Protein AF-0000000082406669 (afdb_homodimer)

Radius of gyration: 26.37 Å; Cα contacts (8 Å, |Δi|>4): 1930; chains: 2; bounding box: 65×75×64 Å

Secondary structure (DSSP, 8-state):
------SSTTTT-EEEE---TTHHHHHHHHHHHTT-EEEEEE-SSS--GGGG-SS--BTTB-SSHHHHSTTEEEEE--TTSHHHHHHHHHHHTT-SEEEE-PPTTHHHHTT--HHHHHHH-TT-EEEEEESS-SSSTTTTS---HHHHHHHTSTGGGSS-TTSPPPPPSS-HHHHHHHHHHHHHHHHHHHHHHHHS---EEEEEHHHHHHTT-TTHHHHHHHH-------TTSBTTB-SEEEEE-TTS-EEEEE--SHHHHHHHHHHTT-GGGGGSTTTSSHHHHHHTHHHHHHHHHHHHTTS-TTTHHHHHHHTT-EEEE---HHHHTT-HHHHHTT-EEEEEETTTTEEEEEE--SSEESSS------S--SSTTTTHIIIIIIIT---HHHHHHHHHTT--/------SSTTTT-EEEE---TTHHHHHHHHHHHTT-EEEEEE-SSS--GGGG-SS--BTTB-SSHHHHSTTEEEEE--TTSHHHHHHHHHHHTT-SEEEE-PPTTHHHHTT--HHHHHHH-TT-EEEEEESS-SSSTTTTS---HHHHHHHTSTGGGSS-TTSPPPPPSS-HHHHHHHHHHHHHHHHHHHHHHHHS---EEEEEHHHHHHTT-TTHHHHHHHH-------TTSBTTB-SEEEEE-TTS-EEEEE--SHHHHHHHHHHTT-GGGGGSTTTSSHHHHHHTHHHHHHHHHHHHTTS-TTTHHHHHHHTT-EEEE---HHHHTT-HHHHHTT-EEEEEETTTTEEEEEE--SSEESSS------S--SSTTTTHIIIIIIIT---HHHHHHHHHTT--

Structure (mmCIF, N/CA/C/O backbone):
data_AF-0000000082406669-model_v1
#
loop_
_entity.id
_entity.type
_entity.pdbx_description
1 polymer 'CoA transferase'
#
loop_
_atom_site.group_PDB
_atom_site.id
_atom_site.type_symbol
_atom_site.label_atom_id
_atom_site.label_alt_id
_atom_site.label_comp_id
_atom_site.label_asym_id
_atom_site.label_entity_id
_atom_site.label_seq_id
_atom_site.pdbx_PDB_ins_code
_atom_site.Cartn_x
_atom_site.Cartn_y
_atom_site.Cartn_z
_atom_site.occupancy
_atom_site.B_iso_or_equiv
_atom_site.auth_seq_id
_atom_site.auth_comp_id
_atom_site.auth_asym_id
_atom_site.auth_atom_id
_atom_site.pdbx_PDB_model_num
ATOM 1 N N . MET A 1 1 ? 33.062 10.344 19.906 1 28.75 1 MET A N 1
ATOM 2 C CA . MET A 1 1 ? 31.641 10.242 20.172 1 28.75 1 MET A CA 1
ATOM 3 C C . MET A 1 1 ? 31.156 8.797 20.047 1 28.75 1 MET A C 1
ATOM 5 O O . MET A 1 1 ? 31.438 8.133 19.047 1 28.75 1 MET A O 1
ATOM 9 N N . SER A 1 2 ? 31.094 7.988 20.953 1 34.53 2 SER A N 1
ATOM 10 C CA . SER A 1 2 ? 30.875 6.551 21.078 1 34.53 2 SER A CA 1
ATOM 11 C C . SER A 1 2 ? 29.781 6.078 20.125 1 34.53 2 SER A C 1
ATOM 13 O O . SER A 1 2 ? 28.641 6.543 20.219 1 34.53 2 SER A O 1
ATOM 15 N N . GLU A 1 3 ? 29.875 5.797 18.797 1 45.66 3 GLU A N 1
ATOM 16 C CA . GLU A 1 3 ? 29.031 5.621 17.625 1 45.66 3 GLU A CA 1
ATOM 17 C C . GLU A 1 3 ? 27.906 4.637 17.891 1 45.66 3 GLU A C 1
ATOM 19 O O . GLU A 1 3 ? 28.141 3.438 18.047 1 45.66 3 GLU A O 1
ATOM 24 N N . GLY A 1 4 ? 26.906 4.836 18.703 1 56.09 4 GLY A N 1
ATOM 25 C CA . GLY A 1 4 ? 25.797 3.99 19.141 1 56.09 4 GLY A CA 1
ATOM 26 C C . GLY A 1 4 ? 25.203 3.168 18.016 1 56.09 4 GLY A C 1
ATOM 27 O O . GLY A 1 4 ? 25.516 3.4 16.844 1 56.09 4 GLY A O 1
ATOM 28 N N . ALA A 1 5 ? 24.578 1.97 18.359 1 65.19 5 ALA A N 1
ATOM 29 C CA . ALA A 1 5 ? 23.969 1.021 17.422 1 65.19 5 ALA A CA 1
ATOM 30 C C . ALA A 1 5 ? 22.984 1.718 16.5 1 65.19 5 ALA A C 1
ATOM 32 O O . ALA A 1 5 ? 22.234 2.59 16.922 1 65.19 5 ALA A O 1
ATOM 33 N N . PRO A 1 6 ? 23.109 1.417 15.164 1 74.75 6 PRO A N 1
ATOM 34 C CA . PRO A 1 6 ? 22.156 2.027 14.234 1 74.75 6 PRO A CA 1
ATOM 35 C C . PRO A 1 6 ? 20.703 1.82 14.664 1 74.75 6 PRO A C 1
ATOM 37 O O . PRO A 1 6 ? 20.375 0.785 15.242 1 74.75 6 PRO A O 1
ATOM 40 N N . THR A 1 7 ? 19.922 2.801 14.453 1 86.69 7 THR A N 1
ATOM 41 C CA . THR A 1 7 ? 18.516 2.77 14.828 1 86.69 7 THR A CA 1
ATOM 42 C C . THR A 1 7 ? 17.672 2.078 13.75 1 86.69 7 THR A C 1
ATOM 44 O O . THR A 1 7 ? 16.469 1.896 13.914 1 86.69 7 THR A O 1
ATOM 47 N N . GLY A 1 8 ? 18.359 1.686 12.648 1 97.19 8 GLY A N 1
ATOM 48 C CA . GLY A 1 8 ? 17.688 1.115 11.5 1 97.19 8 GLY A CA 1
ATOM 49 C C . GLY A 1 8 ? 18.406 1.366 10.188 1 97.19 8 GLY A C 1
ATOM 50 O O . GLY A 1 8 ? 19.484 1.981 10.18 1 97.19 8 GLY A O 1
ATOM 51 N N . PRO A 1 9 ? 17.906 0.931 9.125 1 98.62 9 PRO A N 1
ATOM 52 C CA . PRO A 1 9 ? 18.594 1.083 7.836 1 98.62 9 PRO A CA 1
ATOM 53 C C . PRO A 1 9 ? 18.703 2.541 7.395 1 98.62 9 PRO A C 1
ATOM 55 O O . PRO A 1 9 ? 19.516 2.869 6.535 1 98.62 9 PRO A O 1
ATOM 58 N N . LEU A 1 10 ? 17.953 3.445 7.984 1 98.69 10 LEU A N 1
ATOM 59 C CA . LEU A 1 10 ? 17.984 4.836 7.555 1 98.69 10 LEU A CA 1
ATOM 60 C C . LEU A 1 10 ? 18.656 5.719 8.594 1 98.69 10 LEU A C 1
ATOM 62 O O . LEU A 1 10 ? 18.469 6.938 8.602 1 98.69 10 LEU A O 1
ATOM 66 N N . ASP A 1 11 ? 19.359 5.023 9.492 1 97.44 11 ASP A N 1
ATOM 67 C CA . ASP A 1 11 ? 20.203 5.781 10.414 1 97.44 11 ASP A CA 1
ATOM 68 C C . ASP A 1 11 ? 21.078 6.785 9.664 1 97.44 11 ASP A C 1
ATOM 70 O O . ASP A 1 11 ? 21.719 6.434 8.68 1 97.44 11 ASP A O 1
ATOM 74 N N . GLY A 1 12 ? 21.031 8.047 10.102 1 96.88 12 GLY A N 1
ATOM 75 C CA . GLY A 1 12 ? 21.859 9.062 9.484 1 96.88 12 GLY A CA 1
ATOM 76 C C . GLY A 1 12 ? 21.109 9.969 8.531 1 96.88 12 GLY A C 1
ATOM 77 O O . GLY A 1 12 ? 21.625 10.992 8.094 1 96.88 12 GLY A O 1
ATOM 78 N N . TYR A 1 13 ? 19.906 9.633 8.219 1 98.5 13 TYR A N 1
ATOM 79 C CA . TYR A 1 13 ? 19.078 10.477 7.363 1 98.5 13 TYR A CA 1
ATOM 80 C C . TYR A 1 13 ? 18.141 11.336 8.203 1 98.5 13 TYR A C 1
ATOM 82 O O . TYR A 1 13 ? 17.609 10.875 9.211 1 98.5 13 TYR A O 1
ATOM 90 N N . ARG A 1 14 ? 17.953 12.531 7.762 1 98.88 14 ARG A N 1
ATOM 91 C CA . ARG A 1 14 ? 17.031 13.438 8.445 1 98.88 14 ARG A CA 1
ATOM 92 C C . ARG A 1 14 ? 15.867 13.836 7.531 1 98.88 14 ARG A C 1
ATOM 94 O O . ARG A 1 14 ? 16.094 14.266 6.395 1 98.88 14 ARG A O 1
ATOM 101 N N . VAL 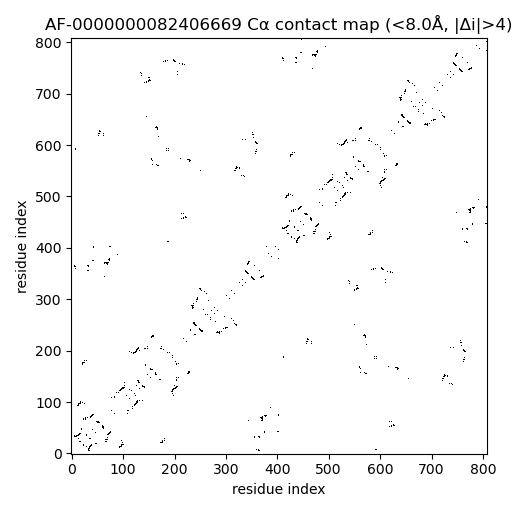A 1 15 ? 14.688 13.68 8.047 1 98.94 15 VAL A N 1
ATOM 102 C CA . VAL A 1 15 ? 13.453 13.961 7.328 1 98.94 15 VAL A CA 1
ATOM 103 C C . VAL A 1 15 ? 12.688 15.078 8.031 1 98.94 15 VAL A C 1
ATOM 105 O O . VAL A 1 15 ? 12.453 15.016 9.242 1 98.94 15 VAL A O 1
ATOM 108 N N . ILE A 1 16 ? 12.312 16.109 7.277 1 98.94 16 ILE A N 1
ATOM 109 C CA . ILE A 1 16 ? 11.398 17.125 7.77 1 98.94 16 ILE A CA 1
ATOM 110 C C . ILE A 1 16 ? 9.984 16.844 7.262 1 98.94 16 ILE A C 1
ATOM 112 O O . ILE A 1 16 ? 9.758 16.75 6.055 1 98.94 16 ILE A O 1
ATOM 116 N N . GLU A 1 17 ? 9.094 16.641 8.188 1 98.88 17 GLU A N 1
ATOM 117 C CA . GLU A 1 17 ? 7.703 16.359 7.836 1 98.88 17 GLU A CA 1
ATOM 118 C C . GLU A 1 17 ? 6.832 17.609 8.023 1 98.88 17 GLU A C 1
ATOM 120 O O . GLU A 1 17 ? 6.738 18.141 9.133 1 98.88 17 GLU A O 1
ATOM 125 N N . LEU A 1 18 ? 6.25 18 6.941 1 98.56 18 LEU A N 1
ATOM 126 C CA . LEU A 1 18 ? 5.281 19.094 6.957 1 98.56 18 LEU A CA 1
ATOM 127 C C . LEU A 1 18 ? 3.859 18.547 6.82 1 98.56 18 LEU A C 1
ATOM 129 O O . LEU A 1 18 ? 2.893 19.312 6.91 1 98.56 18 LEU A O 1
ATOM 133 N N . GLY A 1 19 ? 3.717 17.281 6.645 1 95.56 19 GLY A N 1
ATOM 134 C CA . GLY A 1 19 ? 2.422 16.672 6.383 1 95.56 19 GLY A CA 1
ATOM 135 C C . GLY A 1 19 ? 1.514 16.656 7.594 1 95.56 19 GLY A C 1
ATOM 136 O O . GLY A 1 19 ? 1.987 16.688 8.734 1 95.56 19 GLY A O 1
ATOM 137 N N . THR A 1 20 ? 0.175 16.5 7.348 1 96.19 20 THR A N 1
ATOM 138 C CA . THR A 1 20 ? -0.824 16.391 8.406 1 96.19 20 THR A CA 1
ATOM 139 C C . THR A 1 20 ? -1.71 15.172 8.188 1 96.19 20 THR A C 1
ATOM 141 O O . THR A 1 20 ? -1.721 14.594 7.102 1 96.19 20 THR A O 1
ATOM 144 N N . LEU A 1 21 ? -2.297 14.727 9.219 1 95.25 21 LEU A N 1
ATOM 145 C CA . LEU A 1 21 ? -3.299 13.672 9.227 1 95.25 21 LEU A CA 1
ATOM 146 C C . LEU A 1 21 ? -2.678 12.328 8.844 1 95.25 21 LEU A C 1
ATOM 148 O O . LEU A 1 21 ? -1.883 11.766 9.602 1 95.25 21 LEU A O 1
ATOM 152 N N . ILE A 1 22 ? -2.865 11.867 7.516 1 96.94 22 ILE A N 1
ATOM 153 C CA . ILE A 1 22 ? -2.559 10.453 7.34 1 96.94 22 ILE A CA 1
ATOM 154 C C . ILE A 1 22 ? -1.443 10.289 6.309 1 96.94 22 ILE A C 1
ATOM 156 O O . ILE A 1 22 ? -0.343 9.844 6.641 1 96.94 22 ILE A O 1
ATOM 160 N N . ALA A 1 23 ? -1.537 10.719 5.078 1 98.06 23 ALA A N 1
ATOM 161 C CA . ALA A 1 23 ? -0.62 10.336 4.004 1 98.06 23 ALA A CA 1
ATOM 162 C C . ALA A 1 23 ? 0.811 10.758 4.332 1 98.06 23 ALA A C 1
ATOM 164 O O . ALA A 1 23 ? 1.715 9.922 4.371 1 98.06 23 ALA A O 1
ATOM 165 N N . GLY A 1 24 ? 1.021 12.055 4.551 1 98.38 24 GLY A N 1
ATOM 166 C CA . GLY A 1 24 ? 2.34 12.555 4.91 1 98.38 24 GLY A CA 1
ATOM 167 C C . GLY A 1 24 ? 2.881 11.945 6.188 1 98.38 24 GLY A C 1
ATOM 168 O O . GLY A 1 24 ? 3.959 11.344 6.188 1 98.38 24 GLY A O 1
ATOM 169 N N . PRO A 1 25 ? 2.092 12.016 7.258 1 98.69 25 PRO A N 1
ATOM 170 C CA . PRO A 1 25 ? 2.543 11.484 8.547 1 98.69 25 PRO A CA 1
ATOM 171 C C . PRO A 1 25 ? 2.777 9.977 8.508 1 98.69 25 PRO A C 1
ATOM 173 O O . PRO A 1 25 ? 3.672 9.469 9.195 1 98.69 25 PRO A O 1
ATOM 176 N N . PHE A 1 26 ? 1.99 9.195 7.711 1 98.81 26 PHE A N 1
ATOM 177 C CA . PHE A 1 26 ? 2.258 7.77 7.559 1 98.81 26 PHE A CA 1
ATOM 178 C C . PHE A 1 26 ? 3.607 7.543 6.887 1 98.81 26 PHE A C 1
ATOM 180 O O . PHE A 1 26 ? 4.367 6.66 7.293 1 98.81 26 PHE A O 1
ATOM 187 N N . ALA A 1 27 ? 3.889 8.344 5.848 1 98.94 27 ALA A N 1
ATOM 188 C CA . ALA A 1 27 ? 5.207 8.273 5.223 1 98.94 27 ALA A CA 1
ATOM 189 C C . ALA A 1 27 ? 6.312 8.555 6.242 1 98.94 27 ALA A C 1
ATOM 191 O O . ALA A 1 27 ? 7.281 7.793 6.336 1 98.94 27 ALA A O 1
ATOM 192 N N . GLY A 1 28 ? 6.145 9.672 7.023 1 98.88 28 GLY A N 1
ATOM 193 C CA . GLY A 1 28 ? 7.113 9.977 8.062 1 98.88 28 GLY A CA 1
ATOM 194 C C . GLY A 1 28 ? 7.285 8.852 9.07 1 98.88 28 GLY A C 1
ATOM 195 O O . GLY A 1 28 ? 8.406 8.57 9.5 1 98.88 28 GLY A O 1
ATOM 196 N N . LYS A 1 29 ? 6.168 8.234 9.43 1 98.81 29 LYS A N 1
ATOM 197 C CA . LYS A 1 29 ? 6.188 7.125 10.375 1 98.81 29 LYS A CA 1
ATOM 198 C C . LYS A 1 29 ? 7.008 5.957 9.828 1 98.81 29 LYS A C 1
ATOM 200 O O . LYS A 1 29 ? 7.816 5.375 10.555 1 98.81 29 LYS A O 1
ATOM 205 N N . LEU A 1 30 ? 6.824 5.586 8.578 1 98.88 30 LEU A N 1
ATOM 206 C CA . LEU A 1 30 ? 7.562 4.48 7.977 1 98.88 30 LEU A CA 1
ATOM 207 C C . LEU A 1 30 ? 9.055 4.785 7.938 1 98.88 30 LEU A C 1
ATOM 209 O O . LEU A 1 30 ? 9.875 3.92 8.258 1 98.88 30 LEU A O 1
ATOM 213 N N . LEU A 1 31 ? 9.414 6.02 7.586 1 98.88 31 LEU A N 1
ATOM 214 C CA . LEU A 1 31 ? 10.82 6.418 7.555 1 98.88 31 LEU A CA 1
ATOM 215 C C . LEU A 1 31 ? 11.414 6.43 8.961 1 98.88 31 LEU A C 1
ATOM 217 O O . LEU A 1 31 ? 12.539 5.957 9.164 1 98.88 31 LEU A O 1
ATOM 221 N N . GLY A 1 32 ? 10.664 6.93 9.914 1 98.75 32 GLY A N 1
ATOM 222 C CA . GLY A 1 32 ? 11.102 6.941 11.297 1 98.75 32 GLY A CA 1
ATOM 223 C C . GLY A 1 32 ? 11.273 5.551 11.883 1 98.75 32 GLY A C 1
ATOM 224 O O . GLY A 1 32 ? 12.219 5.301 12.641 1 98.75 32 GLY A O 1
ATOM 225 N N . ASP A 1 33 ? 10.383 4.633 11.555 1 98.69 33 ASP A N 1
ATOM 226 C CA . ASP A 1 33 ? 10.469 3.244 12 1 98.69 33 ASP A CA 1
ATOM 227 C C . ASP A 1 33 ? 11.766 2.596 11.523 1 98.69 33 ASP A C 1
ATOM 229 O O . ASP A 1 33 ? 12.305 1.707 12.18 1 98.69 33 ASP A O 1
ATOM 233 N N . MET A 1 34 ? 12.25 3.098 10.398 1 98.75 34 MET A N 1
ATOM 234 C CA . MET A 1 34 ? 13.461 2.529 9.82 1 98.75 34 MET A CA 1
ATOM 235 C C . MET A 1 34 ? 14.695 3.305 10.281 1 98.75 34 MET A C 1
ATOM 237 O O . MET A 1 34 ? 15.789 3.109 9.742 1 98.75 34 MET A O 1
ATOM 241 N N . GLY A 1 35 ? 14.5 4.25 11.18 1 98.38 35 GLY A N 1
ATOM 242 C CA . GLY A 1 35 ? 15.656 4.797 11.883 1 98.38 35 GLY A CA 1
ATOM 243 C C . GLY A 1 35 ? 15.969 6.227 11.484 1 98.38 35 GLY A C 1
ATOM 244 O O . GLY A 1 35 ? 16.891 6.836 12.031 1 98.38 35 GLY A O 1
ATOM 245 N N . ALA A 1 36 ? 15.227 6.844 10.555 1 98.69 36 ALA A N 1
ATOM 246 C CA . ALA A 1 36 ? 15.461 8.234 10.18 1 98.69 36 ALA A CA 1
ATOM 247 C C . ALA A 1 36 ? 15.141 9.18 11.336 1 98.69 36 ALA A C 1
ATOM 249 O O . ALA A 1 36 ? 14.266 8.891 12.156 1 98.69 36 ALA A O 1
ATOM 250 N N . ASP A 1 37 ? 15.891 10.234 11.406 1 98.44 37 ASP A N 1
ATOM 251 C CA . ASP A 1 37 ? 15.547 11.344 12.297 1 98.44 37 ASP A CA 1
ATOM 252 C C . ASP A 1 37 ? 14.445 12.211 11.695 1 98.44 37 ASP A C 1
ATOM 254 O O . ASP A 1 37 ? 14.719 13.109 10.906 1 98.44 37 ASP A O 1
ATOM 258 N N . VAL A 1 38 ? 13.219 11.953 12.109 1 98.88 38 VAL A N 1
ATOM 259 C CA . VAL A 1 38 ? 12.078 12.664 11.539 1 98.88 38 VAL A CA 1
ATOM 260 C C . VAL A 1 38 ? 11.68 13.82 12.453 1 98.88 38 VAL A C 1
ATOM 262 O O . VAL A 1 38 ? 11.367 13.609 13.633 1 98.88 38 VAL A O 1
ATOM 265 N N . ILE A 1 39 ? 11.703 15.008 11.891 1 98.88 39 ILE A N 1
ATOM 266 C CA . ILE A 1 39 ? 11.25 16.219 12.586 1 98.88 39 ILE A CA 1
ATOM 267 C C . ILE A 1 39 ? 9.93 16.688 11.992 1 98.88 39 ILE A C 1
ATOM 269 O O . ILE A 1 39 ? 9.883 17.188 10.859 1 98.88 39 ILE A O 1
ATOM 273 N N . LYS A 1 40 ? 8.891 16.484 12.75 1 98.88 40 LYS A N 1
ATOM 274 C CA . LYS A 1 40 ? 7.566 16.938 12.336 1 98.88 40 LYS A CA 1
ATOM 275 C C . LYS A 1 40 ? 7.328 18.391 12.75 1 98.88 40 LYS A C 1
ATOM 277 O O . LYS A 1 40 ? 7.516 18.75 13.922 1 98.88 40 LYS A O 1
ATOM 282 N N . ILE A 1 41 ? 6.922 19.172 11.812 1 98.88 41 ILE A N 1
ATOM 283 C CA . ILE A 1 41 ? 6.617 20.578 12.078 1 98.88 41 ILE A CA 1
ATOM 284 C C . ILE A 1 41 ? 5.102 20.766 12.141 1 98.88 41 ILE A C 1
ATOM 286 O O . ILE A 1 41 ? 4.379 20.359 11.234 1 98.88 41 ILE A O 1
ATOM 290 N N . GLU A 1 42 ? 4.633 21.312 13.188 1 98.62 42 GLU A N 1
ATOM 291 C CA . GLU A 1 42 ? 3.244 21.734 13.352 1 98.62 42 GLU A CA 1
ATOM 292 C C . GLU A 1 42 ? 3.133 23.25 13.477 1 98.62 42 GLU A C 1
ATOM 294 O O . GLU A 1 42 ? 4.035 23.906 14.008 1 98.62 42 GLU A O 1
ATOM 299 N N . SER A 1 43 ? 2.08 23.781 12.938 1 97.31 43 SER A N 1
ATOM 300 C CA . SER A 1 43 ? 1.809 25.203 13.203 1 97.31 43 SER A CA 1
ATOM 301 C C . SER A 1 43 ? 1.588 25.453 14.688 1 97.31 43 SER A C 1
ATOM 303 O O . SER A 1 43 ? 0.93 24.656 15.367 1 97.31 43 SER A O 1
ATOM 305 N N . PRO A 1 44 ? 2.113 26.594 15.234 1 97.12 44 PRO A N 1
ATOM 306 C CA . PRO A 1 44 ? 1.927 26.875 16.656 1 97.12 44 PRO A CA 1
ATOM 307 C C . PRO A 1 44 ? 0.46 27.062 17.031 1 97.12 44 PRO A C 1
ATOM 309 O O . PRO A 1 44 ? 0.056 26.75 18.156 1 97.12 44 PRO A O 1
ATOM 312 N N . ASP A 1 45 ? -0.341 27.531 16.109 1 95.31 45 ASP A N 1
ATOM 313 C CA . ASP A 1 45 ? -1.725 27.875 16.406 1 95.31 45 ASP A CA 1
ATOM 314 C C . ASP A 1 45 ? -2.684 26.781 15.961 1 95.31 45 ASP A C 1
ATOM 316 O O . ASP A 1 45 ? -3.846 26.75 16.375 1 95.31 45 ASP A O 1
ATOM 320 N N . ARG A 1 46 ? -2.238 25.906 15.188 1 94.56 46 ARG A N 1
ATOM 321 C CA . ARG A 1 46 ? -3.08 24.844 14.648 1 94.56 46 ARG A CA 1
ATOM 322 C C . ARG A 1 46 ? -2.316 23.531 14.562 1 94.56 46 ARG A C 1
ATOM 324 O O . ARG A 1 46 ? -1.937 23.094 13.477 1 94.56 46 ARG A O 1
ATOM 331 N N . PRO A 1 47 ? -2.17 22.844 15.633 1 96.19 47 PRO A N 1
ATOM 332 C CA . PRO A 1 47 ? -1.469 21.562 15.633 1 96.19 47 PRO A CA 1
ATOM 333 C C . PRO A 1 47 ? -2.154 20.516 14.758 1 96.19 47 PRO A C 1
ATOM 335 O O . PRO A 1 47 ? -3.293 20.703 14.328 1 96.19 47 PRO A O 1
ATOM 338 N N . ASP A 1 48 ? -1.501 19.469 14.414 1 97.38 48 ASP A N 1
ATOM 339 C CA . ASP A 1 48 ? -2.041 18.391 13.578 1 97.38 48 ASP A CA 1
ATOM 340 C C . ASP A 1 48 ? -3.334 17.844 14.164 1 97.38 48 ASP A C 1
ATOM 342 O O . ASP A 1 48 ? -3.352 17.375 15.312 1 97.38 48 ASP A O 1
ATOM 346 N N . PRO A 1 49 ? -4.398 17.859 13.359 1 94.5 49 PRO A N 1
ATOM 347 C CA . PRO A 1 49 ? -5.676 17.344 13.867 1 94.5 49 PRO A CA 1
ATOM 348 C C . PRO A 1 49 ? -5.602 15.867 14.258 1 94.5 49 PRO A C 1
ATOM 350 O O . PRO A 1 49 ? -6.422 15.398 15.055 1 94.5 49 PRO A O 1
ATOM 353 N N . LEU A 1 50 ? -4.609 15.148 13.828 1 96.38 50 LEU A N 1
ATOM 354 C CA . LEU A 1 50 ? -4.469 13.727 14.125 1 96.38 50 LEU A CA 1
ATOM 355 C C . LEU A 1 50 ? -4.379 13.5 15.625 1 96.38 50 LEU A C 1
ATOM 357 O O . LEU A 1 50 ? -4.711 12.414 16.109 1 96.38 50 LEU A O 1
ATOM 361 N N . ARG A 1 51 ? -3.93 14.477 16.375 1 96.94 51 ARG A N 1
ATOM 362 C CA . ARG A 1 51 ? -3.781 14.383 17.828 1 96.94 51 ARG A CA 1
ATOM 363 C C . ARG A 1 51 ? -5.109 14.047 18.484 1 96.94 51 ARG A C 1
ATOM 365 O O . ARG A 1 51 ? -5.137 13.516 19.609 1 96.94 51 ARG A O 1
ATOM 372 N N . THR A 1 52 ? -6.211 14.273 17.797 1 94.12 52 THR A N 1
ATOM 373 C CA . THR A 1 52 ? -7.52 14.086 18.406 1 94.12 52 THR A CA 1
ATOM 374 C C . THR A 1 52 ? -8.281 12.961 17.719 1 94.12 52 THR A C 1
ATOM 376 O O . THR A 1 52 ? -9.477 12.766 17.969 1 94.12 52 THR A O 1
ATOM 379 N N . TRP A 1 53 ? -7.664 12.305 16.844 1 93.62 53 TRP A N 1
ATOM 380 C CA . TRP A 1 53 ? -8.328 11.242 16.094 1 93.62 53 TRP A CA 1
ATOM 381 C C . TRP A 1 53 ? -8.18 9.906 16.812 1 93.62 53 TRP A C 1
ATOM 383 O O . TRP A 1 53 ? -7.277 9.727 17.641 1 93.62 53 TRP A O 1
ATOM 393 N N . GLY A 1 54 ? -9 8.906 16.453 1 93.75 54 GLY A N 1
ATOM 394 C CA . GLY A 1 54 ? -9.094 7.609 17.109 1 93.75 54 GLY A CA 1
ATOM 395 C C . GLY A 1 54 ? -10.43 7.387 17.797 1 93.75 54 GLY A C 1
ATOM 396 O O . GLY A 1 54 ? -11.148 8.344 18.078 1 93.75 54 GLY A O 1
ATOM 397 N N . GLN A 1 55 ? -10.656 6.121 18.125 1 94.25 55 GLN A N 1
ATOM 398 C CA . GLN A 1 55 ? -11.984 5.809 18.641 1 94.25 55 GLN A CA 1
ATOM 399 C C . GLN A 1 55 ? -11.961 5.68 20.156 1 94.25 55 GLN A C 1
ATOM 401 O O . GLN A 1 55 ? -12.992 5.832 20.812 1 94.25 55 GLN A O 1
ATOM 406 N N . ALA A 1 56 ? -10.766 5.371 20.703 1 97.12 56 ALA A N 1
ATOM 407 C CA . ALA A 1 56 ? -10.648 5.312 22.156 1 97.12 56 ALA A CA 1
ATOM 408 C C . ALA A 1 56 ? -10.195 6.656 22.719 1 97.12 56 ALA A C 1
ATOM 410 O O . ALA A 1 56 ? -9.523 7.434 22.031 1 97.12 56 ALA A O 1
ATOM 411 N N . GLU A 1 57 ? -10.664 6.938 23.891 1 97.06 57 GLU A N 1
ATOM 412 C CA . GLU A 1 57 ? -10.273 8.156 24.609 1 97.06 57 GLU A CA 1
ATOM 413 C C . GLU A 1 57 ? -9.922 7.859 26.062 1 97.06 57 GLU A C 1
ATOM 415 O O . GLU A 1 57 ? -10.609 7.078 26.719 1 97.06 57 GLU A O 1
ATOM 420 N N . GLN A 1 58 ? -8.875 8.367 26.516 1 97.19 58 GLN A N 1
ATOM 421 C CA . GLN A 1 58 ? -8.445 8.312 27.906 1 97.19 58 GLN A CA 1
ATOM 422 C C . GLN A 1 58 ? -7.84 9.641 28.344 1 97.19 58 GLN A C 1
ATOM 424 O O . GLN A 1 58 ? -6.914 10.148 27.719 1 97.19 58 GLN A O 1
ATOM 429 N N . ASP A 1 59 ? -8.406 10.25 29.391 1 95.81 59 ASP A N 1
ATOM 430 C CA . ASP A 1 59 ? -7.91 11.492 29.969 1 95.81 59 ASP A CA 1
ATOM 431 C C . ASP A 1 59 ? -7.844 12.602 28.922 1 95.81 59 ASP A C 1
ATOM 433 O O . ASP A 1 59 ? -6.863 13.344 28.844 1 95.81 59 ASP A O 1
ATOM 437 N N . GLY A 1 60 ? -8.734 12.602 28 1 95.88 60 GLY A N 1
ATOM 438 C CA . GLY A 1 60 ? -8.828 13.656 27.016 1 95.88 60 GLY A CA 1
ATOM 439 C C . GLY A 1 60 ? -7.949 13.422 25.797 1 95.88 60 GLY A C 1
ATOM 440 O O . GLY A 1 60 ? -7.867 14.266 24.906 1 95.88 60 GLY A O 1
ATOM 441 N N . HIS A 1 61 ? -7.281 12.234 25.75 1 97.06 61 HIS A N 1
ATOM 442 C CA . HIS A 1 61 ? -6.371 11.945 24.656 1 97.06 61 HIS A CA 1
ATOM 443 C C . HIS A 1 61 ? -6.879 10.773 23.812 1 97.06 61 HIS A C 1
ATOM 445 O O . HIS A 1 61 ? -7.473 9.836 24.344 1 97.06 61 HIS A O 1
ATOM 451 N N . ARG A 1 62 ? -6.605 10.883 22.5 1 97.25 62 ARG A N 1
ATOM 452 C CA . ARG A 1 62 ? -6.887 9.805 21.547 1 97.25 62 ARG A CA 1
ATOM 453 C C . ARG A 1 62 ? -5.594 9.203 21 1 97.25 62 ARG A C 1
ATOM 455 O O . ARG A 1 62 ? -4.508 9.742 21.234 1 97.25 62 ARG A O 1
ATOM 462 N N . PHE A 1 63 ? -5.648 8.086 20.281 1 98.12 63 PHE A N 1
ATOM 463 C CA . PHE A 1 63 ? -4.434 7.281 20.234 1 98.12 63 PHE A CA 1
ATOM 464 C C . PHE A 1 63 ? -3.977 7.062 18.797 1 98.12 63 PHE A C 1
ATOM 466 O O . PHE A 1 63 ? -2.992 6.363 18.562 1 98.12 63 PHE A O 1
ATOM 473 N N . PHE A 1 64 ? -4.727 7.676 17.844 1 98 64 PHE A N 1
ATOM 474 C CA . PHE A 1 64 ? -4.199 7.602 16.484 1 98 64 PHE A CA 1
ATOM 475 C C . PHE A 1 64 ? -2.848 8.305 16.391 1 98 64 PHE A C 1
ATOM 477 O O . PHE A 1 64 ? -1.964 7.859 15.648 1 98 64 PHE A O 1
ATOM 484 N N . TRP A 1 65 ? -2.596 9.312 17.188 1 98.25 65 TRP A N 1
ATOM 485 C CA . TRP A 1 65 ? -1.34 10.047 17.266 1 98.25 65 TRP A CA 1
ATOM 486 C C . TRP A 1 65 ? -0.176 9.117 17.578 1 98.25 65 TRP A C 1
ATOM 488 O O . TRP A 1 65 ? 0.905 9.242 17 1 98.25 65 TRP A O 1
ATOM 498 N N . THR A 1 66 ? -0.357 8.086 18.453 1 98.38 66 THR A N 1
ATOM 499 C CA . THR A 1 66 ? 0.716 7.188 18.859 1 98.38 66 THR A CA 1
ATOM 500 C C . THR A 1 66 ? 1.159 6.297 17.703 1 98.38 66 THR A C 1
ATOM 502 O O . THR A 1 66 ? 2.209 5.656 17.781 1 98.38 66 THR A O 1
ATOM 505 N N . VAL A 1 67 ? 0.39 6.258 16.641 1 98.44 67 VAL A N 1
ATOM 506 C CA . VAL A 1 67 ? 0.706 5.418 15.484 1 98.44 67 VAL A CA 1
ATOM 507 C C . VAL A 1 67 ? 1.556 6.203 14.492 1 98.44 67 VAL A C 1
ATOM 509 O O . VAL A 1 67 ? 2.719 5.863 14.25 1 98.44 67 VAL A O 1
ATOM 512 N N . HIS A 1 68 ? 1.031 7.336 14.062 1 98.56 68 HIS A N 1
ATOM 513 C CA . HIS A 1 68 ? 1.662 8.031 12.945 1 98.56 68 HIS A CA 1
ATOM 514 C C . HIS A 1 68 ? 2.748 8.984 13.438 1 98.56 68 HIS A C 1
ATOM 516 O O . HIS A 1 68 ? 3.584 9.43 12.648 1 98.56 68 HIS A O 1
ATOM 522 N N . ALA A 1 69 ? 2.777 9.328 14.727 1 98.5 69 ALA A N 1
ATOM 523 C CA . ALA A 1 69 ? 3.756 10.297 15.219 1 98.5 69 ALA A CA 1
ATOM 524 C C . ALA A 1 69 ? 4.906 9.602 15.938 1 98.5 69 ALA A C 1
ATOM 526 O O . ALA A 1 69 ? 5.875 10.25 16.344 1 98.5 69 ALA A O 1
ATOM 527 N N . ARG A 1 70 ? 4.793 8.297 16.078 1 98.44 70 ARG A N 1
ATOM 528 C CA . ARG A 1 70 ? 5.848 7.578 16.781 1 98.44 70 ARG A CA 1
ATOM 529 C C . ARG A 1 70 ? 7.199 7.797 16.125 1 98.44 70 ARG A C 1
ATOM 531 O O . ARG A 1 70 ? 7.273 8.031 14.914 1 98.44 70 ARG A O 1
ATOM 538 N N . ASN A 1 71 ? 8.266 7.781 16.938 1 98.25 71 ASN A N 1
ATOM 539 C CA . ASN A 1 71 ? 9.648 7.879 16.5 1 98.25 71 ASN A CA 1
ATOM 540 C C . ASN A 1 71 ? 9.969 9.266 15.945 1 98.25 71 ASN A C 1
ATOM 542 O O . ASN A 1 71 ? 11.039 9.477 15.367 1 98.25 71 ASN A O 1
ATOM 546 N N . LYS A 1 72 ? 9.055 10.281 16.125 1 98.5 72 LYS A N 1
ATOM 547 C CA . LYS A 1 72 ? 9.297 11.617 15.578 1 98.5 72 LYS A CA 1
ATOM 548 C C . LYS A 1 72 ? 9.594 12.625 16.688 1 98.5 72 LYS A C 1
ATOM 550 O O . LYS A 1 72 ? 9.094 12.492 17.797 1 98.5 72 LYS A O 1
ATOM 555 N N . ARG A 1 73 ? 10.414 13.586 16.328 1 98.38 73 ARG A N 1
ATOM 556 C CA . ARG A 1 73 ? 10.477 14.836 17.078 1 98.38 73 ARG A CA 1
ATOM 557 C C . ARG A 1 73 ? 9.484 15.852 16.531 1 98.38 73 ARG A C 1
ATOM 559 O O . ARG A 1 73 ? 9.289 15.961 15.328 1 98.38 73 ARG A O 1
ATOM 566 N N . CYS A 1 74 ? 8.844 16.562 17.438 1 98.69 74 CYS A N 1
ATOM 567 C CA . CYS A 1 74 ? 7.82 17.516 17.016 1 98.69 74 CYS A CA 1
ATOM 568 C C . CYS A 1 74 ? 8.203 18.938 17.406 1 98.69 74 CYS A C 1
ATOM 570 O O . CYS A 1 74 ? 8.477 19.203 18.578 1 98.69 74 CYS A O 1
ATOM 572 N N . VAL A 1 75 ? 8.242 19.797 16.484 1 98.88 75 VAL A N 1
ATOM 573 C CA . VAL A 1 75 ? 8.508 21.219 16.734 1 98.88 75 VAL A CA 1
ATOM 574 C C . VAL A 1 75 ? 7.375 22.062 16.172 1 98.88 75 VAL A C 1
ATOM 576 O O . VAL A 1 75 ? 6.562 21.578 15.383 1 98.88 75 VAL A O 1
ATOM 579 N N . THR A 1 76 ? 7.273 23.266 16.656 1 98.81 76 THR A N 1
ATOM 580 C CA . THR A 1 76 ? 6.309 24.219 16.094 1 98.81 76 THR A CA 1
ATOM 581 C C . THR A 1 76 ? 7.02 25.281 15.273 1 98.81 76 THR A C 1
ATOM 583 O O . THR A 1 76 ? 8.109 25.734 15.633 1 98.81 76 THR A O 1
ATOM 586 N N . LEU A 1 77 ? 6.473 25.625 14.211 1 98.81 77 LEU A N 1
ATOM 587 C CA . LEU A 1 77 ? 7.008 26.656 13.32 1 98.81 77 LEU A CA 1
ATOM 588 C C . LEU A 1 77 ? 5.914 27.219 12.414 1 98.81 77 LEU A C 1
ATOM 590 O O . LEU A 1 77 ? 5.18 26.453 11.781 1 98.81 77 LEU A O 1
ATOM 594 N N . ASP A 1 78 ? 5.73 28.516 12.43 1 98.5 78 ASP A N 1
ATOM 595 C CA . ASP A 1 78 ? 4.789 29.172 11.523 1 98.5 78 ASP A CA 1
ATOM 596 C C . ASP A 1 78 ? 5.453 29.516 10.195 1 98.5 78 ASP A C 1
ATOM 598 O O . ASP A 1 78 ? 6.191 30.5 10.102 1 98.5 78 ASP A O 1
ATOM 602 N N . LEU A 1 79 ? 5.141 28.812 9.164 1 98 79 LEU A N 1
ATOM 603 C CA . LEU A 1 79 ? 5.801 28.969 7.875 1 98 79 LEU A CA 1
ATOM 604 C C . LEU A 1 79 ? 5.191 30.125 7.09 1 98 79 LEU A C 1
ATOM 606 O O . LEU A 1 79 ? 5.684 30.484 6.02 1 98 79 LEU A O 1
ATOM 610 N N . ARG A 1 80 ? 4.16 30.781 7.621 1 96.19 80 ARG A N 1
ATOM 611 C CA . ARG A 1 80 ? 3.445 31.859 6.922 1 96.19 80 ARG A CA 1
ATOM 612 C C . ARG A 1 80 ? 4.121 33.188 7.145 1 96.19 80 ARG A C 1
ATOM 614 O O . ARG A 1 80 ? 3.83 34.156 6.441 1 96.19 80 ARG A O 1
ATOM 621 N N . VAL A 1 81 ? 5.039 33.281 8.133 1 97.31 81 VAL A N 1
ATOM 622 C CA . VAL A 1 81 ? 5.695 34.562 8.453 1 97.31 81 VAL A CA 1
ATOM 623 C C . VAL A 1 81 ? 7.172 34.469 8.07 1 97.31 81 VAL A C 1
ATOM 625 O O . VAL A 1 81 ? 7.758 33.406 8.047 1 97.31 81 VAL A O 1
ATOM 628 N N . ASP A 1 82 ? 7.844 35.562 7.863 1 97.62 82 ASP A N 1
ATOM 629 C CA . ASP A 1 82 ? 9.211 35.656 7.355 1 97.62 82 ASP A CA 1
ATOM 630 C C . ASP A 1 82 ? 10.195 34.969 8.297 1 97.62 82 ASP A C 1
ATOM 632 O O . ASP A 1 82 ? 11.055 34.219 7.855 1 97.62 82 ASP A O 1
ATOM 636 N N . ALA A 1 83 ? 10.047 35.219 9.547 1 97.94 83 ALA A N 1
ATOM 637 C CA . ALA A 1 83 ? 10.969 34.656 10.523 1 97.94 83 ALA A CA 1
ATOM 638 C C . ALA A 1 83 ? 10.883 33.125 10.523 1 97.94 83 ALA A C 1
ATOM 640 O O . ALA A 1 83 ? 11.891 32.438 10.688 1 97.94 83 ALA A O 1
ATOM 641 N N . GLY A 1 84 ? 9.672 32.594 10.375 1 98.38 84 GLY A N 1
ATOM 642 C CA . GLY A 1 84 ? 9.484 31.141 10.289 1 98.38 84 GLY A CA 1
ATOM 643 C C . GLY A 1 84 ? 10.086 30.531 9.039 1 98.38 84 GLY A C 1
ATOM 644 O O . GLY A 1 84 ? 10.703 29.469 9.102 1 98.38 84 GLY A O 1
ATOM 645 N N . ARG A 1 85 ? 9.953 31.203 7.918 1 98.38 85 ARG A N 1
ATOM 646 C CA . ARG A 1 85 ? 10.523 30.734 6.656 1 98.38 85 ARG A CA 1
ATOM 647 C C . ARG A 1 85 ? 12.047 30.719 6.715 1 98.38 85 ARG A C 1
ATOM 649 O O . ARG A 1 85 ? 12.68 29.781 6.227 1 98.38 85 ARG A O 1
ATOM 656 N N . ASP A 1 86 ? 12.586 31.781 7.312 1 97.94 86 ASP A N 1
ATOM 657 C CA . ASP A 1 86 ? 14.039 31.859 7.445 1 97.94 86 ASP A CA 1
ATOM 658 C C . ASP A 1 86 ? 14.57 30.688 8.289 1 97.94 86 ASP A C 1
ATOM 660 O O . ASP A 1 86 ? 15.57 30.062 7.938 1 97.94 86 ASP A O 1
ATOM 664 N N . LEU A 1 87 ? 13.898 30.5 9.352 1 98.38 87 LEU A N 1
ATOM 665 C CA . LEU A 1 87 ? 14.297 29.406 10.234 1 98.38 87 LEU A CA 1
ATOM 666 C C . LEU A 1 87 ? 14.164 28.062 9.531 1 98.38 87 LEU A C 1
ATOM 668 O O . LEU A 1 87 ? 15.008 27.172 9.711 1 98.38 87 LEU A O 1
ATOM 672 N N . PHE A 1 88 ? 13.109 27.875 8.766 1 98.81 88 PHE A N 1
ATOM 673 C CA . PHE A 1 88 ? 12.898 26.656 7.992 1 98.81 88 PHE A CA 1
ATOM 674 C C . PHE A 1 88 ? 14.039 26.438 7 1 98.81 88 PHE A C 1
ATOM 676 O O . PHE A 1 88 ? 14.547 25.328 6.867 1 98.81 88 PHE A O 1
ATOM 683 N N . LEU A 1 89 ? 14.438 27.453 6.309 1 98.81 89 LEU A N 1
ATOM 684 C CA . LEU A 1 89 ? 15.508 27.359 5.328 1 98.81 89 LEU A CA 1
ATOM 685 C C . LEU A 1 89 ? 16.828 26.969 6 1 98.81 89 LEU A C 1
ATOM 687 O O . LEU A 1 89 ? 17.625 26.234 5.426 1 98.81 89 LEU A O 1
ATOM 691 N N . ASN A 1 90 ? 17.047 27.484 7.25 1 98.62 90 ASN A N 1
ATOM 692 C CA . ASN A 1 90 ? 18.219 27.031 8.008 1 98.62 90 ASN A CA 1
ATOM 693 C C . ASN A 1 90 ? 18.141 25.531 8.305 1 98.62 90 ASN A C 1
ATOM 695 O O . ASN A 1 90 ? 19.156 24.828 8.242 1 98.62 90 ASN A O 1
ATOM 699 N N . LEU A 1 91 ? 16.953 25.078 8.625 1 98.81 91 LEU A N 1
ATOM 700 C CA . LEU A 1 91 ? 16.75 23.656 8.922 1 98.81 91 LEU A CA 1
ATOM 701 C C . LEU A 1 91 ? 17 22.797 7.684 1 98.81 91 LEU A C 1
ATOM 703 O O . LEU A 1 91 ? 17.516 21.688 7.789 1 98.81 91 LEU A O 1
ATOM 707 N N . ILE A 1 92 ? 16.625 23.297 6.484 1 98.81 92 ILE A N 1
ATOM 708 C CA . ILE A 1 92 ? 16.75 22.609 5.211 1 98.81 92 ILE A CA 1
ATOM 709 C C . ILE A 1 92 ? 18.219 22.281 4.938 1 98.81 92 ILE A C 1
ATOM 711 O O . ILE A 1 92 ? 18.531 21.25 4.344 1 98.81 92 ILE A O 1
ATOM 715 N N . GLU A 1 93 ? 19.109 23.047 5.457 1 98.38 93 GLU A N 1
ATOM 716 C CA . GLU A 1 93 ? 20.547 22.812 5.266 1 98.38 93 GLU A CA 1
ATOM 717 C C . GLU A 1 93 ? 20.984 21.531 5.957 1 98.38 93 GLU A C 1
ATOM 719 O O . GLU A 1 93 ? 22.047 20.984 5.633 1 98.38 93 GLU A O 1
ATOM 724 N N . HIS A 1 94 ? 20.172 21.125 6.883 1 98.19 94 HIS A N 1
ATOM 725 C CA . HIS A 1 94 ? 20.516 19.938 7.664 1 98.19 94 HIS A CA 1
ATOM 726 C C . HIS A 1 94 ? 19.609 18.75 7.301 1 98.19 94 HIS A C 1
ATOM 728 O O . HIS A 1 94 ? 19.609 17.734 7.992 1 98.19 94 HIS A O 1
ATOM 734 N N . ALA A 1 95 ? 18.859 18.859 6.25 1 98.81 95 ALA A N 1
ATOM 735 C CA . ALA A 1 95 ? 17.844 17.875 5.926 1 98.81 95 ALA A CA 1
ATOM 736 C C . ALA A 1 95 ? 18.234 17.078 4.684 1 98.81 95 ALA A C 1
ATOM 738 O O . ALA A 1 95 ? 18.891 17.594 3.783 1 98.81 95 ALA A O 1
ATOM 739 N N . ASP A 1 96 ? 17.812 15.82 4.652 1 98.88 96 ASP A N 1
ATOM 740 C CA . ASP A 1 96 ? 17.922 15.008 3.443 1 98.88 96 ASP A CA 1
ATOM 741 C C . ASP A 1 96 ? 16.609 15.016 2.654 1 98.88 96 ASP A C 1
ATOM 743 O O . ASP A 1 96 ? 16.625 14.945 1.423 1 98.88 96 ASP A O 1
ATOM 747 N N . VAL A 1 97 ? 15.516 15.047 3.348 1 98.94 97 VAL A N 1
ATOM 748 C CA . VAL A 1 97 ? 14.195 14.859 2.76 1 98.94 97 VAL A CA 1
ATOM 749 C C . VAL A 1 97 ? 13.203 15.82 3.398 1 98.94 97 VAL A C 1
ATOM 751 O O . VAL A 1 97 ? 13.266 16.078 4.602 1 98.94 97 VAL A O 1
ATOM 754 N N . VAL A 1 98 ? 12.32 16.375 2.617 1 98.94 98 VAL A N 1
ATOM 755 C CA . VAL A 1 98 ? 11.086 16.984 3.082 1 98.94 98 VAL A CA 1
ATOM 756 C C . VAL A 1 98 ? 9.883 16.219 2.547 1 98.94 98 VAL A C 1
ATOM 758 O O . VAL A 1 98 ? 9.836 15.875 1.363 1 98.94 98 VAL A O 1
ATOM 761 N N . VAL A 1 99 ? 8.93 15.906 3.412 1 98.94 99 VAL A N 1
ATOM 762 C CA . VAL A 1 99 ? 7.668 15.289 3.023 1 98.94 99 VAL A CA 1
ATOM 763 C C . VAL A 1 99 ? 6.512 16.234 3.352 1 98.94 99 VAL A C 1
ATOM 765 O O . VAL A 1 99 ? 6.387 16.688 4.488 1 98.94 99 VAL A O 1
ATOM 768 N N . GLU A 1 100 ? 5.734 16.5 2.375 1 98.56 100 GLU A N 1
ATOM 769 C CA . GLU A 1 100 ? 4.555 17.328 2.609 1 98.56 100 GLU A CA 1
ATOM 770 C C . GLU A 1 100 ? 3.338 16.781 1.876 1 98.56 100 GLU A C 1
ATOM 772 O O . GLU A 1 100 ? 3.475 15.953 0.971 1 98.56 100 GLU A O 1
ATOM 777 N N . ASN A 1 101 ? 2.115 17.078 2.33 1 97.69 101 ASN A N 1
ATOM 778 C CA . ASN A 1 101 ? 0.896 16.703 1.619 1 97.69 101 ASN A CA 1
ATOM 779 C C . ASN A 1 101 ? -0.085 17.875 1.539 1 97.69 101 ASN A C 1
ATOM 781 O O . ASN A 1 101 ? -1.265 17.719 1.861 1 97.69 101 ASN A O 1
ATOM 785 N N . PHE A 1 102 ? 0.441 19.031 1.1 1 95.44 102 PHE A N 1
ATOM 786 C CA . PHE A 1 102 ? -0.368 20.219 0.888 1 95.44 102 PHE A CA 1
ATOM 787 C C . PHE A 1 102 ? -1.029 20.188 -0.484 1 95.44 102 PHE A C 1
ATOM 789 O O . PHE A 1 102 ? -0.624 19.422 -1.358 1 95.44 102 PHE A O 1
ATOM 796 N N . ARG A 1 103 ? -2.016 21.062 -0.622 1 93.56 103 ARG A N 1
ATOM 797 C CA . ARG A 1 103 ? -2.492 21.359 -1.969 1 93.56 103 ARG A CA 1
ATOM 798 C C . ARG A 1 103 ? -1.379 21.953 -2.826 1 93.56 103 ARG A C 1
ATOM 800 O O . ARG A 1 103 ? -0.598 22.781 -2.352 1 93.56 103 ARG A O 1
ATOM 807 N N . PRO A 1 104 ? -1.306 21.516 -4.094 1 96.44 104 PRO A N 1
ATOM 808 C CA . PRO A 1 104 ? -0.273 22.078 -4.969 1 96.44 104 PRO A CA 1
ATOM 809 C C . PRO A 1 104 ? -0.272 23.594 -4.984 1 96.44 104 PRO A C 1
ATOM 811 O O . PRO A 1 104 ? -1.336 24.219 -5.059 1 96.44 104 PRO A O 1
ATOM 814 N N . GLY A 1 105 ? 0.957 24.203 -4.848 1 96.19 105 GLY A N 1
ATOM 815 C CA . GLY A 1 105 ? 1.095 25.641 -4.871 1 96.19 105 GLY A CA 1
ATOM 816 C C . GLY A 1 105 ? 1.284 26.25 -3.492 1 96.19 105 GLY A C 1
ATOM 817 O O . GLY A 1 105 ? 1.711 27.406 -3.365 1 96.19 105 GLY A O 1
ATOM 818 N N . THR A 1 106 ? 1.031 25.469 -2.449 1 95.94 106 THR A N 1
ATOM 819 C CA . THR A 1 106 ? 1.083 25.984 -1.088 1 95.94 106 THR A CA 1
ATOM 820 C C . THR A 1 106 ? 2.508 26.391 -0.713 1 95.94 106 THR A C 1
ATOM 822 O O . THR A 1 106 ? 2.748 27.5 -0.251 1 95.94 106 THR A O 1
ATOM 825 N N . LEU A 1 107 ? 3.52 25.516 -0.891 1 97.5 107 LEU A N 1
ATOM 826 C CA . LEU A 1 107 ? 4.91 25.844 -0.578 1 97.5 107 LEU A CA 1
ATOM 827 C C . LEU A 1 107 ? 5.379 27.062 -1.365 1 97.5 107 LEU A C 1
ATOM 829 O O . LEU A 1 107 ? 6.062 27.922 -0.822 1 97.5 107 LEU A O 1
ATOM 833 N N . GLU A 1 108 ? 4.984 27.109 -2.605 1 97.62 108 GLU A N 1
ATOM 834 C CA . GLU A 1 108 ? 5.363 28.219 -3.467 1 97.62 108 GLU A CA 1
ATOM 835 C C . GLU A 1 108 ? 4.773 29.531 -2.957 1 97.62 108 GLU A C 1
ATOM 837 O O . GLU A 1 108 ? 5.445 30.562 -2.967 1 97.62 108 GLU A O 1
ATOM 842 N N . LYS A 1 109 ? 3.514 29.469 -2.555 1 96.69 109 LYS A N 1
ATOM 843 C CA . LYS A 1 109 ? 2.863 30.641 -1.99 1 96.69 109 LYS A CA 1
ATOM 844 C C . LYS A 1 109 ? 3.633 31.172 -0.783 1 96.69 109 LYS A C 1
ATOM 846 O O . LYS A 1 109 ? 3.672 32.375 -0.546 1 96.69 109 LYS A O 1
ATOM 851 N N . TRP A 1 110 ? 4.27 30.297 -0.041 1 97 110 TRP A N 1
ATOM 852 C CA . TRP A 1 110 ? 5.031 30.672 1.143 1 97 110 TRP A CA 1
ATOM 853 C C . TRP A 1 110 ? 6.473 31.016 0.776 1 97 110 TRP A C 1
ATOM 855 O O . TRP A 1 110 ? 7.297 31.281 1.654 1 97 110 TRP A O 1
ATOM 865 N N . GLY A 1 111 ? 6.832 30.938 -0.493 1 97.69 111 GLY A N 1
ATOM 866 C CA . GLY A 1 111 ? 8.203 31.188 -0.916 1 97.69 111 GLY A CA 1
ATOM 867 C C . GLY A 1 111 ? 9.148 30.047 -0.581 1 97.69 111 GLY A C 1
ATOM 868 O O . GLY A 1 111 ? 10.336 30.266 -0.349 1 97.69 111 GLY A O 1
ATOM 869 N N . LEU A 1 112 ? 8.586 28.891 -0.496 1 98.56 112 LEU A N 1
ATOM 870 C CA . LEU A 1 112 ? 9.359 27.703 -0.122 1 98.56 112 LEU A CA 1
ATOM 871 C C . LEU A 1 112 ? 9.242 26.609 -1.185 1 98.56 112 LEU A C 1
ATOM 873 O O . LEU A 1 112 ? 9.234 25.422 -0.862 1 98.56 112 LEU A O 1
ATOM 877 N N . GLY A 1 113 ? 9.031 27.016 -2.445 1 98.25 113 GLY A N 1
ATOM 878 C CA . GLY A 1 113 ? 9.016 26.047 -3.535 1 98.25 113 GLY A CA 1
ATOM 879 C C . GLY A 1 113 ? 10.328 25.312 -3.695 1 98.25 113 GLY A C 1
ATOM 880 O O . GLY A 1 113 ? 11.336 25.688 -3.092 1 98.25 113 GLY A O 1
ATOM 881 N N . PHE A 1 114 ? 10.289 24.328 -4.488 1 98.44 114 PHE A N 1
ATOM 882 C CA . PHE A 1 114 ? 11.469 23.469 -4.633 1 98.44 114 PHE A CA 1
ATOM 883 C C . PHE A 1 114 ? 12.648 24.266 -5.18 1 98.44 114 PHE A C 1
ATOM 885 O O . PHE A 1 114 ? 13.797 24 -4.836 1 98.44 114 PHE A O 1
ATOM 892 N N . ASP A 1 115 ? 12.367 25.203 -6.027 1 98.25 115 ASP A N 1
ATOM 893 C CA . ASP A 1 115 ? 13.438 26.031 -6.555 1 98.25 115 ASP A CA 1
ATOM 894 C C . ASP A 1 115 ? 14.195 26.734 -5.43 1 98.25 115 ASP A C 1
ATOM 896 O O . ASP A 1 115 ? 15.43 26.781 -5.434 1 98.25 115 ASP A O 1
ATOM 900 N N . VAL A 1 116 ? 13.516 27.219 -4.453 1 98.69 116 VAL A N 1
ATOM 901 C CA . VAL A 1 116 ? 14.109 27.906 -3.312 1 98.69 116 VAL A CA 1
ATOM 902 C C . VAL A 1 116 ? 14.82 26.891 -2.414 1 98.69 116 VAL A C 1
ATOM 904 O O . VAL A 1 116 ? 15.961 27.109 -2 1 98.69 116 VAL A O 1
ATOM 907 N N . LEU A 1 117 ? 14.148 25.766 -2.137 1 98.81 117 LEU A N 1
ATOM 908 C CA . LEU A 1 117 ? 14.703 24.766 -1.241 1 98.81 117 LEU A CA 1
ATOM 909 C C . LEU A 1 117 ? 15.969 24.156 -1.826 1 98.81 117 LEU A C 1
ATOM 911 O O . LEU A 1 117 ? 16.953 23.953 -1.111 1 98.81 117 LEU A O 1
ATOM 915 N N . SER A 1 118 ? 15.914 23.875 -3.137 1 98.44 118 SER A N 1
ATOM 916 C CA . SER A 1 118 ? 17.062 23.234 -3.777 1 98.44 118 SER A CA 1
ATOM 917 C C . SER A 1 118 ? 18.234 24.188 -3.902 1 98.44 118 SER A C 1
ATOM 919 O O . SER A 1 118 ? 19.391 23.766 -3.951 1 98.44 118 SER A O 1
ATOM 921 N N . ALA A 1 119 ? 17.969 25.469 -4.012 1 98.38 119 ALA A N 1
ATOM 922 C CA . ALA A 1 119 ? 19.031 26.469 -3.998 1 98.38 119 ALA A CA 1
ATOM 923 C C . ALA A 1 119 ? 19.766 26.469 -2.656 1 98.38 119 ALA A C 1
ATOM 925 O O . ALA A 1 119 ? 20.969 26.672 -2.602 1 98.38 119 ALA A O 1
ATOM 926 N N . ARG A 1 120 ? 19.031 26.25 -1.596 1 98.38 120 ARG A N 1
ATOM 927 C CA . ARG A 1 120 ? 19.609 26.188 -0.253 1 98.38 120 ARG A CA 1
ATOM 928 C C . ARG A 1 120 ? 20.328 24.875 -0.013 1 98.38 120 ARG A C 1
ATOM 930 O O . ARG A 1 120 ? 21.375 24.844 0.64 1 98.38 120 ARG A O 1
ATOM 937 N N . ASN A 1 121 ? 19.812 23.781 -0.514 1 98.75 121 ASN A N 1
ATOM 938 C CA . ASN A 1 121 ? 20.344 22.422 -0.374 1 98.75 121 ASN A CA 1
ATOM 939 C C . ASN A 1 121 ? 20.125 21.609 -1.639 1 98.75 121 ASN A C 1
ATOM 941 O O . ASN A 1 121 ? 19.109 20.906 -1.764 1 98.75 121 ASN A O 1
ATOM 945 N N . PRO A 1 122 ? 21.078 21.578 -2.549 1 98.69 122 PRO A N 1
ATOM 946 C CA . PRO A 1 122 ? 20.906 20.906 -3.84 1 98.69 122 PRO A CA 1
ATOM 947 C C . PRO A 1 122 ? 20.703 19.406 -3.701 1 98.69 122 PRO A C 1
ATOM 949 O O . PRO A 1 122 ? 20.297 18.734 -4.66 1 98.69 122 PRO A O 1
ATOM 952 N N . LYS A 1 123 ? 20.938 18.844 -2.539 1 98.69 123 LYS A N 1
ATOM 953 C CA . LYS A 1 123 ? 20.844 17.3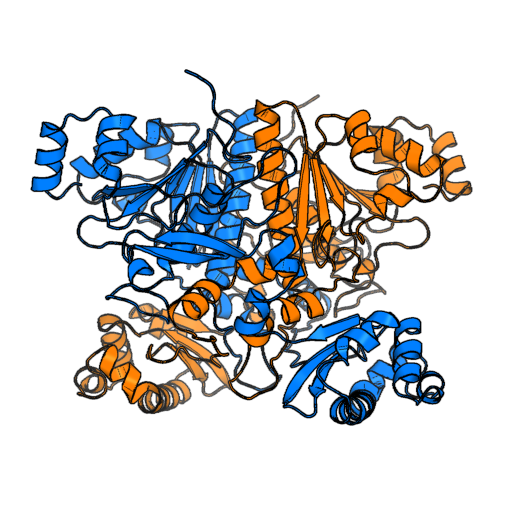91 -2.324 1 98.69 123 LYS A CA 1
ATOM 954 C C . LYS A 1 123 ? 19.469 17.016 -1.784 1 98.69 123 LYS A C 1
ATOM 956 O O . LYS A 1 123 ? 19.172 15.828 -1.6 1 98.69 123 LYS A O 1
ATOM 961 N N . LEU A 1 124 ? 18.562 17.984 -1.628 1 98.88 124 LEU A N 1
ATOM 962 C CA . LEU A 1 124 ? 17.297 17.781 -0.937 1 98.88 124 LEU A CA 1
ATOM 963 C C . LEU A 1 124 ? 16.312 17 -1.809 1 98.88 124 LEU A C 1
ATOM 965 O O . LEU A 1 124 ? 16.125 17.312 -2.984 1 98.88 124 LEU A O 1
ATOM 969 N N . VAL A 1 125 ? 15.734 15.945 -1.252 1 98.94 125 VAL A N 1
ATOM 970 C CA . VAL A 1 125 ? 14.594 15.266 -1.859 1 98.94 125 VAL A CA 1
ATOM 971 C C . VAL A 1 125 ? 13.297 15.836 -1.286 1 98.94 125 VAL A C 1
ATOM 973 O O . VAL A 1 125 ? 13.133 15.922 -0.066 1 98.94 125 VAL A O 1
ATOM 976 N N . LEU A 1 126 ? 12.398 16.281 -2.129 1 98.94 126 LEU A N 1
ATOM 977 C CA . LEU A 1 126 ? 11.094 16.781 -1.718 1 98.94 126 LEU A CA 1
ATOM 978 C C . LEU A 1 126 ? 9.984 15.852 -2.201 1 98.94 126 LEU A C 1
ATOM 980 O O . LEU A 1 126 ? 9.758 15.727 -3.406 1 98.94 126 LEU A O 1
ATOM 984 N N . ALA A 1 127 ? 9.336 15.203 -1.274 1 98.94 127 ALA A N 1
ATOM 985 C CA . ALA A 1 127 ? 8.164 14.391 -1.597 1 98.94 127 ALA A CA 1
ATOM 986 C C . ALA A 1 127 ? 6.879 15.188 -1.404 1 98.94 127 ALA A C 1
ATOM 988 O O . ALA A 1 127 ? 6.629 15.719 -0.321 1 98.94 127 ALA A O 1
ATOM 989 N N . ARG A 1 128 ? 6.117 15.25 -2.457 1 98.81 128 ARG A N 1
ATOM 990 C CA . ARG A 1 128 ? 4.871 16.016 -2.455 1 98.81 128 ARG A CA 1
ATOM 991 C C . ARG A 1 128 ? 3.678 15.102 -2.715 1 98.81 128 ARG A C 1
ATOM 993 O O . ARG A 1 128 ? 3.512 14.586 -3.822 1 98.81 128 ARG A O 1
ATOM 1000 N N . VAL A 1 129 ? 2.83 14.891 -1.689 1 98.44 129 VAL A N 1
ATOM 1001 C CA . VAL A 1 129 ? 1.661 14.023 -1.793 1 98.44 129 VAL A CA 1
ATOM 1002 C C . VAL A 1 129 ? 0.398 14.875 -1.913 1 98.44 129 VAL A C 1
ATOM 1004 O O . VAL A 1 129 ? 0.109 15.695 -1.039 1 98.44 129 VAL A O 1
ATOM 1007 N N . SER A 1 130 ? -0.31 14.734 -2.988 1 97.69 130 SER A N 1
ATOM 1008 C CA . SER A 1 130 ? -1.558 15.461 -3.203 1 97.69 130 SER A CA 1
ATOM 1009 C C . SER A 1 130 ? -2.635 14.547 -3.781 1 97.69 130 SER A C 1
ATOM 1011 O O . SER A 1 130 ? -2.391 13.367 -4.02 1 97.69 130 SER A O 1
ATOM 1013 N N . GLY A 1 131 ? -3.828 15.047 -3.914 1 96.69 131 GLY A N 1
ATOM 1014 C CA . GLY A 1 131 ? -4.938 14.227 -4.387 1 96.69 131 GLY A CA 1
ATOM 1015 C C . GLY A 1 131 ? -4.754 13.75 -5.812 1 96.69 131 GLY A C 1
ATOM 1016 O O . GLY A 1 131 ? -4.949 12.562 -6.105 1 96.69 131 GLY A O 1
ATOM 1017 N N . TYR A 1 132 ? -4.258 14.727 -6.684 1 97.19 132 TYR A N 1
ATOM 1018 C CA . TYR A 1 132 ? -4.293 14.453 -8.117 1 97.19 132 TYR A CA 1
ATOM 1019 C C . TYR A 1 132 ? -2.924 14.664 -8.742 1 97.19 132 TYR A C 1
ATOM 1021 O O . TYR A 1 132 ? -2.775 14.578 -9.969 1 97.19 132 TYR A O 1
ATOM 1029 N N . GLY A 1 133 ? -1.868 14.977 -7.965 1 97.75 133 GLY A N 1
ATOM 1030 C CA . GLY A 1 133 ? -0.546 15.273 -8.492 1 97.75 133 GLY A CA 1
ATOM 1031 C C . GLY A 1 133 ? -0.293 16.766 -8.672 1 97.75 133 GLY A C 1
ATOM 1032 O O . GLY A 1 133 ? -1.197 17.578 -8.484 1 97.75 133 GLY A O 1
ATOM 1033 N N . GLN A 1 134 ? 0.909 17.125 -9.008 1 98.06 134 GLN A N 1
ATOM 1034 C CA . GLN A 1 134 ? 1.364 18.516 -9.055 1 98.06 134 GLN A CA 1
ATOM 1035 C C . GLN A 1 134 ? 1.04 19.156 -10.398 1 98.06 134 GLN A C 1
ATOM 1037 O O . GLN A 1 134 ? 1.243 20.344 -10.586 1 98.06 134 GLN A O 1
ATOM 1042 N N . SER A 1 135 ? 0.528 18.328 -11.312 1 97.88 135 SER A N 1
ATOM 1043 C CA . SER A 1 135 ? 0.23 18.844 -12.648 1 97.88 135 SER A CA 1
ATOM 1044 C C . SER A 1 135 ? -1.103 18.297 -13.156 1 97.88 135 SER A C 1
ATOM 1046 O O . SER A 1 135 ? -1.709 17.438 -12.531 1 97.88 135 SER A O 1
ATOM 1048 N N . GLY A 1 136 ? -1.585 18.875 -14.258 1 97.31 136 GLY A N 1
ATOM 1049 C CA . GLY A 1 136 ? -2.844 18.438 -14.844 1 97.31 136 GLY A CA 1
ATOM 1050 C C . GLY A 1 136 ? -4.023 19.297 -14.43 1 97.31 136 GLY A C 1
ATOM 1051 O O . GLY A 1 136 ? -3.896 20.156 -13.547 1 97.31 136 GLY A O 1
ATOM 1052 N N . PRO A 1 137 ? -5.184 19.094 -15.062 1 95.75 137 PRO A N 1
ATOM 1053 C CA . PRO A 1 137 ? -6.34 19.969 -14.883 1 95.75 137 PRO A CA 1
ATOM 1054 C C . PRO A 1 137 ? -6.918 19.906 -13.477 1 95.75 137 PRO A C 1
ATOM 1056 O O . PRO A 1 137 ? -7.574 20.859 -13.031 1 95.75 137 PRO A O 1
ATOM 1059 N N . GLN A 1 138 ? -6.633 18.828 -12.734 1 94.12 138 GLN A N 1
ATOM 1060 C CA . GLN A 1 138 ? -7.23 18.688 -11.406 1 94.12 138 GLN A CA 1
ATOM 1061 C C . GLN A 1 138 ? -6.188 18.891 -10.312 1 94.12 138 GLN A C 1
ATOM 1063 O O . GLN A 1 138 ? -6.469 18.656 -9.133 1 94.12 138 GLN A O 1
ATOM 1068 N N . ALA A 1 139 ? -5.004 19.328 -10.703 1 95.31 139 ALA A N 1
ATOM 1069 C CA . ALA A 1 139 ? -3.889 19.438 -9.766 1 95.31 139 ALA A CA 1
ATOM 1070 C C . ALA A 1 139 ? -4.277 20.281 -8.547 1 95.31 139 ALA A C 1
ATOM 1072 O O . ALA A 1 139 ? -3.867 19.984 -7.426 1 95.31 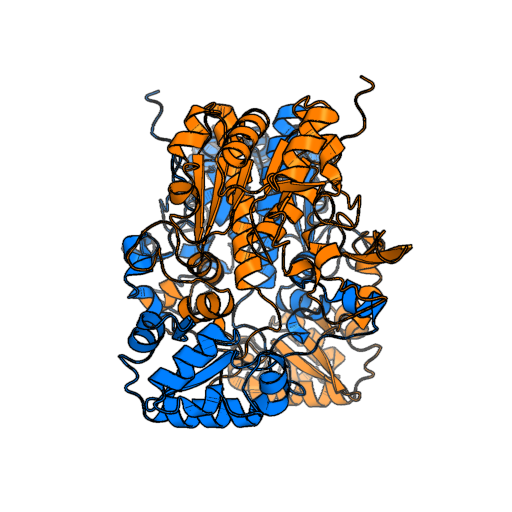139 ALA A O 1
ATOM 1073 N N . LYS A 1 140 ? -5.164 21.234 -8.672 1 90.38 140 LYS A N 1
ATOM 1074 C CA . LYS A 1 140 ? -5.48 22.188 -7.602 1 90.38 140 LYS A CA 1
ATOM 1075 C C . LYS A 1 140 ? -6.742 21.766 -6.852 1 90.38 140 LYS A C 1
ATOM 1077 O O . LYS A 1 140 ? -7.141 22.406 -5.883 1 90.38 140 LYS A O 1
ATOM 1082 N N . SER A 1 141 ? -7.348 20.719 -7.277 1 88.12 141 SER A N 1
ATOM 1083 C CA . SER A 1 141 ? -8.547 20.234 -6.602 1 88.12 141 SER A CA 1
ATOM 1084 C C . SER A 1 141 ? -8.211 19.641 -5.238 1 88.12 141 SER A C 1
ATOM 1086 O O . SER A 1 141 ? -7.109 19.125 -5.035 1 88.12 141 SER A O 1
ATOM 1088 N N . ALA A 1 142 ? -9.211 19.875 -4.32 1 81.75 142 ALA A N 1
ATOM 1089 C CA . ALA A 1 142 ? -9.039 19.234 -3.016 1 81.75 142 ALA A CA 1
ATOM 1090 C C . ALA A 1 142 ? -9.023 17.719 -3.145 1 81.75 142 ALA A C 1
ATOM 1092 O O . ALA A 1 142 ? -9.789 17.156 -3.928 1 81.75 142 ALA A O 1
ATOM 1093 N N . GLY A 1 143 ? -8.016 17.156 -2.525 1 79.44 143 GLY A N 1
ATOM 1094 C CA . GLY A 1 143 ? -7.891 15.719 -2.625 1 79.44 143 GLY A CA 1
ATOM 1095 C C . GLY A 1 143 ? -7.953 15.023 -1.279 1 79.44 143 GLY A C 1
ATOM 1096 O O . GLY A 1 143 ? -7.168 15.328 -0.379 1 79.44 143 GLY A O 1
ATOM 1097 N N . TYR A 1 144 ? -9.008 14.242 -0.995 1 87.06 144 TYR A N 1
ATOM 1098 C CA . TYR A 1 144 ? -9.172 13.367 0.159 1 87.06 144 TYR A CA 1
ATOM 1099 C C . TYR A 1 144 ? -9.148 11.898 -0.262 1 87.06 144 TYR A C 1
ATOM 1101 O O . TYR A 1 144 ? -9.438 11.57 -1.415 1 87.06 144 TYR A O 1
ATOM 1109 N N . ALA A 1 145 ? -8.727 11.125 0.702 1 91.81 145 ALA A N 1
ATOM 1110 C CA . ALA A 1 145 ? -8.609 9.695 0.406 1 91.81 145 ALA A CA 1
ATOM 1111 C C . ALA A 1 145 ? -9.93 9.133 -0.109 1 91.81 145 ALA A C 1
ATOM 1113 O O . ALA A 1 145 ? -9.945 8.344 -1.055 1 91.81 145 ALA A O 1
ATOM 1114 N N . SER A 1 146 ? -11.023 9.547 0.465 1 92.75 146 SER A N 1
ATOM 1115 C CA . SER A 1 146 ? -12.32 9 0.078 1 92.75 146 SER A CA 1
ATOM 1116 C C . SER A 1 146 ? -12.625 9.289 -1.388 1 92.75 146 SER A C 1
ATOM 1118 O O . SER A 1 146 ? -13.102 8.414 -2.111 1 92.75 146 SER A O 1
ATOM 1120 N N . VAL A 1 147 ? -12.359 10.492 -1.824 1 94.19 147 VAL A N 1
ATOM 1121 C CA . VAL A 1 147 ? -12.617 10.883 -3.207 1 94.19 147 VAL A CA 1
ATOM 1122 C C . VAL A 1 147 ? -11.609 10.203 -4.129 1 94.19 147 VAL A C 1
ATOM 1124 O O . VAL A 1 147 ? -11.961 9.727 -5.211 1 94.19 147 VAL A O 1
ATOM 1127 N N . ALA A 1 148 ? -10.352 10.172 -3.709 1 96.44 148 ALA A N 1
ATOM 1128 C CA . ALA A 1 148 ? -9.32 9.531 -4.523 1 96.44 148 ALA A CA 1
ATOM 1129 C C . ALA A 1 148 ? -9.641 8.062 -4.766 1 96.44 148 ALA A C 1
ATOM 1131 O O . ALA A 1 148 ? -9.469 7.555 -5.875 1 96.44 148 ALA A O 1
ATOM 1132 N N . GLU A 1 149 ? -10.094 7.359 -3.732 1 97.44 149 GLU A N 1
ATOM 1133 C CA . GLU A 1 149 ? -10.484 5.957 -3.848 1 97.44 149 GLU A CA 1
ATOM 1134 C C . GLU A 1 149 ? -11.656 5.793 -4.82 1 97.44 149 GLU A C 1
ATOM 1136 O O . GLU A 1 149 ? -11.734 4.789 -5.531 1 97.44 149 GLU A O 1
ATOM 1141 N N . ALA A 1 150 ? -12.508 6.766 -4.828 1 96.94 150 ALA A N 1
ATOM 1142 C CA . ALA A 1 150 ? -13.68 6.723 -5.703 1 96.94 150 ALA A CA 1
ATOM 1143 C C . ALA A 1 150 ? -13.281 6.984 -7.152 1 96.94 150 ALA A C 1
ATOM 1145 O O . ALA A 1 150 ? -13.57 6.172 -8.031 1 96.94 150 ALA A O 1
ATOM 1146 N N . VAL A 1 151 ? -12.523 8.047 -7.391 1 96.62 151 VAL A N 1
ATOM 1147 C CA . VAL A 1 151 ? -12.234 8.516 -8.742 1 96.62 151 VAL A CA 1
ATOM 1148 C C . VAL A 1 151 ? -11.258 7.566 -9.43 1 96.62 151 VAL A C 1
ATOM 1150 O O . VAL A 1 151 ? -11.289 7.41 -10.648 1 96.62 151 VAL A O 1
ATOM 1153 N N . SER A 1 152 ? -10.469 6.844 -8.695 1 98 152 SER A N 1
ATOM 1154 C CA . SER A 1 152 ? -9.469 5.938 -9.258 1 98 152 SER A CA 1
ATOM 1155 C C . SER A 1 152 ? -10.109 4.617 -9.688 1 98 152 SER A C 1
ATOM 1157 O O . SER A 1 152 ? -9.453 3.791 -10.328 1 98 152 SER A O 1
ATOM 1159 N N . GLY A 1 153 ? -11.32 4.398 -9.32 1 98.06 153 GLY A N 1
ATOM 1160 C CA . GLY A 1 153 ? -11.977 3.131 -9.602 1 98.06 153 GLY A CA 1
ATOM 1161 C C . GLY A 1 153 ? -11.812 2.115 -8.484 1 98.06 153 GLY A C 1
ATOM 1162 O O . GLY A 1 153 ? -12.445 1.057 -8.5 1 98.06 153 GLY A O 1
ATOM 1163 N N . PHE A 1 154 ? -11.031 2.438 -7.531 1 98.25 154 PHE A N 1
ATOM 1164 C CA . PHE A 1 154 ? -10.703 1.517 -6.449 1 98.25 154 PHE A CA 1
ATOM 1165 C C . PHE A 1 154 ? -11.953 1.154 -5.652 1 98.25 154 PHE A C 1
ATOM 1167 O O . PHE A 1 154 ? -12.18 -0.019 -5.352 1 98.25 154 PHE A O 1
ATOM 1174 N N . ARG A 1 155 ? -12.75 2.139 -5.324 1 97.5 155 ARG A N 1
ATOM 1175 C CA . ARG A 1 155 ? -13.961 1.935 -4.535 1 97.5 155 ARG A CA 1
ATOM 1176 C C . ARG A 1 155 ? -14.961 1.058 -5.285 1 97.5 155 ARG A C 1
ATOM 1178 O O . ARG A 1 155 ? -15.664 0.247 -4.676 1 97.5 155 ARG A O 1
ATOM 1185 N N . HIS A 1 156 ? -15.023 1.229 -6.559 1 97.44 156 HIS A N 1
ATOM 1186 C CA . HIS A 1 156 ? -15.945 0.469 -7.387 1 97.44 156 HIS A CA 1
ATOM 1187 C C . HIS A 1 156 ? -15.703 -1.03 -7.262 1 97.44 156 HIS A C 1
ATOM 1189 O O . HIS A 1 156 ? -16.641 -1.828 -7.344 1 97.44 156 HIS A O 1
ATOM 1195 N N . LEU A 1 157 ? -14.492 -1.46 -7.047 1 97.31 157 LEU A N 1
ATOM 1196 C CA . LEU A 1 157 ? -14.086 -2.861 -7.035 1 97.31 157 LEU A CA 1
ATOM 1197 C C . LEU A 1 157 ? -14.453 -3.523 -5.711 1 97.31 157 LEU A C 1
ATOM 1199 O O . LEU A 1 157 ? -14.273 -4.734 -5.547 1 97.31 157 LEU A O 1
ATOM 1203 N N . ASN A 1 158 ? -14.977 -2.797 -4.801 1 97.12 158 ASN A N 1
ATOM 1204 C CA . ASN A 1 158 ? -15.219 -3.295 -3.451 1 97.12 158 ASN A CA 1
ATOM 1205 C C . ASN A 1 158 ? -16.703 -3.574 -3.215 1 97.12 158 ASN A C 1
ATOM 1207 O O . ASN A 1 158 ? -17.562 -2.838 -3.703 1 97.12 158 ASN A O 1
ATOM 1211 N N . GLY A 1 159 ? -16.984 -4.609 -2.482 1 97.06 159 GLY A N 1
ATOM 1212 C CA . GLY A 1 159 ? -18.344 -4.898 -2.076 1 97.06 159 GLY A CA 1
ATOM 1213 C C . GLY A 1 159 ? -19 -5.965 -2.93 1 97.06 159 GLY A C 1
ATOM 1214 O O . GLY A 1 159 ? -18.359 -6.914 -3.363 1 97.06 159 GLY A O 1
ATOM 1215 N N . TYR A 1 160 ? -20.344 -5.902 -3.01 1 96 160 TYR A N 1
ATOM 1216 C CA . TYR A 1 160 ? -21.188 -6.867 -3.719 1 96 160 TYR A CA 1
ATOM 1217 C C . TYR A 1 160 ? -21.703 -6.285 -5.031 1 96 160 TYR A C 1
ATOM 1219 O O . TYR A 1 160 ? -22.047 -5.105 -5.094 1 96 160 TYR A O 1
ATOM 1227 N N . PRO A 1 161 ? -21.766 -7.125 -6.043 1 92.81 161 PRO A N 1
ATOM 1228 C CA . PRO A 1 161 ? -22.344 -6.629 -7.297 1 92.81 161 PRO A CA 1
ATOM 1229 C C . PRO A 1 161 ? -23.734 -6.027 -7.109 1 92.81 161 PRO A C 1
ATOM 1231 O O . PRO A 1 161 ? -24.578 -6.605 -6.41 1 92.81 161 PRO A O 1
ATOM 1234 N N . GLY A 1 162 ? -23.906 -4.844 -7.664 1 92.12 162 GLY A N 1
ATOM 1235 C CA . GLY A 1 162 ? -25.234 -4.234 -7.684 1 92.12 162 GLY A CA 1
ATOM 1236 C C . GLY A 1 162 ? -25.531 -3.445 -6.426 1 92.12 162 GLY A C 1
ATOM 1237 O O . GLY A 1 162 ? -26.594 -2.803 -6.332 1 92.12 162 GLY A O 1
ATOM 1238 N N . GLN A 1 163 ? -24.688 -3.469 -5.473 1 94.44 163 GLN A N 1
ATOM 1239 C CA . GLN A 1 163 ? -24.891 -2.723 -4.234 1 94.44 163 GLN A CA 1
ATOM 1240 C C . GLN A 1 163 ? -24 -1.494 -4.176 1 94.44 163 GLN A C 1
ATOM 1242 O O . GLN A 1 163 ? -23.047 -1.376 -4.957 1 94.44 163 GLN A O 1
ATOM 1247 N N . ALA A 1 164 ? -24.406 -0.536 -3.273 1 96.31 164 ALA A N 1
ATOM 1248 C CA . ALA A 1 164 ? -23.531 0.616 -3.043 1 96.31 164 ALA A CA 1
ATOM 1249 C C . ALA A 1 164 ? -22.156 0.174 -2.588 1 96.31 164 ALA A C 1
ATOM 1251 O O . ALA A 1 164 ? -22.016 -0.603 -1.64 1 96.31 164 ALA A O 1
ATOM 1252 N N . PRO A 1 165 ? -21.172 0.592 -3.307 1 96.94 165 PRO A N 1
ATOM 1253 C CA . PRO A 1 165 ? -19.828 0.163 -2.898 1 96.94 165 PRO A CA 1
ATOM 1254 C C . PRO A 1 165 ? -19.438 0.693 -1.522 1 96.94 165 PRO A C 1
ATOM 1256 O O . PRO A 1 165 ? -19.422 1.907 -1.307 1 96.94 165 PRO A O 1
ATOM 1259 N N . PRO A 1 166 ? -19.078 -0.181 -0.625 1 96.62 166 PRO A N 1
ATOM 1260 C CA . PRO A 1 166 ? -18.656 0.289 0.697 1 96.62 166 PRO A CA 1
ATOM 1261 C C . PRO A 1 166 ? -17.25 0.883 0.691 1 96.62 166 PRO A C 1
ATOM 1263 O O . PRO A 1 166 ? -16.5 0.683 -0.264 1 96.62 166 PRO A O 1
ATOM 1266 N N . ARG A 1 167 ? -17.062 1.669 1.701 1 93.25 167 ARG A N 1
ATOM 1267 C CA . ARG A 1 167 ? -15.695 2.098 1.991 1 93.25 167 ARG A CA 1
ATOM 1268 C C . ARG A 1 167 ? -15.047 1.204 3.045 1 93.25 167 ARG A C 1
ATOM 1270 O O . ARG A 1 167 ? -15.664 0.901 4.07 1 93.25 167 ARG A O 1
ATOM 1277 N N . ILE A 1 168 ? -13.812 0.694 2.803 1 94.44 168 ILE A N 1
ATOM 1278 C CA . ILE A 1 168 ? -13.102 0.052 3.9 1 94.44 168 ILE A CA 1
ATOM 1279 C C . ILE A 1 168 ? -12.969 1.023 5.07 1 94.44 168 ILE A C 1
ATOM 1281 O O . ILE A 1 168 ? -12.711 2.213 4.875 1 94.44 168 ILE A O 1
ATOM 1285 N N . ALA A 1 169 ? -13.133 0.583 6.297 1 95.06 169 ALA A N 1
ATOM 1286 C CA . ALA A 1 169 ? -13.133 1.451 7.469 1 95.06 169 ALA A CA 1
ATOM 1287 C C . ALA A 1 169 ? -11.727 1.943 7.789 1 95.06 169 ALA A C 1
ATOM 1289 O O . ALA A 1 169 ? -11.289 1.892 8.945 1 95.06 169 ALA A O 1
ATOM 1290 N N . LEU A 1 170 ? -10.992 2.334 6.766 1 95.31 170 LEU A N 1
ATOM 1291 C CA . LEU A 1 170 ? -9.641 2.889 6.789 1 95.31 170 LEU A CA 1
ATOM 1292 C C . LEU A 1 170 ? -9.484 3.982 5.734 1 95.31 170 LEU A C 1
ATOM 1294 O O . LEU A 1 170 ? -10.297 4.078 4.809 1 95.31 170 LEU A O 1
ATOM 1298 N N . SER A 1 171 ? -8.531 4.867 5.949 1 94.81 171 SER A N 1
ATOM 1299 C CA . SER A 1 171 ? -8.094 5.758 4.879 1 94.81 171 SER A CA 1
ATOM 1300 C C . SER A 1 171 ? -7.012 5.109 4.02 1 94.81 171 SER A C 1
ATOM 1302 O O . SER A 1 171 ? -5.875 5.582 3.984 1 94.81 171 SER A O 1
ATOM 1304 N N . LEU A 1 172 ? -7.406 4.121 3.312 1 97.06 172 LEU A N 1
ATOM 1305 C CA . LEU A 1 172 ? -6.441 3.291 2.602 1 97.06 172 LEU A CA 1
ATOM 1306 C C . LEU A 1 172 ? -5.75 4.086 1.499 1 97.06 172 LEU A C 1
ATOM 1308 O O . LEU A 1 172 ? -4.559 3.895 1.242 1 97.06 172 LEU A O 1
ATOM 1312 N N . GLY A 1 173 ? -6.504 4.973 0.801 1 97.69 173 GLY A N 1
ATOM 1313 C CA . GLY A 1 173 ? -5.895 5.824 -0.207 1 97.69 173 GLY A CA 1
ATOM 1314 C C . GLY A 1 173 ? -4.742 6.652 0.33 1 97.69 173 GLY A C 1
ATOM 1315 O O . GLY A 1 173 ? -3.723 6.816 -0.343 1 97.69 173 GLY A O 1
ATOM 1316 N N . ASP A 1 174 ? -4.895 7.176 1.514 1 98.06 174 ASP A N 1
ATOM 1317 C CA . ASP A 1 174 ? -3.824 7.934 2.152 1 98.06 174 ASP A CA 1
ATOM 1318 C C . ASP A 1 174 ? -2.619 7.043 2.445 1 98.06 174 ASP A C 1
ATOM 1320 O O . ASP A 1 174 ? -1.476 7.441 2.211 1 98.06 174 ASP A O 1
ATOM 1324 N N . SER A 1 175 ? -2.896 5.832 2.963 1 98.69 175 SER A N 1
ATOM 1325 C CA . SER A 1 175 ? -1.807 4.918 3.295 1 98.69 175 SER A CA 1
ATOM 1326 C C . SER A 1 175 ? -1.032 4.504 2.049 1 98.69 175 SER A C 1
ATOM 1328 O O . SER A 1 175 ? 0.199 4.457 2.064 1 98.69 175 SER A O 1
ATOM 1330 N N . LEU A 1 176 ? -1.768 4.254 0.989 1 98.81 176 LEU A N 1
ATOM 1331 C CA . LEU A 1 176 ? -1.114 3.912 -0.269 1 98.81 176 LEU A CA 1
ATOM 1332 C C . LEU A 1 176 ? -0.262 5.07 -0.772 1 98.81 176 LEU A C 1
ATOM 1334 O O . LEU A 1 176 ? 0.876 4.871 -1.202 1 98.81 176 LEU A O 1
ATOM 1338 N N . GLY A 1 177 ? -0.843 6.289 -0.702 1 98.81 177 GLY A N 1
ATOM 1339 C CA . GLY A 1 177 ? -0.062 7.465 -1.061 1 98.81 177 GLY A CA 1
ATOM 1340 C C . GLY A 1 177 ? 1.206 7.609 -0.242 1 98.81 177 GLY A C 1
ATOM 1341 O O . GLY A 1 177 ? 2.275 7.895 -0.788 1 98.81 177 GLY A O 1
ATOM 1342 N N . GLY A 1 178 ? 1.09 7.414 1.072 1 98.88 178 GLY A N 1
ATOM 1343 C CA . GLY A 1 178 ? 2.256 7.449 1.94 1 98.88 178 GLY A CA 1
ATOM 1344 C C . GLY A 1 178 ? 3.303 6.414 1.575 1 98.88 178 GLY A C 1
ATOM 1345 O O . GLY A 1 178 ? 4.5 6.703 1.602 1 98.88 178 GLY A O 1
ATOM 1346 N N . MET A 1 179 ? 2.869 5.246 1.221 1 98.94 179 MET A N 1
ATOM 1347 C CA . MET A 1 179 ? 3.797 4.172 0.875 1 98.94 179 MET A CA 1
ATOM 1348 C C . MET A 1 179 ? 4.531 4.488 -0.423 1 98.94 179 MET A C 1
ATOM 1350 O O . MET A 1 179 ? 5.738 4.258 -0.528 1 98.94 179 MET A O 1
ATOM 1354 N N . PHE A 1 180 ? 3.842 5.02 -1.417 1 98.94 180 PHE A N 1
ATOM 1355 C CA . PHE A 1 180 ? 4.508 5.398 -2.658 1 98.94 180 PHE A CA 1
ATOM 1356 C C . PHE A 1 180 ? 5.457 6.566 -2.428 1 98.94 180 PHE A C 1
ATOM 1358 O O . PHE A 1 180 ? 6.504 6.656 -3.068 1 98.94 180 PHE A O 1
ATOM 1365 N N . ALA A 1 181 ? 5.09 7.473 -1.521 1 98.94 181 ALA A N 1
ATOM 1366 C CA . ALA A 1 181 ? 6 8.555 -1.168 1 98.94 181 ALA A CA 1
ATOM 1367 C C . ALA A 1 181 ? 7.312 8.016 -0.604 1 98.94 181 ALA A C 1
ATOM 1369 O O . ALA A 1 181 ? 8.391 8.453 -1.003 1 98.94 181 ALA A O 1
ATOM 1370 N N . VAL A 1 182 ? 7.219 7.043 0.29 1 98.94 182 VAL A N 1
ATOM 1371 C CA . VAL A 1 182 ? 8.406 6.465 0.914 1 98.94 182 VAL A CA 1
ATOM 1372 C C . VAL A 1 182 ? 9.25 5.754 -0.141 1 98.94 182 VAL A C 1
ATOM 1374 O O . VAL A 1 182 ? 10.469 5.91 -0.173 1 98.94 182 VAL A O 1
ATOM 1377 N N . GLN A 1 183 ? 8.633 5.012 -1.031 1 98.81 183 GLN A N 1
ATOM 1378 C CA . GLN A 1 183 ? 9.344 4.352 -2.117 1 98.81 183 GLN A CA 1
ATOM 1379 C C . GLN A 1 183 ? 10.086 5.363 -2.99 1 98.81 183 GLN A C 1
ATOM 1381 O O . GLN A 1 183 ? 11.258 5.172 -3.318 1 98.81 183 GLN A O 1
ATOM 1386 N N . GLY A 1 184 ? 9.328 6.414 -3.336 1 98.94 184 GLY A N 1
ATOM 1387 C CA . GLY A 1 184 ? 9.93 7.465 -4.148 1 98.94 184 GLY A CA 1
ATOM 1388 C C . GLY A 1 184 ? 11.094 8.148 -3.465 1 98.94 184 GLY A C 1
ATOM 1389 O O . GLY A 1 184 ? 12.133 8.383 -4.086 1 98.94 184 GLY A O 1
ATOM 1390 N N . VAL A 1 185 ? 10.945 8.461 -2.18 1 98.94 185 VAL A N 1
ATOM 1391 C CA . VAL A 1 185 ? 11.984 9.125 -1.398 1 98.94 185 VAL A CA 1
ATOM 1392 C C . VAL A 1 185 ? 13.242 8.258 -1.363 1 98.94 185 VAL A C 1
ATOM 1394 O O . VAL A 1 185 ? 14.344 8.742 -1.637 1 98.94 185 VAL A O 1
ATOM 1397 N N . LEU A 1 186 ? 13.078 6.969 -1.054 1 98.94 186 LEU A N 1
ATOM 1398 C CA . LEU A 1 186 ? 14.227 6.066 -0.922 1 98.94 186 LEU A CA 1
ATOM 1399 C C . LEU A 1 186 ? 14.93 5.887 -2.262 1 98.94 186 LEU A C 1
ATOM 1401 O O . LEU A 1 186 ? 16.156 5.871 -2.322 1 98.94 186 LEU A O 1
ATOM 1405 N N . ALA A 1 187 ? 14.164 5.762 -3.324 1 98.94 187 ALA A N 1
ATOM 1406 C CA . ALA A 1 187 ? 14.758 5.645 -4.656 1 98.94 187 ALA A CA 1
ATOM 1407 C C . ALA A 1 187 ? 15.5 6.922 -5.035 1 98.94 187 ALA A C 1
ATOM 1409 O O . ALA A 1 187 ? 16.594 6.859 -5.609 1 98.94 187 ALA A O 1
ATOM 1410 N N . ALA A 1 188 ? 14.875 8.078 -4.723 1 98.94 188 ALA A N 1
ATOM 1411 C CA . ALA A 1 188 ? 15.516 9.359 -5.012 1 98.94 188 ALA A CA 1
ATOM 1412 C C . ALA A 1 188 ? 16.812 9.516 -4.227 1 98.94 188 ALA A C 1
ATOM 1414 O O . ALA A 1 188 ? 17.797 10.062 -4.738 1 98.94 188 ALA A O 1
ATOM 1415 N N . LEU A 1 189 ? 16.859 9.062 -2.973 1 98.88 189 LEU A N 1
ATOM 1416 C CA . LEU A 1 189 ? 18.078 9.102 -2.166 1 98.88 189 LEU A CA 1
ATOM 1417 C C . LEU A 1 189 ? 19.156 8.227 -2.775 1 98.88 189 LEU A C 1
ATOM 1419 O O . LEU A 1 189 ? 20.344 8.578 -2.74 1 98.88 189 LEU A O 1
ATOM 1423 N N . LEU A 1 190 ? 18.797 7.062 -3.324 1 98.75 190 LEU A N 1
ATOM 1424 C CA . LEU A 1 190 ? 19.781 6.203 -3.992 1 98.75 190 LEU A CA 1
ATOM 1425 C C . LEU A 1 190 ? 20.328 6.875 -5.246 1 98.75 190 LEU A C 1
ATOM 1427 O O . LEU A 1 190 ? 21.531 6.812 -5.512 1 98.75 190 LEU A O 1
ATOM 1431 N N . SER A 1 191 ? 19.422 7.527 -5.992 1 98.25 191 SER A N 1
ATOM 1432 C CA . SER A 1 191 ? 19.875 8.273 -7.168 1 98.25 191 SER A CA 1
ATOM 1433 C C . SER A 1 191 ? 20.844 9.383 -6.781 1 98.25 191 SER A C 1
ATOM 1435 O O . SER A 1 191 ? 21.812 9.641 -7.496 1 98.25 191 SER A O 1
ATOM 1437 N N . ARG A 1 192 ? 20.594 10.031 -5.672 1 97.81 192 ARG A N 1
ATOM 1438 C CA . ARG A 1 192 ? 21.406 11.117 -5.156 1 97.81 192 ARG A CA 1
ATOM 1439 C C . ARG A 1 192 ? 22.844 10.656 -4.902 1 97.81 192 ARG A C 1
ATOM 1441 O O . ARG A 1 192 ? 23.781 11.438 -5.043 1 97.81 192 ARG A O 1
ATOM 1448 N N . GLU A 1 193 ? 22.984 9.344 -4.516 1 95.06 193 GLU A N 1
ATOM 1449 C CA . GLU A 1 193 ? 24.328 8.805 -4.297 1 95.06 193 GLU A CA 1
ATOM 1450 C C . GLU A 1 193 ? 25.156 8.859 -5.574 1 95.06 193 GLU A C 1
ATOM 1452 O O . GLU A 1 193 ? 26.375 9.023 -5.516 1 95.06 193 GLU A O 1
ATOM 1457 N N . ARG A 1 194 ? 24.531 8.805 -6.652 1 92.94 194 ARG A N 1
ATOM 1458 C CA . ARG A 1 194 ? 25.219 8.797 -7.945 1 92.94 194 ARG A CA 1
ATOM 1459 C C . ARG A 1 194 ? 25.297 10.203 -8.531 1 92.94 194 ARG A C 1
ATOM 1461 O O . ARG A 1 194 ? 26.297 10.578 -9.125 1 92.94 194 ARG A O 1
ATOM 1468 N N . THR A 1 195 ? 24.219 10.984 -8.344 1 94.75 195 THR A N 1
ATOM 1469 C CA . THR A 1 195 ? 24.094 12.242 -9.062 1 94.75 195 THR A CA 1
ATOM 1470 C C . THR A 1 195 ? 24.578 13.406 -8.203 1 94.75 195 THR A C 1
ATOM 1472 O O . THR A 1 195 ? 24.891 14.484 -8.719 1 94.75 195 THR A O 1
ATOM 1475 N N . GLY A 1 196 ? 24.484 13.203 -6.859 1 96.94 196 GLY A N 1
ATOM 1476 C CA . GLY A 1 196 ? 24.812 14.273 -5.934 1 96.94 196 GLY A CA 1
ATOM 1477 C C . GLY A 1 196 ? 23.703 15.305 -5.801 1 96.94 196 GLY A C 1
ATOM 1478 O O . GLY A 1 196 ? 23.875 16.328 -5.133 1 96.94 196 GLY A O 1
ATOM 1479 N N . ARG A 1 197 ? 22.547 15.023 -6.426 1 97.75 197 ARG A N 1
ATOM 1480 C CA . ARG A 1 197 ? 21.469 15.992 -6.441 1 97.75 197 ARG A CA 1
ATOM 1481 C C . ARG A 1 197 ? 20.156 15.352 -5.98 1 97.75 197 ARG A C 1
ATOM 1483 O O . ARG A 1 197 ? 19.875 14.195 -6.297 1 97.75 197 ARG A O 1
ATOM 1490 N N . GLY A 1 198 ? 19.375 16.109 -5.211 1 98.56 198 GLY A N 1
ATOM 1491 C CA . GLY A 1 198 ? 18.016 15.695 -4.895 1 98.56 198 GLY A CA 1
ATOM 1492 C C . GLY A 1 198 ? 17.047 15.93 -6.027 1 98.56 198 GLY A C 1
ATOM 1493 O O . GLY A 1 198 ? 17.453 16.219 -7.156 1 98.56 198 GLY A O 1
ATOM 1494 N N . GLN A 1 199 ? 15.82 15.734 -5.793 1 98.81 199 GLN A N 1
ATOM 1495 C CA . GLN A 1 199 ? 14.758 15.93 -6.777 1 98.81 199 GLN A CA 1
ATOM 1496 C C . GLN A 1 199 ? 13.383 15.898 -6.117 1 98.81 199 GLN A C 1
ATOM 1498 O O . GLN A 1 199 ? 13.266 15.633 -4.918 1 98.81 199 GLN A O 1
ATOM 1503 N N . VAL A 1 200 ? 12.367 16.172 -6.883 1 98.88 200 VAL A N 1
ATOM 1504 C CA . VAL A 1 200 ? 10.984 16.125 -6.426 1 98.88 200 VAL A CA 1
ATOM 1505 C C . VAL A 1 200 ? 10.391 14.75 -6.711 1 98.88 200 VAL A C 1
ATOM 1507 O O . VAL A 1 200 ? 10.578 14.203 -7.801 1 98.88 200 VAL A O 1
ATOM 1510 N N . VAL A 1 201 ? 9.812 14.164 -5.723 1 98.94 201 VAL A N 1
ATOM 1511 C CA . VAL A 1 201 ? 8.953 12.992 -5.844 1 98.94 201 VAL A CA 1
ATOM 1512 C C . VAL A 1 201 ? 7.488 13.414 -5.77 1 98.94 201 VAL A C 1
ATOM 1514 O O . VAL A 1 201 ? 7.035 13.922 -4.742 1 98.94 201 VAL A O 1
ATOM 1517 N N . ASP A 1 202 ? 6.781 13.211 -6.836 1 98.88 202 ASP A N 1
ATOM 1518 C CA . ASP A 1 202 ? 5.387 13.633 -6.938 1 98.88 202 ASP A CA 1
ATOM 1519 C C . ASP A 1 202 ? 4.441 12.438 -6.844 1 98.88 202 ASP A C 1
ATOM 1521 O O . ASP A 1 202 ? 4.465 11.547 -7.699 1 98.88 202 ASP A O 1
ATOM 1525 N N . VAL A 1 203 ? 3.584 12.445 -5.828 1 98.75 203 VAL A N 1
ATOM 1526 C CA . VAL A 1 203 ? 2.676 11.344 -5.543 1 98.75 203 VAL A CA 1
ATOM 1527 C C . VAL A 1 203 ? 1.232 11.844 -5.562 1 98.75 203 VAL A C 1
ATOM 1529 O O . VAL A 1 203 ? 0.895 12.82 -4.887 1 98.75 203 VAL A O 1
ATOM 1532 N N . ALA A 1 204 ? 0.394 11.203 -6.293 1 98.69 204 ALA A N 1
ATOM 1533 C CA . ALA A 1 204 ? -1.043 11.461 -6.297 1 98.69 204 ALA A CA 1
ATOM 1534 C C . ALA A 1 204 ? -1.806 10.328 -5.613 1 98.69 204 ALA A C 1
ATOM 1536 O O . ALA A 1 204 ? -1.551 9.148 -5.883 1 98.69 204 ALA A O 1
ATOM 1537 N N . LEU A 1 205 ? -2.756 10.703 -4.773 1 98.31 205 LEU A N 1
ATOM 1538 C CA . LEU A 1 205 ? -3.572 9.68 -4.121 1 98.31 205 LEU A CA 1
ATOM 1539 C C . LEU A 1 205 ? -4.348 8.859 -5.148 1 98.31 205 LEU A C 1
ATOM 1541 O O . LEU A 1 205 ? -4.453 7.641 -5.02 1 98.31 205 LEU A O 1
ATOM 1545 N N . THR A 1 206 ? -4.883 9.508 -6.145 1 98.25 206 THR A N 1
ATOM 1546 C CA . THR A 1 206 ? -5.652 8.828 -7.18 1 98.25 206 THR A CA 1
ATOM 1547 C C . THR A 1 206 ? -4.793 7.797 -7.906 1 98.25 206 THR A C 1
ATOM 1549 O O . THR A 1 206 ? -5.211 6.652 -8.094 1 98.25 206 THR A O 1
ATOM 1552 N N . GLU A 1 207 ? -3.582 8.211 -8.25 1 98.81 207 GLU A N 1
ATOM 1553 C CA . GLU A 1 207 ? -2.666 7.324 -8.953 1 98.81 207 GLU A CA 1
ATOM 1554 C C . GLU A 1 207 ? -2.205 6.18 -8.055 1 98.81 207 GLU A C 1
ATOM 1556 O O . GLU A 1 207 ? -2.025 5.051 -8.516 1 98.81 207 GLU A O 1
ATOM 1561 N N . SER A 1 208 ? -2.018 6.469 -6.781 1 98.88 208 SER A N 1
ATOM 1562 C CA . SER A 1 208 ? -1.62 5.445 -5.82 1 98.88 208 SER A CA 1
ATOM 1563 C C . SER A 1 208 ? -2.68 4.355 -5.703 1 98.88 208 SER A C 1
ATOM 1565 O O . SER A 1 208 ? -2.354 3.168 -5.637 1 98.88 208 SER A O 1
ATOM 1567 N N . CYS A 1 209 ? -3.943 4.742 -5.688 1 98.62 209 CYS A N 1
ATOM 1568 C CA . CYS A 1 209 ? -5.047 3.793 -5.641 1 98.62 209 CYS A CA 1
ATOM 1569 C C . CYS A 1 209 ? -5.133 2.984 -6.93 1 98.62 209 CYS A C 1
ATOM 1571 O O . CYS A 1 209 ? -5.426 1.788 -6.898 1 98.62 209 CYS A O 1
ATOM 1573 N N . LEU A 1 210 ? -4.844 3.639 -7.996 1 98.69 210 LEU A N 1
ATOM 1574 C CA . LEU A 1 210 ? -4.914 2.982 -9.297 1 98.69 210 LEU A CA 1
ATOM 1575 C C . LEU A 1 210 ? -3.797 1.957 -9.453 1 98.69 210 LEU A C 1
ATOM 1577 O O . LEU A 1 210 ? -3.992 0.905 -10.062 1 98.69 210 LEU A O 1
ATOM 1581 N N . ALA A 1 211 ? -2.682 2.191 -8.836 1 98.81 211 ALA A N 1
ATOM 1582 C CA . ALA A 1 211 ? -1.457 1.417 -9.016 1 98.81 211 ALA A CA 1
ATOM 1583 C C . ALA A 1 211 ? -1.614 0.005 -8.461 1 98.81 211 ALA A C 1
ATOM 1585 O O . ALA A 1 211 ? -0.816 -0.883 -8.773 1 98.81 211 ALA A O 1
ATOM 1586 N N . VAL A 1 212 ? -2.625 -0.261 -7.68 1 98.62 212 VAL A N 1
ATOM 1587 C CA . VAL A 1 212 ? -2.77 -1.582 -7.074 1 98.62 212 VAL A CA 1
ATOM 1588 C C . VAL A 1 212 ? -3.945 -2.318 -7.715 1 98.62 212 VAL A C 1
ATOM 1590 O O . VAL A 1 212 ? -4.438 -3.309 -7.168 1 98.62 212 VAL A O 1
ATOM 1593 N N . GLN A 1 213 ? -4.402 -1.881 -8.914 1 98.5 213 GLN A N 1
ATOM 1594 C CA . GLN A 1 213 ? -5.633 -2.426 -9.477 1 98.5 213 GLN A CA 1
ATOM 1595 C C . GLN A 1 213 ? -5.332 -3.455 -10.57 1 98.5 213 GLN A C 1
ATOM 1597 O O . GLN A 1 213 ? -6.133 -3.646 -11.484 1 98.5 213 GLN A O 1
ATOM 1602 N N . GLU A 1 214 ? -4.145 -4.016 -10.547 1 97.62 214 GLU A N 1
ATOM 1603 C CA . GLU A 1 214 ? -3.783 -5.199 -11.32 1 97.62 214 GLU A CA 1
ATOM 1604 C C . GLU A 1 214 ? -4.047 -4.98 -12.812 1 97.62 214 GLU A C 1
ATOM 1606 O O . GLU A 1 214 ? -3.533 -4.035 -13.406 1 97.62 214 GLU A O 1
ATOM 1611 N N . SER A 1 215 ? -4.801 -5.891 -13.445 1 98.12 215 SER A N 1
ATOM 1612 C CA . SER A 1 215 ? -4.922 -5.863 -14.906 1 98.12 215 SER A CA 1
ATOM 1613 C C . SER A 1 215 ? -6.215 -5.184 -15.336 1 98.12 215 SER A C 1
ATOM 1615 O O . SER A 1 215 ? -6.688 -5.387 -16.453 1 98.12 215 SER A O 1
ATOM 1617 N N . THR A 1 216 ? -6.863 -4.332 -14.492 1 98.44 216 THR A N 1
ATOM 1618 C CA . THR A 1 216 ? -8.141 -3.721 -14.828 1 98.44 216 THR A CA 1
ATOM 1619 C C . THR A 1 216 ? -8.039 -2.92 -16.125 1 98.44 216 THR A C 1
ATOM 1621 O O . THR A 1 216 ? -8.906 -3.023 -17 1 98.44 216 THR A O 1
ATOM 1624 N N . ILE A 1 217 ? -6.922 -2.18 -16.312 1 98.81 217 ILE A N 1
ATOM 1625 C CA . ILE A 1 217 ? -6.777 -1.317 -17.469 1 98.81 217 ILE A CA 1
ATOM 1626 C C . ILE A 1 217 ? -6.551 -2.168 -18.719 1 98.81 217 ILE A C 1
ATOM 1628 O O . ILE A 1 217 ? -7.293 -2.057 -19.703 1 98.81 217 ILE A O 1
ATOM 1632 N N . PRO A 1 218 ? -5.594 -3.096 -18.719 1 98.69 218 PRO A N 1
ATOM 1633 C CA . PRO A 1 218 ? -5.41 -3.873 -19.953 1 98.69 218 PRO A CA 1
ATOM 1634 C C . PRO A 1 218 ? -6.602 -4.781 -20.266 1 98.69 218 PRO A C 1
ATOM 1636 O O . PRO A 1 218 ? -6.898 -5.043 -21.422 1 98.69 218 PRO A O 1
ATOM 1639 N N . ASP A 1 219 ? -7.258 -5.328 -19.266 1 98.38 219 ASP A N 1
ATOM 1640 C CA . ASP A 1 219 ? -8.453 -6.133 -19.516 1 98.38 219 ASP A CA 1
ATOM 1641 C C . ASP A 1 219 ? -9.531 -5.316 -20.219 1 98.38 219 ASP A C 1
ATOM 1643 O O . ASP A 1 219 ? -10.203 -5.816 -21.125 1 98.38 219 ASP A O 1
ATOM 1647 N N . TYR A 1 220 ? -9.703 -4.105 -19.766 1 98.75 220 TYR A N 1
ATOM 1648 C CA . TYR A 1 220 ? -10.648 -3.23 -20.438 1 98.75 220 TYR A CA 1
ATOM 1649 C C . TYR A 1 220 ? -10.172 -2.881 -21.844 1 98.75 220 TYR A C 1
ATOM 1651 O O . TYR A 1 220 ? -10.945 -2.926 -22.797 1 98.75 220 TYR A O 1
ATOM 1659 N N . ASP A 1 221 ? -8.93 -2.496 -21.969 1 98.62 221 ASP A N 1
ATOM 1660 C CA . ASP A 1 221 ? -8.344 -2.082 -23.234 1 98.62 221 ASP A CA 1
ATOM 1661 C C . ASP A 1 221 ? -8.508 -3.164 -24.297 1 98.62 221 ASP A C 1
ATOM 1663 O O . ASP A 1 221 ? -8.938 -2.883 -25.406 1 98.62 221 ASP A O 1
ATOM 1667 N N . ARG A 1 222 ? -8.25 -4.414 -23.953 1 98.12 222 ARG A N 1
ATOM 1668 C CA . ARG A 1 222 ? -8.148 -5.473 -24.953 1 98.12 222 ARG A CA 1
ATOM 1669 C C . ARG A 1 222 ? -9.438 -6.285 -25.016 1 98.12 222 ARG A C 1
ATOM 1671 O O . ARG A 1 222 ? -9.688 -6.969 -26.016 1 98.12 222 ARG A O 1
ATOM 1678 N N . GLY A 1 223 ? -10.234 -6.184 -24 1 97.88 223 GLY A N 1
ATOM 1679 C CA . GLY A 1 223 ? -11.414 -7.031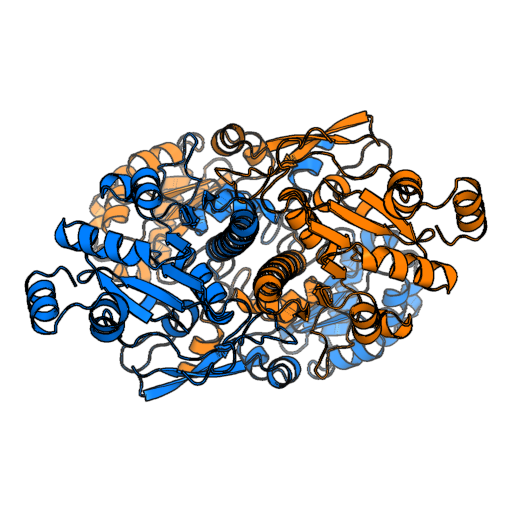 -23.984 1 97.88 223 GLY A CA 1
ATOM 1680 C C . GLY A 1 223 ? -12.68 -6.273 -23.625 1 97.88 223 GLY A C 1
ATOM 1681 O O . GLY A 1 223 ? -13.766 -6.859 -23.594 1 97.88 223 GLY A O 1
ATOM 1682 N N . GLY A 1 224 ? -12.586 -4.98 -23.375 1 98.38 224 GLY A N 1
ATOM 1683 C CA . GLY A 1 224 ? -13.75 -4.211 -22.969 1 98.38 224 GLY A CA 1
ATOM 1684 C C . GLY A 1 224 ? -14.32 -4.652 -21.641 1 98.38 224 GLY A C 1
ATOM 1685 O O . GLY A 1 224 ? -15.492 -4.402 -21.344 1 98.38 224 GLY A O 1
ATOM 1686 N N . ILE A 1 225 ? -13.531 -5.305 -20.828 1 97.75 225 ILE A N 1
ATOM 1687 C CA . ILE A 1 225 ? -14.023 -5.883 -19.594 1 97.75 225 ILE A CA 1
ATOM 1688 C C . ILE A 1 225 ? -13.953 -4.844 -18.469 1 97.75 225 ILE A C 1
ATOM 1690 O O . ILE A 1 225 ? -12.891 -4.281 -18.203 1 97.75 225 ILE A O 1
ATOM 1694 N N . ILE A 1 226 ? -15.039 -4.52 -17.891 1 97.75 226 ILE A N 1
ATOM 1695 C CA . ILE A 1 226 ? -15.109 -3.707 -16.688 1 97.75 226 ILE A CA 1
ATOM 1696 C C . ILE A 1 226 ? -15.188 -4.613 -15.461 1 97.75 226 ILE A C 1
ATOM 1698 O O . ILE A 1 226 ? -16.234 -5.207 -15.188 1 97.75 226 ILE A O 1
ATOM 1702 N N . ARG A 1 227 ? -14.133 -4.758 -14.734 1 96 227 ARG A N 1
ATOM 1703 C CA . ARG A 1 227 ? -14.102 -5.609 -13.547 1 96 227 ARG A CA 1
ATOM 1704 C C . ARG A 1 227 ? -15.125 -5.152 -12.516 1 96 227 ARG A C 1
ATOM 1706 O O . ARG A 1 227 ? -15.281 -3.955 -12.273 1 96 227 ARG A O 1
ATOM 1713 N N . GLN A 1 228 ? -15.82 -6.059 -11.945 1 95.75 228 GLN A N 1
ATOM 1714 C CA . GLN A 1 228 ? -16.906 -5.785 -11.008 1 95.75 228 GLN A CA 1
ATOM 1715 C C . GLN A 1 228 ? -16.516 -6.195 -9.586 1 95.75 228 GLN A C 1
ATOM 1717 O O . GLN A 1 228 ? -15.602 -6.992 -9.398 1 95.75 228 GLN A O 1
ATOM 1722 N N . PRO A 1 229 ? -17.188 -5.57 -8.531 1 95.94 229 PRO A N 1
ATOM 1723 C CA . PRO A 1 229 ? -17.031 -6.168 -7.199 1 95.94 229 PRO A CA 1
ATOM 1724 C C . PRO A 1 229 ? -17.406 -7.645 -7.164 1 95.94 229 PRO A C 1
ATOM 1726 O O . PRO A 1 229 ? -18.297 -8.078 -7.906 1 95.94 229 PRO A O 1
ATOM 1729 N N . SER A 1 230 ? -16.781 -8.391 -6.258 1 91.88 230 SER A N 1
ATOM 1730 C CA . SER A 1 230 ? -16.922 -9.836 -6.355 1 91.88 230 SER A CA 1
ATOM 1731 C C . SER A 1 230 ? -17.656 -10.406 -5.156 1 91.88 230 SER A C 1
ATOM 1733 O O . SER A 1 230 ? -17.984 -11.594 -5.125 1 91.88 230 SER A O 1
ATOM 1735 N N . GLY A 1 231 ? -18.031 -9.547 -4.223 1 95.31 231 GLY A N 1
ATOM 1736 C CA . GLY A 1 231 ? -18.578 -10.094 -2.992 1 95.31 231 GLY A CA 1
ATOM 1737 C C . GLY A 1 231 ? -17.562 -10.859 -2.17 1 95.31 231 GLY A C 1
ATOM 1738 O O . GLY A 1 231 ? -16.469 -10.344 -1.891 1 95.31 231 GLY A O 1
ATOM 1739 N N . THR A 1 232 ? -17.891 -12.141 -1.817 1 95.5 232 THR A N 1
ATOM 1740 C CA . THR A 1 232 ? -17.016 -12.859 -0.907 1 95.5 232 THR A CA 1
ATOM 1741 C C . THR A 1 232 ? -16.188 -13.906 -1.661 1 95.5 232 THR A C 1
ATOM 1743 O O . THR A 1 232 ? -15.297 -14.531 -1.091 1 95.5 232 THR A O 1
ATOM 1746 N N . ARG A 1 233 ? -16.438 -14.086 -2.941 1 90.62 233 ARG A N 1
ATOM 1747 C CA . ARG A 1 233 ? -15.789 -15.172 -3.674 1 90.62 233 ARG A CA 1
ATOM 1748 C C . ARG A 1 233 ? -15.211 -14.664 -4.992 1 90.62 233 ARG A C 1
ATOM 1750 O O . ARG A 1 233 ? -15.422 -13.516 -5.375 1 90.62 233 ARG A O 1
ATOM 1757 N N . LEU A 1 234 ? -14.336 -15.453 -5.648 1 82.62 234 LEU A N 1
ATOM 1758 C CA . LEU A 1 234 ? -13.875 -15.227 -7.016 1 82.62 234 LEU A CA 1
ATOM 1759 C C . LEU A 1 234 ? -14.68 -16.062 -8 1 82.62 234 LEU A C 1
ATOM 1761 O O . LEU A 1 234 ? -14.789 -17.281 -7.844 1 82.62 234 LEU A O 1
ATOM 1765 N N . GLU A 1 235 ? -15.172 -15.375 -8.953 1 80.44 235 GLU A N 1
ATOM 1766 C CA . GLU A 1 235 ? -16.016 -16.078 -9.922 1 80.44 235 GLU A CA 1
ATOM 1767 C C . GLU A 1 235 ? -15.211 -17.109 -10.695 1 80.44 235 GLU A C 1
ATOM 1769 O O . GLU A 1 235 ? -14.133 -16.812 -11.211 1 80.44 235 GLU A O 1
ATOM 1774 N N . GLY A 1 236 ? -15.672 -18.297 -10.68 1 83.5 236 GLY A N 1
ATOM 1775 C CA . GLY A 1 236 ? -15.078 -19.375 -11.461 1 83.5 236 GLY A CA 1
ATOM 1776 C C . GLY A 1 236 ? -13.953 -20.094 -10.734 1 83.5 236 GLY A C 1
ATOM 1777 O O . GLY A 1 236 ? -13.414 -21.078 -11.234 1 83.5 236 GLY A O 1
ATOM 1778 N N . ILE A 1 237 ? -13.562 -19.562 -9.617 1 87.69 237 ILE A N 1
ATOM 1779 C CA . ILE A 1 237 ? -12.5 -20.172 -8.812 1 87.69 237 ILE A CA 1
ATOM 1780 C C . ILE A 1 237 ? -13.094 -20.766 -7.539 1 87.69 237 ILE A C 1
ATOM 1782 O O . ILE A 1 237 ? -13.289 -20.062 -6.551 1 87.69 237 ILE A O 1
ATOM 1786 N N . ALA A 1 238 ? -13.312 -22.094 -7.551 1 92.56 238 ALA A N 1
ATOM 1787 C CA . ALA A 1 238 ? -14.055 -22.703 -6.457 1 92.56 238 ALA A CA 1
ATOM 1788 C C . ALA A 1 238 ? -13.383 -24 -6.004 1 92.56 238 ALA A C 1
ATOM 1790 O O . ALA A 1 238 ? -12.852 -24.75 -6.82 1 92.56 238 ALA A O 1
ATOM 1791 N N . PRO A 1 239 ? -13.398 -24.203 -4.723 1 94.62 239 PRO A N 1
ATOM 1792 C CA . PRO A 1 239 ? -13.914 -23.281 -3.715 1 94.62 239 PRO A CA 1
ATOM 1793 C C . PRO A 1 239 ? -12.891 -22.234 -3.291 1 94.62 239 PRO A C 1
ATOM 1795 O O . PRO A 1 239 ? -11.711 -22.547 -3.119 1 94.62 239 PRO A O 1
ATOM 1798 N N . SER A 1 240 ? -13.156 -21.047 -3.203 1 93 240 SER A N 1
ATOM 1799 C CA . SER A 1 240 ? -12.453 -19.891 -2.645 1 93 240 SER A CA 1
ATOM 1800 C C . SER A 1 240 ? -13.43 -18.844 -2.117 1 93 240 SER A C 1
ATOM 1802 O O . SER A 1 240 ? -13.852 -17.953 -2.855 1 93 240 SER A O 1
ATOM 1804 N N . ASN A 1 241 ? -13.789 -19 -0.897 1 96.06 241 ASN A N 1
ATOM 1805 C CA . ASN A 1 241 ? -14.867 -18.219 -0.313 1 96.06 241 ASN A CA 1
ATOM 1806 C C . ASN A 1 241 ? -14.773 -18.188 1.21 1 96.06 241 ASN A C 1
ATOM 1808 O O . ASN A 1 241 ? -13.812 -18.688 1.79 1 96.06 241 ASN A O 1
ATOM 1812 N N . ILE A 1 242 ? -15.703 -17.484 1.796 1 97.12 242 ILE A N 1
ATOM 1813 C CA . ILE A 1 242 ? -15.82 -17.516 3.25 1 97.12 242 ILE A CA 1
ATOM 1814 C C . ILE A 1 242 ? -17.109 -18.219 3.648 1 97.12 242 ILE A C 1
ATOM 1816 O O . ILE A 1 242 ? -18.094 -18.188 2.904 1 97.12 242 ILE A O 1
ATOM 1820 N N . TYR A 1 243 ? -17.047 -18.859 4.785 1 97.31 243 TYR A N 1
ATOM 1821 C CA . TYR A 1 243 ? -18.156 -19.641 5.32 1 97.31 243 TYR A CA 1
ATOM 1822 C C . TYR A 1 243 ? -18.359 -19.344 6.805 1 97.31 243 TYR A C 1
ATOM 1824 O O . TYR A 1 243 ? -17.406 -19.047 7.52 1 97.31 243 TYR A O 1
ATOM 1832 N N . GLN A 1 244 ? -19.531 -19.422 7.203 1 96.75 244 GLN A N 1
ATOM 1833 C CA . GLN A 1 244 ? -19.875 -19.078 8.578 1 96.75 244 GLN A CA 1
ATOM 1834 C C . GLN A 1 244 ? -19.984 -20.312 9.453 1 96.75 244 GLN A C 1
ATOM 1836 O O . GLN A 1 244 ? -20.625 -21.297 9.07 1 96.75 244 GLN A O 1
ATOM 1841 N N . THR A 1 245 ? -19.406 -20.266 10.602 1 96.38 245 THR A N 1
ATOM 1842 C CA . THR A 1 245 ? -19.469 -21.359 11.57 1 96.38 245 THR A CA 1
ATOM 1843 C C . THR A 1 245 ? -20.75 -21.266 12.398 1 96.38 245 THR A C 1
ATOM 1845 O O . THR A 1 245 ? -21.516 -20.312 12.266 1 96.38 245 THR A O 1
ATOM 1848 N N . SER A 1 246 ? -20.875 -22.25 13.32 1 93.81 246 SER A N 1
ATOM 1849 C CA . SER A 1 246 ? -22.062 -22.328 14.172 1 93.81 246 SER A CA 1
ATOM 1850 C C . SER A 1 246 ? -22.141 -21.141 15.125 1 93.81 246 SER A C 1
ATOM 1852 O O . SER A 1 246 ? -23.234 -20.734 15.516 1 93.81 246 SER A O 1
ATOM 1854 N N . GLU A 1 247 ? -21.031 -20.578 15.438 1 92.5 247 GLU A N 1
ATOM 1855 C CA . GLU A 1 247 ? -21.016 -19.469 16.391 1 92.5 247 GLU A CA 1
ATOM 1856 C C . GLU A 1 247 ? -21.031 -18.125 15.664 1 92.5 247 GLU A C 1
ATOM 1858 O O . GLU A 1 247 ? -20.891 -17.078 16.297 1 92.5 247 GLU A O 1
ATOM 1863 N N . GLY A 1 248 ? -21.109 -18.188 14.406 1 91.44 248 GLY A N 1
ATOM 1864 C CA . GLY A 1 248 ? -21.297 -16.969 13.648 1 91.44 248 GLY A CA 1
ATOM 1865 C C . GLY A 1 248 ? -19.984 -16.391 13.117 1 91.44 248 GLY A C 1
ATOM 1866 O O . GLY A 1 248 ? -19.984 -15.438 12.344 1 91.44 248 GLY A O 1
ATOM 1867 N N . ASN A 1 249 ? -18.906 -17.031 13.43 1 91.94 249 ASN A N 1
ATOM 1868 C CA . ASN A 1 249 ? -17.625 -16.562 12.938 1 91.94 249 ASN A CA 1
ATOM 1869 C C . ASN A 1 249 ? -17.391 -16.984 11.484 1 91.94 249 ASN A C 1
ATOM 1871 O O . ASN A 1 249 ? -17.859 -18.047 11.062 1 91.94 249 ASN A O 1
ATOM 1875 N N . TRP A 1 250 ? -16.672 -16.109 10.812 1 96 250 TRP A N 1
ATOM 1876 C CA . TRP A 1 250 ? -16.375 -16.422 9.422 1 96 250 TRP A CA 1
ATOM 1877 C C . TRP A 1 250 ? -15.008 -17.078 9.289 1 96 250 TRP A C 1
ATOM 1879 O O . TRP A 1 250 ? -14.062 -16.703 9.992 1 96 250 TRP A O 1
ATOM 1889 N N . VAL A 1 251 ? -14.922 -17.984 8.32 1 96.94 251 VAL A N 1
ATOM 1890 C CA . VAL A 1 251 ? -13.664 -18.672 8 1 96.94 251 VAL A CA 1
ATOM 1891 C C . VAL A 1 251 ? -13.438 -18.641 6.488 1 96.94 251 VAL A C 1
ATOM 1893 O O . VAL A 1 251 ? -14.359 -18.906 5.715 1 96.94 251 VAL A O 1
ATOM 1896 N N . VAL A 1 252 ? -12.289 -18.266 6.078 1 96.31 252 VAL A N 1
ATOM 1897 C CA . VAL A 1 252 ? -11.906 -18.359 4.672 1 96.31 252 VAL A CA 1
ATOM 1898 C C . VAL A 1 252 ? -11.414 -19.766 4.363 1 96.31 252 VAL A C 1
ATOM 1900 O O . VAL A 1 252 ? -10.609 -20.328 5.113 1 96.31 252 VAL A O 1
ATOM 1903 N N . ILE A 1 253 ? -11.859 -20.359 3.289 1 95.31 253 ILE A N 1
ATOM 1904 C CA . ILE A 1 253 ? -11.367 -21.625 2.785 1 95.31 253 ILE A CA 1
ATOM 1905 C C . ILE A 1 253 ? -11.031 -21.5 1.301 1 95.31 253 ILE A C 1
ATOM 1907 O O . ILE A 1 253 ? -11.867 -21.078 0.501 1 95.31 253 ILE A O 1
ATOM 1911 N N . ALA A 1 254 ? -9.828 -21.781 0.982 1 92.62 254 ALA A N 1
ATOM 1912 C CA . ALA A 1 254 ? -9.352 -21.797 -0.398 1 92.62 254 ALA A CA 1
ATOM 1913 C C . ALA A 1 254 ? -8.812 -23.172 -0.768 1 92.62 254 ALA A C 1
ATOM 1915 O O . ALA A 1 254 ? -7.73 -23.562 -0.321 1 92.62 254 ALA A O 1
ATOM 1916 N N . ALA A 1 255 ? -9.5 -23.891 -1.566 1 93.38 255 ALA A N 1
ATOM 1917 C CA . ALA A 1 255 ? -9.141 -25.234 -2.002 1 93.38 255 ALA A CA 1
ATOM 1918 C C . ALA A 1 255 ? -9.5 -25.453 -3.471 1 93.38 255 ALA A C 1
ATOM 1920 O O . ALA A 1 255 ? -10.125 -26.453 -3.824 1 93.38 255 ALA A O 1
ATOM 1921 N N . ASN A 1 256 ? -9.102 -24.453 -4.293 1 90.75 256 ASN A N 1
ATOM 1922 C CA . ASN A 1 256 ? -9.562 -24.469 -5.676 1 90.75 256 ASN A CA 1
ATOM 1923 C C . ASN A 1 256 ? -8.672 -25.344 -6.551 1 90.75 256 ASN A C 1
ATOM 1925 O O . ASN A 1 256 ? -9.055 -25.719 -7.66 1 90.75 256 ASN A O 1
ATOM 1929 N N . GLN A 1 257 ? -7.496 -25.703 -6.094 1 89.88 257 GLN A N 1
ATOM 1930 C CA . GLN A 1 257 ? -6.688 -26.688 -6.793 1 89.88 257 GLN A CA 1
ATOM 1931 C C . GLN A 1 257 ? -7.258 -28.094 -6.598 1 89.88 257 GLN A C 1
ATOM 1933 O O . GLN A 1 257 ? -7.77 -28.422 -5.523 1 89.88 257 GLN A O 1
ATOM 1938 N N . ASP A 1 258 ? -7.059 -28.891 -7.613 1 94.25 258 ASP A N 1
ATOM 1939 C CA . ASP A 1 258 ? -7.691 -30.203 -7.578 1 94.25 258 ASP A CA 1
ATOM 1940 C C . ASP A 1 258 ? -7.211 -31.016 -6.383 1 94.25 258 ASP A C 1
ATOM 1942 O O . ASP A 1 258 ? -8.016 -31.625 -5.676 1 94.25 258 ASP A O 1
ATOM 1946 N N . THR A 1 259 ? -5.961 -30.984 -6.156 1 94.19 259 THR A N 1
ATOM 1947 C CA . THR A 1 259 ? -5.406 -31.766 -5.062 1 94.19 259 THR A CA 1
ATOM 1948 C C . THR A 1 259 ? -5.922 -31.266 -3.717 1 94.19 259 THR A C 1
ATOM 1950 O O . THR A 1 259 ? -6.23 -32.062 -2.826 1 94.19 259 THR A O 1
ATOM 1953 N N . LEU A 1 260 ? -6.07 -30 -3.562 1 93.5 260 LEU A N 1
ATOM 1954 C CA . LEU A 1 260 ? -6.582 -29.406 -2.326 1 93.5 260 LEU A CA 1
ATOM 1955 C C . LEU A 1 260 ? -8.062 -29.719 -2.152 1 93.5 260 LEU A C 1
ATOM 1957 O O . LEU A 1 260 ? -8.523 -29.969 -1.035 1 93.5 260 LEU A O 1
ATOM 1961 N N . PHE A 1 261 ? -8.758 -29.703 -3.283 1 96.88 261 PHE A N 1
ATOM 1962 C CA . PHE A 1 261 ? -10.188 -30 -3.217 1 96.88 261 PHE A CA 1
ATOM 1963 C C . PHE A 1 261 ? -10.43 -31.422 -2.758 1 96.88 261 PHE A C 1
ATOM 1965 O O . PHE A 1 261 ? -11.344 -31.688 -1.972 1 96.88 261 PHE A O 1
ATOM 1972 N N . VAL A 1 262 ? -9.617 -32.312 -3.207 1 97.81 262 VAL A N 1
ATOM 1973 C CA . VAL A 1 262 ? -9.719 -33.688 -2.771 1 97.81 262 VAL A CA 1
ATOM 1974 C C . VAL A 1 262 ? -9.547 -33.781 -1.256 1 97.81 262 VAL A C 1
ATOM 1976 O O . VAL A 1 262 ? -10.297 -34.469 -0.575 1 97.81 262 VAL A O 1
ATOM 1979 N N . ARG A 1 263 ? -8.633 -33.031 -0.708 1 97.56 263 ARG A N 1
ATOM 1980 C CA . ARG A 1 263 ? -8.391 -33.031 0.731 1 97.56 263 ARG A CA 1
ATOM 1981 C C . ARG A 1 263 ? -9.594 -32.438 1.479 1 97.56 263 ARG A C 1
ATOM 1983 O O . ARG A 1 263 ? -9.977 -32.969 2.531 1 97.56 263 ARG A O 1
ATOM 1990 N N . LEU A 1 264 ? -10.125 -31.359 0.915 1 98 264 LEU A N 1
ATOM 1991 C CA . LEU A 1 264 ? -11.305 -30.75 1.526 1 98 264 LEU A CA 1
ATOM 1992 C C . LEU A 1 264 ? -12.469 -31.719 1.545 1 98 264 LEU A C 1
ATOM 1994 O O . LEU A 1 264 ? -13.133 -31.891 2.572 1 98 264 LEU A O 1
ATOM 1998 N N . CYS A 1 265 ? -12.688 -32.375 0.437 1 98.31 265 CYS A N 1
ATOM 1999 C CA . CYS A 1 265 ? -13.773 -33.375 0.359 1 98.31 265 CYS A CA 1
ATOM 2000 C C . CYS A 1 265 ? -13.586 -34.469 1.385 1 98.31 265 CYS A C 1
ATOM 2002 O O . CYS A 1 265 ? -14.555 -34.906 2.021 1 98.31 265 CYS A O 1
ATOM 2004 N N . THR A 1 266 ? -12.375 -34.875 1.53 1 98.25 266 THR A N 1
ATOM 2005 C CA . THR A 1 266 ? -12.055 -35.969 2.453 1 98.25 266 THR A CA 1
ATOM 2006 C C . THR A 1 266 ? -12.383 -35.562 3.891 1 98.25 266 THR A C 1
ATOM 2008 O O . THR A 1 266 ? -13.047 -36.312 4.613 1 98.25 266 THR A O 1
ATOM 2011 N N . ILE A 1 267 ? -11.938 -34.438 4.285 1 97.69 267 ILE A N 1
ATOM 2012 C CA . ILE A 1 267 ? -12.164 -34 5.664 1 97.69 267 ILE A CA 1
ATOM 2013 C C . ILE A 1 267 ? -13.648 -33.719 5.879 1 97.69 267 ILE A C 1
ATOM 2015 O O . ILE A 1 267 ? -14.156 -33.844 7 1 97.69 267 ILE A O 1
ATOM 2019 N N . MET A 1 268 ? -14.398 -33.406 4.836 1 97.94 268 MET A N 1
ATOM 2020 C CA . MET A 1 268 ? -15.844 -33.188 4.91 1 97.94 268 MET A CA 1
ATOM 2021 C C . MET A 1 268 ? -16.594 -34.5 5.047 1 97.94 268 MET A C 1
ATOM 2023 O O . MET A 1 268 ? -17.797 -34.5 5.305 1 97.94 268 MET A O 1
ATOM 2027 N N . GLY A 1 269 ? -15.891 -35.594 4.871 1 97.62 269 GLY A N 1
ATOM 2028 C CA . GLY A 1 269 ? -16.531 -36.906 4.883 1 97.62 269 GLY A CA 1
ATOM 2029 C C . GLY A 1 269 ? -17.328 -37.188 3.627 1 97.62 269 GLY A C 1
ATOM 2030 O O . GLY A 1 269 ? -18.281 -37.969 3.66 1 97.62 269 GLY A O 1
ATOM 2031 N N . ARG A 1 270 ? -16.984 -36.469 2.637 1 97.94 270 ARG A N 1
ATOM 2032 C CA . ARG A 1 270 ? -17.672 -36.594 1.359 1 97.94 270 ARG A CA 1
ATOM 2033 C C . ARG A 1 270 ? -16.688 -36.75 0.21 1 97.94 270 ARG A C 1
ATOM 2035 O O . ARG A 1 270 ? -16.734 -36 -0.764 1 97.94 270 ARG A O 1
ATOM 2042 N N . ALA A 1 271 ? -15.836 -37.719 0.254 1 97.69 271 ALA A N 1
ATOM 2043 C CA . ALA A 1 271 ? -14.75 -37.938 -0.697 1 97.69 271 ALA A CA 1
ATOM 2044 C C . ALA A 1 271 ? -15.281 -38.094 -2.115 1 97.69 271 ALA A C 1
ATOM 2046 O O . ALA A 1 271 ? -14.594 -37.781 -3.09 1 97.69 271 ALA A O 1
ATOM 2047 N N . GLU A 1 272 ? -16.5 -38.562 -2.211 1 97.5 272 GLU A N 1
ATOM 2048 C CA . GLU A 1 272 ? -17.109 -38.812 -3.514 1 97.5 272 GLU A CA 1
ATOM 2049 C C . GLU A 1 272 ? -17.312 -37.531 -4.301 1 97.5 272 GLU A C 1
ATOM 2051 O O . GLU A 1 272 ? -17.391 -37.562 -5.531 1 97.5 272 GLU A O 1
ATOM 2056 N N . LEU A 1 273 ? -17.328 -36.406 -3.652 1 97.94 273 LEU A N 1
ATOM 2057 C CA . LEU A 1 273 ? -17.531 -35.125 -4.316 1 97.94 273 LEU A CA 1
ATOM 2058 C C . LEU A 1 273 ? -16.375 -34.812 -5.266 1 97.94 273 LEU A C 1
ATOM 2060 O O . LEU A 1 273 ? -16.578 -34.188 -6.301 1 97.94 273 LEU A O 1
ATOM 2064 N N . ALA A 1 274 ? -15.18 -35.312 -4.902 1 97.31 274 ALA A N 1
ATOM 2065 C CA . ALA A 1 274 ? -14 -35.031 -5.711 1 97.31 274 ALA A CA 1
ATOM 2066 C C . ALA A 1 274 ? -14.062 -35.781 -7.043 1 97.31 274 ALA A C 1
ATOM 2068 O O . ALA A 1 274 ? -13.344 -35.438 -7.988 1 97.31 274 ALA A O 1
ATOM 2069 N N . GLN A 1 275 ? -14.945 -36.781 -7.102 1 96.75 275 GLN A N 1
ATOM 2070 C CA . GLN A 1 275 ? -15.086 -37.594 -8.32 1 96.75 275 GLN A CA 1
ATOM 2071 C C . GLN A 1 275 ? -16.375 -37.25 -9.055 1 96.75 275 GLN A C 1
ATOM 2073 O O . GLN A 1 275 ? -16.625 -37.719 -10.156 1 96.75 275 GLN A O 1
ATOM 2078 N N . ASP A 1 276 ? -17.156 -36.469 -8.406 1 97.5 276 ASP A N 1
ATOM 2079 C CA . ASP A 1 276 ? -18.406 -36.031 -9.016 1 97.5 276 ASP A CA 1
ATOM 2080 C C . ASP A 1 276 ? -18.141 -35.156 -10.234 1 97.5 276 ASP A C 1
ATOM 2082 O O . ASP A 1 276 ? -17.312 -34.219 -10.18 1 97.5 276 ASP A O 1
ATOM 2086 N N . ASP A 1 277 ? -18.797 -35.406 -11.328 1 97.31 277 ASP A N 1
ATOM 2087 C CA . ASP A 1 277 ? -18.594 -34.688 -12.578 1 97.31 277 ASP A CA 1
ATOM 2088 C C . ASP A 1 277 ? -18.75 -33.156 -12.383 1 97.31 277 ASP A C 1
ATOM 2090 O O . ASP A 1 277 ? -18.094 -32.375 -13.062 1 97.31 277 ASP A O 1
ATOM 2094 N N . ARG A 1 278 ? -19.531 -32.812 -11.484 1 97.06 278 ARG A N 1
ATOM 2095 C CA . ARG A 1 278 ? -19.797 -31.406 -11.234 1 97.06 278 ARG A CA 1
ATOM 2096 C C . ARG A 1 278 ? -18.594 -30.734 -10.578 1 97.06 278 ARG A C 1
ATOM 2098 O O . ARG A 1 278 ? -18.453 -29.516 -10.625 1 97.06 278 ARG A O 1
ATOM 2105 N N . PHE A 1 279 ? -17.656 -31.531 -9.938 1 98 279 PHE A N 1
ATOM 2106 C CA . PHE A 1 279 ? -16.656 -30.906 -9.078 1 98 279 PHE A CA 1
ATOM 2107 C C . PHE A 1 279 ? -15.273 -31.516 -9.336 1 98 279 PHE A C 1
ATOM 2109 O O . PHE A 1 279 ? -14.305 -31.156 -8.656 1 98 279 PHE A O 1
ATOM 2116 N N . SER A 1 280 ? -15.133 -32.344 -10.297 1 95.75 280 SER A N 1
ATOM 2117 C CA . SER A 1 280 ? -13.977 -33.219 -10.461 1 95.75 280 SER A CA 1
ATOM 2118 C C . SER A 1 280 ? -12.734 -32.438 -10.867 1 95.75 280 SER A C 1
ATOM 2120 O O . SER A 1 280 ? -11.609 -32.906 -10.719 1 95.75 280 SER A O 1
ATOM 2122 N N . ASN A 1 281 ? -13.008 -31.234 -11.422 1 94.31 281 ASN A N 1
ATOM 2123 C CA . ASN A 1 281 ? -11.875 -30.391 -11.789 1 94.31 281 ASN A CA 1
ATOM 2124 C C . ASN A 1 281 ? -12.203 -28.906 -11.617 1 94.31 281 ASN A C 1
ATOM 2126 O O . ASN A 1 281 ? -13.359 -28.547 -11.398 1 94.31 281 ASN A O 1
ATOM 2130 N N . HIS A 1 282 ? -11.172 -28.125 -11.75 1 91.94 282 HIS A N 1
ATOM 2131 C CA . HIS A 1 282 ? -11.273 -26.703 -11.477 1 91.94 282 HIS A CA 1
ATOM 2132 C C . HIS A 1 282 ? -12.359 -26.062 -12.328 1 91.94 282 HIS A C 1
ATOM 2134 O O . HIS A 1 282 ? -13.148 -25.234 -11.836 1 91.94 282 HIS A O 1
ATOM 2140 N N . VAL A 1 283 ? -12.469 -26.453 -13.516 1 90.69 283 VAL A N 1
ATOM 2141 C CA . VAL A 1 283 ? -13.414 -25.859 -14.445 1 90.69 283 VAL A CA 1
ATOM 2142 C C . VAL A 1 283 ? -14.836 -26.234 -14.047 1 90.69 283 VAL A C 1
ATOM 2144 O O . VAL A 1 283 ? -15.719 -25.375 -13.977 1 90.69 283 VAL A O 1
ATOM 2147 N N . ALA A 1 284 ? -14.992 -27.484 -13.812 1 95.75 284 ALA A N 1
ATOM 2148 C CA . ALA A 1 284 ? -16.312 -27.969 -13.414 1 95.75 284 ALA A CA 1
ATOM 2149 C C . ALA A 1 284 ? -16.766 -27.328 -12.109 1 95.75 284 ALA A C 1
ATOM 2151 O O . ALA A 1 284 ? -17.922 -26.906 -11.992 1 95.75 284 ALA A O 1
ATOM 2152 N N . ARG A 1 285 ? -15.891 -27.172 -11.195 1 97.06 285 ARG A N 1
ATOM 2153 C CA . ARG A 1 285 ? -16.219 -26.547 -9.914 1 97.06 285 ARG A CA 1
ATOM 2154 C C . ARG A 1 285 ? -16.609 -25.078 -10.102 1 97.06 285 ARG A C 1
ATOM 2156 O O . ARG A 1 285 ? -17.531 -24.594 -9.453 1 97.06 285 ARG A O 1
ATOM 2163 N N . GLY A 1 286 ? -15.922 -24.438 -10.969 1 93.62 286 GLY A N 1
ATOM 2164 C CA . GLY A 1 286 ? -16.281 -23.062 -11.266 1 93.62 286 GLY A CA 1
ATOM 2165 C C . GLY A 1 286 ? -17.688 -22.922 -11.797 1 93.62 286 GLY A C 1
ATOM 2166 O O . GLY A 1 286 ? -18.406 -21.984 -11.422 1 93.62 286 GLY A O 1
ATOM 2167 N N . LYS A 1 287 ? -18.094 -23.859 -12.602 1 94.06 287 LYS A N 1
ATOM 2168 C CA . LYS A 1 287 ? -19.422 -23.844 -13.203 1 94.06 287 LYS A CA 1
ATOM 2169 C C . LYS A 1 287 ? -20.5 -24.141 -12.164 1 94.06 287 LYS A C 1
ATOM 2171 O O . LYS A 1 287 ? -21.641 -23.703 -12.305 1 94.06 287 LYS A O 1
ATOM 2176 N N . HIS A 1 288 ? -20.141 -24.859 -11.211 1 97.31 288 HIS A N 1
ATOM 2177 C CA . HIS A 1 288 ? -21.094 -25.281 -10.195 1 97.31 288 HIS A CA 1
ATOM 2178 C C . HIS A 1 288 ? -20.75 -24.672 -8.836 1 97.31 288 HIS A C 1
ATOM 2180 O O . HIS A 1 288 ? -20.922 -25.312 -7.801 1 97.31 288 HIS A O 1
ATOM 2186 N N . GLN A 1 289 ? -20.188 -23.531 -8.852 1 96.44 289 GLN A N 1
ATOM 2187 C CA . GLN A 1 289 ? -19.609 -22.844 -7.691 1 96.44 289 GLN A CA 1
ATOM 2188 C C . GLN A 1 289 ? -20.672 -22.625 -6.617 1 96.44 289 GLN A C 1
ATOM 2190 O O . GLN A 1 289 ? -20.406 -22.812 -5.43 1 96.44 289 GLN A O 1
ATOM 2195 N N . ASP A 1 290 ? -21.906 -22.266 -6.969 1 96.19 290 ASP A N 1
ATOM 2196 C CA . ASP A 1 290 ? -22.969 -22.016 -6.008 1 96.19 290 ASP A CA 1
ATOM 2197 C C . ASP A 1 290 ? -23.328 -23.281 -5.234 1 96.19 290 ASP A C 1
ATOM 2199 O O . ASP A 1 290 ? -23.438 -23.25 -4.004 1 96.19 290 ASP A O 1
ATOM 2203 N N . GLU A 1 291 ? -23.516 -24.25 -6.02 1 97.62 291 GLU A N 1
ATOM 2204 C CA . GLU A 1 291 ? -23.844 -25.547 -5.402 1 97.62 291 GLU A CA 1
ATOM 2205 C C . GLU A 1 291 ? -22.734 -26 -4.461 1 97.62 291 GLU A C 1
ATOM 2207 O O . GLU A 1 291 ? -23 -26.469 -3.357 1 97.62 291 GLU A O 1
ATOM 2212 N N . LEU A 1 292 ? -21.531 -25.891 -4.922 1 97.94 292 LEU A N 1
ATOM 2213 C CA . LEU A 1 292 ? -20.391 -26.297 -4.113 1 97.94 292 LEU A CA 1
ATOM 2214 C C . LEU A 1 292 ? -20.297 -25.469 -2.838 1 97.94 292 LEU A C 1
ATOM 2216 O O . LEU A 1 292 ? -20.062 -26 -1.755 1 97.94 292 LEU A O 1
ATOM 2220 N N . ASP A 1 293 ? -20.484 -24.188 -2.916 1 97.19 293 ASP A N 1
ATOM 2221 C CA . ASP A 1 293 ? -20.438 -23.297 -1.759 1 97.19 293 ASP A CA 1
ATOM 2222 C C . ASP A 1 293 ? -21.531 -23.672 -0.747 1 97.19 293 ASP A C 1
ATOM 2224 O O . ASP A 1 293 ? -21.312 -23.578 0.463 1 97.19 293 ASP A O 1
ATOM 2228 N N . GLU A 1 294 ? -22.672 -24.031 -1.235 1 97.75 294 GLU A N 1
ATOM 2229 C CA . GLU A 1 294 ? -23.75 -24.453 -0.345 1 97.75 294 GLU A CA 1
ATOM 2230 C C . GLU A 1 294 ? -23.359 -25.688 0.445 1 97.75 294 GLU A C 1
ATOM 2232 O O . GLU A 1 294 ? -23.641 -25.781 1.642 1 97.75 294 GLU A O 1
ATOM 2237 N N . LEU A 1 295 ? -22.75 -26.594 -0.258 1 98.19 295 LEU A N 1
ATOM 2238 C CA . LEU A 1 295 ? -22.312 -27.828 0.384 1 98.19 295 LEU A CA 1
ATOM 2239 C C . LEU A 1 295 ? -21.281 -27.547 1.462 1 98.19 295 LEU A C 1
ATOM 2241 O O . LEU A 1 295 ? -21.359 -28.062 2.574 1 98.19 295 LEU A O 1
ATOM 2245 N N . ILE A 1 296 ? -20.344 -26.766 1.156 1 98.19 296 ILE A N 1
ATOM 2246 C CA . ILE A 1 296 ? -19.281 -26.438 2.094 1 98.19 296 ILE A CA 1
ATOM 2247 C C . ILE A 1 296 ? -19.828 -25.641 3.262 1 98.19 296 ILE A C 1
ATOM 2249 O O . ILE A 1 296 ? -19.469 -25.859 4.418 1 98.19 296 ILE A O 1
ATOM 2253 N N . SER A 1 297 ? -20.719 -24.734 2.943 1 98.06 297 SER A N 1
ATOM 2254 C CA . SER A 1 297 ? -21.344 -23.922 3.975 1 98.06 297 SER A CA 1
ATOM 2255 C C . SER A 1 297 ? -22.094 -24.781 4.984 1 98.06 297 SER A C 1
ATOM 2257 O O . SER A 1 297 ? -21.984 -24.578 6.195 1 98.06 297 SER A O 1
ATOM 2259 N N . ALA A 1 298 ? -22.844 -25.688 4.484 1 97.94 298 ALA A N 1
ATOM 2260 C CA . ALA A 1 298 ? -23.594 -26.594 5.352 1 97.94 298 ALA A CA 1
ATOM 2261 C C . ALA A 1 298 ? -22.672 -27.391 6.254 1 97.94 298 ALA A C 1
ATOM 2263 O O . ALA A 1 298 ? -22.984 -27.641 7.422 1 97.94 298 ALA A O 1
ATOM 2264 N N . TRP A 1 299 ? -21.578 -27.797 5.742 1 98.19 299 TRP A N 1
ATOM 2265 C CA . TRP A 1 299 ? -20.609 -28.562 6.516 1 98.19 299 TRP A CA 1
ATOM 2266 C C . TRP A 1 299 ? -19.953 -27.688 7.57 1 98.19 299 TRP A C 1
ATOM 2268 O O . TRP A 1 299 ? -19.828 -28.078 8.734 1 98.19 299 TRP A O 1
ATOM 2278 N N . VAL A 1 300 ? -19.5 -26.516 7.207 1 98.25 300 VAL A N 1
ATOM 2279 C CA . VAL A 1 300 ? -18.781 -25.594 8.102 1 98.25 300 VAL A CA 1
ATOM 2280 C C . VAL A 1 300 ? -19.688 -25.219 9.273 1 98.25 300 VAL A C 1
ATOM 2282 O O . VAL A 1 300 ? -19.219 -25.109 10.414 1 98.25 300 VAL A O 1
ATOM 2285 N N . ALA A 1 301 ? -20.922 -25.094 9.008 1 97.44 301 ALA A N 1
ATOM 2286 C CA . ALA A 1 301 ? -21.891 -24.672 10.016 1 97.44 301 ALA A CA 1
ATOM 2287 C C . ALA A 1 301 ? -22 -25.688 11.141 1 97.44 301 ALA A C 1
ATOM 2289 O O . ALA A 1 301 ? -22.453 -25.359 12.242 1 97.44 301 ALA A O 1
ATOM 2290 N N . LEU A 1 302 ? -21.547 -26.875 10.891 1 96.62 302 LEU A N 1
ATOM 2291 C CA . LEU A 1 302 ? -21.703 -27.953 11.875 1 96.62 302 LEU A CA 1
ATOM 2292 C C . LEU A 1 302 ? -20.375 -28.234 12.57 1 96.62 302 LEU A C 1
ATOM 2294 O O . LEU A 1 302 ? -20.312 -29.062 13.484 1 96.62 302 LEU A O 1
ATOM 2298 N N . GLN A 1 303 ? -19.359 -27.531 12.172 1 96.31 303 GLN A N 1
ATOM 2299 C CA . GLN A 1 303 ? -18.031 -27.828 12.719 1 96.31 303 GLN A CA 1
ATOM 2300 C C . GLN A 1 303 ? -17.797 -27.062 14.016 1 96.31 303 GLN A C 1
ATOM 2302 O O . GLN A 1 303 ? -18.406 -26.016 14.25 1 96.31 303 GLN A O 1
ATOM 2307 N N . ASP A 1 304 ? -16.922 -27.594 14.836 1 94 304 ASP A N 1
ATOM 2308 C CA . ASP A 1 304 ? -16.406 -26.844 15.984 1 94 304 ASP A CA 1
ATOM 2309 C C . ASP A 1 304 ? -15.555 -25.656 15.523 1 94 304 ASP A C 1
ATOM 2311 O O . ASP A 1 304 ? -14.477 -25.859 14.945 1 94 304 ASP A O 1
ATOM 2315 N N . PRO A 1 305 ? -16.047 -24.5 15.836 1 91.25 305 PRO A N 1
ATOM 2316 C CA . PRO A 1 305 ? -15.344 -23.328 15.32 1 91.25 305 PRO A CA 1
ATOM 2317 C C . PRO A 1 305 ? -13.922 -23.203 15.867 1 91.25 305 PRO A C 1
ATOM 2319 O O . PRO A 1 305 ? -13.039 -22.656 15.195 1 91.25 305 PRO A O 1
ATOM 2322 N N . THR A 1 306 ? -13.609 -23.688 17 1 90.06 306 THR A N 1
ATOM 2323 C CA . THR A 1 306 ? -12.328 -23.5 17.672 1 90.06 306 THR A CA 1
ATOM 2324 C C . THR A 1 306 ? -11.242 -24.359 17.016 1 90.06 306 THR A C 1
ATOM 2326 O O . THR A 1 306 ? -10.07 -23.984 17.016 1 90.06 306 THR A O 1
ATOM 2329 N N . SER A 1 307 ? -11.688 -25.422 16.344 1 93.94 307 SER A N 1
ATOM 2330 C CA . SER A 1 307 ? -10.68 -26.344 15.836 1 93.94 307 SER A CA 1
ATOM 2331 C C . SER A 1 307 ? -10.695 -26.406 14.312 1 93.94 307 SER A C 1
ATOM 2333 O O . SER A 1 307 ? -9.812 -27 13.695 1 93.94 307 SER A O 1
ATOM 2335 N N . LEU A 1 308 ? -11.672 -25.828 13.703 1 96.19 308 LEU A N 1
ATOM 2336 C CA . LEU A 1 308 ? -11.922 -26.016 12.281 1 96.19 308 LEU A CA 1
ATOM 2337 C C . LEU A 1 308 ? -10.695 -25.625 11.461 1 96.19 308 LEU A C 1
ATOM 2339 O O . LEU A 1 308 ? -10.203 -26.422 10.656 1 96.19 308 LEU A O 1
ATOM 2343 N N . VAL A 1 309 ? -10.156 -24.453 11.672 1 94.88 309 VAL A N 1
ATOM 2344 C CA . VAL A 1 309 ? -9.039 -23.938 10.891 1 94.88 309 VAL A CA 1
ATOM 2345 C C . VAL A 1 309 ? -7.816 -24.844 11.07 1 94.88 309 VAL A C 1
ATOM 2347 O O . VAL A 1 309 ? -7.129 -25.156 10.102 1 94.88 309 VAL A O 1
ATOM 2350 N N . GLU A 1 310 ? -7.602 -25.219 12.281 1 93.81 310 GLU A N 1
ATOM 2351 C CA . GLU A 1 310 ? -6.484 -26.109 12.578 1 93.81 310 GLU A CA 1
ATOM 2352 C C . GLU A 1 310 ? -6.617 -27.422 11.828 1 93.81 310 GLU A C 1
ATOM 2354 O O . GLU A 1 310 ? -5.648 -27.922 11.242 1 93.81 310 GLU A O 1
ATOM 2359 N N . ARG A 1 311 ? -7.766 -28.016 11.836 1 95.69 311 ARG A N 1
ATOM 2360 C CA . ARG A 1 311 ? -8.016 -29.297 11.172 1 95.69 311 ARG A CA 1
ATOM 2361 C C . ARG A 1 311 ? -7.848 -29.172 9.664 1 95.69 311 ARG A C 1
ATOM 2363 O O . ARG A 1 311 ? -7.289 -30.062 9.016 1 95.69 311 ARG A O 1
ATOM 2370 N N . LEU A 1 312 ? -8.32 -28.078 9.125 1 95.69 312 LEU A N 1
ATOM 2371 C CA . LEU A 1 312 ? -8.18 -27.844 7.691 1 95.69 312 LEU A CA 1
ATOM 2372 C C . LEU A 1 312 ? -6.711 -27.672 7.312 1 95.69 312 LEU A C 1
ATOM 2374 O O . LEU A 1 312 ? -6.246 -28.297 6.348 1 95.69 312 LEU A O 1
ATOM 2378 N N . THR A 1 313 ? -6.02 -26.922 8.109 1 91.19 313 THR A N 1
ATOM 2379 C CA . THR A 1 313 ? -4.613 -26.625 7.84 1 91.19 313 THR A CA 1
ATOM 2380 C C . THR A 1 313 ? -3.768 -27.891 7.961 1 91.19 313 THR A C 1
ATOM 2382 O O . THR A 1 313 ? -2.816 -28.078 7.199 1 91.19 313 THR A O 1
ATOM 2385 N N . GLU A 1 314 ? -4.09 -28.703 8.852 1 92.25 314 GLU A N 1
ATOM 2386 C CA . GLU A 1 314 ? -3.365 -29.953 9.078 1 92.25 314 GLU A CA 1
ATOM 2387 C C . GLU A 1 314 ? -3.398 -30.844 7.844 1 92.25 314 GLU A C 1
ATOM 2389 O O . GLU A 1 314 ? -2.439 -31.578 7.566 1 92.25 314 GLU A O 1
ATOM 2394 N N . VAL A 1 315 ? -4.465 -30.797 7.117 1 93.38 315 VAL A N 1
ATOM 2395 C CA . VAL A 1 315 ? -4.574 -31.672 5.953 1 93.38 315 VAL A CA 1
ATOM 2396 C C . VAL A 1 315 ? -4.137 -30.922 4.699 1 93.38 315 VAL A C 1
ATOM 2398 O O . VAL A 1 315 ? -4.316 -31.406 3.58 1 93.38 315 VAL A O 1
ATOM 2401 N N . GLY A 1 316 ? -3.746 -29.719 4.852 1 89.75 316 GLY A N 1
ATOM 2402 C CA . GLY A 1 316 ? -3.15 -29 3.744 1 89.75 316 GLY A CA 1
ATOM 2403 C C . GLY A 1 316 ? -4.129 -28.078 3.037 1 89.75 316 GLY A C 1
ATOM 2404 O O . GLY A 1 316 ? -3.807 -27.5 1.997 1 89.75 316 GLY A O 1
ATOM 2405 N N . VAL A 1 317 ? -5.352 -27.969 3.584 1 93.44 317 VAL A N 1
ATOM 2406 C CA . VAL A 1 317 ? -6.312 -27.016 3.031 1 93.44 317 VAL A CA 1
ATOM 2407 C C . VAL A 1 317 ? -6.012 -25.609 3.547 1 93.44 317 VAL A C 1
ATOM 2409 O O . VAL A 1 317 ? -5.777 -25.422 4.742 1 93.44 317 VAL A O 1
ATOM 2412 N N . VAL A 1 318 ? -5.965 -24.688 2.615 1 91.62 318 VAL A N 1
ATOM 2413 C CA . VAL A 1 318 ? -5.688 -23.312 2.994 1 91.62 318 VAL A CA 1
ATOM 2414 C C . VAL A 1 318 ? -6.922 -22.688 3.65 1 91.62 318 VAL A C 1
ATOM 2416 O O . VAL A 1 318 ? -7.992 -22.625 3.037 1 91.62 318 VAL A O 1
ATOM 2419 N N . ALA A 1 319 ? -6.758 -22.312 4.883 1 94.69 319 ALA A N 1
ATOM 2420 C CA . ALA A 1 319 ? -7.883 -21.75 5.617 1 94.69 319 ALA A CA 1
ATOM 2421 C C . ALA A 1 319 ? -7.406 -20.781 6.695 1 94.69 319 ALA A C 1
ATOM 2423 O O . ALA A 1 319 ? -6.25 -20.828 7.121 1 94.69 319 ALA A O 1
ATOM 2424 N N . GLY A 1 320 ? -8.219 -19.859 7.066 1 95 320 GLY A N 1
ATOM 2425 C CA . GLY A 1 320 ? -7.957 -18.922 8.148 1 95 320 GLY A CA 1
ATOM 2426 C C . GLY A 1 320 ? -9.211 -18.219 8.641 1 95 320 GLY A C 1
ATOM 2427 O O . GLY A 1 320 ? -10.188 -18.094 7.902 1 95 320 GLY A O 1
ATOM 2428 N N . PRO A 1 321 ? -9.156 -17.859 9.898 1 96.25 321 PRO A N 1
ATOM 2429 C CA . PRO A 1 321 ? -10.281 -17.078 10.43 1 96.25 321 PRO A CA 1
ATOM 2430 C C . PRO A 1 321 ? -10.305 -15.648 9.914 1 96.25 321 PRO A C 1
ATOM 2432 O O . PRO A 1 321 ? -9.258 -15.109 9.531 1 96.25 321 PRO A O 1
ATOM 2435 N N . ILE A 1 322 ? -11.445 -15.055 9.797 1 97 322 ILE A N 1
ATOM 2436 C CA . ILE A 1 322 ? -11.523 -13.602 9.688 1 97 322 ILE A CA 1
ATOM 2437 C C . ILE A 1 322 ? -11.438 -12.977 11.078 1 97 322 ILE A C 1
ATOM 2439 O O . ILE A 1 322 ? -12.422 -12.969 11.82 1 97 322 ILE A O 1
ATOM 2443 N N . ASN A 1 323 ? -10.336 -12.453 11.383 1 97.38 323 ASN A N 1
ATOM 2444 C CA . ASN A 1 323 ? -10.039 -11.977 12.727 1 97.38 323 ASN A CA 1
ATOM 2445 C C . ASN A 1 323 ? -10.508 -10.539 12.93 1 97.38 323 ASN A C 1
ATOM 2447 O O . ASN A 1 323 ? -10.625 -9.781 11.961 1 97.38 323 ASN A O 1
ATOM 2451 N N . THR A 1 324 ? -10.828 -10.211 14.148 1 97.56 324 THR A N 1
ATOM 2452 C CA . THR A 1 324 ? -10.914 -8.828 14.609 1 97.56 324 THR A CA 1
ATOM 2453 C C . THR A 1 324 ? -9.617 -8.406 15.289 1 97.56 324 THR A C 1
ATOM 2455 O O . THR A 1 324 ? -8.719 -9.227 15.5 1 97.56 324 THR A O 1
ATOM 2458 N N . VAL A 1 325 ? -9.531 -7.164 15.648 1 98.5 325 VAL A N 1
ATOM 2459 C CA . VAL A 1 325 ? -8.352 -6.664 16.344 1 98.5 325 VAL A CA 1
ATOM 2460 C C . VAL A 1 325 ? -8.195 -7.387 17.672 1 98.5 325 VAL A C 1
ATOM 2462 O O . VAL A 1 325 ? -7.07 -7.605 18.141 1 98.5 325 VAL A O 1
ATOM 2465 N N . GLU A 1 326 ? -9.281 -7.777 18.312 1 98.44 326 GLU A N 1
ATOM 2466 C CA . GLU A 1 326 ? -9.203 -8.539 19.562 1 98.44 326 GLU A CA 1
ATOM 2467 C C . GLU A 1 326 ? -8.438 -9.844 19.359 1 98.44 326 GLU A C 1
ATOM 2469 O O . GLU A 1 326 ? -7.641 -10.234 20.219 1 98.44 326 GLU A O 1
ATOM 2474 N N . ASP A 1 327 ? -8.695 -10.523 18.234 1 97.44 327 ASP A N 1
ATOM 2475 C CA . ASP A 1 327 ? -7.98 -11.75 17.891 1 97.44 327 ASP A CA 1
ATOM 2476 C C . ASP A 1 327 ? -6.516 -11.461 17.562 1 97.44 327 ASP A C 1
ATOM 2478 O O . ASP A 1 327 ? -5.625 -12.203 17.984 1 97.44 327 ASP A O 1
ATOM 2482 N N . VAL A 1 328 ? -6.281 -10.391 16.875 1 98.38 328 VAL A N 1
ATOM 2483 C CA . VAL A 1 328 ? -4.973 -10.016 16.359 1 98.38 328 VAL A CA 1
ATOM 2484 C C . VAL A 1 328 ? -4 -9.789 17.516 1 98.38 328 VAL A C 1
ATOM 2486 O O . VAL A 1 328 ? -2.869 -10.273 17.484 1 98.38 328 VAL A O 1
ATOM 2489 N N . VAL A 1 329 ? -4.414 -9.109 18.578 1 98.5 329 VAL A N 1
ATOM 2490 C CA . VAL A 1 329 ? -3.51 -8.719 19.641 1 98.5 329 VAL A CA 1
ATOM 2491 C C . VAL A 1 329 ? -3.139 -9.938 20.484 1 98.5 329 VAL A C 1
ATOM 2493 O O . VAL A 1 329 ? -2.209 -9.883 21.297 1 98.5 329 VAL A O 1
ATOM 2496 N N . LYS A 1 330 ? -3.848 -11.055 20.25 1 97.88 330 LYS A N 1
ATOM 2497 C CA . LYS A 1 330 ? -3.578 -12.281 20.984 1 97.88 330 LYS A CA 1
ATOM 2498 C C . LYS A 1 330 ? -2.887 -13.312 20.094 1 97.88 330 LYS A C 1
ATOM 2500 O O . LYS A 1 330 ? -2.6 -14.43 20.531 1 97.88 330 LYS A O 1
ATOM 2505 N N . ASP A 1 331 ? -2.625 -13 18.875 1 97.25 331 ASP A N 1
ATOM 2506 C CA . ASP A 1 331 ? -2.107 -13.953 17.906 1 97.25 331 ASP A CA 1
ATOM 2507 C C . ASP A 1 331 ? -0.671 -14.352 18.234 1 97.25 331 ASP A C 1
ATOM 2509 O O . ASP A 1 331 ? 0.227 -13.508 18.25 1 97.25 331 ASP A O 1
ATOM 2513 N N . PRO A 1 332 ? -0.371 -15.648 18.438 1 97.31 332 PRO A N 1
ATOM 2514 C CA . PRO A 1 332 ? 0.971 -16.078 18.844 1 97.31 332 PRO A CA 1
ATOM 2515 C C . PRO A 1 332 ? 2.023 -15.797 17.766 1 97.31 332 PRO A C 1
ATOM 2517 O O . PRO A 1 332 ? 3.182 -15.523 18.094 1 97.31 332 PRO A O 1
ATOM 2520 N N . GLN A 1 333 ? 1.672 -15.883 16.531 1 97.5 333 GLN A N 1
ATOM 2521 C CA . GLN A 1 333 ? 2.59 -15.586 15.438 1 97.5 333 GLN A CA 1
ATOM 2522 C C . GLN A 1 333 ? 3.049 -14.125 15.492 1 97.5 333 GLN A C 1
ATOM 2524 O O . GLN A 1 333 ? 4.246 -13.844 15.43 1 97.5 333 GLN A O 1
ATOM 2529 N N . LEU A 1 334 ? 2.115 -13.203 15.641 1 98.38 334 LEU A N 1
ATOM 2530 C CA . LEU A 1 334 ? 2.434 -11.781 15.68 1 98.38 334 LEU A CA 1
ATOM 2531 C C . LEU A 1 334 ? 3.234 -11.43 16.922 1 98.38 334 LEU A C 1
ATOM 2533 O O . LEU A 1 334 ? 4.164 -10.625 16.875 1 98.38 334 LEU A O 1
ATOM 2537 N N . ILE A 1 335 ? 2.867 -12.039 18.047 1 98.31 335 ILE A N 1
ATOM 2538 C CA . ILE A 1 335 ? 3.576 -11.805 19.297 1 98.31 335 ILE A CA 1
ATOM 2539 C C . ILE A 1 335 ? 5.02 -12.289 19.172 1 98.31 335 ILE A C 1
ATOM 2541 O O . ILE A 1 335 ? 5.957 -11.555 19.484 1 98.31 335 ILE A O 1
ATOM 2545 N N . GLU A 1 336 ? 5.238 -13.469 18.672 1 98.06 336 GLU A N 1
ATOM 2546 C CA . GLU A 1 336 ? 6.574 -14.039 18.562 1 98.06 336 GLU A CA 1
ATOM 2547 C C . GLU A 1 336 ? 7.441 -13.242 17.594 1 98.06 336 GLU A C 1
ATOM 2549 O O . GLU A 1 336 ? 8.648 -13.117 17.797 1 98.06 336 GLU A O 1
ATOM 2554 N N . ARG A 1 337 ? 6.812 -12.688 16.609 1 98.12 337 ARG A N 1
ATOM 2555 C CA . ARG A 1 337 ? 7.559 -11.945 15.594 1 98.12 337 ARG A CA 1
ATOM 2556 C C . ARG A 1 337 ? 7.793 -10.508 16.031 1 98.12 337 ARG A C 1
ATOM 2558 O O . ARG A 1 337 ? 8.336 -9.703 15.266 1 98.12 337 ARG A O 1
ATOM 2565 N N . GLY A 1 338 ? 7.332 -10.172 17.188 1 97.5 338 GLY A N 1
ATOM 2566 C CA . GLY A 1 338 ? 7.574 -8.836 17.703 1 97.5 338 GLY A CA 1
ATOM 2567 C C . GLY A 1 338 ? 6.711 -7.777 17.047 1 97.5 338 GLY A C 1
ATOM 2568 O O . GLY A 1 338 ? 7.133 -6.629 16.922 1 97.5 338 GLY A O 1
ATOM 2569 N N . MET A 1 339 ? 5.48 -8.141 16.672 1 98.5 339 MET A N 1
ATOM 2570 C CA . MET A 1 339 ? 4.637 -7.215 15.93 1 98.5 339 MET A CA 1
ATOM 2571 C C . MET A 1 339 ? 3.66 -6.496 16.859 1 98.5 339 MET A C 1
ATOM 2573 O O . MET A 1 339 ? 2.945 -5.59 16.438 1 98.5 339 MET A O 1
ATOM 2577 N N . LEU A 1 340 ? 3.58 -6.926 18.094 1 98.44 340 LEU A N 1
ATOM 2578 C CA . LEU A 1 340 ? 2.816 -6.223 19.125 1 98.44 340 LEU A CA 1
ATOM 2579 C C . LEU A 1 340 ? 3.746 -5.598 20.156 1 98.44 340 LEU A C 1
ATOM 2581 O O . LEU A 1 340 ? 4.328 -6.309 20.984 1 98.44 340 LEU A O 1
ATOM 2585 N N . VAL A 1 341 ? 3.852 -4.266 20.078 1 97.81 341 VAL A N 1
ATOM 2586 C CA . VAL A 1 341 ? 4.902 -3.609 20.844 1 97.81 341 VAL A CA 1
ATOM 2587 C C . VAL A 1 341 ? 4.297 -2.516 21.719 1 97.81 341 VAL A C 1
ATOM 2589 O O . VAL A 1 341 ? 3.459 -1.735 21.266 1 97.81 341 VAL A O 1
ATOM 2592 N N . ASP A 1 342 ? 4.723 -2.484 22.953 1 96.81 342 ASP A N 1
ATOM 2593 C CA . ASP A 1 342 ? 4.371 -1.407 23.875 1 96.81 342 ASP A CA 1
ATOM 2594 C C . ASP A 1 342 ? 5.254 -0.182 23.641 1 96.81 342 ASP A C 1
ATOM 2596 O O . ASP A 1 342 ? 6.453 -0.313 23.391 1 96.81 342 ASP A O 1
ATOM 2600 N N . HIS A 1 343 ? 4.68 0.937 23.656 1 95.5 343 HIS A N 1
ATOM 2601 C CA . HIS A 1 343 ? 5.457 2.17 23.703 1 95.5 343 HIS A CA 1
ATOM 2602 C C . HIS A 1 343 ? 4.809 3.188 24.641 1 95.5 343 HIS A C 1
ATOM 2604 O O . HIS A 1 343 ? 3.584 3.312 24.672 1 95.5 343 HIS A O 1
ATOM 2610 N N . TYR A 1 344 ? 5.59 3.879 25.359 1 97.75 344 TYR A N 1
ATOM 2611 C CA . TYR A 1 344 ? 5.141 4.746 26.453 1 97.75 344 TYR A CA 1
ATOM 2612 C C . TYR A 1 344 ? 4.574 6.051 25.906 1 97.75 344 TYR A C 1
ATOM 2614 O O . TYR A 1 344 ? 5.242 6.754 25.141 1 97.75 344 TYR A O 1
ATOM 2622 N N . ASP A 1 345 ? 3.334 6.332 26.219 1 97.88 345 ASP A N 1
ATOM 2623 C CA . ASP A 1 345 ? 2.688 7.602 25.891 1 97.88 345 ASP A CA 1
ATOM 2624 C C . ASP A 1 345 ? 2.693 8.539 27.094 1 97.88 345 ASP A C 1
ATOM 2626 O O . ASP A 1 345 ? 1.925 8.359 28.031 1 97.88 345 ASP A O 1
ATOM 2630 N N . GLU A 1 346 ? 3.482 9.586 27.031 1 97.75 346 GLU A N 1
ATOM 2631 C CA . GLU A 1 346 ? 3.662 10.523 28.141 1 97.75 346 GLU A CA 1
ATOM 2632 C C . GLU A 1 346 ? 2.348 11.211 28.5 1 97.75 346 GLU A C 1
ATOM 2634 O O . GLU A 1 346 ? 2.146 11.617 29.641 1 97.75 346 GLU A O 1
ATOM 2639 N N . ARG A 1 347 ? 1.502 11.383 27.594 1 97.56 347 ARG A N 1
ATOM 2640 C CA . ARG A 1 347 ? 0.267 12.133 27.812 1 97.56 347 ARG A CA 1
ATOM 2641 C C . ARG A 1 347 ? -0.611 11.453 28.859 1 97.56 347 ARG A C 1
ATOM 2643 O O . ARG A 1 347 ? -1.262 12.125 29.656 1 97.56 347 ARG A O 1
ATOM 2650 N N . ILE A 1 348 ? -0.581 10.109 28.828 1 97.5 348 ILE A N 1
ATOM 2651 C CA . ILE A 1 348 ? -1.427 9.383 29.766 1 97.5 348 ILE A CA 1
ATOM 2652 C C . ILE A 1 348 ? -0.56 8.703 30.828 1 97.5 348 ILE A C 1
ATOM 2654 O O . ILE A 1 348 ? -1.076 8.125 31.781 1 97.5 348 ILE A O 1
ATOM 2658 N N . GLY A 1 349 ? 0.788 8.711 30.672 1 97.62 349 GLY A N 1
ATOM 2659 C CA . GLY A 1 349 ? 1.719 8.133 31.641 1 97.62 349 GLY A CA 1
ATOM 2660 C C . GLY A 1 349 ? 1.698 6.617 31.656 1 97.62 349 GLY A C 1
ATOM 2661 O O . GLY A 1 349 ? 1.926 6 32.688 1 97.62 349 GLY A O 1
ATOM 2662 N N . GLU A 1 350 ? 1.347 5.977 30.547 1 97.56 350 GLU A N 1
ATOM 2663 C CA . GLU A 1 350 ? 1.238 4.523 30.422 1 97.56 350 GLU A CA 1
ATOM 2664 C C . GLU A 1 350 ? 1.683 4.055 29.047 1 97.56 350 GLU A C 1
ATOM 2666 O O . GLU A 1 350 ? 1.855 4.863 28.141 1 97.56 350 GLU A O 1
ATOM 2671 N N . ASN A 1 351 ? 1.879 2.771 28.969 1 97.94 351 ASN A N 1
ATOM 2672 C CA . ASN A 1 351 ? 2.174 2.17 27.672 1 97.94 351 ASN A CA 1
ATOM 2673 C C . ASN A 1 351 ? 0.913 2.02 26.812 1 97.94 351 ASN A C 1
ATOM 2675 O O . ASN A 1 351 ? -0.177 1.807 27.344 1 97.94 351 ASN A O 1
ATOM 2679 N N . VAL A 1 352 ? 1.055 2.209 25.547 1 98.19 352 VAL A N 1
ATOM 2680 C CA . VAL A 1 352 ? 0.037 1.937 24.547 1 98.19 352 VAL A CA 1
ATOM 2681 C C . VAL A 1 352 ? 0.547 0.876 23.562 1 98.19 352 VAL A C 1
ATOM 2683 O O . VAL A 1 352 ? 1.685 0.953 23.094 1 98.19 352 VAL A O 1
ATOM 2686 N N . LEU A 1 353 ? -0.32 -0.152 23.328 1 98.62 353 LEU A N 1
ATOM 2687 C CA . LEU A 1 353 ? 0.061 -1.212 22.406 1 98.62 353 LEU A CA 1
ATOM 2688 C C . LEU A 1 353 ? -0.044 -0.736 20.953 1 98.62 353 LEU A C 1
ATOM 2690 O O . LEU A 1 353 ? -0.992 -0.033 20.594 1 98.62 353 LEU A O 1
ATOM 2694 N N . GLY A 1 354 ? 0.924 -1.032 20.172 1 98.31 354 GLY A N 1
ATOM 2695 C CA . GLY A 1 354 ? 0.926 -0.744 18.75 1 98.31 354 GLY A CA 1
ATOM 2696 C C . GLY A 1 354 ? 1.591 -1.828 17.922 1 98.31 354 GLY A C 1
ATOM 2697 O O . GLY A 1 354 ? 2.066 -2.826 18.469 1 98.31 354 GLY A O 1
ATOM 2698 N N . LEU A 1 355 ? 1.542 -1.63 16.641 1 98.5 355 LEU A N 1
ATOM 2699 C CA . LEU A 1 355 ? 2.188 -2.547 15.711 1 98.5 355 LEU A CA 1
ATOM 2700 C C . LEU A 1 355 ? 3.697 -2.338 15.703 1 98.5 355 LEU A C 1
ATOM 2702 O O . LEU A 1 355 ? 4.172 -1.206 15.805 1 98.5 355 LEU A O 1
ATOM 2706 N N . GLY A 1 356 ? 4.465 -3.432 15.531 1 98.38 356 GLY A N 1
ATOM 2707 C CA . GLY A 1 356 ? 5.906 -3.34 15.352 1 98.38 356 GLY A CA 1
ATOM 2708 C C . GLY A 1 356 ? 6.301 -2.781 14 1 98.38 356 GLY A C 1
ATOM 2709 O O . GLY A 1 356 ? 5.488 -2.146 13.32 1 98.38 356 GLY A O 1
ATOM 2710 N N . VAL A 1 357 ? 7.594 -2.91 13.695 1 98.38 357 VAL A N 1
ATOM 2711 C CA . VAL A 1 357 ? 8.141 -2.334 12.469 1 98.38 357 VAL A CA 1
ATOM 2712 C C . VAL A 1 357 ? 7.988 -3.326 11.32 1 98.38 357 VAL A C 1
ATOM 2714 O O . VAL A 1 357 ? 8.383 -4.488 11.438 1 98.38 357 VAL A O 1
ATOM 2717 N N . VAL A 1 358 ? 7.41 -2.906 10.242 1 98.56 358 VAL A N 1
ATOM 2718 C CA . VAL A 1 358 ? 7.258 -3.672 9.008 1 98.56 358 VAL A CA 1
ATOM 2719 C C . VAL A 1 358 ? 7.961 -2.947 7.863 1 98.56 358 VAL A C 1
ATOM 2721 O O . VAL A 1 358 ? 7.777 -1.741 7.68 1 98.56 358 VAL A O 1
ATOM 2724 N N . PRO A 1 359 ? 8.828 -3.611 7.004 1 98.19 359 PRO A N 1
ATOM 2725 C CA . PRO A 1 359 ? 9.273 -4.992 7.199 1 98.19 359 PRO A CA 1
ATOM 2726 C C . PRO A 1 359 ? 10.352 -5.117 8.273 1 98.19 359 PRO A C 1
ATOM 2728 O O . PRO A 1 359 ? 10.688 -4.133 8.938 1 98.19 359 PRO A O 1
ATOM 2731 N N . THR A 1 360 ? 10.859 -6.352 8.516 1 98.31 360 THR A N 1
ATOM 2732 C CA . THR A 1 360 ? 11.969 -6.52 9.438 1 98.31 360 THR A CA 1
ATOM 2733 C C . THR A 1 360 ? 13.289 -6.676 8.672 1 98.31 360 THR A C 1
ATOM 2735 O O . THR A 1 360 ? 13.297 -7.102 7.52 1 98.31 360 THR A O 1
ATOM 2738 N N . PHE A 1 361 ? 14.383 -6.262 9.281 1 98.38 361 PHE A N 1
ATOM 2739 C CA . PHE A 1 361 ? 15.734 -6.285 8.719 1 98.38 361 PHE A CA 1
ATOM 2740 C C . PHE A 1 361 ? 16.656 -7.148 9.57 1 98.38 361 PHE A C 1
ATOM 2742 O O . PHE A 1 361 ? 16.641 -7.074 10.797 1 98.38 361 PHE A O 1
ATOM 2749 N N . SER A 1 362 ? 17.5 -7.895 8.906 1 98.12 362 SER A N 1
ATOM 2750 C CA . SER A 1 362 ? 18.312 -8.852 9.641 1 98.12 362 SER A CA 1
ATOM 2751 C C . SER A 1 362 ? 19.516 -8.156 10.297 1 98.12 362 SER A C 1
ATOM 2753 O O . SER A 1 362 ? 19.953 -8.562 11.375 1 98.12 362 SER A O 1
ATOM 2755 N N . GLU A 1 363 ? 20.031 -7.07 9.656 1 97.38 363 GLU A N 1
ATOM 2756 C CA . GLU A 1 363 ? 21.281 -6.488 10.133 1 97.38 363 GLU A CA 1
ATOM 2757 C C . GLU A 1 363 ? 21.047 -5.117 10.758 1 97.38 363 GLU A C 1
ATOM 2759 O O . GLU A 1 363 ? 21.781 -4.703 11.648 1 97.38 363 GLU A O 1
ATOM 2764 N N . THR A 1 364 ? 20.047 -4.445 10.328 1 97.75 364 THR A N 1
ATOM 2765 C CA . THR A 1 364 ? 19.734 -3.096 10.797 1 97.75 364 THR A CA 1
ATOM 2766 C C . THR A 1 364 ? 18.281 -2.977 11.203 1 97.75 364 THR A C 1
ATOM 2768 O O . THR A 1 364 ? 17.516 -2.205 10.602 1 97.75 364 THR A O 1
ATOM 2771 N N . PRO A 1 365 ? 17.891 -3.666 12.234 1 97.44 365 PRO A N 1
ATOM 2772 C CA . PRO A 1 365 ? 16.484 -3.676 12.617 1 97.44 365 PRO A CA 1
ATOM 2773 C C . PRO A 1 365 ? 15.961 -2.293 13 1 97.44 365 PRO A C 1
ATOM 2775 O O . PRO A 1 365 ? 16.672 -1.514 13.633 1 97.44 365 PRO A O 1
ATOM 2778 N N . GLY A 1 366 ? 14.758 -1.938 12.492 1 96.69 366 GLY A N 1
ATOM 2779 C CA . GLY A 1 366 ? 14.047 -0.781 13.016 1 96.69 366 GLY A CA 1
ATOM 2780 C C . GLY A 1 366 ? 13.516 -0.99 14.422 1 96.69 366 GLY A C 1
ATOM 2781 O O . GLY A 1 366 ? 13.648 -2.08 14.984 1 96.69 366 GLY A O 1
ATOM 2782 N N . SER A 1 367 ? 12.945 0.094 14.961 1 96.25 367 SER A N 1
ATOM 2783 C CA . SER A 1 367 ? 12.398 -0.007 16.312 1 96.25 367 SER A CA 1
ATOM 2784 C C . SER A 1 367 ? 11.352 1.075 16.562 1 96.25 367 SER A C 1
ATOM 2786 O O . SER A 1 367 ? 11.328 2.096 15.875 1 96.25 367 SER A O 1
ATOM 2788 N N . VAL A 1 368 ? 10.477 0.794 17.438 1 97.06 368 VAL A N 1
ATOM 2789 C CA . VAL A 1 368 ? 9.57 1.798 17.984 1 97.06 368 VAL A CA 1
ATOM 2790 C C . VAL A 1 368 ? 10.164 2.398 19.266 1 97.06 368 VAL A C 1
ATOM 2792 O O . VAL A 1 368 ? 10.219 1.739 20.297 1 97.06 368 VAL A O 1
ATOM 2795 N N . ARG A 1 369 ? 10.547 3.611 19.188 1 95.19 369 ARG A N 1
ATOM 2796 C CA . ARG A 1 369 ? 11.344 4.203 20.266 1 95.19 369 ARG A CA 1
ATOM 2797 C C . ARG A 1 369 ? 10.492 5.098 21.156 1 95.19 369 ARG A C 1
ATOM 2799 O O . ARG A 1 369 ? 10.812 5.305 22.328 1 95.19 369 ARG A O 1
ATOM 2806 N N . ASN A 1 370 ? 9.438 5.629 20.625 1 94.62 370 ASN A N 1
ATOM 2807 C CA . ASN A 1 370 ? 8.508 6.438 21.406 1 94.62 370 ASN A CA 1
ATOM 2808 C C . ASN A 1 370 ? 7.137 6.508 20.734 1 94.62 370 ASN A C 1
ATOM 2810 O O . ASN A 1 370 ? 6.984 6.145 19.578 1 94.62 370 ASN A O 1
ATOM 2814 N N . ALA A 1 371 ? 6.141 7.059 21.42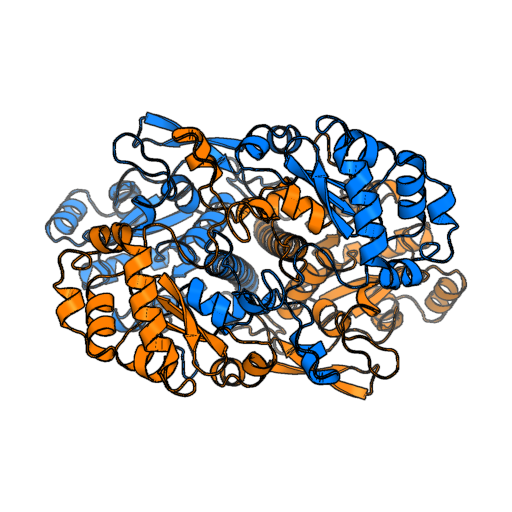2 1 96.69 371 ALA A N 1
ATOM 2815 C CA . ALA A 1 371 ? 4.746 7.082 20.984 1 96.69 371 ALA A CA 1
ATOM 2816 C C . ALA A 1 371 ? 4.426 8.383 20.25 1 96.69 371 ALA A C 1
ATOM 2818 O O . ALA A 1 371 ? 3.299 8.578 19.797 1 96.69 371 ALA A O 1
ATOM 2819 N N . GLY A 1 372 ? 5.355 9.227 20.047 1 96.56 372 GLY A N 1
ATOM 2820 C CA . GLY A 1 372 ? 5.125 10.578 19.562 1 96.56 372 GLY A CA 1
ATOM 2821 C C . GLY A 1 372 ? 5.203 11.633 20.641 1 96.56 372 GLY A C 1
ATOM 2822 O O . GLY A 1 372 ? 5.027 11.328 21.828 1 96.56 372 GLY A O 1
ATOM 2823 N N . ALA A 1 373 ? 5.438 12.828 20.25 1 97.88 373 ALA A N 1
ATOM 2824 C CA . ALA A 1 373 ? 5.613 13.938 21.188 1 97.88 373 ALA A CA 1
ATOM 2825 C C . ALA A 1 373 ? 4.305 14.266 21.891 1 97.88 373 ALA A C 1
ATOM 2827 O O . ALA A 1 373 ? 3.242 14.305 21.266 1 97.88 373 ALA A O 1
ATOM 2828 N N . ALA A 1 374 ? 4.375 14.555 23.172 1 97.69 374 ALA A N 1
ATOM 2829 C CA . ALA A 1 374 ? 3.199 14.719 24.016 1 97.69 374 ALA A CA 1
ATOM 2830 C C . ALA A 1 374 ? 2.447 16 23.656 1 97.69 374 ALA A C 1
ATOM 2832 O O . ALA A 1 374 ? 1.23 16.078 23.844 1 97.69 374 ALA A O 1
ATOM 2833 N N . SER A 1 375 ? 3.16 16.969 23.203 1 97.81 375 SER A N 1
ATOM 2834 C CA . SER A 1 375 ? 2.553 18.25 22.875 1 97.81 375 SER A CA 1
ATOM 2835 C C . SER A 1 375 ? 3.244 18.891 21.672 1 97.81 375 SER A C 1
ATOM 2837 O O . SER A 1 375 ? 4.395 18.578 21.375 1 97.81 375 SER A O 1
ATOM 2839 N N . PRO A 1 376 ? 2.521 19.797 20.984 1 97.81 376 PRO A N 1
ATOM 2840 C CA . PRO A 1 376 ? 3.209 20.547 19.938 1 97.81 376 PRO A CA 1
ATOM 2841 C C . PRO A 1 376 ? 4.41 21.328 20.469 1 97.81 376 PRO A C 1
ATOM 2843 O O . PRO A 1 376 ? 4.344 21.906 21.547 1 97.81 376 PRO A O 1
ATOM 2846 N N . GLY A 1 377 ? 5.523 21.281 19.75 1 98.25 377 GLY A N 1
ATOM 2847 C CA . GLY A 1 377 ? 6.707 22.031 20.141 1 98.25 377 GLY A CA 1
ATOM 2848 C C . GLY A 1 377 ? 7.523 21.344 21.219 1 98.25 377 GLY A C 1
ATOM 2849 O O . GLY A 1 377 ? 8.469 21.906 21.75 1 98.25 377 GLY A O 1
ATOM 2850 N N . TYR A 1 378 ? 7.152 20.109 21.484 1 98.38 378 TYR A N 1
ATOM 2851 C CA . TYR A 1 378 ? 7.809 19.328 22.531 1 98.38 378 TYR A CA 1
ATOM 2852 C C . TYR A 1 378 ? 9.32 19.328 22.344 1 98.38 378 TYR A C 1
ATOM 2854 O O . TYR A 1 378 ? 10.07 19.344 23.328 1 98.38 378 TYR A O 1
ATOM 2862 N N . ASP A 1 379 ? 9.82 19.375 21.141 1 98.62 379 ASP A N 1
ATOM 2863 C CA . ASP A 1 379 ? 11.242 19.203 20.844 1 98.62 379 ASP A CA 1
ATOM 2864 C C . ASP A 1 379 ? 11.844 20.516 20.328 1 98.62 379 ASP A C 1
ATOM 2866 O O . ASP A 1 379 ? 12.875 20.5 19.641 1 98.62 379 ASP A O 1
ATOM 2870 N N . ASN A 1 380 ? 11.188 21.641 20.578 1 98.69 380 ASN A N 1
ATOM 2871 C CA . ASN A 1 380 ? 11.703 22.922 20.125 1 98.69 380 ASN A CA 1
ATOM 2872 C C . ASN A 1 380 ? 13.141 23.156 20.609 1 98.69 380 ASN A C 1
ATOM 2874 O O . ASN A 1 380 ? 14.016 23.5 19.812 1 98.69 380 ASN A O 1
ATOM 2878 N N . ALA A 1 381 ? 13.406 22.922 21.891 1 98.06 381 ALA A N 1
ATOM 2879 C CA . ALA A 1 381 ? 14.727 23.172 22.453 1 98.06 381 ALA A CA 1
ATOM 2880 C C . ALA A 1 381 ? 15.797 22.328 21.766 1 98.06 381 ALA A C 1
ATOM 2882 O O . ALA A 1 381 ? 16.875 22.812 21.453 1 98.06 381 ALA A O 1
ATOM 2883 N N . SER A 1 382 ? 15.484 21.062 21.547 1 97.69 382 SER A N 1
ATOM 2884 C CA . SER A 1 382 ? 16.453 20.141 20.969 1 97.69 382 SER A CA 1
ATOM 2885 C C . SER A 1 382 ? 16.734 20.469 19.5 1 97.69 382 SER A C 1
ATOM 2887 O O . SER A 1 382 ? 17.859 20.328 19.031 1 97.69 382 SER A O 1
ATOM 2889 N N . VAL A 1 383 ? 15.734 20.938 18.766 1 98.62 383 VAL A N 1
ATOM 2890 C CA . VAL A 1 383 ? 15.922 21.156 17.328 1 98.62 383 VAL A CA 1
ATOM 2891 C C . VAL A 1 383 ? 16.406 22.594 17.094 1 98.62 383 VAL A C 1
ATOM 2893 O O . VAL A 1 383 ? 17.484 22.797 16.5 1 98.62 383 VAL A O 1
ATOM 2896 N N . TRP A 1 384 ? 15.664 23.609 17.609 1 98.69 384 TRP A N 1
ATOM 2897 C CA . TRP A 1 384 ? 16.047 25 17.359 1 98.69 384 TRP A CA 1
ATOM 2898 C C . TRP A 1 384 ? 17.312 25.375 18.125 1 98.69 384 TRP A C 1
ATOM 2900 O O . TRP A 1 384 ? 18.172 26.094 17.609 1 98.69 384 TRP A O 1
ATOM 2910 N N . GLY A 1 385 ? 17.453 24.938 19.312 1 98.25 385 GLY A N 1
ATOM 2911 C CA . GLY A 1 385 ? 18.656 25.172 20.094 1 98.25 385 GLY A CA 1
ATOM 2912 C C . GLY A 1 385 ? 19.781 24.219 19.766 1 98.25 385 GLY A C 1
ATOM 2913 O O . GLY A 1 385 ? 20.891 24.641 19.406 1 98.25 385 GLY A O 1
ATOM 2914 N N . GLY A 1 386 ? 19.516 22.906 19.859 1 97.69 386 GLY A N 1
ATOM 2915 C CA . GLY A 1 386 ? 20.531 21.875 19.656 1 97.69 386 GLY A CA 1
ATOM 2916 C C . GLY A 1 386 ? 21.047 21.812 18.234 1 97.69 386 GLY A C 1
ATOM 2917 O O . GLY A 1 386 ? 22.234 21.953 17.984 1 97.69 386 GLY A O 1
ATOM 2918 N N . LEU A 1 387 ? 20.203 21.703 17.312 1 97.62 387 LEU A N 1
ATOM 2919 C CA . LEU A 1 387 ? 20.578 21.469 15.914 1 97.62 387 LEU A CA 1
ATOM 2920 C C . LEU A 1 387 ? 20.938 22.781 15.227 1 97.62 387 LEU A C 1
ATOM 2922 O O . LEU A 1 387 ? 21.922 22.844 14.484 1 97.62 387 LEU A O 1
ATOM 2926 N N . LEU A 1 388 ? 20.156 23.938 15.523 1 98.12 388 LEU A N 1
ATOM 2927 C CA . LEU A 1 388 ? 20.359 25.156 14.758 1 98.12 388 LEU A CA 1
ATOM 2928 C C . LEU A 1 388 ? 21.125 26.188 15.57 1 98.12 388 LEU A C 1
ATOM 2930 O O . LEU A 1 388 ? 21.531 27.234 15.047 1 98.12 388 LEU A O 1
ATOM 2934 N N . GLY A 1 389 ? 21.234 25.984 16.922 1 98.25 389 GLY A N 1
ATOM 2935 C CA . GLY A 1 389 ? 22.125 26.797 17.734 1 98.25 389 GLY A CA 1
ATOM 2936 C C . GLY A 1 389 ? 21.453 28.062 18.25 1 98.25 389 GLY A C 1
ATOM 2937 O O . GLY A 1 389 ? 22.141 28.984 18.703 1 98.25 389 GLY A O 1
ATOM 2938 N N . LEU A 1 390 ? 20.219 28.141 18.234 1 98.38 390 LEU A N 1
ATOM 2939 C CA . LEU A 1 390 ? 19.531 29.312 18.797 1 98.38 390 LEU A CA 1
ATOM 2940 C C . LEU A 1 390 ? 19.672 29.344 20.312 1 98.38 390 LEU A C 1
ATOM 2942 O O . LEU A 1 390 ? 19.562 28.312 20.969 1 98.38 390 LEU A O 1
ATOM 2946 N N . SER A 1 391 ? 19.906 30.516 20.844 1 98.25 391 SER A N 1
ATOM 2947 C CA . SER A 1 391 ? 19.984 30.672 22.281 1 98.25 391 SER A CA 1
ATOM 2948 C C . SER A 1 391 ? 18.594 30.578 22.938 1 98.25 391 SER A C 1
ATOM 2950 O O . SER A 1 391 ? 17.578 30.672 22.25 1 98.25 391 SER A O 1
ATOM 2952 N N . GLY A 1 392 ? 18.609 30.375 24.203 1 97.81 392 GLY A N 1
ATOM 2953 C CA . GLY A 1 392 ? 17.359 30.391 24.938 1 97.81 392 GLY A CA 1
ATOM 2954 C C . GLY A 1 392 ? 16.578 31.688 24.766 1 97.81 392 GLY A C 1
ATOM 2955 O O . GLY A 1 392 ? 15.359 31.656 24.625 1 97.81 392 GLY A O 1
ATOM 2956 N N . ASP A 1 393 ? 17.312 32.75 24.734 1 98.06 393 ASP A N 1
ATOM 2957 C CA . ASP A 1 393 ? 16.688 34.062 24.578 1 98.06 393 ASP A CA 1
ATOM 2958 C C . ASP A 1 393 ? 16.062 34.219 23.188 1 98.06 393 ASP A C 1
ATOM 2960 O O . ASP A 1 393 ? 14.953 34.75 23.062 1 98.06 393 ASP A O 1
ATOM 2964 N N . GLU A 1 394 ? 16.75 33.781 22.219 1 98.12 394 GLU A N 1
ATOM 2965 C CA . GLU A 1 394 ? 16.219 33.844 20.859 1 98.12 394 GLU A CA 1
ATOM 2966 C C . GLU A 1 394 ? 14.945 33 20.734 1 98.12 394 GLU A C 1
ATOM 2968 O O . GLU A 1 394 ? 13.977 33.438 20.125 1 98.12 394 GLU A O 1
ATOM 2973 N N . GLN A 1 395 ? 14.984 31.828 21.328 1 98.31 395 GLN A N 1
ATOM 2974 C CA . GLN A 1 395 ? 13.82 30.953 21.281 1 98.31 395 GLN A CA 1
ATOM 2975 C C . GLN A 1 395 ? 12.633 31.562 22.016 1 98.31 395 GLN A C 1
ATOM 2977 O O . GLN A 1 395 ? 11.492 31.484 21.531 1 98.31 395 GLN A O 1
ATOM 2982 N N . THR A 1 396 ? 12.914 32.188 23.141 1 98.12 396 THR A N 1
ATOM 2983 C CA . THR A 1 396 ? 11.867 32.844 23.906 1 98.12 396 THR A CA 1
ATOM 2984 C C . THR A 1 396 ? 11.219 33.969 23.109 1 98.12 396 THR A C 1
ATOM 2986 O O . THR A 1 396 ? 9.992 34.125 23.125 1 98.12 396 THR A O 1
ATOM 2989 N N . GLU A 1 397 ? 12 34.75 22.406 1 98.19 397 GLU A N 1
ATOM 2990 C CA . GLU A 1 397 ? 11.492 35.844 21.578 1 98.19 397 GLU A CA 1
ATOM 2991 C C . GLU A 1 397 ? 10.625 35.312 20.438 1 98.19 397 GLU A C 1
ATOM 2993 O O . GLU A 1 397 ? 9.57 35.844 20.156 1 98.19 397 GLU A O 1
ATOM 2998 N N . LEU A 1 398 ? 11.117 34.25 19.766 1 98.38 398 LEU A N 1
ATOM 2999 C CA . LEU A 1 398 ? 10.375 33.656 18.672 1 98.38 398 LEU A CA 1
ATOM 3000 C C . LEU A 1 398 ? 9.047 33.094 19.156 1 98.38 398 LEU A C 1
ATOM 3002 O O . LEU A 1 398 ? 8.039 33.156 18.453 1 98.38 398 LEU A O 1
ATOM 3006 N N . LYS A 1 399 ? 9.07 32.5 20.359 1 97.94 399 LYS A N 1
ATOM 3007 C CA . LYS A 1 399 ? 7.848 31.969 20.953 1 97.94 399 LYS A CA 1
ATOM 3008 C C . LYS A 1 399 ? 6.855 33.094 21.25 1 97.94 399 LYS A C 1
ATOM 3010 O O . LYS A 1 399 ? 5.66 32.969 20.969 1 97.94 399 LYS A O 1
ATOM 3015 N N . LYS A 1 400 ? 7.34 34.188 21.812 1 97.62 400 LYS A N 1
ATOM 3016 C CA . LYS A 1 400 ? 6.5 35.344 22.125 1 97.62 400 LYS A CA 1
ATOM 3017 C C . LYS A 1 400 ? 5.84 35.875 20.859 1 97.62 400 LYS A C 1
ATOM 3019 O O . LYS A 1 400 ? 4.695 36.344 20.906 1 97.62 400 LYS A O 1
ATOM 3024 N N . LYS A 1 401 ? 6.555 35.844 19.781 1 97.75 401 LYS A N 1
ATOM 3025 C CA . LYS A 1 401 ? 6.066 36.406 18.516 1 97.75 401 LYS A CA 1
ATOM 3026 C C . LYS A 1 401 ? 5.164 35.375 17.812 1 97.75 401 LYS A C 1
ATOM 3028 O O . LYS A 1 401 ? 4.629 35.688 16.734 1 97.75 401 LYS A O 1
ATOM 3033 N N . GLY A 1 402 ? 5.086 34.188 18.281 1 97.81 402 GLY A N 1
ATOM 3034 C CA . GLY A 1 402 ? 4.23 33.156 17.703 1 97.81 402 GLY A CA 1
ATOM 3035 C C . GLY A 1 402 ? 4.875 32.438 16.531 1 97.81 402 GLY A C 1
ATOM 3036 O O . GLY A 1 402 ? 4.188 31.766 15.75 1 97.81 402 GLY A O 1
ATOM 3037 N N . VAL A 1 403 ? 6.199 32.562 16.406 1 98.56 403 VAL A N 1
ATOM 3038 C CA . VAL A 1 403 ? 6.91 31.938 15.281 1 98.56 403 VAL A CA 1
ATOM 3039 C C . VAL A 1 403 ? 7.133 30.453 15.562 1 98.56 403 VAL A C 1
ATOM 3041 O O . VAL A 1 403 ? 7 29.625 14.664 1 98.56 403 VAL A O 1
ATOM 3044 N N . ILE A 1 404 ? 7.57 30.188 16.859 1 98.56 404 ILE A N 1
ATOM 3045 C CA . ILE A 1 404 ? 7.734 28.797 17.266 1 98.56 404 ILE A CA 1
ATOM 3046 C C . ILE A 1 404 ? 6.832 28.484 18.453 1 98.56 404 ILE A C 1
ATOM 3048 O O . ILE A 1 404 ? 6.367 29.406 19.141 1 98.56 404 ILE A O 1
ATOM 3052 N N . MET B 1 1 ? 31.922 3.898 -23.719 1 28.41 1 MET B N 1
ATOM 3053 C CA . MET B 1 1 ? 30.562 3.389 -23.828 1 28.41 1 MET B CA 1
ATOM 3054 C C . MET B 1 1 ? 29.547 4.52 -23.688 1 28.41 1 MET B C 1
ATOM 3056 O O . MET B 1 1 ? 29.625 5.328 -22.766 1 28.41 1 MET B O 1
ATOM 3060 N N . SER B 1 2 ? 29.031 5.156 -24.594 1 34.69 2 SER B N 1
ATOM 3061 C CA . SER B 1 2 ? 28.234 6.371 -24.719 1 34.69 2 SER B CA 1
ATOM 3062 C C . SER B 1 2 ? 27.141 6.434 -23.656 1 34.69 2 SER B C 1
ATOM 3064 O O . SER B 1 2 ? 26.312 5.527 -23.547 1 34.69 2 SER B O 1
ATOM 3066 N N . GLU B 1 3 ? 27.25 6.867 -22.375 1 46.31 3 GLU B N 1
ATOM 3067 C CA . GLU B 1 3 ? 26.578 6.797 -21.078 1 46.31 3 GLU B CA 1
ATOM 3068 C C . GLU B 1 3 ? 25.109 7.168 -21.203 1 46.31 3 GLU B C 1
ATOM 3070 O O . GLU B 1 3 ? 24.766 8.336 -21.406 1 46.31 3 GLU B O 1
ATOM 3075 N N . GLY B 1 4 ? 24.203 6.516 -21.891 1 56.88 4 GLY B N 1
ATOM 3076 C CA . GLY B 1 4 ? 22.797 6.77 -22.172 1 56.88 4 GLY B CA 1
ATOM 3077 C C . GLY B 1 4 ? 22.031 7.293 -20.969 1 56.88 4 GLY B C 1
ATOM 3078 O O . GLY B 1 4 ? 22.547 7.281 -19.859 1 56.88 4 GLY B O 1
ATOM 3079 N N . ALA B 1 5 ? 20.906 8.07 -21.219 1 67.25 5 ALA B N 1
ATOM 3080 C CA . ALA B 1 5 ? 20.047 8.695 -20.203 1 67.25 5 ALA B CA 1
ATOM 3081 C C . ALA B 1 5 ? 19.578 7.668 -19.188 1 67.25 5 ALA B C 1
ATOM 3083 O O . ALA B 1 5 ? 19.25 6.531 -19.547 1 67.25 5 ALA B O 1
ATOM 3084 N N . PRO B 1 6 ? 19.703 8.031 -17.875 1 76.44 6 PRO B N 1
ATOM 3085 C CA . PRO B 1 6 ? 19.219 7.094 -16.859 1 76.44 6 PRO B CA 1
ATOM 3086 C C . PRO B 1 6 ? 17.797 6.625 -17.109 1 76.44 6 PRO B C 1
ATOM 3088 O O . PRO B 1 6 ? 16.969 7.387 -17.641 1 76.44 6 PRO B O 1
ATOM 3091 N N . THR B 1 7 ? 17.547 5.398 -16.828 1 87.31 7 THR B N 1
ATOM 3092 C CA . THR B 1 7 ? 16.234 4.797 -17.031 1 87.31 7 THR B CA 1
ATOM 3093 C C . THR B 1 7 ? 15.297 5.094 -15.867 1 87.31 7 THR B C 1
ATOM 3095 O O . THR B 1 7 ? 14.117 4.738 -15.898 1 87.31 7 THR B O 1
ATOM 3098 N N . GLY B 1 8 ? 15.859 5.766 -14.828 1 97.25 8 GLY B N 1
ATOM 3099 C CA . GLY B 1 8 ? 15.125 6.031 -13.602 1 97.25 8 GLY B CA 1
ATOM 3100 C C . GLY B 1 8 ? 16.016 6.16 -12.391 1 97.25 8 GLY B C 1
ATOM 3101 O O . GLY B 1 8 ? 17.25 6.078 -12.5 1 97.25 8 GLY B O 1
ATOM 3102 N N . PRO B 1 9 ? 15.492 6.367 -11.266 1 98.62 9 PRO B N 1
ATOM 3103 C CA . PRO B 1 9 ? 16.297 6.559 -10.055 1 98.62 9 PRO B CA 1
ATOM 3104 C C . PRO B 1 9 ? 17.078 5.309 -9.664 1 98.62 9 PRO B C 1
ATOM 3106 O O . PRO B 1 9 ? 18.062 5.398 -8.914 1 98.62 9 PRO B O 1
ATOM 3109 N N . LEU B 1 10 ? 16.75 4.148 -10.195 1 98.69 10 LEU B N 1
ATOM 3110 C CA . LEU B 1 10 ? 17.438 2.922 -9.805 1 98.69 10 LEU B CA 1
ATOM 3111 C C . LEU B 1 10 ? 18.312 2.402 -10.938 1 98.69 10 LEU B C 1
ATOM 3113 O O . LEU B 1 10 ? 18.672 1.225 -10.961 1 98.69 10 LEU B O 1
ATOM 3117 N N . ASP B 1 11 ? 18.547 3.314 -11.883 1 97.5 11 ASP B N 1
ATOM 3118 C CA . ASP B 1 11 ? 19.531 2.977 -12.914 1 97.5 11 ASP B CA 1
ATOM 3119 C C . ASP B 1 11 ? 20.828 2.475 -12.297 1 97.5 11 ASP B C 1
ATOM 3121 O O . ASP B 1 11 ? 21.359 3.096 -11.375 1 97.5 11 ASP B O 1
ATOM 3125 N N . GLY B 1 12 ? 21.281 1.318 -12.758 1 96.88 12 GLY B N 1
ATOM 3126 C CA . GLY B 1 12 ? 22.547 0.783 -12.266 1 96.88 12 GLY B CA 1
ATOM 3127 C C . GLY B 1 12 ? 22.375 -0.336 -11.258 1 96.88 12 GLY B C 1
ATOM 3128 O O . GLY B 1 12 ? 23.328 -1.024 -10.914 1 96.88 12 GLY B O 1
ATOM 3129 N N . TYR B 1 13 ? 21.203 -0.549 -10.797 1 98.5 13 TYR B N 1
ATOM 3130 C CA . TYR B 1 13 ? 20.906 -1.65 -9.883 1 98.5 13 TYR B CA 1
ATOM 3131 C C . TYR B 1 13 ? 20.359 -2.855 -10.633 1 98.5 13 TYR B C 1
ATOM 3133 O O . TYR B 1 13 ? 19.578 -2.701 -11.578 1 98.5 13 TYR B O 1
ATOM 3141 N N . ARG B 1 14 ? 20.766 -4.004 -10.203 1 98.88 14 ARG B N 1
ATOM 3142 C CA . ARG B 1 14 ? 20.266 -5.234 -10.805 1 98.88 14 ARG B CA 1
ATOM 3143 C C . ARG B 1 14 ? 19.5 -6.074 -9.781 1 98.88 14 ARG B C 1
ATOM 3145 O O . ARG B 1 14 ? 20.016 -6.336 -8.688 1 98.88 14 ARG B O 1
ATOM 3152 N N . VAL B 1 15 ? 18.328 -6.477 -10.164 1 98.94 15 VAL B N 1
ATOM 3153 C CA . VAL B 1 15 ? 17.422 -7.258 -9.32 1 98.94 15 VAL B CA 1
ATOM 3154 C C . VAL B 1 15 ? 17.156 -8.617 -9.961 1 98.94 15 VAL B C 1
ATOM 3156 O O . VAL B 1 15 ? 16.797 -8.695 -11.141 1 98.94 15 VAL B O 1
ATOM 3159 N N . ILE B 1 16 ? 17.359 -9.68 -9.203 1 98.94 16 ILE B N 1
ATOM 3160 C CA . ILE B 1 16 ? 16.938 -11.016 -9.617 1 98.94 16 ILE B CA 1
ATOM 3161 C C . ILE B 1 16 ? 15.602 -11.367 -8.953 1 98.94 16 ILE B C 1
ATOM 3163 O O . ILE B 1 16 ? 15.5 -11.359 -7.723 1 98.94 16 ILE B O 1
ATOM 3167 N N . GLU B 1 17 ? 14.617 -11.594 -9.766 1 98.88 17 GLU B N 1
ATOM 3168 C CA . GLU B 1 17 ? 13.297 -11.945 -9.258 1 98.88 17 GLU B CA 1
ATOM 3169 C C . GLU B 1 17 ? 13.039 -13.445 -9.383 1 98.88 17 GLU B C 1
ATOM 3171 O O . GLU B 1 17 ? 13.078 -14 -10.492 1 98.88 17 GLU B O 1
ATOM 3176 N N . LEU B 1 18 ? 12.812 -14.031 -8.258 1 98.56 18 LEU B N 1
ATOM 3177 C CA . LEU B 1 18 ? 12.422 -15.438 -8.195 1 98.56 18 LEU B CA 1
ATOM 3178 C C . LEU B 1 18 ? 10.938 -15.578 -7.895 1 98.56 18 LEU B C 1
ATOM 3180 O O . LEU B 1 18 ? 10.398 -16.688 -7.902 1 98.56 18 LEU B O 1
ATOM 3184 N N . GLY B 1 19 ? 10.273 -14.484 -7.676 1 95.62 19 GLY B N 1
ATOM 3185 C CA . GLY B 1 19 ? 8.883 -14.5 -7.258 1 95.62 19 GLY B CA 1
ATOM 3186 C C . GLY B 1 19 ? 7.934 -14.914 -8.367 1 95.62 19 GLY B C 1
ATOM 3187 O O . GLY B 1 19 ? 8.25 -14.773 -9.547 1 95.62 19 GLY B O 1
ATOM 3188 N N . THR B 1 20 ? 6.699 -15.367 -7.965 1 96.12 20 THR B N 1
ATOM 3189 C CA . THR B 1 20 ? 5.645 -15.734 -8.906 1 96.12 20 THR B CA 1
ATOM 3190 C C . THR B 1 20 ? 4.34 -15.023 -8.562 1 96.12 20 THR B C 1
ATOM 3192 O O . THR B 1 20 ? 4.195 -14.477 -7.465 1 96.12 20 THR B O 1
ATOM 3195 N N . LEU B 1 21 ? 3.508 -14.906 -9.508 1 95.19 21 LEU B N 1
ATOM 3196 C CA . LEU B 1 21 ? 2.148 -14.398 -9.375 1 95.19 21 LEU B CA 1
ATOM 3197 C C . LEU B 1 21 ? 2.156 -12.914 -9.023 1 95.19 21 LEU B C 1
ATOM 3199 O O . LEU B 1 21 ? 2.531 -12.078 -9.852 1 95.19 21 LEU B O 1
ATOM 3203 N N . ILE B 1 22 ? 1.933 -12.539 -7.676 1 96.88 22 ILE B N 1
ATOM 3204 C CA . ILE B 1 22 ? 1.604 -11.133 -7.504 1 96.88 22 ILE B CA 1
ATOM 3205 C C . ILE B 1 22 ? 2.639 -10.469 -6.594 1 96.88 22 ILE B C 1
ATOM 3207 O O . ILE B 1 22 ? 3.387 -9.586 -7.031 1 96.88 22 ILE B O 1
ATOM 3211 N N . ALA B 1 23 ? 2.873 -10.875 -5.367 1 98.06 23 ALA B N 1
ATOM 3212 C CA . ALA B 1 23 ? 3.639 -10.102 -4.395 1 98.06 23 ALA B CA 1
ATOM 3213 C C . ALA B 1 23 ? 5.062 -9.859 -4.883 1 98.06 23 ALA B C 1
ATOM 3215 O O . ALA B 1 23 ? 5.5 -8.711 -4.992 1 98.06 23 ALA B O 1
ATOM 3216 N N . GLY B 1 24 ? 5.793 -10.938 -5.16 1 98.38 24 GLY B N 1
ATOM 3217 C CA . GLY B 1 24 ? 7.148 -10.812 -5.672 1 98.38 24 GLY B CA 1
ATOM 3218 C C . GLY B 1 24 ? 7.227 -10.062 -6.984 1 98.38 24 GLY B C 1
ATOM 3219 O O . GLY B 1 24 ? 7.93 -9.047 -7.09 1 98.38 24 GLY B O 1
ATOM 3220 N N . PRO B 1 25 ? 6.441 -10.5 -7.969 1 98.69 25 PRO B N 1
ATOM 3221 C CA . PRO B 1 25 ? 6.469 -9.852 -9.281 1 98.69 25 PRO B CA 1
ATOM 3222 C C . PRO B 1 25 ? 6.023 -8.398 -9.234 1 98.69 25 PRO B C 1
ATOM 3224 O O . PRO B 1 25 ? 6.523 -7.566 -10 1 98.69 25 PRO B O 1
ATOM 3227 N N . PHE B 1 26 ? 5.07 -8.016 -8.328 1 98.81 26 PHE B N 1
ATOM 3228 C CA . PHE B 1 26 ? 4.699 -6.613 -8.164 1 98.81 26 PHE B CA 1
ATOM 3229 C C . PHE B 1 26 ? 5.875 -5.801 -7.641 1 98.81 26 PHE B C 1
ATOM 3231 O O . PHE B 1 26 ? 6.125 -4.684 -8.102 1 98.81 26 PHE B O 1
ATOM 3238 N N . ALA B 1 27 ? 6.586 -6.371 -6.664 1 98.94 27 ALA B N 1
ATOM 3239 C CA . ALA B 1 27 ? 7.801 -5.715 -6.184 1 98.94 27 ALA B CA 1
ATOM 3240 C C . ALA B 1 27 ? 8.797 -5.504 -7.32 1 98.94 27 ALA B C 1
ATOM 3242 O O . ALA B 1 27 ? 9.32 -4.402 -7.504 1 98.94 27 ALA B O 1
ATOM 3243 N N . GLY B 1 28 ? 9.055 -6.594 -8.102 1 98.88 28 GLY B N 1
ATOM 3244 C CA . GLY B 1 28 ? 9.938 -6.473 -9.25 1 98.88 28 GLY B CA 1
ATOM 3245 C C . GLY B 1 28 ? 9.492 -5.414 -10.242 1 98.88 28 GLY B C 1
ATOM 3246 O O . GLY B 1 28 ? 10.32 -4.68 -10.789 1 98.88 28 GLY B O 1
ATOM 3247 N N . LYS B 1 29 ? 8.188 -5.363 -10.469 1 98.81 29 LYS B N 1
ATOM 3248 C CA . LYS B 1 29 ? 7.613 -4.383 -11.383 1 98.81 29 LYS B CA 1
ATOM 3249 C C . LYS B 1 29 ? 7.887 -2.959 -10.898 1 98.81 29 LYS B C 1
ATOM 3251 O O . LYS B 1 29 ? 8.273 -2.096 -11.688 1 98.81 29 LYS B O 1
ATOM 3256 N N . LEU B 1 30 ? 7.695 -2.682 -9.625 1 98.88 30 LEU B N 1
ATOM 3257 C CA . LEU B 1 30 ? 7.93 -1.351 -9.078 1 98.88 30 LEU B CA 1
ATOM 3258 C C . LEU B 1 30 ? 9.398 -0.964 -9.211 1 98.88 30 LEU B C 1
ATOM 3260 O O . LEU B 1 30 ? 9.719 0.166 -9.586 1 98.88 30 LEU B O 1
ATOM 3264 N N . LEU B 1 31 ? 10.305 -1.902 -8.93 1 98.94 31 LEU B N 1
ATOM 3265 C CA . LEU B 1 31 ? 11.734 -1.643 -9.062 1 98.94 31 LEU B CA 1
ATOM 3266 C C . LEU B 1 31 ? 12.117 -1.426 -10.523 1 98.94 31 LEU B C 1
ATOM 3268 O O . LEU B 1 31 ? 12.891 -0.516 -10.836 1 98.94 31 LEU B O 1
ATOM 3272 N N . GLY B 1 32 ? 11.562 -2.229 -11.398 1 98.75 32 GLY B N 1
ATOM 3273 C CA . GLY B 1 32 ? 11.812 -2.08 -12.82 1 98.75 32 GLY B CA 1
ATOM 3274 C C . GLY B 1 32 ? 11.289 -0.771 -13.383 1 98.75 32 GLY B C 1
ATOM 3275 O O . GLY B 1 32 ? 11.938 -0.152 -14.234 1 98.75 32 GLY B O 1
ATOM 3276 N N . ASP B 1 33 ? 10.117 -0.335 -12.945 1 98.69 33 ASP B N 1
ATOM 3277 C CA . ASP B 1 33 ? 9.539 0.939 -13.359 1 98.69 33 ASP B CA 1
ATOM 3278 C C . ASP B 1 33 ? 10.461 2.102 -13.008 1 98.69 33 ASP B C 1
ATOM 3280 O O . ASP B 1 33 ? 10.484 3.121 -13.703 1 98.69 33 ASP B O 1
ATOM 3284 N N . MET B 1 34 ? 11.242 1.892 -11.961 1 98.75 34 MET B N 1
ATOM 3285 C CA . MET B 1 34 ? 12.141 2.949 -11.508 1 98.75 34 MET B CA 1
ATOM 3286 C C . MET B 1 34 ? 13.531 2.779 -12.117 1 98.75 34 MET B C 1
ATOM 3288 O O . MET B 1 34 ? 14.484 3.445 -11.695 1 98.75 34 MET B O 1
ATOM 3292 N N . GLY B 1 35 ? 13.68 1.834 -13.016 1 98.38 35 GLY B N 1
ATOM 3293 C CA . GLY B 1 35 ? 14.867 1.831 -13.859 1 98.38 35 GLY B CA 1
ATOM 3294 C C . GLY B 1 35 ? 15.82 0.697 -13.531 1 98.38 35 GLY B C 1
ATOM 3295 O O . GLY B 1 35 ? 16.844 0.535 -14.195 1 98.38 35 GLY B O 1
ATOM 3296 N N . ALA B 1 36 ? 15.531 -0.165 -12.547 1 98.75 36 ALA B N 1
ATOM 3297 C CA . ALA B 1 36 ? 16.391 -1.3 -12.234 1 98.75 36 ALA B CA 1
ATOM 3298 C C . ALA B 1 36 ? 16.391 -2.318 -13.367 1 98.75 36 ALA B C 1
ATOM 3300 O O . ALA B 1 36 ? 15.398 -2.469 -14.078 1 98.75 36 ALA B O 1
ATOM 3301 N N . ASP B 1 37 ? 17.531 -2.941 -13.547 1 98.44 37 ASP B N 1
ATOM 3302 C CA . ASP B 1 37 ? 17.609 -4.105 -14.422 1 98.44 37 ASP B CA 1
ATOM 3303 C C . ASP B 1 37 ? 17.062 -5.355 -13.727 1 98.44 37 ASP B C 1
ATOM 3305 O O . ASP B 1 37 ? 17.797 -6.023 -12.992 1 98.44 37 ASP B O 1
ATOM 3309 N N . VAL B 1 38 ? 15.812 -5.676 -13.992 1 98.88 38 VAL B N 1
ATOM 3310 C CA . VAL B 1 38 ? 15.172 -6.801 -13.32 1 98.88 38 VAL B CA 1
ATOM 3311 C C . VAL B 1 38 ? 15.227 -8.039 -14.219 1 98.88 38 VAL B C 1
ATOM 3313 O O . VAL B 1 38 ? 14.734 -8.016 -15.344 1 98.88 38 VAL B O 1
ATOM 3316 N N . ILE B 1 39 ? 15.828 -9.07 -13.695 1 98.88 39 ILE B N 1
ATOM 3317 C CA . ILE B 1 39 ? 15.883 -10.367 -14.359 1 98.88 39 ILE B CA 1
ATOM 3318 C C . ILE B 1 39 ? 14.969 -11.359 -13.641 1 98.88 39 ILE B C 1
ATOM 3320 O O . ILE B 1 39 ? 15.273 -11.789 -12.523 1 98.88 39 ILE B O 1
ATOM 3324 N N . LYS B 1 40 ? 13.875 -11.656 -14.273 1 98.88 40 LYS B N 1
ATOM 3325 C CA . LYS B 1 40 ? 12.938 -12.641 -13.734 1 98.88 40 LYS B CA 1
ATOM 3326 C C . LYS B 1 40 ? 13.32 -14.055 -14.156 1 98.88 40 LYS B C 1
ATOM 3328 O O . LYS B 1 40 ? 13.516 -14.32 -15.344 1 98.88 40 LYS B O 1
ATOM 3333 N N . ILE B 1 41 ? 13.398 -14.906 -13.203 1 98.88 41 ILE B N 1
ATOM 3334 C CA . ILE B 1 41 ? 13.711 -16.312 -13.461 1 98.88 41 ILE B CA 1
ATOM 3335 C C . ILE B 1 41 ? 12.438 -17.141 -13.367 1 98.88 41 ILE B C 1
ATOM 3337 O O . ILE B 1 41 ? 11.711 -17.062 -12.375 1 98.88 41 ILE B O 1
ATOM 3341 N N . GLU B 1 42 ? 12.148 -17.875 -14.367 1 98.56 42 GLU B N 1
ATOM 3342 C CA . GLU B 1 42 ? 11.07 -18.859 -14.398 1 98.56 42 GLU B CA 1
ATOM 3343 C C . GLU B 1 42 ? 11.625 -20.281 -14.547 1 98.56 42 GLU B C 1
ATOM 3345 O O . GLU B 1 42 ? 12.656 -20.484 -15.188 1 98.56 42 GLU B O 1
ATOM 3350 N N . SER B 1 43 ? 10.977 -21.219 -13.906 1 97.31 43 SER B N 1
ATOM 3351 C CA . SER B 1 43 ? 11.328 -22.609 -14.18 1 97.31 43 SER B CA 1
ATOM 3352 C C . SER B 1 43 ? 11.078 -22.969 -15.641 1 97.31 43 SER B C 1
ATOM 3354 O O . SER B 1 43 ? 10.07 -22.562 -16.219 1 97.31 43 SER B O 1
ATOM 3356 N N . PRO B 1 44 ? 11.984 -23.781 -16.266 1 97.12 44 PRO B N 1
ATOM 3357 C CA . PRO B 1 44 ? 11.789 -24.156 -17.672 1 97.12 44 PRO B CA 1
ATOM 3358 C C . PRO B 1 44 ? 10.531 -24.984 -17.891 1 97.12 44 PRO B C 1
ATOM 3360 O O . PRO B 1 44 ? 9.906 -24.891 -18.953 1 97.12 44 PRO B O 1
ATOM 3363 N N . ASP B 1 45 ? 10.109 -25.703 -16.891 1 95.31 45 ASP B N 1
ATOM 3364 C CA . ASP B 1 45 ? 9 -26.641 -17.047 1 95.31 45 ASP B CA 1
ATOM 3365 C C . ASP B 1 45 ? 7.711 -26.062 -16.469 1 95.31 45 ASP B C 1
ATOM 3367 O O . ASP B 1 45 ? 6.617 -26.562 -16.75 1 95.31 45 ASP B O 1
ATOM 3371 N N . ARG B 1 46 ? 7.805 -25.062 -15.727 1 94.5 46 ARG B N 1
ATOM 3372 C CA . ARG B 1 46 ? 6.648 -24.469 -15.07 1 94.5 46 ARG B CA 1
ATOM 3373 C C . ARG B 1 46 ? 6.762 -22.953 -15.039 1 94.5 46 ARG B C 1
ATOM 3375 O O . ARG B 1 46 ? 7.035 -22.359 -13.984 1 94.5 46 ARG B O 1
ATOM 3382 N N . PRO B 1 47 ? 6.488 -22.297 -16.109 1 96.19 47 PRO B N 1
ATOM 3383 C CA . PRO B 1 47 ? 6.551 -20.828 -16.141 1 96.19 47 PRO B CA 1
ATOM 3384 C C . PRO B 1 47 ? 5.578 -20.172 -15.172 1 96.19 47 PRO B C 1
ATOM 3386 O O . PRO B 1 47 ? 4.695 -20.828 -14.625 1 96.19 47 PRO B O 1
ATOM 3389 N N . ASP B 1 48 ? 5.738 -18.938 -14.867 1 97.31 48 ASP B N 1
ATOM 3390 C CA . ASP B 1 48 ? 4.879 -18.188 -13.953 1 97.31 48 ASP B CA 1
ATOM 3391 C C . ASP B 1 48 ? 3.416 -18.266 -14.383 1 97.31 48 ASP B C 1
ATOM 3393 O O . ASP B 1 48 ? 3.07 -17.891 -15.508 1 97.31 48 ASP B O 1
ATOM 3397 N N . PRO B 1 49 ? 2.561 -18.734 -13.477 1 94.38 49 PRO B N 1
ATOM 3398 C CA . PRO B 1 49 ? 1.143 -18.844 -13.82 1 94.38 49 PRO B CA 1
ATOM 3399 C C . PRO B 1 49 ? 0.518 -17.5 -14.188 1 94.38 49 PRO B C 1
ATOM 3401 O O . PRO B 1 49 ? -0.507 -17.469 -14.875 1 94.38 49 PRO B O 1
ATOM 3404 N N . LEU B 1 50 ? 1.136 -16.422 -13.844 1 96.25 50 LEU B N 1
ATOM 3405 C CA . LEU B 1 50 ? 0.603 -15.086 -14.117 1 96.25 50 LEU B CA 1
ATOM 3406 C C . LEU B 1 50 ? 0.416 -14.875 -15.617 1 96.25 50 LEU B C 1
ATOM 3408 O O . LEU B 1 50 ? -0.408 -14.062 -16.031 1 96.25 50 LEU B O 1
ATOM 3412 N N . ARG B 1 51 ? 1.165 -15.578 -16.438 1 96.94 51 ARG B N 1
ATOM 3413 C CA . ARG B 1 51 ? 1.097 -15.461 -17.891 1 96.94 51 ARG B CA 1
ATOM 3414 C C . ARG B 1 51 ? -0.311 -15.766 -18.391 1 96.94 51 ARG B C 1
ATOM 3416 O O . ARG B 1 51 ? -0.69 -15.328 -19.484 1 96.94 51 ARG B O 1
ATOM 3423 N N . THR B 1 52 ? -1.107 -16.438 -17.594 1 94 52 THR B N 1
ATOM 3424 C CA . THR B 1 52 ? -2.426 -16.859 -18.047 1 94 52 THR B CA 1
ATOM 3425 C C . THR B 1 52 ? -3.525 -16.156 -17.25 1 94 52 THR B C 1
ATOM 3427 O O . THR B 1 52 ? -4.703 -16.516 -17.375 1 94 52 THR B O 1
ATOM 3430 N N . TRP B 1 53 ? -3.16 -15.289 -16.422 1 93.44 53 TRP B N 1
ATOM 3431 C CA . TRP B 1 53 ? -4.141 -14.602 -15.594 1 93.44 53 TRP B CA 1
ATOM 3432 C C . TRP B 1 53 ? -4.672 -13.352 -16.281 1 93.44 53 TRP B C 1
ATOM 3434 O O . TRP B 1 53 ? -4.031 -12.82 -17.188 1 93.44 53 TRP B O 1
ATOM 3444 N N . GLY B 1 54 ? -5.793 -12.797 -15.812 1 93.62 54 GLY B N 1
ATOM 3445 C CA . GLY B 1 54 ? -6.52 -11.695 -16.422 1 93.62 54 GLY B CA 1
ATOM 3446 C C . GLY B 1 54 ? -7.879 -12.094 -16.953 1 93.62 54 GLY B C 1
ATOM 3447 O O . GLY B 1 54 ? -8.133 -13.281 -17.188 1 93.62 54 GLY B O 1
ATOM 3448 N N . GLN B 1 55 ? -8.68 -11.07 -17.219 1 94.06 55 GLN B N 1
ATOM 3449 C CA . GLN B 1 55 ? -10.055 -11.391 -17.594 1 94.06 55 GLN B CA 1
ATOM 3450 C C . GLN B 1 55 ? -10.25 -11.305 -19.094 1 94.06 55 GLN B C 1
ATOM 3452 O O . GLN B 1 55 ? -11.164 -11.922 -19.641 1 94.06 55 GLN B O 1
ATOM 3457 N N . ALA B 1 56 ? -9.398 -10.508 -19.766 1 97 56 ALA B N 1
ATOM 3458 C CA . ALA B 1 56 ? -9.469 -10.438 -21.219 1 97 56 ALA B CA 1
ATOM 3459 C C . ALA B 1 56 ? -8.539 -11.469 -21.859 1 97 56 ALA B C 1
ATOM 3461 O O . ALA B 1 56 ? -7.531 -11.852 -21.266 1 97 56 ALA B O 1
ATOM 3462 N N . GLU B 1 57 ? -8.961 -11.953 -22.984 1 97 57 GLU B N 1
ATOM 3463 C CA . GLU B 1 57 ? -8.156 -12.898 -23.766 1 97 57 GLU B CA 1
ATOM 3464 C C . GLU B 1 57 ? -8.125 -12.508 -25.234 1 97 57 GLU B C 1
ATOM 3466 O O . GLU B 1 57 ? -9.156 -12.125 -25.797 1 97 57 GLU B O 1
ATOM 3471 N N . GLN B 1 58 ? -7.023 -12.523 -25.828 1 97.19 58 GLN B N 1
ATOM 3472 C CA . GLN B 1 58 ? -6.816 -12.32 -27.25 1 97.19 58 GLN B CA 1
ATOM 3473 C C . GLN B 1 58 ? -5.734 -13.258 -27.781 1 97.19 58 GLN B C 1
ATOM 3475 O O . GLN B 1 58 ? -4.621 -13.297 -27.25 1 97.19 58 GLN B O 1
ATOM 3480 N N . ASP B 1 59 ? -6.074 -14.086 -28.781 1 95.81 59 ASP B N 1
ATOM 3481 C CA . ASP B 1 59 ? -5.141 -15 -29.438 1 95.81 59 ASP B CA 1
ATOM 3482 C C . ASP B 1 59 ? -4.488 -15.938 -28.422 1 95.81 59 ASP B C 1
ATOM 3484 O O . ASP B 1 59 ? -3.281 -16.172 -28.469 1 95.81 59 ASP B O 1
ATOM 3488 N N . GLY B 1 60 ? -5.188 -16.312 -27.422 1 95.81 60 GLY B N 1
ATOM 3489 C CA . GLY B 1 60 ? -4.707 -17.266 -26.438 1 95.81 60 GLY B CA 1
ATOM 3490 C C . GLY B 1 60 ? -3.9 -16.641 -25.328 1 95.81 60 GLY B C 1
ATOM 3491 O O . GLY B 1 60 ? -3.367 -17.344 -24.469 1 95.81 60 GLY B O 1
ATOM 3492 N N . HIS B 1 61 ? -3.812 -15.289 -25.312 1 97 61 HIS B N 1
ATOM 3493 C CA . HIS B 1 61 ? -3.012 -14.594 -24.312 1 97 61 HIS B CA 1
ATOM 3494 C C . HIS B 1 61 ? -3.889 -13.75 -23.391 1 97 61 HIS B C 1
ATOM 3496 O O . HIS B 1 61 ? -4.887 -13.18 -23.844 1 97 61 HIS B O 1
ATOM 3502 N N . ARG B 1 62 ? -3.455 -13.688 -22.125 1 97.12 62 ARG B N 1
ATOM 3503 C CA . ARG B 1 62 ? -4.074 -12.82 -21.125 1 97.12 62 ARG B CA 1
ATOM 3504 C C . ARG B 1 62 ? -3.129 -11.695 -20.703 1 97.12 62 ARG B C 1
ATOM 3506 O O . ARG B 1 62 ? -1.95 -11.703 -21.062 1 97.12 62 ARG B O 1
ATOM 3513 N N . PHE B 1 63 ? -3.598 -10.703 -19.953 1 98.06 63 PHE B N 1
ATOM 3514 C CA . PHE B 1 63 ? -2.861 -9.445 -20.031 1 98.06 63 PHE B CA 1
ATOM 3515 C C . PHE B 1 63 ? -2.396 -9.008 -18.641 1 98.06 63 PHE B C 1
ATOM 3517 O O . PHE B 1 63 ? -1.808 -7.938 -18.484 1 98.06 63 PHE B O 1
ATOM 3524 N N . PHE B 1 64 ? -2.686 -9.867 -17.625 1 97.94 64 PHE B N 1
ATOM 3525 C CA . PHE B 1 64 ? -2.098 -9.531 -16.328 1 97.94 64 PHE B CA 1
ATOM 3526 C C . PHE B 1 64 ? -0.576 -9.57 -16.406 1 97.94 64 PHE B C 1
ATOM 3528 O O . PHE B 1 64 ? 0.099 -8.766 -15.758 1 97.94 64 PHE B O 1
ATOM 3535 N N . TRP B 1 65 ? 0.004 -10.375 -17.25 1 98.25 65 TRP B N 1
ATOM 3536 C CA . TRP B 1 65 ? 1.44 -10.492 -17.484 1 98.25 65 TRP B CA 1
ATOM 3537 C C . TRP B 1 65 ? 2.035 -9.148 -17.906 1 98.25 65 TRP B C 1
ATOM 3539 O O . TRP B 1 65 ? 3.121 -8.781 -17.453 1 98.25 65 TRP B O 1
ATOM 3549 N N . THR B 1 66 ? 1.325 -8.32 -18.719 1 98.38 66 THR B N 1
ATOM 3550 C CA . THR B 1 66 ? 1.845 -7.055 -19.234 1 98.38 66 THR B CA 1
ATOM 3551 C C . THR B 1 66 ? 1.976 -6.031 -18.109 1 98.38 66 THR B C 1
ATOM 3553 O O . THR B 1 66 ? 2.617 -4.992 -18.281 1 98.38 66 THR B O 1
ATOM 3556 N N . VAL B 1 67 ? 1.394 -6.312 -16.953 1 98.44 67 VAL B N 1
ATOM 3557 C CA . VAL B 1 67 ? 1.434 -5.387 -15.828 1 98.44 67 VAL B CA 1
ATOM 3558 C C . VAL B 1 67 ? 2.643 -5.695 -14.945 1 98.44 67 VAL B C 1
ATOM 3560 O O . VAL B 1 67 ? 3.559 -4.879 -14.836 1 98.44 67 VAL B O 1
ATOM 3563 N N . HIS B 1 68 ? 2.715 -6.93 -14.492 1 98.56 68 HIS B N 1
ATOM 3564 C CA . HIS B 1 68 ? 3.703 -7.246 -13.469 1 98.56 68 HIS B CA 1
ATOM 3565 C C . HIS B 1 68 ? 5.035 -7.645 -14.094 1 98.56 68 HIS B C 1
ATOM 3567 O O . HIS B 1 68 ? 6.062 -7.664 -13.414 1 98.56 68 HIS B O 1
ATOM 3573 N N . ALA B 1 69 ? 5.07 -7.977 -15.391 1 98.5 69 ALA B N 1
ATOM 3574 C CA . ALA B 1 69 ? 6.312 -8.43 -16 1 98.5 69 ALA B CA 1
ATOM 3575 C C . ALA B 1 69 ? 6.953 -7.312 -16.828 1 98.5 69 ALA B C 1
ATOM 3577 O O . ALA B 1 69 ? 8.055 -7.48 -17.359 1 98.5 69 ALA B O 1
ATOM 3578 N N . ARG B 1 70 ? 6.266 -6.199 -16.938 1 98.44 70 ARG B N 1
ATOM 3579 C CA . ARG B 1 70 ? 6.809 -5.105 -17.734 1 98.44 70 ARG B CA 1
ATOM 3580 C C . ARG B 1 70 ? 8.188 -4.691 -17.234 1 98.44 70 ARG B C 1
ATOM 3582 O O . ARG B 1 70 ? 8.484 -4.836 -16.047 1 98.44 70 ARG B O 1
ATOM 3589 N N . ASN B 1 71 ? 9.039 -4.223 -18.156 1 98.31 71 ASN B N 1
ATOM 3590 C CA . ASN B 1 71 ? 10.367 -3.688 -17.875 1 98.31 71 ASN B CA 1
ATOM 3591 C C . ASN B 1 71 ? 11.32 -4.777 -17.391 1 98.31 71 ASN B C 1
ATOM 3593 O O . ASN B 1 71 ? 12.43 -4.484 -16.953 1 98.31 71 ASN B O 1
ATOM 3597 N N . LYS B 1 72 ? 10.93 -6.102 -17.5 1 98.5 72 LYS B N 1
ATOM 3598 C CA . LYS B 1 72 ? 11.789 -7.176 -17.016 1 98.5 72 LYS B CA 1
ATOM 3599 C C . LYS B 1 72 ? 12.383 -7.977 -18.172 1 98.5 72 LYS B C 1
ATOM 3601 O O . LYS B 1 72 ? 11.758 -8.109 -19.219 1 98.5 72 LYS B O 1
ATOM 3606 N N . ARG B 1 73 ? 13.578 -8.477 -17.922 1 98.38 73 ARG B N 1
ATOM 3607 C CA . ARG B 1 73 ? 14.102 -9.586 -18.719 1 98.38 73 ARG B CA 1
ATOM 3608 C C . ARG B 1 73 ? 13.719 -10.93 -18.094 1 98.38 73 ARG B C 1
ATOM 3610 O O . ARG B 1 73 ? 13.727 -11.086 -16.875 1 98.38 73 ARG B O 1
ATOM 3617 N N . CYS B 1 74 ? 13.359 -11.867 -18.938 1 98.69 74 CYS B N 1
ATOM 3618 C CA . CYS B 1 74 ? 12.898 -13.156 -18.438 1 98.69 74 CYS B CA 1
ATOM 3619 C C . CYS B 1 74 ? 13.82 -14.281 -18.906 1 98.69 74 CYS B C 1
ATOM 3621 O O . CYS B 1 74 ? 14.055 -14.438 -20.109 1 98.69 74 CYS B O 1
ATOM 3623 N N . VAL B 1 75 ? 14.336 -15.016 -18 1 98.88 75 VAL B N 1
ATOM 3624 C CA . VAL B 1 75 ? 15.172 -16.172 -18.328 1 98.88 75 VAL B CA 1
ATOM 3625 C C . VAL B 1 75 ? 14.594 -17.422 -17.656 1 98.88 75 VAL B C 1
ATOM 3627 O O . VAL B 1 75 ? 13.742 -17.312 -16.766 1 98.88 75 VAL B O 1
ATOM 3630 N N . THR B 1 76 ? 14.992 -18.562 -18.156 1 98.81 76 THR B N 1
ATOM 3631 C CA . THR B 1 76 ? 14.602 -19.812 -17.516 1 98.81 76 THR B CA 1
ATOM 3632 C C . THR B 1 76 ? 15.789 -20.453 -16.797 1 98.81 76 THR B C 1
ATOM 3634 O O . THR B 1 76 ? 16.922 -20.375 -17.281 1 98.81 76 THR B O 1
ATOM 3637 N N . LEU B 1 77 ? 15.562 -20.969 -15.688 1 98.88 77 LEU B N 1
ATOM 3638 C CA . LEU B 1 77 ? 16.594 -21.641 -14.891 1 98.88 77 LEU B CA 1
ATOM 3639 C C . LEU B 1 77 ? 15.953 -22.609 -13.898 1 98.88 77 LEU B C 1
ATOM 3641 O O . LEU B 1 77 ? 15.031 -22.234 -13.164 1 98.88 77 LEU B O 1
ATOM 3645 N N . ASP B 1 78 ? 16.359 -23.859 -13.914 1 98.5 78 ASP B N 1
ATOM 3646 C CA . ASP B 1 78 ? 15.906 -24.828 -12.922 1 98.5 78 ASP B CA 1
ATOM 3647 C C . ASP B 1 78 ? 16.797 -24.812 -11.68 1 98.5 78 ASP B C 1
ATOM 3649 O O . ASP B 1 78 ? 17.891 -25.375 -11.695 1 98.5 78 ASP B O 1
ATOM 3653 N N . LEU B 1 79 ? 16.328 -24.281 -10.617 1 98 79 LEU B N 1
ATOM 3654 C CA . LEU B 1 79 ? 17.109 -24.109 -9.406 1 98 79 LEU B CA 1
ATOM 3655 C C . LEU B 1 79 ? 17.172 -25.391 -8.586 1 98 79 LEU B C 1
ATOM 3657 O O . LEU B 1 79 ? 17.875 -25.469 -7.582 1 98 79 LEU B O 1
ATOM 3661 N N . ARG B 1 80 ? 16.469 -26.453 -9.023 1 96.06 80 ARG B N 1
ATOM 3662 C CA . ARG B 1 80 ? 16.375 -27.703 -8.273 1 96.06 80 ARG B CA 1
ATOM 3663 C C . ARG B 1 80 ? 17.547 -28.625 -8.602 1 96.06 80 ARG B C 1
ATOM 3665 O O . ARG B 1 80 ? 17.781 -29.609 -7.898 1 96.06 80 ARG B O 1
ATOM 3672 N N . VAL B 1 81 ? 18.297 -28.328 -9.68 1 97.31 81 VAL B N 1
ATOM 3673 C CA . VAL B 1 81 ? 19.406 -29.188 -10.102 1 97.31 81 VAL B CA 1
ATOM 3674 C C . VAL B 1 81 ? 20.734 -28.469 -9.883 1 97.31 81 VAL B C 1
ATOM 3676 O O . VAL B 1 81 ? 20.781 -27.234 -9.898 1 97.31 81 VAL B O 1
ATOM 3679 N N . ASP B 1 82 ? 21.844 -29.141 -9.766 1 97.62 82 ASP B N 1
ATOM 3680 C CA . ASP B 1 82 ? 23.156 -28.609 -9.414 1 97.62 82 ASP B CA 1
ATOM 3681 C C . ASP B 1 82 ? 23.625 -27.578 -10.445 1 97.62 82 ASP B C 1
ATOM 3683 O O . ASP B 1 82 ? 24.109 -26.5 -10.078 1 97.62 82 ASP B O 1
ATOM 3687 N N . ALA B 1 83 ? 23.469 -27.906 -11.672 1 97.94 83 ALA B N 1
ATOM 3688 C CA . ALA B 1 83 ? 23.938 -27.016 -12.727 1 97.94 83 ALA B CA 1
ATOM 3689 C C . ALA B 1 83 ? 23.188 -25.688 -12.68 1 97.94 83 ALA B C 1
ATOM 3691 O O . ALA B 1 83 ? 23.766 -24.625 -12.945 1 97.94 83 ALA B O 1
ATOM 3692 N N . GLY B 1 84 ? 21.891 -25.719 -12.391 1 98.38 84 GLY B N 1
ATOM 3693 C CA . GLY B 1 84 ? 21.094 -24.516 -12.25 1 98.38 84 GLY B CA 1
ATOM 3694 C C . GLY B 1 84 ? 21.5 -23.672 -11.062 1 98.38 84 GLY B C 1
ATOM 3695 O O . GLY B 1 84 ? 21.578 -22.438 -11.164 1 98.38 84 GLY B O 1
ATOM 3696 N N . ARG B 1 85 ? 21.797 -24.297 -9.945 1 98.38 85 ARG B N 1
ATOM 3697 C CA . ARG B 1 85 ? 22.234 -23.594 -8.742 1 98.38 85 ARG B CA 1
ATOM 3698 C C . ARG B 1 85 ? 23.578 -22.922 -8.969 1 98.38 85 ARG B C 1
ATOM 3700 O O . ARG B 1 85 ? 23.797 -21.781 -8.523 1 98.38 85 ARG B O 1
ATOM 3707 N N . ASP B 1 86 ? 24.469 -23.641 -9.648 1 97.94 86 ASP B N 1
ATOM 3708 C CA . ASP B 1 86 ? 25.781 -23.078 -9.938 1 97.94 86 ASP B CA 1
ATOM 3709 C C . ASP B 1 86 ? 25.656 -21.828 -10.805 1 97.94 86 ASP B C 1
ATOM 3711 O O . ASP B 1 86 ? 26.312 -20.812 -10.547 1 97.94 86 ASP B O 1
ATOM 3715 N N . LEU B 1 87 ? 24.859 -21.969 -11.789 1 98.38 87 LEU B N 1
ATOM 3716 C CA . LEU B 1 87 ? 24.641 -20.844 -12.68 1 98.38 87 LEU B CA 1
ATOM 3717 C C . LEU B 1 87 ? 24 -19.672 -11.93 1 98.38 87 LEU B C 1
ATOM 3719 O O . LEU B 1 87 ? 24.359 -18.516 -12.18 1 98.38 87 LEU B O 1
ATOM 3723 N N . PHE B 1 88 ? 23.062 -19.938 -11.055 1 98.81 88 PHE B N 1
ATOM 3724 C CA . PHE B 1 88 ? 22.422 -18.922 -10.234 1 98.81 88 PHE B CA 1
ATOM 3725 C C . PHE B 1 88 ? 23.453 -18.203 -9.359 1 98.81 88 PHE B C 1
ATOM 3727 O O . PHE B 1 88 ? 23.438 -16.984 -9.258 1 98.81 88 PHE B O 1
ATOM 3734 N N . LEU B 1 89 ? 24.328 -18.922 -8.742 1 98.81 89 LEU B N 1
ATOM 3735 C CA . LEU B 1 89 ? 25.359 -18.344 -7.887 1 98.81 89 LEU B CA 1
ATOM 3736 C C . LEU B 1 89 ? 26.281 -17.438 -8.688 1 98.81 89 LEU B C 1
ATOM 3738 O O . LEU B 1 89 ? 26.75 -16.406 -8.18 1 98.81 89 LEU B O 1
ATOM 3742 N N . ASN B 1 90 ? 26.578 -17.812 -9.969 1 98.62 90 ASN B N 1
ATOM 3743 C CA . ASN B 1 90 ? 27.328 -16.906 -10.836 1 98.62 90 ASN B CA 1
ATOM 3744 C C . ASN B 1 90 ? 26.578 -15.609 -11.086 1 98.62 90 ASN B C 1
ATOM 3746 O O . ASN B 1 90 ? 27.172 -14.539 -11.109 1 98.62 90 ASN B O 1
ATOM 3750 N N . LEU B 1 91 ? 25.281 -15.734 -11.258 1 98.81 91 LEU B N 1
ATOM 3751 C CA . LEU B 1 91 ? 24.438 -14.562 -11.5 1 98.81 91 LEU B CA 1
ATOM 3752 C C . LEU B 1 91 ? 24.422 -13.648 -10.281 1 98.81 91 LEU B C 1
ATOM 3754 O O . LEU B 1 91 ? 24.391 -12.422 -10.414 1 98.81 91 LEU B O 1
ATOM 3758 N N . ILE B 1 92 ? 24.453 -14.227 -9.055 1 98.81 92 ILE B N 1
ATOM 3759 C CA . ILE B 1 92 ? 24.391 -13.516 -7.789 1 98.81 92 ILE B CA 1
ATOM 3760 C C . ILE B 1 92 ? 25.578 -12.57 -7.668 1 98.81 92 ILE B C 1
ATOM 3762 O O . ILE B 1 92 ? 25.484 -11.492 -7.082 1 98.81 92 ILE B O 1
ATOM 3766 N N . GLU B 1 93 ? 26.656 -12.883 -8.297 1 98.38 93 GLU B N 1
ATOM 3767 C CA . GLU B 1 93 ? 27.859 -12.047 -8.258 1 98.38 93 GLU B CA 1
ATOM 3768 C C . GLU B 1 93 ? 27.625 -10.711 -8.961 1 98.38 93 GLU B C 1
ATOM 3770 O O . GLU B 1 93 ? 28.359 -9.75 -8.742 1 98.38 93 GLU B O 1
ATOM 3775 N N . HIS B 1 94 ? 26.594 -10.727 -9.781 1 98.25 94 HIS B N 1
ATOM 3776 C CA . HIS B 1 94 ? 26.297 -9.531 -10.562 1 98.25 94 HIS B CA 1
ATOM 3777 C C . HIS B 1 94 ? 25.031 -8.852 -10.078 1 98.25 94 HIS B C 1
ATOM 3779 O O . HIS B 1 94 ? 24.5 -7.957 -10.742 1 98.25 94 HIS B O 1
ATOM 3785 N N . ALA B 1 95 ? 24.516 -9.25 -8.945 1 98.81 95 ALA B N 1
ATOM 3786 C CA . ALA B 1 95 ? 23.203 -8.797 -8.492 1 98.81 95 ALA B CA 1
ATOM 3787 C C . ALA B 1 95 ? 23.344 -7.879 -7.277 1 98.81 95 ALA B C 1
ATOM 3789 O O . ALA B 1 95 ? 24.25 -8.039 -6.465 1 98.81 95 ALA B O 1
ATOM 3790 N N . ASP B 1 96 ? 22.406 -6.941 -7.172 1 98.88 96 ASP B N 1
ATOM 3791 C CA . ASP B 1 96 ? 22.281 -6.133 -5.961 1 98.88 96 ASP B CA 1
ATOM 3792 C C . ASP B 1 96 ? 21.203 -6.688 -5.039 1 98.88 96 ASP B C 1
ATOM 3794 O O . ASP B 1 96 ? 21.328 -6.594 -3.814 1 98.88 96 ASP B O 1
ATOM 3798 N N . VAL B 1 97 ? 20.172 -7.23 -5.609 1 98.94 97 VAL B N 1
ATOM 3799 C CA . VAL B 1 97 ? 18.969 -7.621 -4.879 1 98.94 97 VAL B CA 1
ATOM 3800 C C . VAL B 1 97 ? 18.438 -8.945 -5.43 1 98.94 97 VAL B C 1
ATOM 3802 O O . VAL B 1 97 ? 18.484 -9.18 -6.637 1 98.94 97 VAL B O 1
ATOM 3805 N N . VAL B 1 98 ? 17.984 -9.797 -4.578 1 98.94 98 VAL B N 1
ATOM 3806 C CA . VAL B 1 98 ? 17.094 -10.906 -4.922 1 98.94 98 VAL B CA 1
ATOM 3807 C C . VAL B 1 98 ? 15.742 -10.727 -4.238 1 98.94 98 VAL B C 1
ATOM 3809 O O . VAL B 1 98 ? 15.68 -10.414 -3.049 1 98.94 98 VAL B O 1
ATOM 3812 N N . VAL B 1 99 ? 14.672 -10.891 -4.988 1 98.94 99 VAL B N 1
ATOM 3813 C CA . VAL B 1 99 ? 13.312 -10.883 -4.449 1 98.94 99 VAL B CA 1
ATOM 3814 C C . VAL B 1 99 ? 12.656 -12.242 -4.676 1 98.94 99 VAL B C 1
ATOM 3816 O O . VAL B 1 99 ? 12.633 -12.742 -5.801 1 98.94 99 VAL B O 1
ATOM 3819 N N . GLU B 1 100 ? 12.188 -12.797 -3.625 1 98.56 100 GLU B N 1
ATOM 3820 C CA . GLU B 1 100 ? 11.477 -14.07 -3.75 1 98.56 100 GLU B CA 1
ATOM 3821 C C . GLU B 1 100 ? 10.227 -14.086 -2.875 1 98.56 100 GLU B C 1
ATOM 3823 O O . GLU B 1 100 ? 10.086 -13.266 -1.969 1 98.56 100 GLU B O 1
ATOM 3828 N N . ASN B 1 101 ? 9.227 -14.914 -3.201 1 97.69 101 ASN B N 1
ATOM 3829 C CA . ASN B 1 101 ? 8.055 -15.094 -2.352 1 97.69 101 ASN B CA 1
ATOM 3830 C C . ASN B 1 101 ? 7.699 -16.578 -2.199 1 97.69 101 ASN B C 1
ATOM 3832 O O . ASN B 1 101 ? 6.543 -16.953 -2.389 1 97.69 101 ASN B O 1
ATOM 3836 N N . PHE B 1 102 ? 8.711 -17.359 -1.85 1 95.38 102 PHE B N 1
ATOM 3837 C CA . PHE B 1 102 ? 8.531 -18.781 -1.581 1 95.38 102 PHE B CA 1
ATOM 3838 C C . PHE B 1 102 ? 8.086 -19.016 -0.142 1 95.38 102 PHE B C 1
ATOM 3840 O O . PHE B 1 102 ? 8.219 -18.125 0.701 1 95.38 102 PHE B O 1
ATOM 3847 N N . ARG B 1 103 ? 7.598 -20.234 0.087 1 93.56 103 ARG B N 1
ATOM 3848 C CA . ARG B 1 103 ? 7.445 -20.672 1.471 1 93.56 103 ARG B CA 1
ATOM 3849 C C . ARG B 1 103 ? 8.797 -20.688 2.186 1 93.56 103 ARG B C 1
ATOM 3851 O O . ARG B 1 103 ? 9.797 -21.109 1.607 1 93.56 103 ARG B O 1
ATOM 3858 N N . PRO B 1 104 ? 8.812 -20.234 3.447 1 96.44 104 PRO B N 1
ATOM 3859 C CA . PRO B 1 104 ? 10.07 -20.266 4.191 1 96.44 104 PRO B CA 1
ATOM 3860 C C . PRO B 1 104 ? 10.742 -21.641 4.168 1 96.44 104 PRO B C 1
ATOM 3862 O O . PRO B 1 104 ? 10.078 -22.656 4.348 1 96.44 104 PRO B O 1
ATOM 3865 N N . GLY B 1 105 ? 12.086 -21.625 3.879 1 96.25 105 GLY B N 1
ATOM 3866 C CA . GLY B 1 105 ? 12.852 -22.875 3.852 1 96.25 105 GLY B CA 1
ATOM 3867 C C . GLY B 1 105 ? 13.133 -23.359 2.445 1 96.25 105 GLY B C 1
ATOM 3868 O O . GLY B 1 105 ? 14 -24.219 2.244 1 96.25 105 GLY B O 1
ATOM 3869 N N . THR B 1 106 ? 12.453 -22.797 1.455 1 95.94 106 THR B N 1
ATOM 3870 C CA . THR B 1 106 ? 12.586 -23.281 0.083 1 95.94 106 THR B CA 1
ATOM 3871 C C . THR B 1 106 ? 13.992 -23.016 -0.45 1 95.94 106 THR B C 1
ATOM 3873 O O . THR B 1 106 ? 14.648 -23.922 -0.961 1 95.94 106 THR B O 1
ATOM 3876 N N . LEU B 1 107 ? 14.539 -21.781 -0.367 1 97.56 107 LEU B N 1
ATOM 3877 C CA . LEU B 1 107 ? 15.883 -21.469 -0.834 1 97.56 107 LEU B CA 1
ATOM 3878 C C . LEU B 1 107 ? 16.922 -22.344 -0.135 1 97.56 107 LEU B C 1
ATOM 3880 O O . LEU B 1 107 ? 17.844 -22.844 -0.771 1 97.56 107 LEU B O 1
ATOM 3884 N N . GLU B 1 108 ? 16.719 -22.531 1.15 1 97.69 108 GLU B N 1
ATOM 3885 C CA . GLU B 1 108 ? 17.641 -23.344 1.935 1 97.69 108 GLU B CA 1
ATOM 3886 C C . GLU B 1 108 ? 17.641 -24.797 1.456 1 97.69 108 GLU B C 1
ATOM 3888 O O . GLU B 1 108 ? 18.688 -25.438 1.366 1 97.69 108 GLU B O 1
ATOM 3893 N N . LYS B 1 109 ? 16.438 -25.297 1.189 1 96.75 109 LYS B N 1
ATOM 3894 C CA . LYS B 1 109 ? 16.312 -26.656 0.667 1 96.75 109 LYS B CA 1
ATOM 3895 C C . LYS B 1 109 ? 17.094 -26.828 -0.63 1 96.75 109 LYS B C 1
ATOM 3897 O O . LYS B 1 109 ? 17.641 -27.891 -0.903 1 96.75 109 LYS B O 1
ATOM 3902 N N . TRP B 1 110 ? 17.203 -25.781 -1.412 1 97.06 110 TRP B N 1
ATOM 3903 C CA . TRP B 1 110 ? 17.922 -25.812 -2.682 1 97.06 110 TRP B CA 1
ATOM 3904 C C . TRP B 1 110 ? 19.391 -25.469 -2.482 1 97.06 110 TRP B C 1
ATOM 3906 O O . TRP B 1 110 ? 20.156 -25.375 -3.449 1 97.06 110 TRP B O 1
ATOM 3916 N N . GLY B 1 111 ? 19.812 -25.219 -1.255 1 97.62 111 GLY B N 1
ATOM 3917 C CA . GLY B 1 111 ? 21.188 -24.828 -0.99 1 97.62 111 GLY B CA 1
ATOM 3918 C C . GLY B 1 111 ? 21.5 -23.391 -1.397 1 97.62 111 GLY B C 1
ATOM 3919 O O . GLY B 1 111 ? 22.625 -23.078 -1.766 1 97.62 111 GLY B O 1
ATOM 3920 N N . LEU B 1 112 ? 20.469 -22.594 -1.396 1 98.56 112 LEU B N 1
ATOM 3921 C CA . LEU B 1 112 ? 20.609 -21.203 -1.821 1 98.56 112 LEU B CA 1
ATOM 3922 C C . LEU B 1 112 ? 20.141 -20.25 -0.724 1 98.56 112 LEU B C 1
ATOM 3924 O O . LEU B 1 112 ? 19.578 -19.203 -1.012 1 98.56 112 LEU 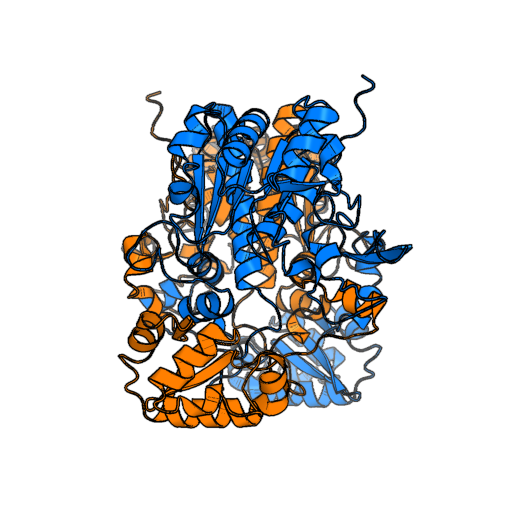B O 1
ATOM 3928 N N . GLY B 1 113 ? 20.266 -20.672 0.545 1 98.25 113 GLY B N 1
ATOM 3929 C CA . GLY B 1 113 ? 19.953 -19.797 1.655 1 98.25 113 GLY B CA 1
ATOM 3930 C C . GLY B 1 113 ? 20.812 -18.547 1.691 1 98.25 113 GLY B C 1
ATOM 3931 O O . GLY B 1 113 ? 21.812 -18.453 0.972 1 98.25 113 GLY B O 1
ATOM 3932 N N . PHE B 1 114 ? 20.422 -17.656 2.504 1 98.38 114 PHE B N 1
ATOM 3933 C CA . PHE B 1 114 ? 21.125 -16.375 2.541 1 98.38 114 PHE B CA 1
ATOM 3934 C C . PHE B 1 114 ? 22.578 -16.547 2.939 1 98.38 114 PHE B C 1
ATOM 3936 O O . PHE B 1 114 ? 23.453 -15.812 2.477 1 98.38 114 PHE B O 1
ATOM 3943 N N . ASP B 1 115 ? 22.828 -17.484 3.791 1 98.25 115 ASP B N 1
ATOM 3944 C CA . ASP B 1 115 ? 24.203 -17.75 4.18 1 98.25 115 ASP B CA 1
ATOM 3945 C C . ASP B 1 115 ? 25.062 -18.078 2.959 1 98.25 115 ASP B C 1
ATOM 3947 O O . ASP B 1 115 ? 26.188 -17.578 2.834 1 98.25 115 ASP B O 1
ATOM 3951 N N . VAL B 1 116 ? 24.562 -18.828 2.053 1 98.69 116 VAL B N 1
ATOM 3952 C CA . VAL B 1 116 ? 25.266 -19.219 0.838 1 98.69 116 VAL B CA 1
ATOM 3953 C C . VAL B 1 116 ? 25.359 -18.016 -0.107 1 98.69 116 VAL B C 1
ATOM 3955 O O . VAL B 1 116 ? 26.422 -17.719 -0.643 1 98.69 116 VAL B O 1
ATOM 3958 N N . LEU B 1 117 ? 24.25 -17.328 -0.29 1 98.81 117 LEU B N 1
ATOM 3959 C CA . LEU B 1 117 ? 24.203 -16.188 -1.216 1 98.81 117 LEU B CA 1
ATOM 3960 C C . LEU B 1 117 ? 25.125 -15.078 -0.76 1 98.81 117 LEU B C 1
ATOM 3962 O O . LEU B 1 117 ? 25.844 -14.484 -1.573 1 98.81 117 LEU B O 1
ATOM 3966 N N . SER B 1 118 ? 25.094 -14.812 0.562 1 98.44 118 SER B N 1
ATOM 3967 C CA . SER B 1 118 ? 25.891 -13.711 1.087 1 98.44 118 SER B CA 1
ATOM 3968 C C . SER B 1 118 ? 27.375 -14.055 1.065 1 98.44 118 SER B C 1
ATOM 3970 O O . SER B 1 118 ? 28.234 -13.164 1.004 1 98.44 118 SER B O 1
ATOM 3972 N N . ALA B 1 119 ? 27.719 -15.328 1.173 1 98.38 119 ALA B N 1
ATOM 3973 C CA . ALA B 1 119 ? 29.109 -15.75 1.021 1 98.38 119 ALA B CA 1
ATOM 3974 C C . ALA B 1 119 ? 29.609 -15.469 -0.392 1 98.38 119 ALA B C 1
ATOM 3976 O O . ALA B 1 119 ? 30.781 -15.125 -0.583 1 98.38 119 ALA B O 1
ATOM 3977 N N . ARG B 1 120 ? 28.75 -15.617 -1.361 1 98.38 120 ARG B N 1
ATOM 3978 C CA . ARG B 1 120 ? 29.094 -15.359 -2.756 1 98.38 120 ARG B CA 1
ATOM 3979 C C . ARG B 1 120 ? 29.141 -13.859 -3.041 1 98.38 120 ARG B C 1
ATOM 3981 O O . ARG B 1 120 ? 29.984 -13.391 -3.803 1 98.38 120 ARG B O 1
ATOM 3988 N N . ASN B 1 121 ? 28.25 -13.078 -2.459 1 98.75 121 ASN B N 1
ATOM 3989 C CA . ASN B 1 121 ? 28.125 -11.633 -2.623 1 98.75 121 ASN B CA 1
ATOM 3990 C C . ASN B 1 121 ? 27.703 -10.961 -1.321 1 98.75 121 ASN B C 1
ATOM 3992 O O . ASN B 1 121 ? 26.5 -10.773 -1.07 1 98.75 121 ASN B O 1
ATOM 3996 N N . PRO B 1 122 ? 28.641 -10.508 -0.517 1 98.69 122 PRO B N 1
ATOM 3997 C CA . PRO B 1 122 ? 28.344 -9.945 0.802 1 98.69 122 PRO B CA 1
ATOM 3998 C C . PRO B 1 122 ? 27.484 -8.688 0.722 1 98.69 122 PRO B C 1
ATOM 4000 O O . PRO B 1 122 ? 26.938 -8.242 1.734 1 98.69 122 PRO B O 1
ATOM 4003 N N . LYS B 1 123 ? 27.312 -8.102 -0.453 1 98.69 123 LYS B N 1
ATOM 4004 C CA . LYS B 1 123 ? 26.578 -6.855 -0.62 1 98.69 123 LYS B CA 1
ATOM 4005 C C . LYS B 1 123 ? 25.125 -7.129 -0.998 1 98.69 123 LYS B C 1
ATOM 4007 O O . LYS B 1 123 ? 24.312 -6.199 -1.118 1 98.69 123 LYS B O 1
ATOM 4012 N N . LEU B 1 124 ? 24.719 -8.398 -1.08 1 98.88 124 LEU B N 1
ATOM 4013 C CA . LEU B 1 124 ? 23.422 -8.789 -1.625 1 98.88 124 LEU B CA 1
ATOM 4014 C C . LEU B 1 124 ? 22.297 -8.492 -0.634 1 98.88 124 LEU B C 1
ATOM 4016 O O . LEU B 1 124 ? 22.406 -8.828 0.547 1 98.88 124 LEU B O 1
ATOM 4020 N N . VAL B 1 125 ? 21.266 -7.82 -1.091 1 98.94 125 VAL B N 1
ATOM 4021 C CA . VAL B 1 125 ? 20.016 -7.699 -0.345 1 98.94 125 VAL B CA 1
ATOM 4022 C C . VAL B 1 125 ? 19.047 -8.789 -0.787 1 98.94 125 VAL B C 1
ATOM 4024 O O . VAL B 1 125 ? 18.797 -8.969 -1.983 1 98.94 125 VAL B O 1
ATOM 4027 N N . LEU B 1 126 ? 18.531 -9.57 0.139 1 98.94 126 LEU B N 1
ATOM 4028 C CA . LEU B 1 126 ? 17.531 -10.602 -0.139 1 98.94 126 LEU B CA 1
ATOM 4029 C C . LEU B 1 126 ? 16.188 -10.242 0.483 1 98.94 126 LEU B C 1
ATOM 4031 O O . LEU B 1 126 ? 16.062 -10.195 1.709 1 98.94 126 LEU B O 1
ATOM 4035 N N . ALA B 1 127 ? 15.227 -9.961 -0.356 1 98.94 127 ALA B N 1
ATOM 4036 C CA . ALA B 1 127 ? 13.867 -9.734 0.113 1 98.94 127 ALA B CA 1
ATOM 4037 C C . ALA B 1 127 ? 13.039 -11.016 0.041 1 98.94 127 ALA B C 1
ATOM 4039 O O . ALA B 1 127 ? 12.93 -11.633 -1.022 1 98.94 127 ALA B O 1
ATOM 4040 N N . ARG B 1 128 ? 12.5 -11.383 1.166 1 98.81 128 ARG B N 1
ATOM 4041 C CA . ARG B 1 128 ? 11.727 -12.609 1.281 1 98.81 128 ARG B CA 1
ATOM 4042 C C . ARG B 1 128 ? 10.289 -12.305 1.69 1 98.81 128 ARG B C 1
ATOM 4044 O O . ARG B 1 128 ? 10.031 -11.883 2.82 1 98.81 128 ARG B O 1
ATOM 4051 N N . VAL B 1 129 ? 9.336 -12.516 0.766 1 98.44 129 VAL B N 1
ATOM 4052 C CA . VAL B 1 129 ? 7.918 -12.25 1.02 1 98.44 129 VAL B CA 1
ATOM 4053 C C . VAL B 1 129 ? 7.184 -13.57 1.255 1 98.44 129 VAL B C 1
ATOM 4055 O O . VAL B 1 129 ? 7.195 -14.453 0.399 1 98.44 129 VAL B O 1
ATOM 4058 N N . SER B 1 130 ? 6.598 -13.734 2.406 1 97.75 130 SER B N 1
ATOM 4059 C CA . SER B 1 130 ? 5.828 -14.93 2.738 1 97.75 130 SER B CA 1
ATOM 4060 C C . SER B 1 130 ? 4.531 -14.57 3.453 1 97.75 130 SER B C 1
ATOM 4062 O O . SER B 1 130 ? 4.254 -13.391 3.691 1 97.75 130 SER B O 1
ATOM 4064 N N . GLY B 1 131 ? 3.695 -15.539 3.703 1 96.62 131 GLY B N 1
ATOM 4065 C CA . GLY B 1 131 ? 2.402 -15.281 4.316 1 96.62 131 GLY B CA 1
ATOM 4066 C C . GLY B 1 131 ? 2.51 -14.727 5.727 1 96.62 131 GLY B C 1
ATOM 4067 O O . GLY B 1 131 ? 1.845 -13.75 6.066 1 96.62 131 GLY B O 1
ATOM 4068 N N . TYR B 1 132 ? 3.479 -15.367 6.508 1 97.12 132 TYR B N 1
ATOM 4069 C CA . TYR B 1 132 ? 3.48 -15.094 7.941 1 97.12 132 TYR B CA 1
ATOM 4070 C C . TYR B 1 132 ? 4.867 -14.672 8.414 1 97.12 132 TYR B C 1
ATOM 4072 O O . TYR B 1 132 ? 5.094 -14.5 9.609 1 97.12 132 TYR B O 1
ATOM 4080 N N . GLY B 1 133 ? 5.855 -14.508 7.516 1 97.75 133 GLY B N 1
ATOM 4081 C CA . GLY B 1 133 ? 7.223 -14.18 7.895 1 97.75 133 GLY B CA 1
ATOM 4082 C C . GLY B 1 133 ? 8.117 -15.398 8.008 1 97.75 133 GLY B C 1
ATOM 4083 O O . GLY B 1 133 ? 7.645 -16.531 7.906 1 97.75 133 GLY B O 1
ATOM 4084 N N . GLN B 1 134 ? 9.383 -15.195 8.195 1 98.06 134 GLN B N 1
ATOM 4085 C CA . GLN B 1 134 ? 10.406 -16.234 8.156 1 98.06 134 GLN B CA 1
ATOM 4086 C C . GLN B 1 134 ? 10.539 -16.922 9.516 1 98.06 134 GLN B C 1
ATOM 4088 O O . GLN B 1 134 ? 11.258 -17.906 9.648 1 98.06 134 GLN B O 1
ATOM 4093 N N . SER B 1 135 ? 9.828 -16.391 10.5 1 97.88 135 SER B N 1
ATOM 4094 C CA . SER B 1 135 ? 9.93 -16.938 11.844 1 97.88 135 SER B CA 1
ATOM 4095 C C . SER B 1 135 ? 8.562 -17.031 12.508 1 97.88 135 SER B C 1
ATOM 4097 O O . SER B 1 135 ? 7.566 -16.547 11.961 1 97.88 135 SER B O 1
ATOM 4099 N N . GLY B 1 136 ? 8.508 -17.734 13.648 1 97.31 136 GLY B N 1
ATOM 4100 C CA . GLY B 1 136 ? 7.258 -17.891 14.375 1 97.31 136 GLY B CA 1
ATOM 4101 C C . GLY B 1 136 ? 6.535 -19.188 14.062 1 97.31 136 GLY B C 1
ATOM 4102 O O . GLY B 1 136 ? 6.926 -19.906 13.141 1 97.31 136 GLY B O 1
ATOM 4103 N N . PRO B 1 137 ? 5.48 -19.484 14.82 1 95.69 137 PRO B N 1
ATOM 4104 C CA . PRO B 1 137 ? 4.812 -20.781 14.742 1 95.69 137 PRO B CA 1
ATOM 4105 C C . PRO B 1 137 ? 4.117 -21.016 13.406 1 95.69 137 PRO B C 1
ATOM 4107 O O . PRO B 1 137 ? 3.896 -22.172 13.008 1 95.69 137 PRO B O 1
ATOM 4110 N N . GLN B 1 138 ? 3.824 -19.938 12.664 1 94.06 138 GLN B N 1
ATOM 4111 C CA . GLN B 1 138 ? 3.084 -20.109 11.414 1 94.06 138 GLN B CA 1
ATOM 4112 C C . GLN B 1 138 ? 3.98 -19.859 10.211 1 94.06 138 GLN B C 1
ATOM 4114 O O . GLN B 1 138 ? 3.502 -19.812 9.07 1 94.06 138 GLN B O 1
ATOM 4119 N N . ALA B 1 139 ? 5.273 -19.734 10.453 1 95.31 139 ALA B N 1
ATOM 4120 C CA . ALA B 1 139 ? 6.215 -19.359 9.398 1 95.31 139 ALA B CA 1
ATOM 4121 C C . ALA B 1 139 ? 6.105 -20.312 8.211 1 95.31 139 ALA B C 1
ATOM 4123 O O . ALA B 1 139 ? 6.223 -19.891 7.059 1 95.31 139 ALA B O 1
ATOM 4124 N N . LYS B 1 140 ? 5.742 -21.562 8.398 1 90.31 140 LYS B N 1
ATOM 4125 C CA . LYS B 1 140 ? 5.758 -22.578 7.344 1 90.31 140 LYS B CA 1
ATOM 4126 C C . LYS B 1 140 ? 4.367 -22.766 6.75 1 90.31 140 LYS B C 1
ATOM 4128 O O . LYS B 1 140 ? 4.188 -23.547 5.812 1 90.31 140 LYS B O 1
ATOM 4133 N N . SER B 1 141 ? 3.418 -22.078 7.27 1 88.06 141 SER B N 1
ATOM 4134 C CA . SER B 1 141 ? 2.062 -22.188 6.738 1 88.06 141 SER B CA 1
ATOM 4135 C C . SER B 1 141 ? 1.958 -21.531 5.363 1 88.06 141 SER B C 1
ATOM 4137 O O . SER B 1 141 ? 2.691 -20.594 5.059 1 88.06 141 SER B O 1
ATOM 4139 N N . ALA B 1 142 ? 1.079 -22.203 4.551 1 81.5 142 ALA B N 1
ATOM 4140 C CA . ALA B 1 142 ? 0.818 -21.594 3.254 1 81.5 142 ALA B CA 1
ATOM 4141 C C . ALA B 1 142 ? 0.171 -20.219 3.42 1 81.5 142 ALA B C 1
ATOM 4143 O O . ALA B 1 142 ? -0.68 -20.031 4.293 1 81.5 142 ALA B O 1
ATOM 4144 N N . GLY B 1 143 ? 0.757 -19.281 2.705 1 79.25 143 GLY B N 1
ATOM 4145 C CA . GLY B 1 143 ? 0.241 -17.938 2.83 1 79.25 143 GLY B CA 1
ATOM 4146 C C . GLY B 1 143 ? -0.277 -17.375 1.52 1 79.25 143 GLY B C 1
ATOM 4147 O O . GLY B 1 143 ? 0.451 -17.328 0.525 1 79.25 143 GLY B O 1
ATOM 4148 N N . TYR B 1 144 ? -1.592 -17.141 1.385 1 87.06 144 TYR B N 1
ATOM 4149 C CA . TYR B 1 144 ? -2.256 -16.469 0.281 1 87.06 144 TYR B CA 1
ATOM 4150 C C . TYR B 1 144 ? -2.826 -15.125 0.735 1 87.06 144 TYR B C 1
ATOM 4152 O O . TYR B 1 144 ? -3.102 -14.93 1.921 1 87.06 144 TYR B O 1
ATOM 4160 N N . ALA B 1 145 ? -2.891 -14.266 -0.244 1 91.94 145 ALA B N 1
ATOM 4161 C CA . ALA B 1 145 ? -3.377 -12.922 0.073 1 91.94 145 ALA B CA 1
ATOM 4162 C C . ALA B 1 145 ? -4.746 -12.984 0.744 1 91.94 145 ALA B C 1
ATOM 4164 O O . ALA B 1 145 ? -5 -12.258 1.709 1 91.94 145 ALA B O 1
ATOM 4165 N N . SER B 1 146 ? -5.602 -13.844 0.281 1 92.62 146 SER B N 1
ATOM 4166 C CA . SER B 1 146 ? -6.957 -13.914 0.819 1 92.62 146 SER B CA 1
ATOM 4167 C C . SER B 1 146 ? -6.945 -14.273 2.301 1 92.62 146 SER B C 1
ATOM 4169 O O . SER B 1 146 ? -7.68 -13.688 3.096 1 92.62 146 SER B O 1
ATOM 4171 N N . VAL B 1 147 ? -6.133 -15.227 2.67 1 94.12 147 VAL B N 1
ATOM 4172 C CA . VAL B 1 147 ? -6.039 -15.656 4.062 1 94.12 147 VAL B CA 1
ATOM 4173 C C . VAL B 1 147 ? -5.336 -14.586 4.891 1 94.12 147 VAL B C 1
ATOM 4175 O O . VAL B 1 147 ? -5.746 -14.289 6.016 1 94.12 147 VAL B O 1
ATOM 4178 N N . ALA B 1 148 ? -4.277 -14.016 4.34 1 96.38 148 ALA B N 1
ATOM 4179 C CA . ALA B 1 148 ? -3.549 -12.969 5.055 1 96.38 148 ALA B CA 1
ATOM 4180 C C . ALA B 1 148 ? -4.457 -11.781 5.367 1 96.38 148 ALA B C 1
ATOM 4182 O O . ALA B 1 148 ? -4.398 -11.227 6.469 1 96.38 148 ALA B O 1
ATOM 4183 N N . GLU B 1 149 ? -5.277 -11.375 4.406 1 97.5 149 GLU B N 1
ATOM 4184 C CA . GLU B 1 149 ? -6.23 -10.289 4.602 1 97.5 149 GLU B CA 1
ATOM 4185 C C . GLU B 1 149 ? -7.238 -10.625 5.699 1 97.5 149 GLU B C 1
ATOM 4187 O O . GLU B 1 149 ? -7.672 -9.742 6.445 1 97.5 149 GLU B O 1
ATOM 4192 N N . ALA B 1 150 ? -7.574 -11.875 5.773 1 96.88 150 ALA B N 1
ATOM 4193 C CA . ALA B 1 150 ? -8.539 -12.328 6.77 1 96.88 150 ALA B CA 1
ATOM 4194 C C . ALA B 1 150 ? -7.914 -12.359 8.164 1 96.88 150 ALA B C 1
ATOM 4196 O O . ALA B 1 150 ? -8.422 -11.734 9.094 1 96.88 150 ALA B O 1
ATOM 4197 N N . VAL B 1 151 ? -6.75 -12.961 8.289 1 96.62 151 VAL B N 1
ATOM 4198 C CA . VAL B 1 151 ? -6.133 -13.234 9.578 1 96.62 151 VAL B CA 1
ATOM 4199 C C . VAL B 1 151 ? -5.605 -11.93 10.18 1 96.62 151 VAL B C 1
ATOM 4201 O O . VAL B 1 151 ? -5.57 -11.773 11.406 1 96.62 151 VAL B O 1
ATOM 4204 N N . SER B 1 152 ? -5.301 -10.961 9.391 1 98 152 SER B N 1
ATOM 4205 C CA . SER B 1 152 ? -4.75 -9.695 9.867 1 98 152 SER B CA 1
ATOM 4206 C C . SER B 1 152 ? -5.852 -8.781 10.406 1 98 152 SER B C 1
ATOM 4208 O O . SER B 1 152 ? -5.566 -7.738 10.992 1 98 152 SER B O 1
ATOM 4210 N N . GLY B 1 153 ? -7.07 -9.125 10.18 1 98.06 153 GLY B N 1
ATOM 4211 C CA . GLY B 1 153 ? -8.18 -8.266 10.555 1 98.06 153 GLY B CA 1
ATOM 4212 C C . GLY B 1 153 ? -8.602 -7.312 9.453 1 98.06 153 GLY B C 1
ATOM 4213 O O . GLY B 1 153 ? -9.625 -6.641 9.57 1 98.06 153 GLY B O 1
ATOM 4214 N N . PHE B 1 154 ? -7.871 -7.293 8.414 1 98.19 154 PHE B N 1
ATOM 4215 C CA . PHE B 1 154 ? -8.102 -6.348 7.328 1 98.19 154 PHE B CA 1
ATOM 4216 C C . PHE B 1 154 ? -9.461 -6.59 6.68 1 98.19 154 PHE B C 1
ATOM 4218 O O . PHE B 1 154 ? -10.211 -5.645 6.438 1 98.19 154 PHE B O 1
ATOM 4225 N N . ARG B 1 155 ? -9.781 -7.828 6.422 1 97.5 155 ARG B N 1
ATOM 4226 C CA . ARG B 1 155 ? -11.031 -8.195 5.77 1 97.5 155 ARG B CA 1
ATOM 4227 C C . ARG B 1 155 ? -12.227 -7.828 6.641 1 97.5 155 ARG B C 1
ATOM 4229 O O . ARG B 1 155 ? -13.273 -7.422 6.129 1 97.5 155 ARG B O 1
ATOM 4236 N N . HIS B 1 156 ? -12.07 -7.977 7.91 1 97.44 156 HIS B N 1
ATOM 4237 C CA . HIS B 1 156 ? -13.141 -7.68 8.852 1 97.44 156 HIS B CA 1
ATOM 4238 C C . HIS B 1 156 ? -13.594 -6.227 8.734 1 97.44 156 HIS B C 1
ATOM 4240 O O . HIS B 1 156 ? -14.766 -5.914 8.938 1 97.44 156 HIS B O 1
ATOM 4246 N N . LEU B 1 157 ? -12.727 -5.312 8.406 1 97.38 157 LEU B N 1
ATOM 4247 C CA . LEU B 1 157 ? -12.977 -3.877 8.383 1 97.38 157 LEU B CA 1
ATOM 4248 C C . LEU B 1 157 ? -13.727 -3.475 7.121 1 97.38 157 LEU B C 1
ATOM 4250 O O . LEU B 1 157 ? -14.102 -2.312 6.961 1 97.38 157 LEU B O 1
ATOM 4254 N N . ASN B 1 158 ? -13.984 -4.387 6.266 1 97.19 158 ASN B N 1
ATOM 4255 C CA . ASN B 1 158 ? -14.555 -4.082 4.957 1 97.19 158 ASN B CA 1
ATOM 4256 C C . ASN B 1 158 ? -16.031 -4.492 4.883 1 97.19 158 ASN B C 1
ATOM 4258 O O . ASN B 1 158 ? -16.422 -5.523 5.43 1 97.19 158 ASN B O 1
ATOM 4262 N N . GLY B 1 159 ? -16.797 -3.689 4.215 1 97.06 159 GLY B N 1
ATOM 4263 C CA . GLY B 1 159 ? -18.188 -4.035 3.967 1 97.06 159 GLY B CA 1
ATOM 4264 C C . GLY B 1 159 ? -19.156 -3.35 4.914 1 97.06 159 GLY B C 1
ATOM 4265 O O . GLY B 1 159 ? -18.938 -2.205 5.312 1 97.06 159 GLY B O 1
ATOM 4266 N N . TYR B 1 160 ? -20.328 -3.98 5.125 1 96 160 TYR B N 1
ATOM 4267 C CA . TYR B 1 160 ? -21.422 -3.459 5.945 1 96 160 TYR B CA 1
ATOM 4268 C C . TYR B 1 160 ? -21.484 -4.176 7.293 1 96 160 TYR B C 1
ATOM 4270 O O . TYR B 1 160 ? -21.266 -5.387 7.367 1 96 160 TYR B O 1
ATOM 4278 N N . PRO B 1 161 ? -21.797 -3.412 8.328 1 92.88 161 PRO B N 1
ATOM 4279 C CA . PRO B 1 161 ? -21.953 -4.074 9.625 1 92.88 161 PRO B CA 1
ATOM 4280 C C . PRO B 1 161 ? -22.953 -5.227 9.578 1 92.88 161 PRO B C 1
ATOM 4282 O O . PRO B 1 161 ? -24.031 -5.094 8.992 1 92.88 161 PRO B O 1
ATOM 4285 N N . GLY B 1 162 ? -22.531 -6.363 10.117 1 92.19 162 GLY B N 1
ATOM 4286 C CA . GLY B 1 162 ? -23.438 -7.484 10.266 1 92.19 162 GLY B CA 1
ATOM 4287 C C . GLY B 1 162 ? -23.5 -8.367 9.031 1 92.19 162 GLY B C 1
ATOM 4288 O O . GLY B 1 162 ? -24.172 -9.398 9.039 1 92.19 162 GLY B O 1
ATOM 4289 N N . GLN B 1 163 ? -22.875 -8 7.992 1 94.38 163 GLN B N 1
ATOM 4290 C CA . GLN B 1 163 ? -22.859 -8.797 6.766 1 94.38 163 GLN B CA 1
ATOM 4291 C C . GLN B 1 163 ? -21.531 -9.508 6.586 1 94.38 163 GLN B C 1
ATOM 4293 O O . GLN B 1 163 ? -20.547 -9.172 7.254 1 94.38 163 GLN B O 1
ATOM 4298 N N . ALA B 1 164 ? -21.562 -10.578 5.715 1 96.31 164 ALA B N 1
ATOM 4299 C CA . ALA B 1 164 ? -20.312 -11.242 5.367 1 96.31 164 ALA B CA 1
ATOM 4300 C C . ALA B 1 164 ? -19.312 -10.242 4.777 1 96.31 164 ALA B C 1
ATOM 4302 O O . ALA B 1 164 ? -19.641 -9.508 3.844 1 96.31 164 ALA B O 1
ATOM 4303 N N . PRO B 1 165 ? -18.172 -10.172 5.367 1 96.94 165 PRO B N 1
ATOM 4304 C CA . PRO B 1 165 ? -17.219 -9.211 4.828 1 96.94 165 PRO B CA 1
ATOM 4305 C C . PRO B 1 165 ? -16.781 -9.547 3.404 1 96.94 165 PRO B C 1
ATOM 4307 O O . PRO B 1 165 ? -16.25 -10.633 3.156 1 96.94 165 PRO B O 1
ATOM 4310 N N . PRO B 1 166 ? -16.953 -8.633 2.498 1 96.62 166 PRO B N 1
ATOM 4311 C CA . PRO B 1 166 ? -16.5 -8.898 1.127 1 96.62 166 PRO B CA 1
ATOM 4312 C C . PRO B 1 166 ? -14.984 -8.812 0.968 1 96.62 166 PRO B C 1
ATOM 4314 O O . PRO B 1 166 ? -14.297 -8.289 1.846 1 96.62 166 PRO B O 1
ATOM 4317 N N . ARG B 1 167 ? -14.57 -9.453 -0.081 1 93.19 167 ARG B N 1
ATOM 4318 C CA . ARG B 1 167 ? -13.195 -9.242 -0.522 1 93.19 167 ARG B CA 1
ATOM 4319 C C . ARG B 1 167 ? -13.133 -8.18 -1.615 1 93.19 167 ARG B C 1
ATOM 4321 O O . ARG B 1 167 ? -13.938 -8.195 -2.549 1 93.19 167 ARG B O 1
ATOM 4328 N N . ILE B 1 168 ? -12.227 -7.18 -1.51 1 94.31 168 ILE B N 1
ATOM 4329 C CA . ILE B 1 168 ? -11.992 -6.32 -2.664 1 94.31 168 ILE B CA 1
ATOM 4330 C C . ILE B 1 168 ? -11.578 -7.172 -3.865 1 94.31 168 ILE B C 1
ATOM 4332 O O . ILE B 1 168 ? -10.805 -8.125 -3.725 1 94.31 168 ILE B O 1
ATOM 4336 N N . ALA B 1 169 ? -12.055 -6.887 -5.051 1 94.88 169 ALA B N 1
ATOM 4337 C CA . ALA B 1 169 ? -11.797 -7.695 -6.238 1 94.88 169 ALA B CA 1
ATOM 4338 C C . ALA B 1 169 ? -10.359 -7.527 -6.723 1 94.88 169 ALA B C 1
ATOM 4340 O O . ALA B 1 169 ? -10.117 -7.316 -7.914 1 94.88 169 ALA B O 1
ATOM 4341 N N . LEU B 1 170 ? -9.422 -7.535 -5.793 1 95.19 170 LEU B N 1
ATOM 4342 C CA . LEU B 1 170 ? -7.977 -7.438 -5.973 1 95.19 170 LEU B CA 1
ATOM 4343 C C . LEU B 1 170 ? -7.246 -8.328 -4.977 1 95.19 170 LEU B C 1
ATOM 4345 O O . LEU B 1 170 ? -7.824 -8.758 -3.975 1 95.19 170 LEU B O 1
ATOM 4349 N N . SER B 1 171 ? -6.02 -8.695 -5.309 1 94.69 171 SER B N 1
ATOM 4350 C CA . SER B 1 171 ? -5.125 -9.281 -4.316 1 94.69 171 SER B CA 1
ATOM 4351 C C . SER B 1 171 ? -4.352 -8.203 -3.564 1 94.69 171 SER B C 1
ATOM 4353 O O . SER B 1 171 ? -3.125 -8.133 -3.66 1 94.69 171 SER B O 1
ATOM 4355 N N . LEU B 1 172 ? -5.066 -7.469 -2.795 1 97.06 172 LEU B N 1
ATOM 4356 C CA . LEU B 1 172 ? -4.488 -6.281 -2.172 1 97.06 172 LEU B CA 1
ATOM 4357 C C . LEU B 1 172 ? -3.404 -6.668 -1.172 1 97.06 172 LEU B C 1
ATOM 4359 O O . LEU B 1 172 ? -2.396 -5.969 -1.043 1 97.06 172 LEU B O 1
ATOM 4363 N N . GLY B 1 173 ? -3.611 -7.781 -0.422 1 97.69 173 GLY B N 1
ATOM 4364 C CA . GLY B 1 173 ? -2.582 -8.25 0.49 1 97.69 173 GLY B CA 1
ATOM 4365 C C . GLY B 1 173 ? -1.25 -8.508 -0.19 1 97.69 173 GLY B C 1
ATOM 4366 O O . GLY B 1 173 ? -0.194 -8.195 0.364 1 97.69 173 GLY B O 1
ATOM 4367 N N . ASP B 1 174 ? -1.287 -9.07 -1.36 1 98 174 ASP B N 1
ATOM 4368 C CA . ASP B 1 174 ? -0.069 -9.297 -2.133 1 98 174 ASP B CA 1
ATOM 4369 C C . ASP B 1 174 ? 0.582 -7.973 -2.533 1 98 174 ASP B C 1
ATOM 4371 O O . ASP B 1 174 ? 1.801 -7.82 -2.432 1 98 174 ASP B O 1
ATOM 4375 N N . SER B 1 175 ? -0.258 -7.023 -2.988 1 98.69 175 SER B N 1
ATOM 4376 C CA . SER B 1 175 ? 0.276 -5.734 -3.414 1 98.69 175 SER B CA 1
ATOM 4377 C C . SER B 1 175 ? 0.924 -4.992 -2.252 1 98.69 175 SER B C 1
ATOM 4379 O O . SER B 1 175 ? 2.002 -4.41 -2.402 1 98.69 175 SER B O 1
ATOM 4381 N N . LEU B 1 176 ? 0.272 -5.059 -1.11 1 98.81 176 LEU B N 1
ATOM 4382 C CA . LEU B 1 176 ? 0.844 -4.43 0.076 1 98.81 176 LEU B CA 1
ATOM 4383 C C . LEU B 1 176 ? 2.168 -5.09 0.454 1 98.81 176 LEU B C 1
ATOM 4385 O O . LEU B 1 176 ? 3.143 -4.398 0.762 1 98.81 176 LEU B O 1
ATOM 4389 N N . GLY B 1 177 ? 2.184 -6.434 0.413 1 98.81 177 GLY B N 1
ATOM 4390 C CA . GLY B 1 177 ? 3.432 -7.137 0.656 1 98.81 177 GLY B CA 1
ATOM 4391 C C . GLY B 1 177 ? 4.539 -6.734 -0.3 1 98.81 177 GLY B C 1
ATOM 4392 O O . GLY B 1 177 ? 5.676 -6.508 0.118 1 98.81 177 GLY B O 1
ATOM 4393 N N . GLY B 1 178 ? 4.203 -6.645 -1.587 1 98.88 178 GLY B N 1
ATOM 4394 C CA . GLY B 1 178 ? 5.164 -6.184 -2.578 1 98.88 178 GLY B CA 1
ATOM 4395 C C . GLY B 1 178 ? 5.684 -4.785 -2.303 1 98.88 178 GLY B C 1
ATOM 4396 O O . GLY B 1 178 ? 6.875 -4.52 -2.465 1 98.88 178 GLY B O 1
ATOM 4397 N N . MET B 1 179 ? 4.82 -3.922 -1.877 1 98.94 179 MET B N 1
ATOM 4398 C CA . MET B 1 179 ? 5.215 -2.541 -1.606 1 98.94 179 MET B CA 1
ATOM 4399 C C . MET B 1 179 ? 6.148 -2.467 -0.404 1 98.94 179 MET B C 1
ATOM 4401 O O . MET B 1 179 ? 7.137 -1.728 -0.422 1 98.94 179 MET B O 1
ATOM 4405 N N . PHE B 1 180 ? 5.875 -3.223 0.646 1 98.94 180 PHE B N 1
ATOM 4406 C CA . PHE B 1 180 ? 6.77 -3.238 1.798 1 98.94 180 PHE B CA 1
ATOM 4407 C C . PHE B 1 180 ? 8.102 -3.877 1.438 1 98.94 180 PHE B C 1
ATOM 4409 O O . PHE B 1 180 ? 9.148 -3.48 1.959 1 98.94 180 PHE B O 1
ATOM 4416 N N . ALA B 1 181 ? 8.078 -4.871 0.554 1 98.94 181 ALA B N 1
ATOM 4417 C CA . ALA B 1 181 ? 9.328 -5.457 0.078 1 98.94 181 ALA B CA 1
ATOM 4418 C C . ALA B 1 181 ? 10.195 -4.406 -0.612 1 98.94 181 ALA B C 1
ATOM 4420 O O . ALA B 1 181 ? 11.398 -4.312 -0.346 1 98.94 181 ALA B O 1
ATOM 4421 N N . VAL B 1 182 ? 9.594 -3.6 -1.471 1 98.94 182 VAL B N 1
ATOM 4422 C CA . VAL B 1 182 ? 10.32 -2.574 -2.207 1 98.94 182 VAL B CA 1
ATOM 4423 C C . VAL B 1 182 ? 10.883 -1.54 -1.235 1 98.94 182 VAL B C 1
ATOM 4425 O O . VAL B 1 182 ? 12.047 -1.146 -1.342 1 98.94 182 VAL B O 1
ATOM 4428 N N . GLN B 1 183 ? 10.109 -1.115 -0.26 1 98.88 183 GLN B N 1
ATOM 4429 C CA . GLN B 1 183 ? 10.578 -0.176 0.753 1 98.88 183 GLN B CA 1
ATOM 4430 C C . GLN B 1 183 ? 11.773 -0.744 1.517 1 98.88 183 GLN B C 1
ATOM 4432 O O . GLN B 1 183 ? 12.773 -0.052 1.717 1 98.88 183 GLN B O 1
ATOM 4437 N N . GLY B 1 184 ? 11.594 -2.018 1.919 1 98.94 184 GLY B N 1
ATOM 4438 C CA . GLY B 1 184 ? 12.68 -2.678 2.633 1 98.94 184 GLY B CA 1
ATOM 4439 C C . GLY B 1 184 ? 13.945 -2.801 1.812 1 98.94 184 GLY B C 1
ATOM 4440 O O . GLY B 1 184 ? 15.039 -2.539 2.311 1 98.94 184 GLY B O 1
ATOM 4441 N N . VAL B 1 185 ? 13.805 -3.174 0.546 1 98.94 185 VAL B N 1
ATOM 4442 C CA . VAL B 1 185 ? 14.938 -3.334 -0.361 1 98.94 185 VAL B CA 1
ATOM 4443 C C . VAL B 1 185 ? 15.672 -2.004 -0.511 1 98.94 185 VAL B C 1
ATOM 4445 O O . VAL B 1 185 ? 16.891 -1.946 -0.369 1 98.94 185 VAL B O 1
ATOM 4448 N N . LEU B 1 186 ? 14.938 -0.923 -0.77 1 98.94 186 LEU B N 1
ATOM 4449 C CA . LEU B 1 186 ? 15.539 0.383 -1.002 1 98.94 186 LEU B CA 1
ATOM 4450 C C . LEU B 1 186 ? 16.234 0.89 0.256 1 98.94 186 LEU B C 1
ATOM 4452 O O . LEU B 1 186 ? 17.344 1.441 0.182 1 98.94 186 LEU B O 1
ATOM 4456 N N . ALA B 1 187 ? 15.617 0.694 1.397 1 98.94 187 ALA B N 1
ATOM 4457 C CA . ALA B 1 187 ? 16.234 1.09 2.658 1 98.94 187 ALA B CA 1
ATOM 4458 C C . ALA B 1 187 ? 17.516 0.285 2.924 1 98.94 187 ALA B C 1
ATOM 4460 O O . ALA B 1 187 ? 18.516 0.832 3.379 1 98.94 187 ALA B O 1
ATOM 4461 N N . ALA B 1 188 ? 17.422 -1.036 2.648 1 98.94 188 ALA B N 1
ATOM 4462 C CA . ALA B 1 188 ? 18.594 -1.898 2.834 1 98.94 188 ALA B CA 1
ATOM 4463 C C . ALA B 1 188 ? 19.734 -1.482 1.91 1 98.94 188 ALA B C 1
ATOM 4465 O O . ALA B 1 188 ? 20.906 -1.531 2.299 1 98.94 188 ALA B O 1
ATOM 4466 N N . LEU B 1 189 ? 19.438 -1.097 0.669 1 98.88 189 LEU B N 1
ATOM 4467 C CA . LEU B 1 189 ? 20.453 -0.622 -0.265 1 98.88 189 LEU B CA 1
ATOM 4468 C C . LEU B 1 189 ? 21.094 0.661 0.242 1 98.88 189 LEU B C 1
ATOM 4470 O O . LEU B 1 189 ? 22.297 0.863 0.07 1 98.88 189 LEU B O 1
ATOM 4474 N N . LEU B 1 190 ? 20.328 1.566 0.863 1 98.75 190 LEU B N 1
ATOM 4475 C CA . LEU B 1 190 ? 20.891 2.781 1.441 1 98.75 190 LEU B CA 1
ATOM 4476 C C . LEU B 1 190 ? 21.812 2.451 2.609 1 98.75 190 LEU B C 1
ATOM 4478 O O . LEU B 1 190 ? 22.891 3.047 2.746 1 98.75 190 LEU B O 1
ATOM 4482 N N . SER B 1 191 ? 21.375 1.487 3.436 1 98.25 191 SER B N 1
ATOM 4483 C CA . SER B 1 191 ? 22.234 1.045 4.535 1 98.25 191 SER B CA 1
ATOM 4484 C C . SER B 1 191 ? 23.547 0.465 4.016 1 98.25 191 SER B C 1
ATOM 4486 O O . SER B 1 191 ? 24.594 0.673 4.617 1 98.25 191 SER B O 1
ATOM 4488 N N . ARG B 1 192 ? 23.484 -0.252 2.926 1 97.81 192 ARG B N 1
ATOM 4489 C CA . ARG B 1 192 ? 24.641 -0.883 2.297 1 97.81 192 ARG B CA 1
ATOM 4490 C C . ARG B 1 192 ? 25.672 0.157 1.901 1 97.81 192 ARG B C 1
ATOM 4492 O O . ARG B 1 192 ? 26.875 -0.123 1.919 1 97.81 192 ARG B O 1
ATOM 4499 N N . GLU B 1 193 ? 25.188 1.385 1.528 1 95.06 193 GLU B N 1
ATOM 4500 C CA . GLU B 1 193 ? 26.109 2.455 1.182 1 95.06 193 GLU B CA 1
ATOM 4501 C C . GLU B 1 193 ? 27.016 2.801 2.357 1 95.06 193 GLU B C 1
ATOM 4503 O O . GLU B 1 193 ? 28.172 3.191 2.164 1 95.06 193 GLU B O 1
ATOM 4508 N N . ARG B 1 194 ? 26.562 2.6 3.506 1 93 194 ARG B N 1
ATOM 4509 C CA . ARG B 1 194 ? 27.312 2.938 4.715 1 93 194 ARG B CA 1
ATOM 4510 C C . ARG B 1 194 ? 28.047 1.722 5.254 1 93 194 ARG B C 1
ATOM 4512 O O . ARG B 1 194 ? 29.188 1.839 5.715 1 93 194 ARG B O 1
ATOM 4519 N N . THR B 1 195 ? 27.422 0.548 5.164 1 94.81 195 THR B N 1
ATOM 4520 C CA . THR B 1 195 ? 27.953 -0.622 5.859 1 94.81 195 THR B CA 1
ATOM 4521 C C . THR B 1 195 ? 28.781 -1.479 4.918 1 94.81 195 THR B C 1
ATOM 4523 O O . THR B 1 195 ? 29.609 -2.289 5.363 1 94.81 195 THR B O 1
ATOM 4526 N N . GLY B 1 196 ? 28.469 -1.361 3.598 1 96.94 196 GLY B N 1
ATOM 4527 C CA . GLY B 1 196 ? 29.125 -2.205 2.613 1 96.94 196 GLY B CA 1
ATOM 4528 C C . GLY B 1 196 ? 28.578 -3.619 2.578 1 96.94 196 GLY B C 1
ATOM 4529 O O . GLY B 1 196 ? 29.109 -4.48 1.872 1 96.94 196 GLY B O 1
ATOM 4530 N N . ARG B 1 197 ? 27.5 -3.854 3.332 1 97.75 197 ARG B N 1
ATOM 4531 C CA . ARG B 1 197 ? 26.953 -5.203 3.445 1 97.75 197 ARG B CA 1
ATOM 4532 C C . ARG B 1 197 ? 25.469 -5.219 3.141 1 97.75 197 ARG B C 1
ATOM 4534 O O . ARG B 1 197 ? 24.734 -4.285 3.502 1 97.75 197 ARG B O 1
ATOM 4541 N N . GLY B 1 198 ? 25.016 -6.273 2.449 1 98.56 198 GLY B N 1
ATOM 4542 C CA . GLY B 1 198 ? 23.594 -6.5 2.287 1 98.56 198 GLY B CA 1
ATOM 4543 C C . GLY B 1 198 ? 22.938 -7.105 3.518 1 98.56 198 GLY B C 1
ATOM 4544 O O . GLY B 1 198 ? 23.547 -7.156 4.586 1 98.56 198 GLY B O 1
ATOM 4545 N N . GLN B 1 199 ? 21.734 -7.48 3.414 1 98.81 199 GLN B N 1
ATOM 4546 C CA . GLN B 1 199 ? 20.984 -8.086 4.504 1 98.81 199 GLN B CA 1
ATOM 4547 C C . GLN B 1 199 ? 19.672 -8.68 3.998 1 98.81 199 GLN B C 1
ATOM 4549 O O . GLN B 1 199 ? 19.312 -8.523 2.826 1 98.81 199 GLN B O 1
ATOM 4554 N N . VAL B 1 200 ? 18.969 -9.359 4.867 1 98.88 200 VAL B N 1
ATOM 4555 C CA . VAL B 1 200 ? 17.656 -9.938 4.562 1 98.88 200 VAL B CA 1
ATOM 4556 C C . VAL B 1 200 ? 16.562 -8.953 4.945 1 98.88 200 VAL B C 1
ATOM 4558 O O . VAL B 1 200 ? 16.594 -8.352 6.023 1 98.88 200 VAL B O 1
ATOM 4561 N N . VAL B 1 201 ? 15.68 -8.703 4.039 1 98.94 201 VAL B N 1
ATOM 4562 C CA . VAL B 1 201 ? 14.414 -8.023 4.285 1 98.94 201 VAL B CA 1
ATOM 4563 C C . VAL B 1 201 ? 13.281 -9.055 4.359 1 98.94 201 VAL B C 1
ATOM 4565 O O . VAL B 1 201 ? 12.992 -9.734 3.377 1 98.94 201 VAL B O 1
ATOM 4568 N N . ASP B 1 202 ? 12.672 -9.148 5.496 1 98.88 202 ASP B N 1
ATOM 4569 C CA . ASP B 1 202 ? 11.633 -10.141 5.742 1 98.88 202 ASP B CA 1
ATOM 4570 C C . ASP B 1 202 ? 10.25 -9.484 5.781 1 98.88 202 ASP B C 1
ATOM 4572 O O . ASP B 1 202 ? 9.977 -8.656 6.652 1 98.88 202 ASP B O 1
ATOM 4576 N N . VAL B 1 203 ? 9.383 -9.898 4.859 1 98.75 203 VAL B N 1
ATOM 4577 C CA . VAL B 1 203 ? 8.055 -9.312 4.703 1 98.75 203 VAL B CA 1
ATOM 4578 C C . VAL B 1 203 ? 6.988 -10.391 4.871 1 98.75 203 VAL B C 1
ATOM 4580 O O . VAL B 1 203 ? 7.039 -11.43 4.211 1 98.75 203 VAL B O 1
ATOM 4583 N N . ALA B 1 204 ? 6.043 -10.164 5.711 1 98.69 204 ALA B N 1
ATOM 4584 C CA . ALA B 1 204 ? 4.875 -11.031 5.863 1 98.69 204 ALA B CA 1
ATOM 4585 C C . ALA B 1 204 ? 3.623 -10.359 5.301 1 98.69 204 ALA B C 1
ATOM 4587 O O . ALA B 1 204 ? 3.365 -9.188 5.562 1 98.69 204 ALA B O 1
ATOM 4588 N N . LEU B 1 205 ? 2.846 -11.141 4.559 1 98.31 205 LEU B N 1
ATOM 4589 C CA . LEU B 1 205 ? 1.601 -10.602 4.023 1 98.31 205 LEU B CA 1
ATOM 4590 C C . LEU B 1 205 ? 0.661 -10.18 5.148 1 98.31 205 LEU B C 1
ATOM 4592 O O . LEU B 1 205 ? 0.015 -9.133 5.062 1 98.31 205 LEU B O 1
ATOM 4596 N N . THR B 1 206 ? 0.566 -10.961 6.18 1 98.19 206 THR B N 1
ATOM 4597 C CA . THR B 1 206 ? -0.304 -10.664 7.312 1 98.19 206 THR B CA 1
ATOM 4598 C C . THR B 1 206 ? 0.091 -9.344 7.965 1 98.19 206 THR B C 1
ATOM 4600 O O . THR B 1 206 ? -0.764 -8.5 8.234 1 98.19 206 THR B O 1
ATOM 4603 N N . GLU B 1 207 ? 1.391 -9.18 8.164 1 98.81 207 GLU B N 1
ATOM 4604 C CA . GLU B 1 207 ? 1.896 -7.957 8.789 1 98.81 207 GLU B CA 1
ATOM 4605 C C . GLU B 1 207 ? 1.71 -6.754 7.871 1 98.81 207 GLU B C 1
ATOM 4607 O O . GLU B 1 207 ? 1.429 -5.648 8.344 1 98.81 207 GLU B O 1
ATOM 4612 N N . SER B 1 208 ? 1.859 -6.965 6.582 1 98.81 208 SER B N 1
ATOM 4613 C CA . SER B 1 208 ? 1.661 -5.895 5.609 1 98.81 208 SER B CA 1
ATOM 4614 C C . SER B 1 208 ? 0.225 -5.383 5.633 1 98.81 208 SER B C 1
ATOM 4616 O O . SER B 1 208 ? -0.011 -4.176 5.566 1 98.81 208 SER B O 1
ATOM 4618 N N . CYS B 1 209 ? -0.729 -6.281 5.746 1 98.62 209 CYS B N 1
ATOM 4619 C CA . CYS B 1 209 ? -2.137 -5.918 5.844 1 98.62 209 CYS B CA 1
ATOM 4620 C C . CYS B 1 209 ? -2.422 -5.195 7.156 1 98.62 209 CYS B C 1
ATOM 4622 O O . CYS B 1 209 ? -3.213 -4.25 7.191 1 98.62 209 CYS B O 1
ATOM 4624 N N . LEU B 1 210 ? -1.763 -5.625 8.164 1 98.69 210 LEU B N 1
ATOM 4625 C CA . LEU B 1 210 ? -1.97 -5.039 9.484 1 98.69 210 LEU B CA 1
ATOM 4626 C C . LEU B 1 210 ? -1.406 -3.623 9.539 1 98.69 210 LEU B C 1
ATOM 4628 O O . LEU B 1 210 ? -1.975 -2.75 10.203 1 98.69 210 LEU B O 1
ATOM 4632 N N . ALA B 1 211 ? -0.377 -3.365 8.805 1 98.81 211 ALA B N 1
ATOM 4633 C CA . ALA B 1 211 ? 0.396 -2.127 8.875 1 98.81 211 ALA B CA 1
ATOM 4634 C C . ALA B 1 211 ? -0.423 -0.941 8.375 1 98.81 211 ALA B C 1
ATOM 4636 O O . ALA B 1 211 ? -0.066 0.214 8.617 1 98.81 211 ALA B O 1
ATOM 4637 N N . VAL B 1 212 ? -1.533 -1.167 7.711 1 98.62 212 VAL B N 1
ATOM 4638 C CA . VAL B 1 212 ? -2.305 -0.06 7.156 1 98.62 212 VAL B CA 1
ATOM 4639 C C . VAL B 1 212 ? -3.609 0.1 7.934 1 98.62 212 VAL B C 1
ATOM 4641 O O . VAL B 1 212 ? -4.543 0.754 7.465 1 98.62 212 VAL B O 1
ATOM 4644 N N . GLN B 1 213 ? -3.695 -0.451 9.18 1 98.56 213 GLN B N 1
ATOM 4645 C CA . GLN B 1 213 ? -4.973 -0.491 9.883 1 98.56 213 GLN B CA 1
ATOM 4646 C C . GLN B 1 213 ? -5.043 0.594 10.953 1 98.56 213 GLN B C 1
ATOM 4648 O O . GLN B 1 213 ? -5.754 0.445 11.953 1 98.56 213 GLN B O 1
ATOM 4653 N N . GLU B 1 214 ? -4.223 1.615 10.82 1 97.69 214 GLU B N 1
ATOM 4654 C CA . GLU B 1 214 ? -4.336 2.854 11.586 1 97.69 214 GLU B CA 1
ATOM 4655 C C . GLU B 1 214 ? -4.324 2.578 13.086 1 97.69 214 GLU B C 1
ATOM 4657 O O . GLU B 1 214 ? -3.387 1.964 13.602 1 97.69 214 GLU B O 1
ATOM 4662 N N . SER B 1 215 ? -5.32 3.086 13.82 1 98.19 215 SER B N 1
ATOM 4663 C CA . SER B 1 215 ? -5.262 3.043 15.281 1 98.19 215 SER B CA 1
ATOM 4664 C C . SER B 1 215 ? -6.07 1.872 15.828 1 98.19 215 SER B C 1
ATOM 4666 O O . SER B 1 215 ? -6.457 1.873 17 1 98.19 215 SER B O 1
ATOM 4668 N N . THR B 1 216 ? -6.371 0.808 15.039 1 98.5 216 THR B N 1
ATOM 4669 C CA . THR B 1 216 ? -7.203 -0.299 15.492 1 98.5 216 THR B CA 1
ATOM 4670 C C . THR B 1 216 ? -6.617 -0.94 16.75 1 98.5 216 THR B C 1
ATOM 4672 O O . THR B 1 216 ? -7.34 -1.204 17.719 1 98.5 216 THR B O 1
ATOM 4675 N N . ILE B 1 217 ? -5.281 -1.11 16.797 1 98.81 217 ILE B N 1
ATOM 4676 C CA . ILE B 1 217 ? -4.645 -1.793 17.906 1 98.81 217 ILE B CA 1
ATOM 4677 C C . ILE B 1 217 ? -4.68 -0.897 19.156 1 98.81 217 ILE B C 1
ATOM 4679 O O . ILE B 1 217 ? -5.18 -1.298 20.203 1 98.81 217 ILE B O 1
ATOM 4683 N N . PRO B 1 218 ? -4.23 0.353 19.062 1 98.69 218 PRO B N 1
ATOM 4684 C CA . PRO B 1 218 ? -4.273 1.16 20.297 1 98.69 218 PRO B CA 1
ATOM 4685 C C . PRO B 1 218 ? -5.699 1.463 20.75 1 98.69 218 PRO B C 1
ATOM 4687 O O . PRO B 1 218 ? -5.953 1.595 21.953 1 98.69 218 PRO B O 1
ATOM 4690 N N . ASP B 1 219 ? -6.641 1.649 19.859 1 98.44 219 ASP B N 1
ATOM 4691 C CA . ASP B 1 219 ? -8.031 1.854 20.25 1 98.44 219 ASP B CA 1
ATOM 4692 C C . ASP B 1 219 ? -8.555 0.664 21.047 1 98.44 219 ASP B C 1
ATOM 4694 O O . ASP B 1 219 ? -9.273 0.839 22.031 1 98.44 219 ASP B O 1
ATOM 4698 N N . TYR B 1 220 ? -8.227 -0.508 20.578 1 98.75 220 TYR B N 1
ATOM 4699 C CA . TYR B 1 220 ? -8.609 -1.697 21.328 1 98.75 220 TYR B CA 1
ATOM 4700 C C . TYR B 1 220 ? -7.875 -1.768 22.672 1 98.75 220 TYR B C 1
ATOM 4702 O O . TYR B 1 220 ? -8.477 -2.047 23.703 1 98.75 220 TYR B O 1
ATOM 4710 N N . ASP B 1 221 ? -6.594 -1.565 22.641 1 98.62 221 ASP B N 1
ATOM 4711 C CA . ASP B 1 221 ? -5.742 -1.648 23.812 1 98.62 221 ASP B CA 1
ATOM 4712 C C . ASP B 1 221 ? -6.25 -0.725 24.922 1 98.62 221 ASP B C 1
ATOM 4714 O O . ASP B 1 221 ? -6.387 -1.143 26.078 1 98.62 221 ASP B O 1
ATOM 4718 N N . ARG B 1 222 ? -6.609 0.5 24.594 1 98.12 222 ARG B N 1
ATOM 4719 C CA . ARG B 1 222 ? -6.867 1.517 25.609 1 98.12 222 ARG B CA 1
ATOM 4720 C C . ARG B 1 222 ? -8.367 1.68 25.844 1 98.12 222 ARG B C 1
ATOM 4722 O O . ARG B 1 222 ? -8.781 2.195 26.891 1 98.12 222 ARG B O 1
ATOM 4729 N N . GLY B 1 223 ? -9.141 1.221 24.906 1 97.88 223 GLY B N 1
ATOM 4730 C CA . GLY B 1 223 ? -10.57 1.462 25.047 1 97.88 223 GLY B CA 1
ATOM 4731 C C . GLY B 1 223 ? -11.406 0.217 24.812 1 97.88 223 GLY B C 1
ATOM 4732 O O . GLY B 1 223 ? -12.633 0.261 24.922 1 97.88 223 GLY B O 1
ATOM 4733 N N . GLY B 1 224 ? -10.781 -0.897 24.516 1 98.38 224 GLY B N 1
ATOM 4734 C CA . GLY B 1 224 ? -11.523 -2.111 24.219 1 98.38 224 GLY B CA 1
ATOM 4735 C C . GLY B 1 224 ? -12.367 -2.004 22.953 1 98.38 224 GLY B C 1
ATOM 4736 O O . GLY B 1 224 ? -13.328 -2.758 22.781 1 98.38 224 GLY B O 1
ATOM 4737 N N . ILE B 1 225 ? -12.047 -1.093 22.109 1 97.81 225 ILE B N 1
ATOM 4738 C CA . ILE B 1 225 ? -12.883 -0.824 20.938 1 97.81 225 ILE B CA 1
ATOM 4739 C C . ILE B 1 225 ? -12.484 -1.753 19.797 1 97.81 225 ILE B C 1
ATOM 4741 O O . ILE B 1 225 ? -11.32 -1.789 19.391 1 97.81 225 ILE B O 1
ATOM 4745 N N . ILE B 1 226 ? -13.367 -2.541 19.328 1 97.81 226 ILE B N 1
ATOM 4746 C CA . ILE B 1 226 ? -13.203 -3.328 18.109 1 97.81 226 ILE B CA 1
ATOM 4747 C C . ILE B 1 226 ? -13.805 -2.578 16.922 1 97.81 226 ILE B C 1
ATOM 4749 O O . ILE B 1 226 ? -15.031 -2.508 16.781 1 97.81 226 ILE B O 1
ATOM 4753 N N . ARG B 1 227 ? -13 -1.997 16.094 1 96.12 227 ARG B N 1
ATOM 4754 C CA . ARG B 1 227 ? -13.477 -1.245 14.938 1 96.12 227 ARG B CA 1
ATOM 4755 C C . ARG B 1 227 ? -14.305 -2.131 14.016 1 96.12 227 ARG B C 1
ATOM 4757 O O . ARG B 1 227 ? -13.945 -3.279 13.758 1 96.12 227 ARG B O 1
ATOM 4764 N N . GLN B 1 228 ? -15.383 -1.642 13.547 1 95.81 228 GLN B N 1
ATOM 4765 C CA . GLN B 1 228 ? -16.328 -2.385 12.727 1 95.81 228 GLN B CA 1
ATOM 4766 C C . GLN B 1 228 ? -16.328 -1.884 11.281 1 95.81 228 GLN B C 1
ATOM 4768 O O . GLN B 1 228 ? -15.867 -0.772 11.016 1 95.81 228 GLN B O 1
ATOM 4773 N N . PRO B 1 229 ? -16.766 -2.758 10.297 1 96 229 PRO B N 1
ATOM 4774 C CA . PRO B 1 229 ? -17.016 -2.191 8.969 1 96 229 PRO B CA 1
ATOM 4775 C C . PRO B 1 229 ? -18 -1.025 9.008 1 96 229 PRO B C 1
ATOM 4777 O O . PRO B 1 229 ? -18.906 -1.002 9.844 1 96 229 PRO B O 1
ATOM 4780 N N . SER B 1 230 ? -17.859 -0.112 8.055 1 92 230 SER B N 1
ATOM 4781 C CA . SER B 1 230 ? -18.594 1.139 8.195 1 92 230 SER B CA 1
ATOM 4782 C C . SER B 1 230 ? -19.641 1.296 7.094 1 92 230 SER B C 1
ATOM 4784 O O . SER B 1 230 ? -20.453 2.227 7.125 1 92 230 SER B O 1
ATOM 4786 N N . GLY B 1 231 ? -19.719 0.336 6.191 1 95.31 231 GLY B N 1
ATOM 4787 C CA . GLY B 1 231 ? -20.578 0.555 5.043 1 95.31 231 GLY B CA 1
ATOM 4788 C C . GLY B 1 231 ? -20.094 1.67 4.137 1 95.31 231 GLY B C 1
ATOM 4789 O O . GLY B 1 231 ? -18.922 1.686 3.73 1 95.31 231 GLY B O 1
ATOM 4790 N N . THR B 1 232 ? -21 2.664 3.85 1 95.56 232 THR B N 1
ATOM 4791 C CA . THR B 1 232 ? -20.625 3.68 2.869 1 95.56 232 THR B CA 1
ATOM 4792 C C . THR B 1 232 ? -20.281 4.996 3.559 1 95.56 232 THR B C 1
ATOM 4794 O O . THR B 1 232 ? -19.812 5.938 2.912 1 95.56 232 THR B O 1
ATOM 4797 N N . ARG B 1 233 ? -20.438 5.082 4.855 1 90.75 233 ARG B N 1
ATOM 4798 C CA . ARG B 1 233 ? -20.266 6.359 5.543 1 90.75 233 ARG B CA 1
ATOM 4799 C C . ARG B 1 233 ? -19.391 6.191 6.785 1 90.75 233 ARG B C 1
ATOM 4801 O O . ARG B 1 233 ? -19.047 5.07 7.16 1 90.75 233 ARG B O 1
ATOM 4808 N N . LEU B 1 234 ? -18.875 7.297 7.359 1 83.12 234 LEU B N 1
ATOM 4809 C CA . LEU B 1 234 ? -18.234 7.328 8.664 1 83.12 234 LEU B CA 1
ATOM 4810 C C . LEU B 1 234 ? -19.219 7.758 9.75 1 83.12 234 LEU B C 1
ATOM 4812 O O . LEU B 1 234 ? -19.875 8.797 9.625 1 83.12 234 LEU B O 1
ATOM 4816 N N . GLU B 1 235 ? -19.266 6.957 10.727 1 81.12 235 GLU B N 1
ATOM 4817 C CA . GLU B 1 235 ? -20.219 7.25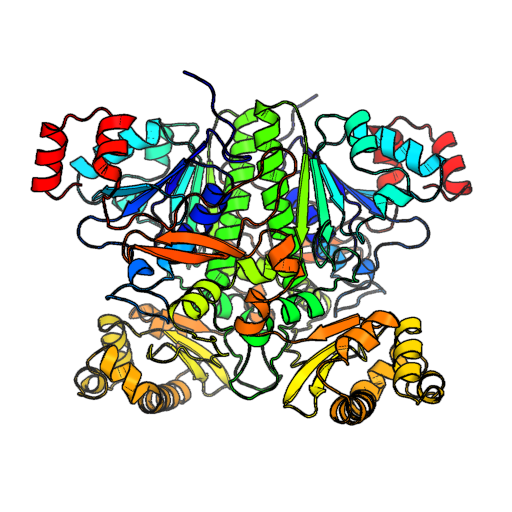 11.797 1 81.12 235 GLU B CA 1
ATOM 4818 C C . GLU B 1 235 ? -19.875 8.555 12.508 1 81.12 235 GLU B C 1
ATOM 4820 O O . GLU B 1 235 ? -18.719 8.773 12.883 1 81.12 235 GLU B O 1
ATOM 4825 N N . GLY B 1 236 ? -20.812 9.406 12.578 1 84.25 236 GLY B N 1
ATOM 4826 C CA . GLY B 1 236 ? -20.672 10.648 13.312 1 84.25 236 GLY B CA 1
ATOM 4827 C C . GLY B 1 236 ? -20.047 11.766 12.484 1 84.25 236 GLY B C 1
ATOM 4828 O O . GLY B 1 236 ? -19.953 12.906 12.938 1 84.25 236 GLY B O 1
ATOM 4829 N N . ILE B 1 237 ? -19.594 11.438 11.312 1 88 237 ILE B N 1
ATOM 4830 C CA . ILE B 1 237 ? -19 12.422 10.414 1 88 237 ILE B CA 1
ATOM 4831 C C . ILE B 1 237 ? -19.922 12.664 9.227 1 88 237 ILE B C 1
ATOM 4833 O O . ILE B 1 237 ? -19.906 11.906 8.25 1 88 237 ILE B O 1
ATOM 4837 N N . ALA B 1 238 ? -20.688 13.773 9.281 1 92.69 238 ALA B N 1
ATOM 4838 C CA . ALA B 1 238 ? -21.75 13.977 8.297 1 92.69 238 ALA B CA 1
ATOM 4839 C C . ALA B 1 238 ? -21.766 15.422 7.801 1 92.69 238 ALA B C 1
ATOM 4841 O O . ALA B 1 238 ? -21.516 16.344 8.57 1 92.69 238 ALA B O 1
ATOM 4842 N N . PRO B 1 239 ? -21.984 15.57 6.527 1 94.81 239 PRO B N 1
ATOM 4843 C CA . PRO B 1 239 ? -22.156 14.484 5.562 1 94.81 239 PRO B CA 1
ATOM 4844 C C . PRO B 1 239 ? -20.828 13.977 5.008 1 94.81 239 PRO B C 1
ATOM 4846 O O . PRO B 1 239 ? -19.938 14.773 4.715 1 94.81 239 PRO B O 1
ATOM 4849 N N . SER B 1 240 ? -20.547 12.789 4.922 1 93.19 240 SER B N 1
ATOM 4850 C CA . SER B 1 240 ? -19.484 12.047 4.266 1 93.19 240 SER B CA 1
ATOM 4851 C C . SER B 1 240 ? -19.953 10.664 3.822 1 93.19 240 SER B C 1
ATOM 4853 O O . SER B 1 240 ? -19.859 9.703 4.582 1 93.19 240 SER B O 1
ATOM 4855 N N . ASN B 1 241 ? -20.453 10.609 2.648 1 96.19 241 ASN B N 1
ATOM 4856 C CA . ASN B 1 241 ? -21.141 9.414 2.166 1 96.19 241 ASN B CA 1
ATOM 4857 C C . ASN B 1 241 ? -21.203 9.383 0.642 1 96.19 241 ASN B C 1
ATOM 4859 O O . ASN B 1 241 ? -20.641 10.25 -0.026 1 96.19 241 ASN B O 1
ATOM 4863 N N . ILE B 1 242 ? -21.781 8.328 0.141 1 97.19 242 ILE B N 1
ATOM 4864 C CA . ILE B 1 242 ? -22.062 8.266 -1.29 1 97.19 242 ILE B CA 1
ATOM 4865 C C . ILE B 1 242 ? -23.562 8.328 -1.527 1 97.19 242 ILE B C 1
ATOM 4867 O O . ILE B 1 242 ? -24.359 7.891 -0.682 1 97.19 242 ILE B O 1
ATOM 4871 N N . TYR B 1 243 ? -23.906 8.906 -2.65 1 97.38 243 TYR B N 1
ATOM 4872 C CA . TYR B 1 243 ? -25.297 9.102 -3.043 1 97.38 243 TYR B CA 1
ATOM 4873 C C . TYR B 1 243 ? -25.516 8.711 -4.5 1 97.38 243 TYR B C 1
ATOM 4875 O O . TYR B 1 243 ? -24.609 8.836 -5.324 1 97.38 243 TYR B O 1
ATOM 4883 N N . GLN B 1 244 ? -26.641 8.266 -4.77 1 96.81 244 GLN B N 1
ATOM 4884 C CA . GLN B 1 244 ? -26.938 7.762 -6.105 1 96.81 244 GLN B CA 1
ATOM 4885 C C . GLN B 1 244 ? -27.672 8.805 -6.938 1 96.81 244 GLN B C 1
ATOM 4887 O O . GLN B 1 244 ? -28.641 9.414 -6.465 1 96.81 244 GLN B O 1
ATOM 4892 N N . THR B 1 245 ? -27.266 8.992 -8.141 1 96.31 245 THR B N 1
ATOM 4893 C CA . THR B 1 245 ? -27.906 9.922 -9.07 1 96.31 245 THR B CA 1
ATOM 4894 C C . THR B 1 245 ? -29.094 9.266 -9.758 1 96.31 245 THR B C 1
ATOM 4896 O O . THR B 1 245 ? -29.359 8.078 -9.562 1 96.31 245 THR B O 1
ATOM 4899 N N . SER B 1 246 ? -29.734 10.062 -10.641 1 93.75 246 SER B N 1
ATOM 4900 C CA . SER B 1 246 ? -30.922 9.602 -11.352 1 93.75 246 SER B CA 1
ATOM 4901 C C . SER B 1 246 ? -30.594 8.469 -12.32 1 93.75 246 SER B C 1
ATOM 4903 O O . SER B 1 246 ? -31.422 7.617 -12.602 1 93.75 246 SER B O 1
ATOM 4905 N N . GLU B 1 247 ? -29.375 8.422 -12.758 1 92.5 247 GLU B N 1
ATOM 4906 C CA . GLU B 1 247 ? -28.969 7.414 -13.727 1 92.5 247 GLU B CA 1
ATOM 4907 C C . GLU B 1 247 ? -28.328 6.215 -13.039 1 92.5 247 GLU B C 1
ATOM 4909 O O . GLU B 1 247 ? -27.797 5.316 -13.703 1 92.5 247 GLU B O 1
ATOM 4914 N N . GLY B 1 248 ? -28.281 6.277 -11.781 1 91.5 248 GLY B N 1
ATOM 4915 C CA . GLY B 1 248 ? -27.828 5.121 -11.031 1 91.5 248 GLY B CA 1
ATOM 4916 C C . GLY B 1 248 ? -26.359 5.191 -10.656 1 91.5 248 GLY B C 1
ATOM 4917 O O . GLY B 1 248 ? -25.859 4.344 -9.914 1 91.5 248 GLY B O 1
ATOM 4918 N N . ASN B 1 249 ? -25.703 6.207 -11.078 1 92 249 ASN B N 1
ATOM 4919 C CA . ASN B 1 249 ? -24.297 6.367 -10.742 1 92 249 ASN B CA 1
ATOM 4920 C C . ASN B 1 249 ? -24.109 6.887 -9.32 1 92 249 ASN B C 1
ATOM 4922 O O . ASN B 1 249 ? -24.953 7.648 -8.82 1 92 249 ASN B O 1
ATOM 4926 N N . TRP B 1 250 ? -23.031 6.438 -8.75 1 95.94 250 TRP B N 1
ATOM 4927 C CA . TRP B 1 250 ? -22.75 6.875 -7.387 1 95.94 250 TRP B CA 1
ATOM 4928 C C . TRP B 1 250 ? -21.797 8.07 -7.391 1 95.94 250 TRP B C 1
ATOM 4930 O O . TRP B 1 250 ? -20.875 8.133 -8.195 1 95.94 250 TRP B O 1
ATOM 4940 N N . VAL B 1 251 ? -22.016 8.953 -6.418 1 96.94 251 VAL B N 1
ATOM 4941 C CA . VAL B 1 251 ? -21.156 10.117 -6.215 1 96.94 251 VAL B CA 1
ATOM 4942 C C . VAL B 1 251 ? -20.781 10.242 -4.742 1 96.94 251 VAL B C 1
ATOM 4944 O O . VAL B 1 251 ? -21.641 10.094 -3.865 1 96.94 251 VAL B O 1
ATOM 4947 N N . VAL B 1 252 ? -19.547 10.414 -4.461 1 96.44 252 VAL B N 1
ATOM 4948 C CA . VAL B 1 252 ? -19.094 10.695 -3.104 1 96.44 252 VAL B CA 1
ATOM 4949 C C . VAL B 1 252 ? -19.234 12.188 -2.818 1 96.44 252 VAL B C 1
ATOM 4951 O O . VAL B 1 252 ? -18.844 13.023 -3.637 1 96.44 252 VAL B O 1
ATOM 4954 N N . ILE B 1 253 ? -19.781 12.562 -1.686 1 95.44 253 ILE B N 1
ATOM 4955 C CA . ILE B 1 253 ? -19.844 13.938 -1.209 1 95.44 253 ILE B CA 1
ATOM 4956 C C . ILE B 1 253 ? -19.328 14.016 0.226 1 95.44 253 ILE B C 1
ATOM 4958 O O . ILE B 1 253 ? -19.797 13.289 1.103 1 95.44 253 ILE B O 1
ATOM 4962 N N . ALA B 1 254 ? -18.328 14.789 0.416 1 92.81 254 ALA B N 1
ATOM 4963 C CA . ALA B 1 254 ? -17.766 15.055 1.736 1 92.81 254 ALA B CA 1
ATOM 4964 C C . ALA B 1 254 ? -17.844 16.547 2.08 1 92.81 254 ALA B C 1
ATOM 4966 O O . ALA B 1 254 ? -17.094 17.344 1.541 1 92.81 254 ALA B O 1
ATOM 4967 N N . ALA B 1 255 ? -18.703 16.906 2.951 1 93.56 255 ALA B N 1
ATOM 4968 C CA . ALA B 1 255 ? -18.922 18.281 3.377 1 93.56 255 ALA B CA 1
ATOM 4969 C C . ALA B 1 255 ? -19.172 18.359 4.879 1 93.56 255 ALA B C 1
ATOM 4971 O O . ALA B 1 255 ? -20.141 18.984 5.324 1 93.56 255 ALA B O 1
ATOM 4972 N N . ASN B 1 256 ? -18.297 17.656 5.629 1 90.94 256 ASN B N 1
ATOM 4973 C CA . ASN B 1 256 ? -18.562 17.516 7.055 1 90.94 256 ASN B CA 1
ATOM 4974 C C . ASN B 1 256 ? -18.062 18.703 7.852 1 90.94 256 ASN B C 1
ATOM 4976 O O . ASN B 1 256 ? -18.438 18.906 9.008 1 90.94 256 ASN B O 1
ATOM 4980 N N . GLN B 1 257 ? -17.203 19.516 7.277 1 90.06 257 GLN B N 1
ATOM 4981 C CA . GLN B 1 257 ? -16.844 20.781 7.91 1 90.06 257 GLN B CA 1
ATOM 4982 C C . GLN B 1 257 ? -18 21.797 7.816 1 90.06 257 GLN B C 1
ATOM 4984 O O . GLN B 1 257 ? -18.719 21.828 6.816 1 90.06 257 GLN B O 1
ATOM 4989 N N . ASP B 1 258 ? -18.047 22.625 8.82 1 94.31 258 ASP B N 1
ATOM 4990 C CA . ASP B 1 258 ? -19.188 23.531 8.891 1 94.31 258 ASP B CA 1
ATOM 4991 C C . ASP B 1 258 ? -19.25 24.438 7.66 1 94.31 258 ASP B C 1
ATOM 4993 O O . ASP B 1 258 ? -20.312 24.625 7.062 1 94.31 258 ASP B O 1
ATOM 4997 N N . THR B 1 259 ? -18.141 24.953 7.301 1 94.31 259 THR B N 1
ATOM 4998 C CA . THR B 1 259 ? -18.109 25.875 6.168 1 94.31 259 THR B CA 1
ATOM 4999 C C . THR B 1 259 ? -18.5 25.156 4.879 1 94.31 259 THR B C 1
ATOM 5001 O O . THR B 1 259 ? -19.219 25.703 4.043 1 94.31 259 THR B O 1
ATOM 5004 N N . LEU B 1 260 ? -18.078 23.938 4.711 1 93.62 260 LEU B N 1
ATOM 5005 C CA . LEU B 1 260 ? -18.422 23.156 3.527 1 93.62 260 LEU B CA 1
ATOM 5006 C C . LEU B 1 260 ? -19.891 22.781 3.523 1 93.62 260 LEU B C 1
ATOM 5008 O O . LEU B 1 260 ? -20.531 22.781 2.467 1 93.62 260 LEU B O 1
ATOM 5012 N N . PHE B 1 261 ? -20.391 22.5 4.719 1 96.94 261 PHE B N 1
ATOM 5013 C CA . PHE B 1 261 ? -21.797 22.125 4.82 1 96.94 261 PHE B CA 1
ATOM 5014 C C . PHE B 1 261 ? -22.688 23.297 4.426 1 96.94 261 PHE B C 1
ATOM 5016 O O . PHE B 1 261 ? -23.703 23.109 3.752 1 96.94 261 PHE B O 1
ATOM 5023 N N . VAL B 1 262 ? -22.312 24.453 4.805 1 97.88 262 VAL B N 1
ATOM 5024 C CA . VAL B 1 262 ? -23.047 25.656 4.418 1 97.88 262 VAL B CA 1
ATOM 5025 C C . VAL B 1 262 ? -23.094 25.766 2.896 1 97.88 262 VAL B C 1
ATOM 5027 O O . VAL B 1 262 ? -24.141 26.047 2.32 1 97.88 262 VAL B O 1
ATOM 5030 N N . ARG B 1 263 ? -22.016 25.5 2.232 1 97.56 263 ARG B N 1
ATOM 5031 C CA . ARG B 1 263 ? -21.953 25.547 0.776 1 97.56 263 ARG B CA 1
ATOM 5032 C C . ARG B 1 263 ? -22.844 24.484 0.149 1 97.56 263 ARG B C 1
ATOM 5034 O O . ARG B 1 263 ? -23.531 24.75 -0.844 1 97.56 263 ARG B O 1
ATOM 5041 N N . LEU B 1 264 ? -22.781 23.281 0.745 1 98 264 LEU B N 1
ATOM 5042 C CA . LEU B 1 264 ? -23.641 22.203 0.251 1 98 264 LEU B CA 1
ATOM 5043 C C . LEU B 1 264 ? -25.109 22.578 0.382 1 98 264 LEU B C 1
ATOM 5045 O O . LEU B 1 264 ? -25.891 22.391 -0.562 1 98 264 LEU B O 1
ATOM 5049 N N . CYS B 1 265 ? -25.484 23.094 1.524 1 98.31 265 CYS B N 1
ATOM 5050 C CA . CYS B 1 265 ? -26.859 23.5 1.744 1 98.31 265 CYS B CA 1
ATOM 5051 C C . CYS B 1 265 ? -27.297 24.547 0.73 1 98.31 265 CYS B C 1
ATOM 5053 O O . CYS B 1 265 ? -28.406 24.5 0.213 1 98.31 265 CYS B O 1
ATOM 5055 N N . THR B 1 266 ? -26.406 25.453 0.461 1 98.25 266 THR B N 1
ATOM 5056 C CA . THR B 1 266 ? -26.703 26.547 -0.466 1 98.25 266 THR B CA 1
ATOM 5057 C C . THR B 1 266 ? -26.969 26 -1.867 1 98.25 266 THR B C 1
ATOM 5059 O O . THR B 1 266 ? -27.953 26.359 -2.498 1 98.25 266 THR B O 1
ATOM 5062 N N . ILE B 1 267 ? -26.125 25.172 -2.338 1 97.69 267 ILE B N 1
ATOM 5063 C CA . ILE B 1 267 ? -26.297 24.656 -3.693 1 97.69 267 ILE B CA 1
ATOM 5064 C C . ILE B 1 267 ? -27.516 23.734 -3.754 1 97.69 267 ILE B C 1
ATOM 5066 O O . ILE B 1 267 ? -28.125 23.578 -4.809 1 97.69 267 ILE B O 1
ATOM 5070 N N . MET B 1 268 ? -27.922 23.156 -2.643 1 97.94 268 MET B N 1
ATOM 5071 C CA . MET B 1 268 ? -29.125 22.312 -2.566 1 97.94 268 MET B CA 1
ATOM 5072 C C . MET B 1 268 ? -30.391 23.156 -2.59 1 97.94 268 MET B C 1
ATOM 5074 O O . MET B 1 268 ? -31.484 22.641 -2.717 1 97.94 268 MET B O 1
ATOM 5078 N N . GLY B 1 269 ? -30.219 24.469 -2.469 1 97.62 269 GLY B N 1
ATOM 5079 C CA . GLY B 1 269 ? -31.375 25.359 -2.383 1 97.62 269 GLY B CA 1
ATOM 5080 C C . GLY B 1 269 ? -32.062 25.297 -1.041 1 97.62 269 GLY B C 1
ATOM 5081 O O . GLY B 1 269 ? -33.281 25.578 -0.951 1 97.62 269 GLY B O 1
ATOM 5082 N N . ARG B 1 270 ? -31.344 24.828 -0.108 1 98 270 ARG B N 1
ATOM 5083 C CA . ARG B 1 270 ? -31.875 24.688 1.238 1 98 270 ARG B CA 1
ATOM 5084 C C . ARG B 1 270 ? -30.938 25.281 2.277 1 98 270 ARG B C 1
ATOM 5086 O O . ARG B 1 270 ? -30.547 24.609 3.232 1 98 270 ARG B O 1
ATOM 5093 N N . ALA B 1 271 ? -30.609 26.516 2.162 1 97.75 271 ALA B N 1
ATOM 5094 C CA . ALA B 1 271 ? -29.625 27.203 2.994 1 97.75 271 ALA B CA 1
ATOM 5095 C C . ALA B 1 271 ? -30.016 27.172 4.465 1 97.75 271 ALA B C 1
ATOM 5097 O O . ALA B 1 271 ? -29.172 27.219 5.352 1 97.75 271 ALA B O 1
ATOM 5098 N N . GLU B 1 272 ? -31.312 27.047 4.703 1 97.5 272 GLU B N 1
ATOM 5099 C CA . GLU B 1 272 ? -31.828 27.062 6.066 1 97.5 272 GLU B CA 1
ATOM 5100 C C . GLU B 1 272 ? -31.344 25.828 6.844 1 97.5 272 GLU B C 1
ATOM 5102 O O . GLU B 1 272 ? -31.297 25.844 8.07 1 97.5 272 GLU B O 1
ATOM 5107 N N . LEU B 1 273 ? -30.953 24.797 6.176 1 97.94 273 LEU B N 1
ATOM 5108 C CA . LEU B 1 273 ? -30.5 23.562 6.828 1 97.94 273 LEU B CA 1
ATOM 5109 C C . LEU B 1 273 ? -29.234 23.812 7.641 1 97.94 273 LEU B C 1
ATOM 5111 O O . LEU B 1 273 ? -29.016 23.188 8.68 1 97.94 273 LEU B O 1
ATOM 5115 N N . ALA B 1 274 ? -28.406 24.781 7.164 1 97.38 274 ALA B N 1
ATOM 5116 C CA . ALA B 1 274 ? -27.141 25.078 7.836 1 97.38 274 ALA B CA 1
ATOM 5117 C C . ALA B 1 274 ? -27.391 25.75 9.188 1 97.38 274 ALA B C 1
ATOM 5119 O O . ALA B 1 274 ? -26.5 25.766 10.039 1 97.38 274 ALA B O 1
ATOM 5120 N N . GLN B 1 275 ? -28.609 26.281 9.352 1 96.75 275 GLN B N 1
ATOM 5121 C CA . GLN B 1 275 ? -28.953 26.969 10.594 1 96.75 275 GLN B CA 1
ATOM 5122 C C . GLN B 1 275 ? -29.875 26.109 11.461 1 96.75 275 GLN B C 1
ATOM 5124 O O . GLN B 1 275 ? -30.188 26.469 12.602 1 96.75 275 GLN B O 1
ATOM 5129 N N . ASP B 1 276 ? -30.312 25.062 10.883 1 97.5 276 ASP B N 1
ATOM 5130 C CA . ASP B 1 276 ? -31.172 24.125 11.609 1 97.5 276 ASP B CA 1
ATOM 5131 C C . ASP B 1 276 ? -30.406 23.484 12.773 1 97.5 276 ASP B C 1
ATOM 5133 O O . ASP B 1 276 ? -29.281 23.031 12.609 1 97.5 276 ASP B O 1
ATOM 5137 N N . ASP B 1 277 ? -31 23.438 13.938 1 97.38 277 ASP B N 1
ATOM 5138 C CA . ASP B 1 277 ? -30.359 22.922 15.141 1 97.38 277 ASP B CA 1
ATOM 5139 C C . ASP B 1 277 ? -29.859 21.5 14.922 1 97.38 277 ASP B C 1
ATOM 5141 O O . ASP B 1 277 ? -28.859 21.078 15.508 1 97.38 277 ASP B O 1
ATOM 5145 N N . ARG B 1 278 ? -30.516 20.828 14.109 1 97.12 278 ARG B N 1
ATOM 5146 C CA . ARG B 1 278 ? -30.156 19.438 13.852 1 97.12 278 ARG B CA 1
ATOM 5147 C C . ARG B 1 278 ? -28.859 19.344 13.055 1 97.12 278 ARG B C 1
ATOM 5149 O O . ARG B 1 278 ? -28.188 18.297 13.062 1 97.12 278 ARG B O 1
ATOM 5156 N N . PHE B 1 279 ? -28.438 20.438 12.336 1 98 279 PHE B N 1
ATOM 5157 C CA . PHE B 1 279 ? -27.359 20.297 11.375 1 98 279 PHE B CA 1
ATOM 5158 C C . PHE B 1 279 ? -26.359 21.438 11.492 1 98 279 PHE B C 1
ATOM 5160 O O . PHE B 1 279 ? -25.422 21.531 10.695 1 98 279 PHE B O 1
ATOM 5167 N N . SER B 1 280 ? -26.484 22.281 12.453 1 95.81 280 SER B N 1
ATOM 5168 C CA . SER B 1 280 ? -25.828 23.578 12.508 1 95.81 280 SER B CA 1
ATOM 5169 C C . SER B 1 280 ? -24.328 23.422 12.766 1 95.81 280 SER B C 1
ATOM 5171 O O . SER B 1 280 ? -23.547 24.344 12.516 1 95.81 280 SER B O 1
ATOM 5173 N N . ASN B 1 281 ? -24 22.25 13.312 1 94.38 281 ASN B N 1
ATOM 5174 C CA . ASN B 1 281 ? -22.578 21.984 13.547 1 94.38 281 ASN B CA 1
ATOM 5175 C C . ASN B 1 281 ? -22.25 20.516 13.367 1 94.38 281 ASN B C 1
ATOM 5177 O O . ASN B 1 281 ? -23.141 19.672 13.266 1 94.38 281 ASN B O 1
ATOM 5181 N N . HIS B 1 282 ? -20.969 20.25 13.375 1 92.06 282 HIS B N 1
ATOM 5182 C CA . HIS B 1 282 ? -20.453 18.922 13.086 1 92.06 282 HIS B CA 1
ATOM 5183 C C . HIS B 1 282 ? -21.062 17.875 14.031 1 92.06 282 HIS B C 1
ATOM 5185 O O . HIS B 1 282 ? -21.469 16.797 13.602 1 92.06 282 HIS B O 1
ATOM 5191 N N . VAL B 1 283 ? -21.188 18.219 15.227 1 90.94 283 VAL B N 1
ATOM 5192 C CA . VAL B 1 283 ? -21.672 17.297 16.234 1 90.94 283 VAL B CA 1
ATOM 5193 C C . VAL B 1 283 ? -23.156 17 16 1 90.94 283 VAL B C 1
ATOM 5195 O O . VAL B 1 283 ? -23.578 15.836 16.016 1 90.94 283 VAL B O 1
ATOM 5198 N N . ALA B 1 284 ? -23.875 18.047 15.82 1 95.81 284 ALA B N 1
ATOM 5199 C CA . ALA B 1 284 ? -25.297 17.906 15.578 1 95.81 284 ALA B CA 1
ATOM 5200 C C . ALA B 1 284 ? -25.562 17.094 14.32 1 95.81 284 ALA B C 1
ATOM 5202 O O . ALA B 1 284 ? -26.438 16.203 14.312 1 95.81 284 ALA B O 1
ATOM 5203 N N . ARG B 1 285 ? -24.812 17.312 13.305 1 97.12 285 ARG B N 1
ATOM 5204 C CA . ARG B 1 285 ? -24.969 16.578 12.055 1 97.12 285 ARG B CA 1
ATOM 5205 C C . ARG B 1 285 ? -24.656 15.094 12.25 1 97.12 285 ARG B C 1
ATOM 5207 O O . ARG B 1 285 ? -25.344 14.234 11.688 1 97.12 285 ARG B O 1
ATOM 5214 N N . GLY B 1 286 ? -23.688 14.836 13.016 1 93.81 286 GLY B N 1
ATOM 5215 C CA . GLY B 1 286 ? -23.375 13.445 13.32 1 93.81 286 GLY B CA 1
ATOM 5216 C C . GLY B 1 286 ? -24.516 12.711 14 1 93.81 286 GLY B C 1
ATOM 5217 O O . GLY B 1 286 ? -24.797 11.555 13.68 1 93.81 286 GLY B O 1
ATOM 5218 N N . LYS B 1 287 ? -25.188 13.406 14.867 1 94.19 287 LYS B N 1
ATOM 5219 C CA . LYS B 1 287 ? -26.297 12.828 15.602 1 94.19 287 LYS B CA 1
ATOM 5220 C C . LYS B 1 287 ? -27.5 12.594 14.688 1 94.19 287 LYS B C 1
ATOM 5222 O O . LYS B 1 287 ? -28.312 11.703 14.938 1 94.19 287 LYS B O 1
ATOM 5227 N N . HIS B 1 288 ? -27.594 13.383 13.734 1 97.38 288 HIS B N 1
ATOM 5228 C CA . HIS B 1 288 ? -28.734 13.312 12.828 1 97.38 288 HIS B CA 1
ATOM 5229 C C . HIS B 1 288 ? -28.312 12.883 11.43 1 97.38 288 HIS B C 1
ATOM 5231 O O . HIS B 1 288 ? -28.859 13.359 10.43 1 97.38 288 HIS B O 1
ATOM 5237 N N . GLN B 1 289 ? -27.297 12.102 11.359 1 96.56 289 GLN B N 1
ATOM 5238 C CA . GLN B 1 289 ? -26.625 11.703 10.133 1 96.56 289 GLN B CA 1
ATOM 5239 C C . GLN B 1 289 ? -27.594 11.016 9.172 1 96.56 289 GLN B C 1
ATOM 5241 O O . GLN B 1 289 ? -27.562 11.273 7.965 1 96.56 289 GLN B O 1
ATOM 5246 N N . ASP B 1 290 ? -28.484 10.156 9.641 1 96.31 290 ASP B N 1
ATOM 5247 C CA . ASP B 1 290 ? -29.438 9.438 8.797 1 96.31 290 ASP B CA 1
ATOM 5248 C C . ASP B 1 290 ? -30.391 10.398 8.094 1 96.31 290 ASP B C 1
ATOM 5250 O O . ASP B 1 290 ? -30.609 10.297 6.887 1 96.31 290 ASP B O 1
ATOM 5254 N N . GLU B 1 291 ? -30.906 11.219 8.914 1 97.69 291 GLU B N 1
ATOM 5255 C CA . GLU B 1 291 ? -31.828 12.211 8.367 1 97.69 291 GLU B CA 1
ATOM 5256 C C . GLU B 1 291 ? -31.141 13.086 7.324 1 97.69 291 GLU B C 1
ATOM 5258 O O . GLU B 1 291 ? -31.703 13.359 6.266 1 97.69 291 GLU B O 1
ATOM 5263 N N . LEU B 1 292 ? -29.969 13.516 7.652 1 98 292 LEU B N 1
ATOM 5264 C CA . LEU B 1 292 ? -29.203 14.359 6.734 1 98 292 LEU B CA 1
ATOM 5265 C C . LEU B 1 292 ? -28.906 13.617 5.438 1 98 292 LEU B C 1
ATOM 5267 O O . LEU B 1 292 ? -29.031 14.18 4.348 1 98 292 LEU B O 1
ATOM 5271 N N . ASP B 1 293 ? -28.5 12.391 5.516 1 97.19 293 ASP B N 1
ATOM 5272 C CA . ASP B 1 293 ? -28.203 11.578 4.34 1 97.19 293 ASP B CA 1
ATOM 5273 C C . ASP B 1 293 ? -29.438 11.406 3.459 1 97.19 293 ASP B C 1
ATOM 5275 O O . ASP B 1 293 ? -29.328 11.391 2.23 1 97.19 293 ASP B O 1
ATOM 5279 N N . GLU B 1 294 ? -30.562 11.25 4.07 1 97.75 294 GLU B N 1
ATOM 5280 C CA . GLU B 1 294 ? -31.812 11.133 3.312 1 97.75 294 GLU B CA 1
ATOM 5281 C C . GLU B 1 294 ? -32.094 12.406 2.514 1 97.75 294 GLU B C 1
ATOM 5283 O O . GLU B 1 294 ? -32.5 12.336 1.356 1 97.75 294 GLU B O 1
ATOM 5288 N N . LEU B 1 295 ? -31.859 13.508 3.162 1 98.19 295 LEU B N 1
ATOM 5289 C CA . LEU B 1 295 ? -32.062 14.789 2.504 1 98.19 295 LEU B CA 1
ATOM 5290 C C . LEU B 1 295 ? -31.141 14.961 1.314 1 98.19 295 LEU B C 1
ATOM 5292 O O . LEU B 1 295 ? -31.578 15.359 0.23 1 98.19 295 LEU B O 1
ATOM 5296 N N . ILE B 1 296 ? -29.938 14.664 1.499 1 98.25 296 ILE B N 1
ATOM 5297 C CA . ILE B 1 296 ? -28.938 14.828 0.444 1 98.25 296 ILE B CA 1
ATOM 5298 C C . ILE B 1 296 ? -29.203 13.82 -0.676 1 98.25 296 ILE B C 1
ATOM 5300 O O . ILE B 1 296 ? -29.109 14.164 -1.857 1 98.25 296 ILE B O 1
ATOM 5304 N N . SER B 1 297 ? -29.562 12.633 -0.283 1 98.06 297 SER B N 1
ATOM 5305 C CA . SER B 1 297 ? -29.891 11.594 -1.258 1 98.06 297 SER B CA 1
ATOM 5306 C C . SER B 1 297 ? -31.031 12.023 -2.164 1 98.06 297 SER B C 1
ATOM 5308 O O . SER B 1 297 ? -30.969 11.844 -3.383 1 98.06 297 SER B O 1
ATOM 5310 N N . ALA B 1 298 ? -32.062 12.516 -1.561 1 97.94 298 ALA B N 1
ATOM 5311 C CA . ALA B 1 298 ? -33.219 12.969 -2.32 1 97.94 298 ALA B CA 1
ATOM 5312 C C . ALA B 1 298 ? -32.844 14.07 -3.303 1 97.94 298 ALA B C 1
ATOM 5314 O O . ALA B 1 298 ? -33.344 14.117 -4.426 1 97.94 298 ALA B O 1
ATOM 5315 N N . TRP B 1 299 ? -31.984 14.93 -2.898 1 98.19 299 TRP B N 1
ATOM 5316 C CA . TRP B 1 299 ? -31.531 16.016 -3.756 1 98.19 299 TRP B CA 1
ATOM 5317 C C . TRP B 1 299 ? -30.672 15.5 -4.895 1 98.19 299 TRP B C 1
ATOM 5319 O O . TRP B 1 299 ? -30.859 15.875 -6.055 1 98.19 299 TRP B O 1
ATOM 5329 N N . VAL B 1 300 ? -29.703 14.648 -4.613 1 98.25 300 VAL B N 1
ATOM 5330 C CA . VAL B 1 300 ? -28.766 14.117 -5.598 1 98.25 300 VAL B CA 1
ATOM 5331 C C . VAL B 1 300 ? -29.531 13.352 -6.676 1 98.25 300 VAL B C 1
ATOM 5333 O O . VAL B 1 300 ? -29.188 13.422 -7.855 1 98.25 300 VAL B O 1
ATOM 5336 N N . ALA B 1 301 ? -30.562 12.703 -6.281 1 97.44 301 ALA B N 1
ATOM 5337 C CA . ALA B 1 301 ? -31.344 11.867 -7.184 1 97.44 301 ALA B CA 1
ATOM 5338 C C . ALA B 1 301 ? -32 12.703 -8.273 1 97.44 301 ALA B C 1
ATOM 5340 O O . ALA B 1 301 ? -32.375 12.18 -9.328 1 97.44 301 ALA B O 1
ATOM 5341 N N . LEU B 1 302 ? -32.094 13.977 -8.047 1 96.62 302 LEU B N 1
ATOM 5342 C CA . LEU B 1 302 ? -32.812 14.844 -8.977 1 96.62 302 LEU B CA 1
ATOM 5343 C C . LEU B 1 302 ? -31.828 15.656 -9.812 1 96.62 302 LEU B C 1
ATOM 5345 O O . LEU B 1 302 ? -32.219 16.391 -10.711 1 96.62 302 LEU B O 1
ATOM 5349 N N . GLN B 1 303 ? -30.578 15.5 -9.539 1 96.25 303 GLN B N 1
ATOM 5350 C CA . GLN B 1 303 ? -29.578 16.312 -10.219 1 96.25 303 GLN B CA 1
ATOM 5351 C C . GLN B 1 303 ? -29.172 15.695 -11.555 1 96.25 303 GLN B C 1
ATOM 5353 O O . GLN B 1 303 ? -29.281 14.484 -11.742 1 96.25 303 GLN B O 1
ATOM 5358 N N . ASP B 1 304 ? -28.719 16.531 -12.461 1 93.88 304 ASP B N 1
ATOM 5359 C CA . ASP B 1 304 ? -28.047 16.047 -13.664 1 93.88 304 ASP B CA 1
ATOM 5360 C C . ASP B 1 304 ? -26.719 15.383 -13.328 1 93.88 304 ASP B C 1
ATOM 5362 O O . ASP B 1 304 ? -25.781 16.047 -12.875 1 93.88 304 ASP B O 1
ATOM 5366 N N . PRO B 1 305 ? -26.672 14.125 -13.617 1 91.12 305 PRO B N 1
ATOM 5367 C CA . PRO B 1 305 ? -25.469 13.398 -13.203 1 91.12 305 PRO B CA 1
ATOM 5368 C C . PRO B 1 305 ? -24.203 13.898 -13.906 1 91.12 305 PRO B C 1
ATOM 5370 O O . PRO B 1 305 ? -23.109 13.812 -13.344 1 91.12 305 PRO B O 1
ATOM 5373 N N . THR B 1 306 ? -24.25 14.43 -15.047 1 89.75 306 THR B N 1
ATOM 5374 C CA . THR B 1 306 ? -23.109 14.812 -15.859 1 89.75 306 THR B CA 1
ATOM 5375 C C . THR B 1 306 ? -22.453 16.078 -15.305 1 89.75 306 THR B C 1
ATOM 5377 O O . THR B 1 306 ? -21.234 16.25 -15.438 1 89.75 306 THR B O 1
ATOM 5380 N N . SER B 1 307 ? -23.25 16.844 -14.562 1 93.75 307 SER B N 1
ATOM 5381 C CA . SER B 1 307 ? -22.688 18.141 -14.148 1 93.75 307 SER B CA 1
ATOM 5382 C C . SER B 1 307 ? -22.578 18.219 -12.633 1 93.75 307 SER B C 1
ATOM 5384 O O . SER B 1 307 ? -21.984 19.156 -12.102 1 93.75 307 SER B O 1
ATOM 5386 N N . LEU B 1 308 ? -23.125 17.297 -11.938 1 96.12 308 LEU B N 1
ATOM 5387 C CA . LEU B 1 308 ? -23.281 17.391 -10.484 1 96.12 308 LEU B CA 1
ATOM 5388 C C . LEU B 1 308 ? -21.922 17.609 -9.812 1 96.12 308 LEU B C 1
ATOM 5390 O O . LEU B 1 308 ? -21.75 18.562 -9.047 1 96.12 308 LEU B O 1
ATOM 5394 N N . VAL B 1 309 ? -20.969 16.781 -10.109 1 94.88 309 VAL B N 1
ATOM 5395 C CA . VAL B 1 309 ? -19.656 16.828 -9.469 1 94.88 309 VAL B CA 1
ATOM 5396 C C . VAL B 1 309 ? -18.969 18.156 -9.758 1 94.88 309 VAL B C 1
ATOM 5398 O O . VAL B 1 309 ? -18.406 18.781 -8.859 1 94.88 309 VAL B O 1
ATOM 5401 N N . GLU B 1 310 ? -19.078 18.562 -10.977 1 93.75 310 GLU B N 1
ATOM 5402 C CA . GLU B 1 310 ? -18.5 19.844 -11.375 1 93.75 310 GLU B CA 1
ATOM 5403 C C . GLU B 1 310 ? -19.109 20.984 -10.586 1 93.75 310 GLU B C 1
ATOM 5405 O O . GLU B 1 310 ? -18.406 21.859 -10.094 1 93.75 310 GLU B O 1
ATOM 5410 N N . ARG B 1 311 ? -20.391 21.016 -10.445 1 95.69 311 ARG B N 1
ATOM 5411 C CA . ARG B 1 311 ? -21.094 22.078 -9.734 1 95.69 311 ARG B CA 1
ATOM 5412 C C . ARG B 1 311 ? -20.734 22.078 -8.258 1 95.69 311 ARG B C 1
ATOM 5414 O O . ARG B 1 311 ? -20.562 23.141 -7.656 1 95.69 311 ARG B O 1
ATOM 5421 N N . LEU B 1 312 ? -20.625 20.906 -7.699 1 95.75 312 LEU B N 1
ATOM 5422 C CA . LEU B 1 312 ? -20.25 20.797 -6.297 1 95.75 312 LEU B CA 1
ATOM 5423 C C . LEU B 1 312 ? -18.828 21.312 -6.078 1 95.75 312 LEU B C 1
ATOM 5425 O O . LEU B 1 312 ? -18.578 22.094 -5.16 1 95.75 312 LEU B O 1
ATOM 5429 N N . THR B 1 313 ? -17.969 20.891 -6.969 1 91.31 313 THR B N 1
ATOM 5430 C CA . THR B 1 313 ? -16.562 21.266 -6.859 1 91.31 313 THR B CA 1
ATOM 5431 C C . THR B 1 313 ? -16.359 22.766 -7.043 1 91.31 313 THR B C 1
ATOM 5433 O O . THR B 1 313 ? -15.516 23.375 -6.387 1 91.31 313 THR B O 1
ATOM 5436 N N . GLU B 1 314 ? -17.109 23.344 -7.871 1 92.38 314 GLU B N 1
ATOM 5437 C CA . GLU B 1 314 ? -17.031 24.766 -8.148 1 92.38 314 GLU B CA 1
ATOM 5438 C C . GLU B 1 314 ? -17.312 25.594 -6.898 1 92.38 314 GLU B C 1
ATOM 5440 O O . GLU B 1 314 ? -16.75 26.672 -6.715 1 92.38 314 GLU B O 1
ATOM 5445 N N . VAL B 1 315 ? -18.172 25.094 -6.062 1 93.5 315 VAL B N 1
ATOM 5446 C CA . VAL B 1 315 ? -18.531 25.859 -4.875 1 93.5 315 VAL B CA 1
ATOM 5447 C C . VAL B 1 315 ? -17.672 25.422 -3.691 1 93.5 315 VAL B C 1
ATOM 5449 O O . VAL B 1 315 ? -17.922 25.812 -2.551 1 93.5 315 VAL B O 1
ATOM 5452 N N . GLY B 1 316 ? -16.812 24.5 -3.912 1 89.94 316 GLY B N 1
ATOM 5453 C CA . GLY B 1 316 ? -15.844 24.141 -2.889 1 89.94 316 GLY B CA 1
ATOM 5454 C C . GLY B 1 316 ? -16.25 22.906 -2.1 1 89.94 316 GLY B C 1
ATOM 5455 O O . GLY B 1 316 ? -15.594 22.562 -1.113 1 89.94 316 GLY B O 1
ATOM 5456 N N . VAL B 1 317 ? -17.344 22.266 -2.516 1 93.69 317 VAL B N 1
ATOM 5457 C CA . VAL B 1 317 ? -17.719 21.016 -1.882 1 93.69 317 VAL B CA 1
ATOM 5458 C C . VAL B 1 317 ? -16.891 19.859 -2.459 1 93.69 317 VAL B C 1
ATOM 5460 O O . VAL B 1 317 ? -16.734 19.766 -3.678 1 93.69 317 VAL B O 1
ATOM 5463 N N . VAL B 1 318 ? -16.344 19.062 -1.562 1 91.88 318 VAL B N 1
ATOM 5464 C CA . VAL B 1 318 ? -15.539 17.938 -2.002 1 91.88 318 VAL B CA 1
ATOM 5465 C C . VAL B 1 318 ? -16.438 16.828 -2.527 1 91.88 318 VAL B C 1
ATOM 5467 O O . VAL B 1 318 ? -17.297 16.328 -1.804 1 91.88 318 VAL B O 1
ATOM 5470 N N . ALA B 1 319 ? -16.25 16.516 -3.783 1 94.81 319 ALA B N 1
ATOM 5471 C CA . ALA B 1 319 ? -17.094 15.492 -4.398 1 94.81 319 ALA B CA 1
ATOM 5472 C C . ALA B 1 319 ? -16.359 14.805 -5.547 1 94.81 319 ALA B C 1
ATOM 5474 O O . ALA B 1 319 ? -15.398 15.344 -6.094 1 94.81 319 ALA B O 1
ATOM 5475 N N . GLY B 1 320 ? -16.719 13.609 -5.848 1 95.06 320 GLY B N 1
ATOM 5476 C CA . GLY B 1 320 ? -16.203 12.859 -6.977 1 95.06 320 GLY B CA 1
ATOM 5477 C C . GLY B 1 320 ? -17.062 11.664 -7.348 1 95.06 320 GLY B C 1
ATOM 5478 O O . GLY B 1 320 ? -17.781 11.133 -6.504 1 95.06 320 GLY B O 1
ATOM 5479 N N . PRO B 1 321 ? -17 11.328 -8.617 1 96.25 321 PRO B N 1
ATOM 5480 C CA . PRO B 1 321 ? -17.719 10.125 -9.031 1 96.25 321 PRO B CA 1
ATOM 5481 C C . PRO B 1 321 ? -17.047 8.844 -8.555 1 96.25 321 PRO B C 1
ATOM 5483 O O . PRO B 1 321 ? -15.828 8.828 -8.305 1 96.25 321 PRO B O 1
ATOM 5486 N N . ILE B 1 322 ? -17.781 7.801 -8.32 1 97 322 ILE B N 1
ATOM 5487 C CA . ILE B 1 322 ? -17.203 6.465 -8.242 1 97 322 ILE B CA 1
ATOM 5488 C C . ILE B 1 322 ? -17 5.906 -9.648 1 97 322 ILE B C 1
ATOM 5490 O O . ILE B 1 322 ? -17.953 5.445 -10.281 1 97 322 ILE B O 1
ATOM 5494 N N . ASN B 1 323 ? -15.82 5.922 -10.086 1 97.38 323 ASN B N 1
ATOM 5495 C CA . ASN B 1 323 ? -15.5 5.586 -11.469 1 97.38 323 ASN B CA 1
ATOM 5496 C C . ASN B 1 323 ? -15.305 4.086 -11.648 1 97.38 323 ASN B C 1
ATOM 5498 O O . ASN B 1 323 ? -14.969 3.377 -10.703 1 97.38 323 ASN B O 1
ATOM 5502 N N . THR B 1 324 ? -15.586 3.621 -12.836 1 97.56 324 THR B N 1
ATOM 5503 C CA . THR B 1 324 ? -15.109 2.334 -13.328 1 97.56 324 THR B CA 1
ATOM 5504 C C . THR B 1 324 ? -13.828 2.504 -14.148 1 97.56 324 THR B C 1
ATOM 5506 O O . THR B 1 324 ? -13.414 3.631 -14.43 1 97.56 324 THR B O 1
ATOM 5509 N N . VAL B 1 325 ? -13.258 1.416 -14.547 1 98.5 325 VAL B N 1
ATOM 5510 C CA . VAL B 1 325 ? -12.055 1.471 -15.375 1 98.5 325 VAL B CA 1
ATOM 5511 C C . VAL B 1 325 ? -12.375 2.152 -16.703 1 98.5 325 VAL B C 1
ATOM 5513 O O . VAL B 1 325 ? -11.523 2.832 -17.281 1 98.5 325 VAL B O 1
ATOM 5516 N N . GLU B 1 326 ? -13.586 2.01 -17.203 1 98.44 326 GLU B N 1
ATOM 5517 C CA . GLU B 1 326 ? -13.992 2.693 -18.438 1 98.44 326 GLU B CA 1
ATOM 5518 C C . GLU B 1 326 ? -13.859 4.207 -18.297 1 98.44 326 GLU B C 1
ATOM 5520 O O . GLU B 1 326 ? -13.414 4.887 -19.219 1 98.44 326 GLU B O 1
ATOM 5525 N N . ASP B 1 327 ? -14.266 4.734 -17.125 1 97.44 327 ASP B N 1
ATOM 5526 C CA . ASP B 1 327 ? -14.125 6.156 -16.828 1 97.44 327 ASP B CA 1
ATOM 5527 C C . ASP B 1 327 ? -12.656 6.551 -16.672 1 97.44 327 ASP B C 1
ATOM 5529 O O . ASP B 1 327 ? -12.234 7.598 -17.172 1 97.44 327 ASP B O 1
ATOM 5533 N N . VAL B 1 328 ? -11.906 5.711 -16.031 1 98.44 328 VAL B N 1
ATOM 5534 C CA . VAL B 1 328 ? -10.516 5.961 -15.672 1 98.44 328 VAL B CA 1
ATOM 5535 C C . VAL B 1 328 ? -9.672 6.152 -16.938 1 98.44 328 VAL B C 1
ATOM 5537 O O . VAL B 1 328 ? -8.875 7.086 -17.016 1 98.44 328 VAL B O 1
ATOM 5540 N N . VAL B 1 329 ? -9.859 5.332 -17.953 1 98.5 329 VAL B N 1
ATOM 5541 C CA . VAL B 1 329 ? -9 5.348 -19.141 1 98.5 329 VAL B CA 1
ATOM 5542 C C . VAL B 1 329 ? -9.297 6.586 -19.969 1 98.5 329 VAL B C 1
ATOM 5544 O O . VAL B 1 329 ? -8.531 6.926 -20.891 1 98.5 329 VAL B O 1
ATOM 5547 N N . LYS B 1 330 ? -10.391 7.285 -19.641 1 97.88 330 LYS B N 1
ATOM 5548 C CA . LYS B 1 330 ? -10.773 8.492 -20.375 1 97.88 330 LYS B CA 1
ATOM 5549 C C . LYS B 1 330 ? -10.508 9.742 -19.547 1 97.88 330 LYS B C 1
ATOM 5551 O O . LYS B 1 330 ? -10.797 10.859 -19.984 1 97.88 330 LYS B O 1
ATOM 5556 N N . ASP B 1 331 ? -10 9.609 -18.359 1 97.25 331 ASP B N 1
ATOM 5557 C CA . ASP B 1 331 ? -9.852 10.711 -17.422 1 97.25 331 ASP B CA 1
ATOM 5558 C C . ASP B 1 331 ? -8.781 11.695 -17.906 1 97.25 331 ASP B C 1
ATOM 5560 O O . ASP B 1 331 ? -7.613 11.336 -18.031 1 97.25 331 ASP B O 1
ATOM 5564 N N . PRO B 1 332 ? -9.109 12.984 -18.109 1 97.31 332 PRO B N 1
ATOM 5565 C CA . PRO B 1 332 ? -8.148 13.953 -18.641 1 97.31 332 PRO B CA 1
ATOM 5566 C C . PRO B 1 332 ? -6.9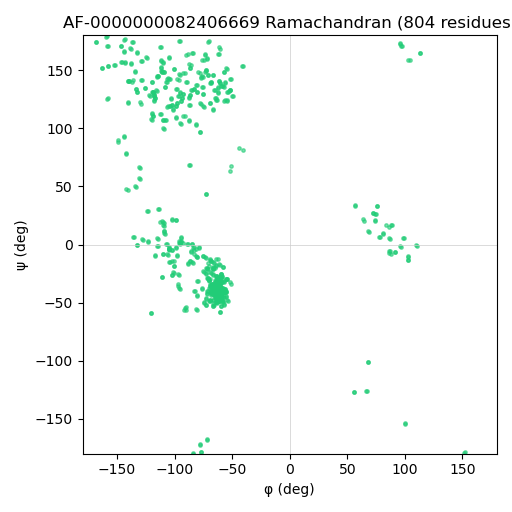65 14.18 -17.703 1 97.31 332 PRO B C 1
ATOM 5568 O O . PRO B 1 332 ? -5.848 14.438 -18.156 1 97.31 332 PRO B O 1
ATOM 5571 N N . GLN B 1 333 ? -7.184 14.141 -16.422 1 97.5 333 GLN B N 1
ATOM 5572 C CA . GLN B 1 333 ? -6.113 14.305 -15.445 1 97.5 333 GLN B CA 1
ATOM 5573 C C . GLN B 1 333 ? -5.074 13.195 -15.586 1 97.5 333 GLN B C 1
ATOM 5575 O O . GLN B 1 333 ? -3.875 13.469 -15.656 1 97.5 333 GLN B O 1
ATOM 5580 N N . LEU B 1 334 ? -5.516 11.945 -15.648 1 98.38 334 LEU B N 1
ATOM 5581 C CA . LEU B 1 334 ? -4.613 10.805 -15.758 1 98.38 334 LEU B CA 1
ATOM 5582 C C . LEU B 1 334 ? -3.883 10.812 -17.094 1 98.38 334 LEU B C 1
ATOM 5584 O O . LEU B 1 334 ? -2.693 10.492 -17.156 1 98.38 334 LEU B O 1
ATOM 5588 N N . ILE B 1 335 ? -4.594 11.172 -18.156 1 98.31 335 ILE B N 1
ATOM 5589 C CA . ILE B 1 335 ? -3.996 11.242 -19.484 1 98.31 335 ILE B CA 1
ATOM 5590 C C . ILE B 1 335 ? -2.908 12.312 -19.5 1 98.31 335 ILE B C 1
ATOM 5592 O O . ILE B 1 335 ? -1.781 12.055 -19.938 1 98.31 335 ILE B O 1
ATOM 5596 N N . GLU B 1 336 ? -3.174 13.477 -19 1 98.06 336 GLU B N 1
ATOM 5597 C CA . GLU B 1 336 ? -2.221 14.578 -19.016 1 98.06 336 GLU B CA 1
ATOM 5598 C C . GLU B 1 336 ? -0.992 14.266 -18.172 1 98.06 336 GLU B C 1
ATOM 5600 O O . GLU B 1 336 ? 0.12 14.688 -18.5 1 98.06 336 GLU B O 1
ATOM 5605 N N . ARG B 1 337 ? -1.202 13.516 -17.125 1 98.12 337 ARG B N 1
ATOM 5606 C CA . ARG B 1 337 ? -0.104 13.203 -16.219 1 98.12 337 ARG B CA 1
ATOM 5607 C C . ARG B 1 337 ? 0.695 12.008 -16.719 1 98.12 337 ARG B C 1
ATOM 5609 O O . ARG B 1 337 ? 1.621 11.547 -16.047 1 98.12 337 ARG B O 1
ATOM 5616 N N . GLY B 1 338 ? 0.302 11.484 -17.828 1 97.5 338 GLY B N 1
ATOM 5617 C CA . GLY B 1 338 ? 1.049 10.375 -18.406 1 97.5 338 GLY B CA 1
ATOM 5618 C C . GLY B 1 338 ? 0.816 9.062 -17.703 1 97.5 338 GLY B C 1
ATOM 5619 O O . GLY B 1 338 ? 1.711 8.211 -17.641 1 97.5 338 GLY B O 1
ATOM 5620 N N . MET B 1 339 ? -0.401 8.852 -17.188 1 98.5 339 MET B N 1
ATOM 5621 C CA . MET B 1 339 ? -0.666 7.664 -16.375 1 98.5 339 MET B CA 1
ATOM 5622 C C . MET B 1 339 ? -1.32 6.57 -17.203 1 98.5 339 MET B C 1
ATOM 5624 O O . MET B 1 339 ? -1.511 5.449 -16.734 1 98.5 339 MET B O 1
ATOM 5628 N N . LEU B 1 340 ? -1.727 6.891 -18.422 1 98.44 340 LEU B N 1
ATOM 5629 C CA . LEU B 1 340 ? -2.209 5.898 -19.375 1 98.44 340 LEU B CA 1
ATOM 5630 C C . LEU B 1 340 ? -1.219 5.723 -20.516 1 98.44 340 LEU B C 1
ATOM 5632 O O . LEU B 1 340 ? -1.105 6.59 -21.391 1 98.44 340 LEU B O 1
ATOM 5636 N N . VAL B 1 341 ? -0.534 4.578 -20.484 1 97.81 341 VAL B N 1
ATOM 5637 C CA . VAL B 1 341 ? 0.61 4.43 -21.375 1 97.81 341 VAL B CA 1
ATOM 5638 C C . VAL B 1 341 ? 0.454 3.164 -22.219 1 97.81 341 VAL B C 1
ATOM 5640 O O . VAL B 1 341 ? 0.111 2.102 -21.688 1 97.81 341 VAL B O 1
ATOM 5643 N N . ASP B 1 342 ? 0.714 3.299 -23.484 1 96.81 342 ASP B N 1
ATOM 5644 C CA . ASP B 1 342 ? 0.773 2.156 -24.391 1 96.81 342 ASP B CA 1
ATOM 5645 C C . ASP B 1 342 ? 2.125 1.453 -24.297 1 96.81 342 ASP B C 1
ATOM 5647 O O . ASP B 1 342 ? 3.164 2.107 -24.188 1 96.81 342 ASP B O 1
ATOM 5651 N N . HIS B 1 343 ? 2.111 0.189 -24.281 1 95.56 343 HIS B N 1
ATOM 5652 C CA . HIS B 1 343 ? 3.342 -0.577 -24.453 1 95.56 343 HIS B CA 1
ATOM 5653 C C . HIS B 1 343 ? 3.111 -1.801 -25.328 1 95.56 343 HIS B C 1
ATOM 5655 O O . HIS B 1 343 ? 2.07 -2.457 -25.234 1 95.56 343 HIS B O 1
ATOM 5661 N N . TYR B 1 344 ? 4.027 -2.094 -26.156 1 97.81 344 TYR B N 1
ATOM 5662 C CA . TYR B 1 344 ? 3.891 -3.102 -27.203 1 97.81 344 TYR B CA 1
ATOM 5663 C C . TYR B 1 344 ? 4.016 -4.508 -26.625 1 97.81 344 TYR B C 1
ATOM 5665 O O . TYR B 1 344 ? 5.004 -4.824 -25.969 1 97.81 344 TYR B O 1
ATOM 5673 N N . ASP B 1 345 ? 2.996 -5.312 -26.797 1 97.94 345 ASP B N 1
ATOM 5674 C CA . ASP B 1 345 ? 3.01 -6.727 -26.422 1 97.94 345 ASP B CA 1
ATOM 5675 C C . ASP B 1 345 ? 3.299 -7.605 -27.641 1 97.94 345 ASP B C 1
ATOM 5677 O O . ASP B 1 345 ? 2.43 -7.801 -28.5 1 97.94 345 ASP B O 1
ATOM 5681 N N . GLU B 1 346 ? 4.469 -8.188 -27.703 1 97.75 346 GLU B N 1
ATOM 5682 C CA . GLU B 1 346 ? 4.926 -8.984 -28.844 1 97.75 346 GLU B CA 1
ATOM 5683 C C . GLU B 1 346 ? 4.016 -10.188 -29.078 1 97.75 346 GLU B C 1
ATOM 5685 O O . GLU B 1 346 ? 3.895 -10.672 -30.203 1 97.75 346 GLU B O 1
ATOM 5690 N N . ARG B 1 347 ? 3.443 -10.68 -28.094 1 97.56 347 ARG B N 1
ATOM 5691 C CA . ARG B 1 347 ? 2.648 -11.898 -28.172 1 97.56 347 ARG B CA 1
ATOM 5692 C C . ARG B 1 347 ? 1.457 -11.711 -29.109 1 97.56 347 ARG B C 1
ATOM 5694 O O . ARG B 1 347 ? 1.088 -12.625 -29.844 1 97.56 347 ARG B O 1
ATOM 5701 N N . ILE B 1 348 ? 0.892 -10.492 -29.062 1 97.56 348 ILE B N 1
ATOM 5702 C CA . ILE B 1 348 ? -0.282 -10.242 -29.891 1 97.56 348 ILE B CA 1
ATOM 5703 C C . ILE B 1 348 ? 0.078 -9.281 -31.016 1 97.56 348 ILE B C 1
ATOM 5705 O O . ILE B 1 348 ? -0.741 -9.008 -31.891 1 97.56 348 ILE B O 1
ATOM 5709 N N . GLY B 1 349 ? 1.299 -8.68 -31.016 1 97.62 349 GLY B N 1
ATOM 5710 C CA . GLY B 1 349 ? 1.774 -7.781 -32.062 1 97.62 349 GLY B CA 1
ATOM 5711 C C . GLY B 1 349 ? 1.085 -6.43 -32.031 1 97.62 349 GLY B C 1
ATOM 5712 O O . GLY B 1 349 ? 0.904 -5.801 -33.062 1 97.62 349 GLY B O 1
ATOM 5713 N N . GLU B 1 350 ? 0.603 -5.98 -30.891 1 97.62 350 GLU B N 1
ATOM 5714 C CA . GLU B 1 350 ? -0.12 -4.723 -30.719 1 97.62 350 GLU B CA 1
ATOM 5715 C C . GLU B 1 350 ? 0.217 -4.07 -29.375 1 97.62 350 GLU B C 1
ATOM 5717 O O . GLU B 1 350 ? 0.821 -4.699 -28.516 1 97.62 350 GLU B O 1
ATOM 5722 N N . ASN B 1 351 ? -0.157 -2.822 -29.281 1 98 351 ASN B N 1
ATOM 5723 C CA . ASN B 1 351 ? -0.018 -2.119 -28.016 1 98 351 ASN B CA 1
ATOM 5724 C C . ASN B 1 351 ? -1.113 -2.52 -27.031 1 98 351 ASN B C 1
ATOM 5726 O O . ASN B 1 351 ? -2.236 -2.822 -27.438 1 98 351 ASN B O 1
ATOM 5730 N N . VAL B 1 352 ? -0.777 -2.594 -25.797 1 98.19 352 VAL B N 1
ATOM 5731 C CA . VAL B 1 352 ? -1.693 -2.771 -24.672 1 98.19 352 VAL B CA 1
ATOM 5732 C C . VAL B 1 352 ? -1.598 -1.572 -23.734 1 98.19 352 VAL B C 1
ATOM 5734 O O . VAL B 1 352 ? -0.498 -1.131 -23.391 1 98.19 352 VAL B O 1
ATOM 5737 N N . LEU B 1 353 ? -2.791 -1.028 -23.375 1 98.62 353 LEU B N 1
ATOM 5738 C CA . LEU B 1 353 ? -2.816 0.115 -22.469 1 98.62 353 LEU B CA 1
ATOM 5739 C C . LEU B 1 353 ? -2.545 -0.324 -21.031 1 98.62 353 LEU B C 1
ATOM 5741 O O . LEU B 1 353 ? -3.041 -1.363 -20.594 1 98.62 353 LEU B O 1
ATOM 5745 N N . GLY B 1 354 ? -1.73 0.39 -20.344 1 98.31 354 GLY B N 1
ATOM 5746 C CA . GLY B 1 354 ? -1.449 0.165 -18.938 1 98.31 354 GLY B CA 1
ATOM 5747 C C . GLY B 1 354 ? -1.239 1.45 -18.156 1 98.31 354 GLY B C 1
ATOM 5748 O O . GLY B 1 354 ? -1.312 2.543 -18.719 1 98.31 354 GLY B O 1
ATOM 5749 N N . LEU B 1 355 ? -1.062 1.276 -16.891 1 98.5 355 LEU B N 1
ATOM 5750 C CA . LEU B 1 355 ? -0.787 2.406 -16 1 98.5 355 LEU B CA 1
ATOM 5751 C C . LEU B 1 355 ? 0.653 2.881 -16.156 1 98.5 355 LEU B C 1
ATOM 5753 O O . LEU B 1 355 ? 1.562 2.068 -16.344 1 98.5 355 LEU B O 1
ATOM 5757 N N . GLY B 1 356 ? 0.885 4.203 -16.047 1 98.38 356 GLY B N 1
ATOM 5758 C CA . GLY B 1 356 ? 2.23 4.754 -16.031 1 98.38 356 GLY B CA 1
ATOM 5759 C C . GLY B 1 356 ? 2.977 4.457 -14.742 1 98.38 356 GLY B C 1
ATOM 5760 O O . GLY B 1 356 ? 2.613 3.539 -14.008 1 98.38 356 GLY B O 1
ATOM 5761 N N . VAL B 1 357 ? 4.102 5.16 -14.578 1 98.44 357 VAL B N 1
ATOM 5762 C CA . VAL B 1 357 ? 4.977 4.918 -13.43 1 98.44 357 VAL B CA 1
ATOM 5763 C C . VAL B 1 357 ? 4.531 5.77 -12.25 1 98.44 357 VAL B C 1
ATOM 5765 O O . VAL B 1 357 ? 4.355 6.984 -12.375 1 98.44 357 VAL B O 1
ATOM 5768 N N . VAL B 1 358 ? 4.305 5.164 -11.125 1 98.62 358 VAL B N 1
ATOM 5769 C CA . VAL B 1 358 ? 3.967 5.816 -9.867 1 98.62 358 VAL B CA 1
ATOM 5770 C C . VAL B 1 358 ? 5.031 5.5 -8.82 1 98.62 358 VAL B C 1
ATOM 5772 O O . VAL B 1 358 ? 5.41 4.34 -8.641 1 98.62 358 VAL B O 1
ATOM 5775 N N . PRO B 1 359 ? 5.613 6.5 -8.047 1 98.19 359 PRO B N 1
ATOM 5776 C CA . PRO B 1 359 ? 5.387 7.934 -8.258 1 98.19 359 PRO B CA 1
ATOM 5777 C C . PRO B 1 359 ? 6.18 8.484 -9.438 1 98.19 359 PRO B C 1
ATOM 5779 O O . PRO B 1 359 ? 6.84 7.73 -10.156 1 98.19 359 PRO B O 1
ATOM 5782 N N . THR B 1 360 ? 6.059 9.812 -9.695 1 98.31 360 THR B N 1
ATOM 5783 C CA . THR B 1 360 ? 6.883 10.43 -10.734 1 98.31 360 THR B CA 1
ATOM 5784 C C . THR B 1 360 ? 8.07 11.164 -10.117 1 98.31 360 THR B C 1
ATOM 5786 O O . THR B 1 360 ? 8.008 11.586 -8.961 1 98.31 360 THR B O 1
ATOM 5789 N N . PHE B 1 361 ? 9.164 11.258 -10.852 1 98.38 361 PHE B N 1
ATOM 5790 C CA . PHE B 1 361 ? 10.414 11.891 -10.438 1 98.38 361 PHE B CA 1
ATOM 5791 C C . PHE B 1 361 ? 10.766 13.047 -11.359 1 98.38 361 PHE B C 1
ATOM 5793 O O . PHE B 1 361 ? 10.641 12.938 -12.586 1 98.38 361 PHE B O 1
ATOM 5800 N N . SER B 1 362 ? 11.258 14.109 -10.766 1 98.12 362 SER B N 1
ATOM 5801 C CA . SER B 1 362 ? 11.492 15.312 -11.562 1 98.12 362 SER B CA 1
ATOM 5802 C C . SER B 1 362 ? 12.781 15.203 -12.359 1 98.12 362 SER B C 1
ATOM 5804 O O . SER B 1 362 ? 12.883 15.727 -13.477 1 98.12 362 SER B O 1
ATOM 5806 N N . GLU B 1 363 ? 13.797 14.469 -11.805 1 97.38 363 GLU B N 1
ATOM 5807 C CA . GLU B 1 363 ? 15.117 14.484 -12.43 1 97.38 363 GLU B CA 1
ATOM 5808 C C . GLU B 1 363 ? 15.438 13.133 -13.062 1 97.38 363 GLU B C 1
ATOM 5810 O O . GLU B 1 363 ? 16.188 13.062 -14.047 1 97.38 363 GLU B O 1
ATOM 5815 N N . THR B 1 364 ? 14.891 12.102 -12.547 1 97.75 364 THR B N 1
ATOM 5816 C CA . THR B 1 364 ? 15.164 10.75 -13.016 1 97.75 364 THR B CA 1
ATOM 5817 C C . THR B 1 364 ? 13.867 9.984 -13.258 1 97.75 364 THR B C 1
ATOM 5819 O O . THR B 1 364 ? 13.602 8.977 -12.602 1 97.75 364 THR B O 1
ATOM 5822 N N . PRO B 1 365 ? 13.109 10.406 -14.227 1 97.5 365 PRO B N 1
ATOM 5823 C CA . PRO B 1 365 ? 11.805 9.789 -14.453 1 97.5 365 PRO B CA 1
ATOM 5824 C C . PRO B 1 365 ? 11.914 8.305 -14.812 1 97.5 365 PRO B C 1
ATOM 5826 O O . PRO B 1 365 ? 12.828 7.91 -15.539 1 97.5 365 PRO B O 1
ATOM 5829 N N . GLY B 1 366 ? 11.047 7.465 -14.195 1 96.75 366 GLY B N 1
ATOM 5830 C CA . GLY B 1 366 ? 10.867 6.102 -14.664 1 96.75 366 GLY B CA 1
ATOM 5831 C C . GLY B 1 366 ? 10.141 6.023 -15.992 1 96.75 366 GLY B C 1
ATOM 5832 O O . GLY B 1 366 ? 9.711 7.043 -16.531 1 96.75 366 GLY B O 1
ATOM 5833 N N . SER B 1 367 ? 10.055 4.781 -16.516 1 96.25 367 SER B N 1
ATOM 5834 C CA . SER B 1 367 ? 9.367 4.598 -17.781 1 96.25 367 SER B CA 1
ATOM 5835 C C . SER B 1 367 ? 8.891 3.162 -17.953 1 96.25 367 SER B C 1
ATOM 5837 O O . SER B 1 367 ? 9.398 2.25 -17.297 1 96.25 367 SER B O 1
ATOM 5839 N N . VAL B 1 368 ? 7.887 3.004 -18.703 1 97.12 368 VAL B N 1
ATOM 5840 C CA . VAL B 1 368 ? 7.457 1.69 -19.172 1 97.12 368 VAL B CA 1
ATOM 5841 C C . VAL B 1 368 ? 8.125 1.381 -20.516 1 97.12 368 VAL B C 1
ATOM 5843 O O . VAL B 1 368 ? 7.766 1.963 -21.547 1 97.12 368 VAL B O 1
ATOM 5846 N N . ARG B 1 369 ? 9 0.472 -20.516 1 95.25 369 ARG B N 1
ATOM 5847 C CA . ARG B 1 369 ? 9.859 0.262 -21.688 1 95.25 369 ARG B CA 1
ATOM 5848 C C . ARG B 1 369 ? 9.398 -0.94 -22.5 1 95.25 369 ARG B C 1
ATOM 5850 O O . ARG B 1 369 ? 9.641 -1.012 -23.703 1 95.25 369 ARG B O 1
ATOM 5857 N N . ASN B 1 370 ? 8.758 -1.874 -21.875 1 94.75 370 ASN B N 1
ATOM 5858 C CA . ASN B 1 370 ? 8.203 -3.027 -22.578 1 94.75 370 ASN B CA 1
ATOM 5859 C C . ASN B 1 370 ? 7.074 -3.68 -21.766 1 94.75 370 ASN B C 1
ATOM 5861 O O . ASN B 1 370 ? 6.91 -3.398 -20.578 1 94.75 370 ASN B O 1
ATOM 5865 N N . ALA B 1 371 ? 6.344 -4.617 -22.359 1 96.69 371 ALA B N 1
ATOM 5866 C CA . ALA B 1 371 ? 5.16 -5.242 -21.766 1 96.69 371 ALA B CA 1
ATOM 5867 C C . ALA B 1 371 ? 5.527 -6.523 -21.031 1 96.69 371 ALA B C 1
ATOM 5869 O O . ALA B 1 371 ? 4.664 -7.168 -20.422 1 96.69 371 ALA B O 1
ATOM 5870 N N . GLY B 1 372 ? 6.734 -6.902 -20.969 1 96.38 372 GLY B N 1
ATOM 5871 C CA . GLY B 1 372 ? 7.18 -8.203 -20.484 1 96.38 372 GLY B CA 1
ATOM 5872 C C . GLY B 1 372 ? 7.594 -9.141 -21.609 1 96.38 372 GLY B C 1
ATOM 5873 O O . GLY B 1 372 ? 7.176 -8.969 -22.75 1 96.38 372 GLY B O 1
ATOM 5874 N N . ALA B 1 373 ? 8.367 -10.086 -21.266 1 97.88 373 ALA B N 1
ATOM 5875 C CA . ALA B 1 373 ? 8.906 -11.023 -22.25 1 97.88 373 ALA B CA 1
ATOM 5876 C C . ALA B 1 373 ? 7.805 -11.914 -22.812 1 97.88 373 ALA B C 1
ATOM 5878 O O . ALA B 1 373 ? 6.941 -12.398 -22.078 1 97.88 373 ALA B O 1
ATOM 5879 N N . ALA B 1 374 ? 7.859 -12.172 -24.109 1 97.69 374 ALA B N 1
ATOM 5880 C CA . ALA B 1 374 ? 6.797 -12.867 -24.828 1 97.69 374 ALA B CA 1
ATOM 5881 C C . ALA B 1 374 ? 6.727 -14.336 -24.422 1 97.69 374 ALA B C 1
ATOM 5883 O O . ALA B 1 374 ? 5.656 -14.953 -24.484 1 97.69 374 ALA B O 1
ATOM 5884 N N . SER B 1 375 ? 7.84 -14.875 -24.062 1 97.81 375 SER B N 1
ATOM 5885 C CA . SER B 1 375 ? 7.898 -16.281 -23.688 1 97.81 375 SER B CA 1
ATOM 5886 C C . SER B 1 375 ? 8.93 -16.531 -22.594 1 97.81 375 SER B C 1
ATOM 5888 O O . SER B 1 375 ? 9.844 -15.719 -22.406 1 97.81 375 SER B O 1
ATOM 5890 N N . PRO B 1 376 ? 8.75 -17.625 -21.859 1 97.81 376 PRO B N 1
ATOM 5891 C CA . PRO B 1 376 ? 9.812 -17.984 -20.906 1 97.81 376 PRO B CA 1
ATOM 5892 C C . PRO B 1 376 ? 11.164 -18.172 -21.578 1 97.81 376 PRO B C 1
ATOM 5894 O O . PRO B 1 376 ? 11.242 -18.734 -22.672 1 97.81 376 PRO B O 1
ATOM 5897 N N . GLY B 1 377 ? 12.219 -17.625 -20.984 1 98.25 377 GLY B N 1
ATOM 5898 C CA . GLY B 1 377 ? 13.555 -17.781 -21.531 1 98.25 377 GLY B CA 1
ATOM 5899 C C . GLY B 1 377 ? 13.867 -16.828 -22.672 1 98.25 377 GLY B C 1
ATOM 5900 O O . GLY B 1 377 ? 14.906 -16.938 -23.312 1 98.25 377 GLY B O 1
ATOM 5901 N N . TYR B 1 378 ? 12.969 -15.898 -22.875 1 98.38 378 TYR B N 1
ATOM 5902 C CA . TYR B 1 378 ? 13.094 -14.938 -23.953 1 98.38 378 TYR B CA 1
ATOM 5903 C C . TYR B 1 378 ? 14.469 -14.273 -23.938 1 98.38 378 TYR B C 1
ATOM 5905 O O . TYR B 1 378 ? 15.039 -13.969 -24.984 1 98.38 378 TYR B O 1
ATOM 5913 N N . ASP B 1 379 ? 15.062 -14.039 -22.797 1 98.62 379 ASP B N 1
ATOM 5914 C CA . ASP B 1 379 ? 16.297 -13.266 -22.656 1 98.62 379 ASP B CA 1
ATOM 5915 C C . ASP B 1 379 ? 17.453 -14.164 -22.234 1 98.62 379 ASP B C 1
ATOM 5917 O O . ASP B 1 379 ? 18.438 -13.68 -21.672 1 98.62 379 ASP B O 1
ATOM 5921 N N . ASN B 1 380 ? 17.344 -15.469 -22.438 1 98.69 380 ASN B N 1
ATOM 5922 C CA . ASN B 1 380 ? 18.406 -16.391 -22.078 1 98.69 380 ASN B CA 1
ATOM 5923 C C . ASN B 1 380 ? 19.734 -15.969 -22.703 1 98.69 380 ASN B C 1
ATOM 5925 O O . ASN B 1 380 ? 20.75 -15.875 -22.016 1 98.69 380 ASN B O 1
ATOM 5929 N N . ALA B 1 381 ? 19.75 -15.672 -24 1 98.06 381 ALA B N 1
ATOM 5930 C CA . ALA B 1 381 ? 20.969 -15.336 -24.719 1 98.06 381 ALA B CA 1
ATOM 5931 C C . ALA B 1 381 ? 21.625 -14.086 -24.125 1 98.06 381 ALA B C 1
ATOM 5933 O O . ALA B 1 381 ? 22.844 -14.039 -23.953 1 98.06 381 ALA B O 1
ATOM 5934 N N . SER B 1 382 ? 20.812 -13.086 -23.844 1 97.69 382 SER B N 1
ATOM 5935 C CA . SER B 1 382 ? 21.344 -11.812 -23.344 1 97.69 382 SER B CA 1
ATOM 5936 C C . SER B 1 382 ? 21.891 -11.961 -21.938 1 97.69 382 SER B C 1
ATOM 5938 O O . SER B 1 382 ? 22.891 -11.336 -21.578 1 97.69 382 SER B O 1
ATOM 5940 N N . VAL B 1 383 ? 21.281 -12.797 -21.094 1 98.69 383 VAL B N 1
ATOM 5941 C CA . VAL B 1 383 ? 21.703 -12.883 -19.703 1 98.69 383 VAL B CA 1
ATOM 5942 C C . VAL B 1 383 ? 22.781 -13.945 -19.547 1 98.69 383 VAL B C 1
ATOM 5944 O O . VAL B 1 383 ? 23.891 -13.656 -19.078 1 98.69 383 VAL B O 1
ATOM 5947 N N . TRP B 1 384 ? 22.516 -15.211 -20.016 1 98.69 384 TRP B N 1
ATOM 5948 C CA . TRP B 1 384 ? 23.484 -16.281 -19.828 1 98.69 384 TRP B CA 1
ATOM 5949 C C . TRP B 1 384 ? 24.703 -16.078 -20.734 1 98.69 384 TRP B C 1
ATOM 5951 O O . TRP B 1 384 ? 25.828 -16.344 -20.344 1 98.69 384 TRP B O 1
ATOM 5961 N N . GLY B 1 385 ? 24.516 -15.664 -21.938 1 98.25 385 GLY B N 1
ATOM 5962 C CA . GLY B 1 385 ? 25.609 -15.367 -22.844 1 98.25 385 GLY B CA 1
ATOM 5963 C C . GLY B 1 385 ? 26.234 -14.008 -22.609 1 98.25 385 GLY B C 1
ATOM 5964 O O . GLY B 1 385 ? 27.438 -13.898 -22.375 1 98.25 385 GLY B O 1
ATOM 5965 N N . GLY B 1 386 ? 25.406 -12.93 -22.656 1 97.69 386 GLY B N 1
ATOM 5966 C CA . GLY B 1 386 ? 25.891 -11.562 -22.531 1 97.69 386 GLY B CA 1
ATOM 5967 C C . GLY B 1 386 ? 26.453 -11.25 -21.172 1 97.69 386 GLY B C 1
ATOM 5968 O O . GLY B 1 386 ? 27.625 -10.844 -21.062 1 97.69 386 GLY B O 1
ATOM 5969 N N . LEU B 1 387 ? 25.766 -11.484 -20.172 1 97.62 387 LEU B N 1
ATOM 5970 C CA . LEU B 1 387 ? 26.141 -11.086 -18.812 1 97.62 387 LEU B CA 1
ATOM 5971 C C . LEU B 1 387 ? 27.109 -12.086 -18.203 1 97.62 387 LEU B C 1
ATOM 5973 O O . LEU B 1 387 ? 28.109 -11.695 -17.578 1 97.62 387 LEU B O 1
ATOM 5977 N N . LEU B 1 388 ? 26.891 -13.477 -18.438 1 98.12 388 LEU B N 1
ATOM 5978 C CA . LEU B 1 388 ? 27.703 -14.469 -17.734 1 98.12 388 LEU B CA 1
ATOM 5979 C C . LEU B 1 388 ? 28.75 -15.07 -18.656 1 98.12 388 LEU B C 1
ATOM 5981 O O . LEU B 1 388 ? 29.625 -15.812 -18.203 1 98.12 388 LEU B O 1
ATOM 5985 N N . GLY B 1 389 ? 28.594 -14.875 -20 1 98.25 389 GLY B N 1
ATOM 5986 C CA . GLY B 1 389 ? 29.656 -15.234 -20.938 1 98.25 389 GLY B CA 1
ATOM 5987 C C . GLY B 1 389 ? 29.562 -16.672 -21.406 1 98.25 389 GLY B C 1
ATOM 5988 O O . GLY B 1 389 ? 30.531 -17.219 -21.953 1 98.25 389 GLY B O 1
ATOM 5989 N N . LEU B 1 390 ? 28.5 -17.297 -21.25 1 98.38 390 LEU B N 1
ATOM 5990 C CA . LEU B 1 390 ? 28.344 -18.656 -21.766 1 98.38 390 LEU B CA 1
ATOM 5991 C C . LEU B 1 390 ? 28.312 -18.672 -23.281 1 98.38 390 LEU B C 1
ATOM 5993 O O . LEU B 1 390 ? 27.688 -17.812 -23.906 1 98.38 390 LEU B O 1
ATOM 5997 N N . SER B 1 391 ? 28.953 -19.625 -23.859 1 98.25 391 SER B N 1
ATOM 5998 C CA . SER B 1 391 ? 28.938 -19.766 -25.312 1 98.25 391 SER B CA 1
ATOM 5999 C C . SER B 1 391 ? 27.594 -20.297 -25.812 1 98.25 391 SER B C 1
ATOM 6001 O O . SER B 1 391 ? 26.812 -20.812 -25.016 1 98.25 391 SER B O 1
ATOM 6003 N N . GLY B 1 392 ? 27.391 -20.141 -27.062 1 97.88 392 GLY B N 1
ATOM 6004 C CA . GLY B 1 392 ? 26.203 -20.734 -27.656 1 97.88 392 GLY B CA 1
ATOM 6005 C C . GLY B 1 392 ? 26.078 -22.219 -27.438 1 97.88 392 GLY B C 1
ATOM 6006 O O . GLY B 1 392 ? 25 -22.734 -27.156 1 97.88 392 GLY B O 1
ATOM 6007 N N . ASP B 1 393 ? 27.219 -22.859 -27.5 1 98.06 393 ASP B N 1
ATOM 6008 C CA . ASP B 1 393 ? 27.25 -24.312 -27.312 1 98.06 393 ASP B CA 1
ATOM 6009 C C . ASP B 1 393 ? 26.906 -24.688 -25.875 1 98.06 393 ASP B C 1
ATOM 6011 O O . ASP B 1 393 ? 26.156 -25.641 -25.641 1 98.06 393 ASP B O 1
ATOM 6015 N N . GLU B 1 394 ? 27.453 -23.984 -24.984 1 98.06 394 GLU B N 1
ATOM 6016 C CA . GLU B 1 394 ? 27.141 -24.219 -23.578 1 98.06 394 GLU B CA 1
ATOM 6017 C C . GLU B 1 394 ? 25.656 -24.031 -23.297 1 98.06 394 GLU B C 1
ATOM 6019 O O . GLU B 1 394 ? 25.047 -24.828 -22.578 1 98.06 394 GLU B O 1
ATOM 6024 N N . GLN B 1 395 ? 25.109 -22.984 -23.844 1 98.31 395 GLN B N 1
ATOM 6025 C CA . GLN B 1 395 ? 23.688 -22.703 -23.641 1 98.31 395 GLN B CA 1
ATOM 6026 C C . GLN B 1 395 ? 22.812 -23.797 -24.266 1 98.31 395 GLN B C 1
ATOM 6028 O O . GLN B 1 395 ? 21.812 -24.203 -23.672 1 98.31 395 GLN B O 1
ATOM 6033 N N . THR B 1 396 ? 23.219 -24.234 -25.422 1 98.12 396 THR B N 1
ATOM 6034 C CA . THR B 1 396 ? 22.484 -25.312 -26.109 1 98.12 396 THR B CA 1
ATOM 6035 C C . THR B 1 396 ? 22.484 -26.578 -25.266 1 98.12 396 THR B C 1
ATOM 6037 O O . THR B 1 396 ? 21.469 -27.25 -25.141 1 98.12 396 THR B O 1
ATOM 6040 N N . GLU B 1 397 ? 23.609 -26.922 -24.672 1 98.12 397 GLU B N 1
ATOM 6041 C CA . GLU B 1 397 ? 23.719 -28.094 -23.828 1 98.12 397 GLU B CA 1
ATOM 6042 C C . GLU B 1 397 ? 22.844 -27.984 -22.594 1 98.12 397 GLU B C 1
ATOM 6044 O O . GLU B 1 397 ? 22.172 -28.938 -22.203 1 98.12 397 GLU B O 1
ATOM 6049 N N . LEU B 1 398 ? 22.891 -26.812 -21.938 1 98.38 398 LEU B N 1
ATOM 6050 C CA . LEU B 1 398 ? 22.094 -26.562 -20.75 1 98.38 398 LEU B CA 1
ATOM 6051 C C . LEU B 1 398 ? 20.594 -26.656 -21.078 1 98.38 398 LEU B C 1
ATOM 6053 O O . LEU B 1 398 ? 19.812 -27.156 -20.266 1 98.38 398 LEU B O 1
ATOM 6057 N N . LYS B 1 399 ? 20.234 -26.141 -22.25 1 97.94 399 LYS B N 1
ATOM 6058 C CA . LYS B 1 399 ? 18.844 -26.219 -22.703 1 97.94 399 LYS B CA 1
ATOM 6059 C C . LYS B 1 399 ? 18.422 -27.672 -22.922 1 97.94 399 LYS B C 1
ATOM 6061 O O . LYS B 1 399 ? 17.328 -28.078 -22.5 1 97.94 399 LYS B O 1
ATOM 6066 N N . LYS B 1 400 ? 19.266 -28.438 -23.562 1 97.62 400 LYS B N 1
ATOM 6067 C CA . LYS B 1 400 ? 18.984 -29.859 -23.812 1 97.62 400 LYS B CA 1
ATOM 6068 C C . LYS B 1 400 ? 18.781 -30.625 -22.516 1 97.62 400 LYS B C 1
ATOM 6070 O O . LYS B 1 400 ? 17.953 -31.531 -22.438 1 97.62 400 LYS B O 1
ATOM 6075 N N . LYS B 1 401 ? 19.531 -30.25 -21.516 1 97.75 401 LYS B N 1
ATOM 6076 C CA . LYS B 1 401 ? 19.469 -30.922 -20.219 1 97.75 401 LYS B CA 1
ATOM 6077 C C . LYS B 1 401 ? 18.297 -30.406 -19.391 1 97.75 401 LYS B C 1
ATOM 6079 O O . LYS B 1 401 ? 18.078 -30.875 -18.266 1 97.75 401 LYS B O 1
ATOM 6084 N N . GLY B 1 402 ? 17.656 -29.359 -19.812 1 97.81 402 GLY B N 1
ATOM 6085 C CA . GLY B 1 402 ? 16.5 -28.812 -19.109 1 97.81 402 GLY B CA 1
ATOM 6086 C C . GLY B 1 402 ? 16.875 -27.844 -18.016 1 97.81 402 GLY B C 1
ATOM 6087 O O . GLY B 1 402 ? 16.062 -27.531 -17.141 1 97.81 402 GLY B O 1
ATOM 6088 N N . VAL B 1 403 ? 18.141 -27.359 -18.016 1 98.56 403 VAL B N 1
ATOM 6089 C CA . VAL B 1 403 ? 18.609 -26.469 -16.969 1 98.56 403 VAL B CA 1
ATOM 6090 C C . VAL B 1 403 ? 18.141 -25.047 -17.234 1 98.56 403 VAL B C 1
ATOM 6092 O O . VAL B 1 403 ? 17.734 -24.344 -16.297 1 98.56 403 VAL B O 1
ATOM 6095 N N . ILE B 1 404 ? 18.266 -24.641 -18.562 1 98.56 404 ILE B N 1
ATOM 6096 C CA . ILE B 1 404 ? 17.75 -23.328 -18.938 1 98.56 404 ILE B CA 1
ATOM 6097 C C . ILE B 1 404 ? 16.688 -23.484 -20.016 1 98.56 404 ILE B C 1
ATOM 6099 O O . ILE B 1 404 ? 16.609 -24.516 -20.672 1 98.56 404 ILE B O 1
#

Solvent-accessible surface area (backbone atoms only — not comparable to full-atom values): 39142 Å² total; per-residue (Å²): 126,86,80,68,80,70,45,10,34,33,46,90,39,29,33,38,31,60,25,55,62,51,25,28,23,42,24,48,20,57,46,13,29,28,21,21,49,28,39,35,48,26,38,62,89,56,58,55,69,33,53,67,30,58,87,22,68,54,97,91,39,28,42,29,29,43,55,39,35,19,42,34,42,26,25,28,40,26,56,86,43,69,71,23,39,52,52,48,56,60,50,45,63,70,38,44,32,37,36,29,46,56,62,56,62,50,47,46,74,55,68,53,28,65,73,55,47,36,71,68,25,51,52,34,28,38,32,43,37,28,25,52,22,85,49,48,89,45,17,74,45,90,51,48,39,72,42,20,24,16,46,37,20,47,31,46,24,20,22,41,70,96,49,83,47,24,39,53,64,53,63,55,26,24,50,41,26,10,51,40,40,44,42,37,50,41,35,44,54,55,28,21,74,77,69,64,35,33,39,44,27,42,25,19,20,21,57,37,37,38,70,63,49,75,34,45,52,28,17,25,66,73,49,69,43,68,80,58,22,42,19,54,39,51,88,54,44,24,50,33,35,65,38,46,26,63,84,65,48,47,32,37,41,45,27,38,49,58,71,32,31,41,44,49,22,44,78,69,73,39,52,64,49,39,69,31,78,59,41,49,36,43,68,35,16,22,75,38,34,68,64,50,50,51,53,51,33,60,52,42,34,70,39,58,68,90,47,46,48,58,58,37,42,74,65,63,27,45,51,28,48,50,21,47,55,72,51,44,80,66,32,66,43,43,52,67,64,48,36,64,34,71,29,56,31,71,78,77,72,42,71,42,45,35,72,40,59,81,46,42,39,74,78,38,42,44,49,80,79,36,20,30,57,74,43,89,32,63,34,34,62,58,45,48,28,63,72,70,59,44,48,72,67,56,50,51,52,35,37,74,72,53,32,60,127,87,82,69,81,71,45,10,33,33,45,90,40,29,33,39,29,59,25,52,62,49,25,28,23,43,24,48,19,57,45,13,28,28,21,20,50,27,38,35,47,26,37,62,88,55,58,54,69,32,54,67,31,60,87,21,68,55,96,91,39,28,42,29,28,45,55,38,35,19,40,34,43,26,26,29,40,25,56,86,42,70,71,23,40,52,52,48,55,60,50,45,64,70,37,43,32,36,36,30,47,55,63,58,61,52,49,49,74,56,68,53,27,65,72,53,48,34,72,68,25,54,52,34,28,38,33,42,36,28,26,53,22,85,51,50,89,46,16,74,45,90,52,47,38,72,42,20,26,17,46,38,20,48,30,47,24,20,23,41,71,95,51,83,48,24,38,53,64,55,62,54,25,24,50,41,26,10,51,41,38,42,40,37,49,41,35,43,54,55,30,19,73,76,68,65,37,34,38,42,26,42,23,20,20,21,57,39,37,41,70,62,50,74,34,43,51,28,16,25,67,74,50,68,44,67,80,58,23,42,20,54,38,51,90,56,45,24,50,34,36,63,38,45,28,62,87,65,50,46,33,36,40,46,28,38,49,59,72,32,31,41,44,48,22,44,76,69,72,40,52,64,49,38,68,31,78,59,42,49,36,43,68,36,16,20,75,36,34,68,63,51,49,51,53,51,33,59,53,42,36,71,39,60,70,90,48,45,46,60,58,37,43,73,65,63,26,46,51,26,48,50,23,46,56,76,50,45,81,64,33,65,43,43,52,66,63,50,36,64,34,73,30,57,31,71,77,78,71,42,72,43,46,34,74,40,57,83,46,42,38,73,76,38,42,45,49,81,79,36,20,30,57,74,43,89,31,64,33,34,63,57,46,48,28,64,72,70,60,44,48,72,66,56,50,50,52,35,36,74,71,51,31,60

Nearest PDB structures (foldseek):
  1pt8-assembly1_B  TM=9.201E-01  e=1.162E-33  unclassified
  2vjp-assembly1_B  TM=9.198E-01  e=2.175E-32  Oxalobacter formigenes
  1vgr-assembly1_B  TM=9.115E-01  e=4.198E-32  Oxalobacter formigenes
  1p5r-assembly1_B  TM=9.113E-01  e=1.160E-31  Oxalobacter formigenes
  2vjm-assembly1_B  TM=8.955E-01  e=2.679E-31  Oxalobacter formigenes

InterPro domains:
  IPR003673 CoA-transferase family III [PF02515] (10-371)
  IPR023606 CoA-transferase family III domain 1 superfamily [G3DSA:3.40.50.10540] (5-404)
  IPR023606 CoA-transferase family III domain 1 superfamily [SSF89796] (7-404)
  IPR044855 CoA-transferase family III domain 3 superfamily [G3DSA:3.30.1540.10] (234-321)
  IPR050509 Coenzyme A-transferase family III [PTHR48228] (8-404)

pLDDT: mean 96.16, std 6.49, range [28.41, 98.94]

Foldseek 3Di:
DPPDAQQAPLAPAEEEQAAADFQRLQLLLQSLLRRYAYEYEAALVGGHPQQADADDDDPNTHASLLRSFFSYHFAYFDLQDPVRVVLVLLVLLVHQEYEYEDQACPCVVSVNDPVNSCVSPQNYAYEYEYAAKNDDPCSRPHHALVVLCVVLCNQQQAADPPDRRDDDPDSVLSNLQSVVSNVQSVVQNVVCVVVVGGDYHMTHSNVSSNVVVPCQVVCCVPPVDHRGHDHFCDQLQPPFGWAAEQVGWIKTWHQLQLVSVCLVCVVLVRNCQCVDQCNVHSRSCNVVVVVRNVSVRVSRHPDDPVCVCVVSVVSPIDMDTPDDVVCVLVDPVQVVVVQWDWAAAPLNRGTDIGGRRPPADDRGGGGRHHSHANDHRSCVCCCCCVVSNDDPVRSVVCVVVSRD/DPPDAQQAPQAPAEEEQAAADFQRLQLLLQSLLRRYAYEYEAALVGGHPQQQDADDDDPNTHASLLRSFFSYHFAYFDLQDPVRVVLVLLLLLVHQEYEYEDQACPCVVSVNDPVNSCVSPQNYAYEYEYAAKNDDPCSRPHHALVVLCVVLCNQQQAADPPDDRDDDPDSVLSNLQSVQSNVQSVVQNVVCVVVVGGDYHMTHSNVSSNVVVPCQVVCCVPPVDHRGHDHFCDQLQPPFGWAAEQVGWIKTWHQLQLVSVCLVCVVLVRNCQCVDQCNVHSRSCNVVVVVRNVSVRVSRHHDDPVCVCVVSVVSPIDMDTPDDVVCVLVDPVQVVVVQWDWAAQPLNRGTDIGGRRPPADDRGGGGRHHSHANDHRSCVCCCCCVVSNDDPVRSVVCVVVSRD

Organism: Rhodococcus erythropolis (NCBI:txid1833)

Sequence (808 aa):
MSEGAPTGPLDGYRVIELGTLIAGPFAGKLLGDMGADVIKIESPDRPDPLRTWGQAEQDGHRFFWTVHARNKRCVTLDLRVDAGRDLFLNLIEHADVVVENFRPGTLEKWGLGFDVLSARNPKLVLARVSGYGQSGPQAKSAGYASVAEAVSGFRHLNGYPGQAPPRIALSLGDSLGGMFAVQGVLAALLSRERTGRGQVVDVALTESCLAVQESTIPDYDRGGIIRQPSGTRLEGIAPSNIYQTSEGNWVVIAANQDTLFVRLCTIMGRAELAQDDRFSNHVARGKHQDELDELISAWVALQDPTSLVERLTEVGVVAGPINTVEDVVKDPQLIERGMLVDHYDERIGENVLGLGVVPTFSETPGSVRNAGAASPGYDNASVWGGLLGLSGDEQTELKKKGVIMSEGAPTGPLDGYRVIELGTLIAGPFAGKLLGDMGADVIKIESPDRPDPLRTWGQAEQDGHRFFWTVHARNKRCVTLDLRVDAGRDLFLNLIEHADVVVENFRPGTLEKWGLGFDVLSARNPKLVLARVSGYGQSGPQAKSAGYASVAEAVSGFRHLNGYPGQAPPRIALSLGDSLGGMFAVQGVLAALLSRERTGRGQVVDVALTESCLAVQESTIPDYDRGGIIRQPSGTRLEGIAPSNIYQTSEGNWVVIAANQDTLFVRLCTIMGRAELAQDDRFSNHVARGKHQDELDELISAWVALQDPTSLVERLTEVGVVAGPINTVEDVVKDPQLIERGMLVDHYDERIGENVLGLGVVPTFSETPGSVRNAGAASPGYDNASVWGGLLGLSGDEQTELKKKGVI